Protein AF-A0A496RXN3-F1 (afdb_monomer_lite)

Sequence (930 aa):
MNYFLPPINAPPYLGSEIIEVSIEKLTHLFTHPLPSGFTSNLVLFVFFTFLSYICGLRQALLFPGGVASIYENKIRSGSNSFLRRDIFSMAGGVPFARVNNLDRKYFFTEDGGISLDTSTLKQIASFLREGRLSEGNIQPKWYEIATDKGNSRLGFILDVSDSDLEKYLFKIKPYLENKKAVIFVGMGGSINTVKIMRKFFQDEKIIFIDTPDKMMIKGLMEEWQDKGISLKEIEVVAISKSATTFETHTIVNILKEIYTQNNLSFTQNLIWLIDLPNKDKLEEKGYDLDKLTIFPIQIDKETDIGGRFTAPKTSLFILPLFILLGCDIEKTIEVLDYIKELENTKSFKNNINDYIDLVVSKDKINSCIYLILPEEFKSIYEEVTTWITQLYQESLGGKVGEFDPKILVFLESQINPALEEKLQKQGLAGLDFRFLKKEEEDLIKKFISLSLYLEYIVLGIAYKYSFLNKRPLNFVTQPNVDEYKRIMKEIKELKEPQQIDISSLTSFVGNNLGESQKFVEIVYYGTDEDIYNRLKSIEEINKRFVLVFRGPDWNHHSFQAAYKAKHTLFVLLLDKYADENIKLIAYATSKALSKKALYRIISNDGGKVSQVAPDVESVKEADDITKEVIRVWQKEGEKVYLWIELGIYFIQREGYKNLEGFVKKLEVGNNEVSLPKATRLNRRLAQAGITSERIEILNSLATRTLPKRLLSLKSASFQALINYLIRHEKFHLRGLNEIAIQRLDRIYSFKHPIEYFLFLISLRLFGVERKGEVLDYGEFDEEVLKEELSIRGHNLKSQRDGGVISKRDEIVEIDGLKMRINELERKINDSQKKIENLEEEIKKLEEVRKKKELEKEDLLNRWFVRRGDIENKLEDKREFDGGEKLGELDYLTHLKDLEIITERWRKSDGEIVIPPDLAPVISMLGEEIF

Radius of gyration: 40.6 Å; chains: 1; bounding box: 126×104×103 Å

pLDDT: mean 70.13, std 26.4, range [22.75, 98.31]

Secondary structure (DSSP, 8-state):
----PPPP--------------GGGSTTSS-SPPPS---SSSHHHHHSSSSSS--------------------------------------S---TTTHHHHHHHTT--TT------HHHHHHHHHHHHTT-S-TTSS-HHHHHHHEETTEE-BGGGSPPPHHHHHHHHHHHHHHHTT-SEEEEE--GGGTHHHHHHHHHHT-TTEEEE----HHHHHHHHHHHHHTT--GGGEEEEEE-TTS--HHHHHHHHHHHHHHHHTT--GGGGEEEEE-GGGTHHHHTTT--TTT-EEEESSTT----B-TT--TTTSHHHHHHHHHHTTT-HHHHHHHHHHHHHHHT-HHHHHHHHHHHHHHB-SS-B--EEEEEE-GGGGGGHHHHHHHHHIIIIIHHTTSSSS---EEEEEEGGG--HHHHHHHHHTTPEEEE-TTHHHH-S-HHHHHHHHHHHHHHHHHHHHHHHHHHHSS---SS--HHHHHHHHHHHH--S--PPPEEEHHHHHHHHHHH--TT--EEEEEEES--HHHHHHHHT--EETTEEEEEEEHHHHHHHTHHHHTT-SSEEEEEEEETT--HHHHHHHHHHHHHHGGGEEEEEEESSTT--PPPPPPHHHHHHHHHHHHHHHHHHHHHGGGGHHHHHHHHHHHHHH-GGGHHHHHHHHTT--S--------SSTTSTTS---SSHHHHHHHHHHT-PPPTT---HHHHHHHHHHHHHHHHHHHHTTT--HHHHHHHHHHHHHH-HHHHHHHHHHHHHTT-PPPP-----PPPPTTTTSSTTSSS--------------TTHHHHHHHHHHHHHHHHHHHHHHHHHHHHHHHHHHHHHHHHHHHHHHHHHHHHHHHHHHHHHHHHHHHHTTSS------SSHHHHHHHHHHHHHHHHHTS-SS-----GGGHHHHHHS-GGG-

Structure (mmCIF, N/CA/C/O backbone):
data_AF-A0A496RXN3-F1
#
_entry.id   AF-A0A496RXN3-F1
#
loop_
_atom_site.group_PDB
_atom_site.id
_atom_site.type_symbol
_atom_site.label_atom_id
_atom_site.label_alt_id
_atom_site.label_comp_id
_atom_site.label_asym_id
_atom_site.label_entity_id
_atom_site.label_seq_id
_atom_site.pdbx_PDB_ins_code
_atom_site.Cartn_x
_atom_site.Cartn_y
_atom_site.Cartn_z
_atom_site.occupancy
_atom_site.B_iso_or_equiv
_atom_site.auth_seq_id
_atom_site.auth_comp_id
_atom_site.auth_asym_id
_atom_site.auth_atom_id
_atom_site.pdbx_PDB_model_num
ATOM 1 N N . MET A 1 1 ? -43.272 -4.889 1.567 1.00 29.67 1 MET A N 1
ATOM 2 C CA . MET A 1 1 ? -43.801 -5.697 0.445 1.00 29.67 1 MET A CA 1
ATOM 3 C C . MET A 1 1 ? -42.795 -5.625 -0.691 1.00 29.67 1 MET A C 1
ATOM 5 O O . MET A 1 1 ? -42.333 -4.531 -0.974 1.00 29.67 1 MET A O 1
ATOM 9 N N . ASN A 1 2 ? -42.514 -6.785 -1.293 1.00 26.41 2 ASN A N 1
ATOM 10 C CA . ASN A 1 2 ? -41.587 -7.097 -2.394 1.00 26.41 2 ASN A CA 1
ATOM 11 C C . ASN A 1 2 ? -40.110 -7.319 -2.016 1.00 26.41 2 ASN A C 1
ATOM 13 O O . ASN A 1 2 ? -39.309 -6.400 -1.905 1.00 26.41 2 ASN A O 1
ATOM 17 N N . TYR A 1 3 ? -39.821 -8.612 -1.839 1.00 25.42 3 TYR A N 1
ATOM 18 C CA . TYR A 1 3 ? -38.525 -9.277 -1.733 1.00 25.42 3 TYR A CA 1
ATOM 19 C C . TYR A 1 3 ? -37.764 -9.251 -3.069 1.00 25.42 3 TYR A C 1
ATOM 21 O O . TYR A 1 3 ? -38.375 -9.470 -4.113 1.00 25.42 3 TYR A O 1
ATOM 29 N N . PHE A 1 4 ? -36.435 -9.128 -3.021 1.00 26.56 4 PHE A N 1
ATOM 30 C CA . PHE A 1 4 ? -35.539 -9.634 -4.064 1.00 26.56 4 PHE A CA 1
ATOM 31 C C . PHE A 1 4 ? -34.380 -10.393 -3.408 1.00 26.56 4 PHE A C 1
ATOM 33 O O . PHE A 1 4 ? -33.555 -9.817 -2.707 1.00 26.56 4 PHE A O 1
ATOM 40 N N . LEU A 1 5 ? -34.379 -11.710 -3.618 1.00 26.61 5 LEU A N 1
ATOM 41 C CA . LEU A 1 5 ? -33.256 -12.615 -3.374 1.00 26.61 5 LEU A CA 1
ATOM 42 C C . LEU A 1 5 ? -32.239 -12.490 -4.530 1.00 26.61 5 LEU A C 1
ATOM 44 O O . LEU A 1 5 ? -32.650 -12.192 -5.656 1.00 26.61 5 LEU A O 1
ATOM 48 N N . PRO A 1 6 ? -30.940 -12.746 -4.295 1.00 26.55 6 PRO A N 1
ATOM 49 C CA . PRO A 1 6 ? -29.930 -12.789 -5.351 1.00 26.55 6 PRO A CA 1
ATOM 50 C C . PRO A 1 6 ? -30.082 -14.059 -6.216 1.00 26.55 6 PRO A C 1
ATOM 52 O O . PRO A 1 6 ? -30.570 -15.082 -5.727 1.00 26.55 6 PRO A O 1
ATOM 55 N N . PRO A 1 7 ? -29.680 -14.036 -7.502 1.00 27.12 7 PRO A N 1
ATOM 56 C CA . PRO A 1 7 ? -29.854 -15.176 -8.392 1.00 27.12 7 PRO A CA 1
ATOM 57 C C . PRO A 1 7 ? -28.879 -16.312 -8.056 1.00 27.12 7 PRO A C 1
ATOM 59 O O . PRO A 1 7 ? -27.661 -16.162 -8.122 1.00 27.12 7 PRO A O 1
ATOM 62 N N . ILE A 1 8 ? -29.459 -17.472 -7.749 1.00 25.69 8 ILE A N 1
ATOM 63 C CA . ILE A 1 8 ? -28.811 -18.783 -7.712 1.00 25.69 8 ILE A CA 1
ATOM 64 C C . ILE A 1 8 ? -28.572 -19.223 -9.164 1.00 25.69 8 ILE A C 1
ATOM 66 O O . ILE A 1 8 ? -29.516 -19.340 -9.946 1.00 25.69 8 ILE A O 1
ATOM 70 N N . ASN A 1 9 ? -27.315 -19.471 -9.533 1.00 28.36 9 ASN A N 1
ATOM 71 C CA . ASN A 1 9 ? -26.963 -20.072 -10.819 1.00 28.36 9 ASN A CA 1
ATOM 72 C C . ASN A 1 9 ? -27.320 -21.567 -10.809 1.00 28.36 9 ASN A C 1
ATOM 74 O O . ASN A 1 9 ? -26.656 -22.357 -10.143 1.00 28.36 9 ASN A O 1
ATOM 78 N N . ALA A 1 10 ? -28.340 -21.956 -11.576 1.00 25.45 10 ALA A N 1
ATOM 79 C CA . ALA A 1 10 ? -28.575 -23.345 -11.971 1.00 25.45 10 ALA A CA 1
ATOM 80 C C . ALA A 1 10 ? -27.813 -23.668 -13.281 1.00 25.45 10 ALA A C 1
ATOM 82 O O . ALA A 1 10 ? -27.716 -22.798 -14.153 1.00 25.45 10 ALA A O 1
ATOM 83 N N . PRO A 1 11 ? -27.280 -24.894 -13.457 1.00 27.47 11 PRO A N 1
ATOM 84 C CA . PRO A 1 11 ? -26.504 -25.287 -14.633 1.00 27.47 11 PRO A CA 1
ATOM 85 C C . PRO A 1 11 ? -27.408 -25.815 -15.763 1.00 27.47 11 PRO A C 1
ATOM 87 O O . PRO A 1 11 ? -28.415 -26.464 -15.480 1.00 27.47 11 PRO A O 1
ATOM 90 N N . PRO A 1 12 ? -27.054 -25.643 -17.050 1.00 28.28 12 PRO A N 1
ATOM 91 C CA . PRO A 1 12 ? -27.713 -26.372 -18.125 1.00 28.28 12 PRO A CA 1
ATOM 92 C C . PRO A 1 12 ? -26.866 -27.572 -18.584 1.00 28.28 12 PRO A C 1
ATOM 94 O O . PRO A 1 12 ? -25.855 -27.403 -19.264 1.00 28.28 12 PRO A O 1
ATOM 97 N N . TYR A 1 13 ? -27.334 -28.788 -18.289 1.00 27.28 13 TYR A N 1
ATOM 98 C CA . TYR A 1 13 ? -27.067 -29.984 -19.099 1.00 27.28 13 TYR A CA 1
ATOM 99 C C . TYR A 1 13 ? -28.346 -30.368 -19.853 1.00 27.28 13 TYR A C 1
ATOM 101 O O . TYR A 1 13 ? -29.364 -30.622 -19.219 1.00 27.28 13 TYR A O 1
ATOM 109 N N . LEU A 1 14 ? -28.276 -30.417 -21.191 1.00 25.91 14 LEU A N 1
ATOM 110 C CA . LEU A 1 14 ? -28.781 -31.489 -22.074 1.00 25.91 14 LEU A CA 1
ATOM 111 C C . LEU A 1 14 ? -28.800 -31.024 -23.540 1.00 25.91 14 LEU A C 1
ATOM 113 O O . LEU A 1 14 ? -29.443 -30.034 -23.882 1.00 25.91 14 LEU A O 1
ATOM 117 N N . GLY A 1 15 ? -28.156 -31.811 -24.410 1.00 24.70 15 GLY A N 1
ATOM 118 C CA . GLY A 1 15 ? -28.546 -31.921 -25.818 1.00 24.70 15 GLY A CA 1
ATOM 119 C C . GLY A 1 15 ? -27.492 -31.570 -26.870 1.00 24.70 15 GLY A C 1
ATOM 120 O O . GLY A 1 15 ? -27.689 -30.627 -27.630 1.00 24.70 15 GLY A O 1
ATOM 121 N N . SER A 1 16 ? -26.439 -32.377 -27.012 1.00 25.98 16 SER A N 1
ATOM 122 C CA . SER A 1 16 ? -25.900 -32.660 -28.351 1.00 25.98 16 SER A CA 1
ATOM 123 C C . SER A 1 16 ? -25.179 -34.002 -28.371 1.00 25.98 16 SER A C 1
ATOM 125 O O . SER A 1 16 ? -24.234 -34.221 -27.618 1.00 25.98 16 SER A O 1
ATOM 127 N N . GLU A 1 17 ? -25.677 -34.878 -29.234 1.00 25.23 17 GLU A N 1
ATOM 128 C CA . GLU A 1 17 ? -25.200 -36.223 -29.519 1.00 25.23 17 GLU A CA 1
ATOM 129 C C . GLU A 1 17 ? -23.701 -36.260 -29.845 1.00 25.23 17 GLU A C 1
ATOM 131 O O . GLU A 1 17 ? -23.165 -35.425 -30.576 1.00 25.23 17 GLU A O 1
ATOM 136 N N . ILE A 1 18 ? -23.044 -37.285 -29.309 1.00 24.11 18 ILE A N 1
ATOM 137 C CA . ILE A 1 18 ? -21.709 -37.726 -29.694 1.00 24.11 18 ILE A CA 1
ATOM 138 C C . ILE A 1 18 ? -21.811 -38.288 -31.117 1.00 24.11 18 ILE A C 1
ATOM 140 O O . ILE A 1 18 ? -22.466 -39.304 -31.336 1.00 24.11 18 ILE A O 1
ATOM 144 N N . ILE A 1 19 ? -21.145 -37.655 -32.083 1.00 24.33 19 ILE A N 1
ATOM 145 C CA . ILE A 1 19 ? -20.759 -38.324 -33.330 1.00 24.33 19 ILE A CA 1
ATOM 146 C C . ILE A 1 19 ? -19.279 -38.675 -33.191 1.00 24.33 19 ILE A C 1
ATOM 148 O O . ILE A 1 19 ? -18.404 -37.840 -33.418 1.00 24.33 19 ILE A O 1
ATOM 152 N N . GLU A 1 20 ? -19.005 -39.922 -32.813 1.00 25.11 20 GLU A N 1
ATOM 153 C CA . GLU A 1 20 ? -17.716 -40.556 -33.073 1.00 25.11 20 GLU A CA 1
ATOM 154 C C . GLU A 1 20 ? -17.523 -40.647 -34.592 1.00 25.11 20 GLU A C 1
ATOM 156 O O . GLU A 1 20 ? -18.258 -41.346 -35.292 1.00 25.11 20 GLU A O 1
ATOM 161 N N . VAL A 1 21 ? -16.522 -39.946 -35.122 1.00 24.44 21 VAL A N 1
ATOM 162 C CA . VAL A 1 21 ? -15.989 -40.251 -36.452 1.00 24.44 21 VAL A CA 1
ATOM 163 C C . VAL A 1 21 ? -14.719 -41.061 -36.243 1.00 24.44 21 VAL A C 1
ATOM 165 O O . VAL A 1 21 ? -13.669 -40.519 -35.903 1.00 24.44 21 VAL A O 1
ATOM 168 N N . SER A 1 22 ? -14.830 -42.375 -36.431 1.00 26.75 22 SER A N 1
ATOM 169 C CA . SER A 1 22 ? -13.686 -43.276 -36.496 1.00 26.75 22 SER A CA 1
ATOM 170 C C . SER A 1 22 ? -12.785 -42.928 -37.687 1.00 26.75 22 SER A C 1
ATOM 172 O O . SER A 1 22 ? -13.239 -42.571 -38.778 1.00 26.75 22 SER A O 1
ATOM 174 N N . ILE A 1 23 ? -11.477 -43.091 -37.481 1.00 28.92 23 ILE A N 1
ATOM 175 C CA . ILE A 1 23 ? -10.388 -42.908 -38.461 1.00 28.92 23 ILE A CA 1
ATOM 176 C C . ILE A 1 23 ? -10.480 -43.890 -39.661 1.00 28.92 23 ILE A C 1
ATOM 178 O O . ILE A 1 23 ? -9.687 -43.826 -40.593 1.00 28.92 23 ILE A O 1
ATOM 182 N N . GLU A 1 24 ? -11.513 -44.732 -39.734 1.00 28.02 24 GLU A N 1
ATOM 183 C CA . GLU A 1 24 ? -11.738 -45.707 -40.812 1.00 28.02 24 GLU A CA 1
ATOM 184 C C . GLU A 1 24 ? -12.522 -45.183 -42.034 1.00 28.02 24 GLU A C 1
ATOM 186 O O . GLU A 1 24 ? -12.675 -45.909 -43.014 1.00 28.02 24 GLU A O 1
ATOM 191 N N . LYS A 1 25 ? -12.980 -43.920 -42.055 1.00 30.27 25 LYS A N 1
ATOM 192 C CA . LYS A 1 25 ? -13.694 -43.337 -43.221 1.00 30.27 25 LYS A CA 1
ATOM 193 C C . LYS A 1 25 ? -12.877 -42.383 -44.104 1.00 30.27 25 LYS A C 1
ATOM 195 O O . LYS A 1 25 ? -13.434 -41.786 -45.024 1.00 30.27 25 LYS A O 1
ATOM 200 N N . LEU A 1 26 ? -11.561 -42.281 -43.898 1.00 29.58 26 LEU A N 1
ATOM 201 C CA . LEU A 1 26 ? -10.646 -41.525 -44.777 1.00 29.58 26 LEU A CA 1
ATOM 202 C C . LEU A 1 26 ? -9.903 -42.394 -45.809 1.00 29.58 26 LEU A C 1
ATOM 204 O O . LEU A 1 26 ? -9.176 -41.868 -46.649 1.00 29.58 26 LEU A O 1
ATOM 208 N N . THR A 1 27 ? -10.134 -43.707 -45.821 1.00 30.22 27 THR A N 1
ATOM 209 C CA . THR A 1 27 ? -9.455 -44.663 -46.716 1.00 30.22 27 THR A CA 1
ATOM 210 C C . THR A 1 27 ? -10.193 -44.943 -48.030 1.00 30.22 27 THR A C 1
ATOM 212 O O . THR A 1 27 ? -9.698 -45.706 -48.854 1.00 30.22 27 THR A O 1
ATOM 215 N N . HIS A 1 28 ? -11.336 -44.296 -48.288 1.00 30.34 28 HIS A N 1
ATOM 216 C CA . HIS A 1 28 ? -12.120 -44.499 -49.519 1.00 30.34 28 HIS A CA 1
ATOM 217 C C . HIS A 1 28 ? -11.975 -43.396 -50.586 1.00 30.34 28 HIS A C 1
ATOM 219 O O . HIS A 1 28 ? -12.673 -43.426 -51.596 1.00 30.34 28 HIS A O 1
ATOM 225 N N . LEU A 1 29 ? -11.044 -42.450 -50.411 1.00 29.50 29 LEU A N 1
ATOM 226 C CA . LEU A 1 29 ? -10.766 -41.372 -51.378 1.00 29.50 29 LEU A CA 1
ATOM 227 C C . LEU A 1 29 ? -9.587 -41.652 -52.335 1.00 29.50 29 LEU A C 1
ATOM 229 O O . LEU A 1 29 ? -9.244 -40.787 -53.135 1.00 29.50 29 LEU A O 1
ATOM 233 N N . PHE A 1 30 ? -8.996 -42.854 -52.306 1.00 33.66 30 PHE A N 1
ATOM 234 C CA . PHE A 1 30 ? -7.836 -43.217 -53.142 1.00 33.66 30 PHE A CA 1
ATOM 235 C C . PHE A 1 30 ? -8.005 -44.514 -53.943 1.00 33.66 30 PHE A C 1
ATOM 237 O O . PHE A 1 30 ? -7.064 -45.285 -54.107 1.00 33.66 30 PHE A O 1
ATOM 244 N N . THR A 1 31 ? -9.191 -44.763 -54.490 1.00 34.78 31 THR A N 1
ATOM 245 C CA . THR A 1 31 ? -9.403 -45.890 -55.408 1.00 34.78 31 THR A CA 1
ATOM 246 C C . THR A 1 31 ? -10.263 -45.474 -56.597 1.00 34.78 31 THR A C 1
ATOM 248 O O . THR A 1 31 ? -11.435 -45.794 -56.635 1.00 34.78 31 THR A O 1
ATOM 251 N N . HIS A 1 32 ? -9.685 -44.726 -57.549 1.00 31.36 32 HIS A N 1
ATOM 252 C CA . HIS A 1 32 ? -9.951 -44.770 -59.004 1.00 31.36 32 HIS A CA 1
ATOM 253 C C . HIS A 1 32 ? -8.967 -43.826 -59.743 1.00 31.36 32 HIS A C 1
ATOM 255 O O . HIS A 1 32 ? -8.519 -42.839 -59.157 1.00 31.36 32 HIS A O 1
ATOM 261 N N . PRO A 1 33 ? -8.561 -44.133 -60.992 1.00 30.70 33 PRO A N 1
ATOM 262 C CA . PRO A 1 33 ? -7.422 -43.487 -61.645 1.00 30.70 33 PRO A CA 1
ATOM 263 C C . PRO A 1 33 ? -7.752 -42.065 -62.118 1.00 30.70 33 PRO A C 1
ATOM 265 O O . PRO A 1 33 ? -8.772 -41.832 -62.764 1.00 30.70 33 PRO A O 1
ATOM 268 N N . LEU A 1 34 ? -6.859 -41.115 -61.827 1.00 31.55 34 LEU A N 1
ATOM 269 C CA . LEU A 1 34 ? -6.908 -39.762 -62.385 1.00 31.55 34 LEU A CA 1
ATOM 270 C C . LEU A 1 34 ? -6.554 -39.785 -63.888 1.00 31.55 34 LEU A C 1
ATOM 272 O O . LEU A 1 34 ? -5.618 -40.492 -64.272 1.00 31.55 34 LEU A O 1
ATOM 276 N N . PRO A 1 35 ? -7.241 -39.001 -64.742 1.00 29.17 35 PRO A N 1
ATOM 277 C CA . PRO A 1 35 ? -6.867 -38.829 -66.143 1.00 29.17 35 PRO A CA 1
ATOM 278 C C . PRO A 1 35 ? -5.501 -38.146 -66.276 1.00 29.17 35 PRO A C 1
ATOM 280 O O . PRO A 1 35 ? -5.156 -37.243 -65.513 1.00 29.17 35 PRO A O 1
ATOM 283 N N . SER A 1 36 ? -4.738 -38.576 -67.278 1.00 35.97 36 SER A N 1
ATOM 284 C CA . SER A 1 36 ? -3.410 -38.082 -67.640 1.00 35.97 36 SER A CA 1
ATOM 285 C C . SER A 1 36 ? -3.374 -36.563 -67.840 1.00 35.97 36 SER A C 1
ATOM 287 O O . SER A 1 36 ? -3.992 -36.051 -68.773 1.00 35.97 36 SER A O 1
ATOM 289 N N . GLY A 1 37 ? -2.597 -35.865 -67.009 1.00 41.59 37 GLY A N 1
ATOM 290 C CA . GLY A 1 37 ? -2.251 -34.462 -67.243 1.00 41.59 37 GLY A CA 1
ATOM 291 C C . GLY A 1 37 ? -2.043 -33.624 -65.986 1.00 41.59 37 GLY A C 1
ATOM 292 O O . GLY A 1 37 ? -2.647 -32.569 -65.883 1.00 41.59 37 GLY A O 1
ATOM 293 N N . PHE A 1 38 ? -1.219 -34.068 -65.031 1.00 26.97 38 PHE A N 1
ATOM 294 C CA . PHE A 1 38 ? -0.663 -33.205 -63.976 1.00 26.97 38 PHE A CA 1
ATOM 295 C C . PHE A 1 38 ? 0.652 -33.816 -63.472 1.00 26.97 38 PHE A C 1
ATOM 297 O O . PHE A 1 38 ? 0.681 -34.624 -62.546 1.00 26.97 38 PHE A O 1
ATOM 304 N N . THR A 1 39 ? 1.759 -33.472 -64.124 1.00 37.66 39 THR A N 1
ATOM 305 C CA . THR A 1 39 ? 3.108 -33.804 -63.659 1.00 37.66 39 THR A CA 1
ATOM 306 C C . THR A 1 39 ? 3.626 -32.723 -62.712 1.00 37.66 39 THR A C 1
ATOM 308 O O . THR A 1 39 ? 3.628 -31.541 -63.040 1.00 37.66 39 THR A O 1
ATOM 311 N N . SER A 1 40 ? 4.070 -33.189 -61.538 1.00 39.44 40 SER A N 1
ATOM 312 C CA . SER A 1 40 ? 5.168 -32.663 -60.710 1.00 39.44 40 SER A CA 1
ATOM 313 C C . SER A 1 40 ? 5.164 -31.172 -60.350 1.00 39.44 40 SER A C 1
ATOM 315 O O . SER A 1 40 ? 5.755 -30.371 -61.061 1.00 39.44 40 SER A O 1
ATOM 317 N N . ASN A 1 41 ? 4.613 -30.835 -59.173 1.00 35.88 41 ASN A N 1
ATOM 318 C CA . ASN A 1 41 ? 5.169 -29.776 -58.302 1.00 35.88 41 ASN A CA 1
ATOM 319 C C . ASN A 1 41 ? 4.701 -29.815 -56.829 1.00 35.88 41 ASN A C 1
ATOM 321 O O . ASN A 1 41 ? 5.205 -29.056 -56.011 1.00 35.88 41 ASN A O 1
ATOM 325 N N . LEU A 1 42 ? 3.815 -30.740 -56.433 1.00 32.78 42 LEU A N 1
ATOM 326 C CA . LEU A 1 42 ? 3.380 -30.861 -55.030 1.00 32.78 42 LEU A CA 1
ATOM 327 C C . LEU A 1 42 ? 4.218 -31.850 -54.190 1.00 32.78 42 LEU A C 1
ATOM 329 O O . LEU A 1 42 ? 4.182 -31.804 -52.966 1.00 32.78 42 LEU A O 1
ATOM 333 N N . VAL A 1 43 ? 5.018 -32.713 -54.828 1.00 33.75 43 VAL A N 1
ATOM 334 C CA . VAL A 1 43 ? 5.867 -33.707 -54.134 1.00 33.75 43 VAL A CA 1
ATOM 335 C C . VAL A 1 43 ? 7.221 -33.115 -53.706 1.00 33.75 43 VAL A C 1
ATOM 337 O O . VAL A 1 43 ? 7.802 -33.568 -52.726 1.00 33.75 43 VAL A O 1
ATOM 340 N N . LEU A 1 44 ? 7.696 -32.045 -54.359 1.00 35.94 44 LEU A N 1
ATOM 341 C CA . LEU A 1 44 ? 8.968 -31.399 -53.999 1.00 35.94 44 LEU A CA 1
ATOM 342 C C . LEU A 1 44 ? 8.868 -30.472 -52.775 1.00 35.94 44 LEU A C 1
ATOM 344 O O . LEU A 1 44 ? 9.850 -30.302 -52.057 1.00 35.94 44 LEU A O 1
ATOM 348 N N . PHE A 1 45 ? 7.693 -29.900 -52.498 1.00 34.22 45 PHE A N 1
ATOM 349 C CA . PHE A 1 45 ? 7.521 -28.951 -51.390 1.00 34.22 45 PHE A CA 1
ATOM 350 C C . PHE A 1 45 ? 7.426 -29.646 -50.019 1.00 34.22 45 PHE A C 1
ATOM 352 O O . PHE A 1 45 ? 7.833 -29.086 -49.003 1.00 34.22 45 PHE A O 1
ATOM 359 N N . VAL A 1 46 ? 6.965 -30.903 -50.003 1.00 34.94 46 VAL A N 1
ATOM 360 C CA . VAL A 1 46 ? 6.876 -31.742 -48.794 1.00 34.94 46 VAL A CA 1
ATOM 361 C C . VAL A 1 46 ? 8.234 -32.366 -48.426 1.00 34.94 46 VAL A C 1
ATOM 363 O O . VAL A 1 46 ? 8.466 -32.685 -47.265 1.00 34.94 46 VAL A O 1
ATOM 366 N N . PHE A 1 47 ? 9.179 -32.467 -49.369 1.00 33.72 47 PHE A N 1
ATOM 367 C CA . PHE A 1 47 ? 10.496 -33.070 -49.118 1.00 33.72 47 PHE A CA 1
ATOM 368 C C . PHE A 1 47 ? 11.545 -32.111 -48.521 1.00 33.72 47 PHE A C 1
ATOM 370 O O . PHE A 1 47 ? 12.487 -32.579 -47.887 1.00 33.72 47 PHE A O 1
ATOM 377 N N . PHE A 1 48 ? 11.390 -30.787 -48.658 1.00 35.94 48 PHE A N 1
ATOM 378 C CA . PHE A 1 48 ? 12.400 -29.817 -48.192 1.00 35.94 48 PHE A CA 1
ATOM 379 C C . PHE A 1 48 ? 12.136 -29.184 -46.819 1.00 35.94 48 PHE A C 1
ATOM 381 O O . PHE A 1 48 ? 13.029 -28.551 -46.265 1.00 35.94 48 PHE A O 1
ATOM 388 N N . THR A 1 49 ? 10.957 -29.375 -46.226 1.00 36.69 49 THR A N 1
ATOM 389 C CA . THR A 1 49 ? 10.628 -28.817 -44.898 1.00 36.69 49 THR A CA 1
ATOM 390 C C . THR A 1 49 ? 10.741 -29.821 -43.749 1.00 36.69 49 THR A C 1
ATOM 392 O O . THR A 1 49 ? 10.631 -29.426 -42.594 1.00 36.69 49 THR A O 1
ATOM 395 N N . PHE A 1 50 ? 11.041 -31.095 -44.031 1.00 32.12 50 PHE A N 1
ATOM 396 C CA . PHE A 1 50 ? 11.122 -32.152 -43.012 1.00 32.12 50 PHE A CA 1
ATOM 397 C C . PHE A 1 50 ? 12.535 -32.706 -42.743 1.00 32.12 50 PHE A C 1
ATOM 399 O O . PHE A 1 50 ? 12.685 -33.633 -41.951 1.00 32.12 50 PHE A O 1
ATOM 406 N N . LEU A 1 51 ? 13.589 -32.124 -43.334 1.00 29.66 51 LEU A N 1
ATOM 407 C CA . LEU A 1 51 ? 14.970 -32.629 -43.226 1.00 29.66 51 LEU A CA 1
ATOM 408 C C . LEU A 1 51 ? 15.916 -31.773 -42.356 1.00 29.66 51 LEU A C 1
ATOM 410 O O . LEU A 1 51 ? 17.127 -31.784 -42.563 1.00 29.66 51 LEU A O 1
ATOM 414 N N . SER A 1 52 ? 15.395 -31.034 -41.372 1.00 30.69 52 SER A N 1
ATOM 415 C CA . SER A 1 52 ? 16.222 -30.254 -40.425 1.00 30.69 52 SER A CA 1
ATOM 416 C C . SER A 1 52 ? 16.022 -30.623 -38.952 1.00 30.69 52 SER A C 1
ATOM 418 O O . SER A 1 52 ? 16.396 -29.840 -38.085 1.00 30.69 52 SER A O 1
ATOM 420 N N . TYR A 1 53 ? 15.468 -31.804 -38.640 1.00 30.30 53 TYR A N 1
ATOM 421 C CA . TYR A 1 53 ? 15.239 -32.189 -37.237 1.00 30.30 53 TYR A CA 1
ATOM 422 C C . TYR A 1 53 ? 15.630 -33.616 -36.822 1.00 30.30 53 TYR A C 1
ATOM 424 O O . TYR A 1 53 ? 15.345 -34.014 -35.699 1.00 30.30 53 TYR A O 1
ATOM 432 N N . ILE A 1 54 ? 16.326 -34.401 -37.651 1.00 29.23 54 ILE A N 1
ATOM 433 C CA . ILE A 1 54 ? 16.836 -35.716 -37.222 1.00 29.23 54 ILE A CA 1
ATOM 434 C C . ILE A 1 54 ? 18.211 -35.964 -37.845 1.00 29.23 54 ILE A C 1
ATOM 436 O O . ILE A 1 54 ? 18.296 -36.145 -39.054 1.00 29.23 54 ILE A O 1
ATOM 440 N N . CYS A 1 55 ? 19.267 -35.948 -37.018 1.00 27.22 55 CYS A N 1
ATOM 441 C CA . CYS A 1 55 ? 20.385 -36.912 -37.011 1.00 27.22 55 CYS A CA 1
ATOM 442 C C . CYS A 1 55 ? 21.584 -36.375 -36.214 1.00 27.22 55 CYS A C 1
ATOM 444 O O . CYS A 1 55 ? 22.245 -35.424 -36.622 1.00 27.22 55 CYS A O 1
ATOM 446 N N . GLY A 1 56 ? 21.917 -37.048 -35.111 1.00 23.70 56 GLY A N 1
ATOM 447 C CA . GLY A 1 56 ? 23.125 -36.771 -34.339 1.00 23.70 56 GLY A CA 1
ATOM 448 C C . GLY A 1 56 ? 23.504 -37.904 -33.389 1.00 23.70 56 GLY A C 1
ATOM 449 O O . GLY A 1 56 ? 23.599 -37.672 -32.191 1.00 23.70 56 GLY A O 1
ATOM 450 N N . LEU A 1 57 ? 23.709 -39.132 -33.894 1.00 23.17 57 LEU A N 1
ATOM 451 C CA . LEU A 1 57 ? 24.388 -40.190 -33.127 1.00 23.17 57 LEU A CA 1
ATOM 452 C C . LEU A 1 57 ? 25.114 -41.229 -34.018 1.00 23.17 57 LEU A C 1
ATOM 454 O O . LEU A 1 57 ? 24.485 -42.043 -34.680 1.00 23.17 57 LEU A O 1
ATOM 458 N N . ARG A 1 58 ? 26.458 -41.154 -33.956 1.00 26.09 58 ARG A N 1
ATOM 459 C CA . ARG A 1 58 ? 27.549 -42.166 -34.065 1.00 26.09 58 ARG A CA 1
ATOM 460 C C . ARG A 1 58 ? 27.603 -43.242 -35.175 1.00 26.09 58 ARG A C 1
ATOM 462 O O . ARG A 1 58 ? 26.768 -44.131 -35.211 1.00 26.09 58 ARG A O 1
ATOM 469 N N . GLN A 1 59 ? 28.776 -43.321 -35.835 1.00 26.19 59 GLN A N 1
ATOM 470 C CA . GLN A 1 59 ? 29.828 -44.386 -35.759 1.00 26.19 59 GLN A CA 1
ATOM 471 C C . GLN A 1 59 ? 31.000 -44.005 -36.715 1.00 26.19 59 GLN A C 1
ATOM 473 O O . GLN A 1 59 ? 30.738 -43.544 -37.815 1.00 26.19 59 GLN A O 1
ATOM 478 N N . ALA A 1 60 ? 32.273 -43.885 -36.300 1.00 23.72 60 ALA A N 1
ATOM 479 C CA . ALA A 1 60 ? 33.307 -44.879 -35.933 1.00 23.72 60 ALA A CA 1
ATOM 480 C C . ALA A 1 60 ? 34.102 -45.484 -37.124 1.00 23.72 60 ALA A C 1
ATOM 482 O O . ALA A 1 60 ? 33.564 -46.321 -37.837 1.00 23.72 60 ALA A O 1
ATOM 483 N N . LEU A 1 61 ? 35.391 -45.096 -37.263 1.00 24.59 61 LEU A N 1
ATOM 484 C CA . LEU A 1 61 ? 36.618 -45.930 -37.419 1.00 24.59 61 LEU A CA 1
ATOM 485 C C . LEU A 1 61 ? 37.728 -45.239 -38.248 1.00 24.59 61 LEU A C 1
ATOM 487 O O . LEU A 1 61 ? 37.544 -45.007 -39.437 1.00 24.59 61 LEU A O 1
ATOM 491 N N . LEU A 1 62 ? 38.896 -44.982 -37.629 1.00 24.97 62 LEU A N 1
ATOM 492 C CA . LEU A 1 62 ? 40.233 -45.507 -38.005 1.00 24.97 62 LEU A CA 1
ATOM 493 C C . LEU A 1 62 ? 41.361 -44.885 -37.129 1.00 24.97 62 LEU A C 1
ATOM 495 O O . LEU A 1 62 ? 41.472 -43.672 -36.995 1.00 24.97 62 LEU A O 1
ATOM 499 N N . PHE A 1 63 ? 42.170 -45.765 -36.522 1.00 25.83 63 PHE A N 1
ATOM 500 C CA . PHE A 1 63 ? 43.443 -45.574 -35.773 1.00 25.83 63 PHE A CA 1
ATOM 501 C C . PHE A 1 63 ? 44.665 -45.519 -36.750 1.00 25.83 63 PHE A C 1
ATOM 503 O O . PHE A 1 63 ? 44.394 -45.676 -37.943 1.00 25.83 63 PHE A O 1
ATOM 510 N N . PRO A 1 64 ? 45.984 -45.442 -36.361 1.00 41.59 64 PRO A N 1
ATOM 511 C CA . PRO A 1 64 ? 46.641 -45.443 -35.023 1.00 41.59 64 PRO A CA 1
ATOM 512 C C . PRO A 1 64 ? 47.866 -44.492 -34.791 1.00 41.59 64 PRO A C 1
ATOM 514 O O . PRO A 1 64 ? 48.449 -43.947 -35.722 1.00 41.59 64 PRO A O 1
ATOM 517 N N . GLY A 1 65 ? 48.345 -44.458 -33.528 1.00 24.25 65 GLY A N 1
ATOM 518 C CA . GLY A 1 65 ? 49.752 -44.219 -33.106 1.00 24.25 65 GLY A CA 1
ATOM 519 C C . GLY A 1 65 ? 49.919 -43.052 -32.113 1.00 24.25 65 GLY A C 1
ATOM 520 O O . GLY A 1 65 ? 49.344 -42.002 -32.336 1.00 24.25 65 GLY A O 1
ATOM 521 N N . GLY A 1 66 ? 50.652 -43.082 -30.993 1.00 22.75 66 GLY A N 1
ATOM 522 C CA . GLY A 1 66 ? 51.552 -44.046 -30.355 1.00 22.75 66 GLY A CA 1
ATOM 523 C C . GLY A 1 66 ? 52.630 -43.292 -29.533 1.00 22.75 66 GLY A C 1
ATOM 524 O O . GLY A 1 66 ? 53.278 -42.412 -30.080 1.00 22.75 66 GLY A O 1
ATOM 525 N N . VAL A 1 67 ? 52.852 -43.711 -28.272 1.00 24.30 67 VAL A N 1
ATOM 526 C CA . VAL A 1 67 ? 54.105 -43.622 -27.458 1.00 24.30 67 VAL A CA 1
ATOM 527 C C . VAL A 1 67 ? 54.446 -42.359 -26.606 1.00 24.30 67 VAL A C 1
ATOM 529 O O . VAL A 1 67 ? 54.837 -41.319 -27.110 1.00 24.30 67 VAL A O 1
ATOM 532 N N . ALA A 1 68 ? 54.361 -42.570 -25.275 1.00 23.69 68 ALA A N 1
ATOM 533 C CA . ALA A 1 68 ? 55.279 -42.315 -24.128 1.00 23.69 68 ALA A CA 1
ATOM 534 C C . ALA A 1 68 ? 56.105 -41.013 -23.918 1.00 23.69 68 ALA A C 1
ATOM 536 O O . ALA A 1 68 ? 56.899 -40.639 -24.766 1.00 23.69 68 ALA A O 1
ATOM 537 N N . SER A 1 69 ? 56.075 -40.476 -22.675 1.00 25.12 69 SER A N 1
ATOM 538 C CA . SER A 1 69 ? 57.188 -40.471 -21.669 1.00 25.12 69 SER A CA 1
ATOM 539 C C . SER A 1 69 ? 56.888 -39.507 -20.492 1.00 25.12 69 SER A C 1
ATOM 541 O O . SER A 1 69 ? 56.689 -38.317 -20.707 1.00 25.12 69 SER A O 1
ATOM 543 N N . ILE A 1 70 ? 56.653 -39.988 -19.264 1.00 24.92 70 ILE A N 1
ATOM 544 C CA . ILE A 1 70 ? 57.525 -39.920 -18.060 1.00 24.92 70 ILE A CA 1
ATOM 545 C C . ILE A 1 70 ? 58.645 -38.855 -18.072 1.00 24.92 70 ILE A C 1
ATOM 547 O O . ILE A 1 70 ? 59.582 -38.984 -18.850 1.00 24.92 70 ILE A O 1
ATOM 551 N N . TYR A 1 71 ? 58.616 -37.923 -17.102 1.00 24.02 71 TYR A N 1
ATOM 552 C CA . TYR A 1 71 ? 59.778 -37.545 -16.271 1.00 24.02 71 TYR A CA 1
ATOM 553 C C . TYR A 1 71 ? 59.342 -36.870 -14.952 1.00 24.02 71 TYR A C 1
ATOM 555 O O . TYR A 1 71 ? 58.569 -35.914 -14.945 1.00 24.02 71 TYR A O 1
ATOM 563 N N . GLU A 1 72 ? 59.861 -37.387 -13.834 1.00 25.28 72 GLU A N 1
ATOM 564 C CA . GLU A 1 72 ? 59.907 -36.745 -12.515 1.00 25.28 72 GLU A CA 1
ATOM 565 C C . GLU A 1 72 ? 60.906 -35.573 -12.515 1.00 25.28 72 GLU A C 1
ATOM 567 O O . GLU A 1 72 ? 61.964 -35.679 -13.131 1.00 25.28 72 GLU A O 1
ATOM 572 N N . ASN A 1 73 ? 60.689 -34.538 -11.693 1.00 23.77 73 ASN A N 1
ATOM 573 C CA . ASN A 1 73 ? 61.722 -34.195 -10.709 1.00 23.77 73 ASN A CA 1
ATOM 574 C C . ASN A 1 73 ? 61.248 -33.312 -9.546 1.00 23.77 73 ASN A C 1
ATOM 576 O O . ASN A 1 73 ? 60.483 -32.362 -9.679 1.00 23.77 73 ASN A O 1
ATOM 580 N N . LYS A 1 74 ? 61.792 -33.700 -8.395 1.00 25.55 74 LYS A N 1
ATOM 581 C CA . LYS A 1 74 ? 61.764 -33.142 -7.040 1.00 25.55 74 LYS A CA 1
ATOM 582 C C . LYS A 1 74 ? 62.682 -31.911 -6.948 1.00 25.55 74 LYS A C 1
ATOM 584 O O . LYS A 1 74 ? 63.678 -31.868 -7.659 1.00 25.55 74 LYS A O 1
ATOM 589 N N . ILE A 1 75 ? 62.451 -31.037 -5.956 1.00 24.80 75 ILE A N 1
ATOM 590 C CA . ILE A 1 75 ? 63.397 -30.643 -4.874 1.00 24.80 75 ILE A CA 1
ATOM 591 C C . ILE A 1 75 ? 62.915 -29.358 -4.162 1.00 24.80 75 ILE A C 1
ATOM 593 O O . ILE A 1 75 ? 62.786 -28.316 -4.786 1.00 24.80 75 ILE A O 1
ATOM 597 N N . ARG A 1 76 ? 62.660 -29.529 -2.844 1.00 26.12 76 ARG A N 1
ATOM 598 C CA . ARG A 1 76 ? 63.072 -28.773 -1.621 1.00 26.12 76 ARG A CA 1
ATOM 599 C C . ARG A 1 76 ? 63.175 -27.236 -1.687 1.00 26.12 76 ARG A C 1
ATOM 601 O O . ARG A 1 76 ? 63.591 -26.686 -2.684 1.00 26.12 76 ARG A O 1
ATOM 608 N N . SER A 1 77 ? 62.919 -26.453 -0.638 1.00 26.02 77 SER A N 1
ATOM 609 C CA . SER A 1 77 ? 63.193 -26.546 0.818 1.00 26.02 77 SER A CA 1
ATOM 610 C C . SER A 1 77 ? 62.450 -25.367 1.480 1.00 26.02 77 SER A C 1
ATOM 612 O O . SER A 1 77 ? 62.339 -24.329 0.841 1.00 26.02 77 SER A O 1
ATOM 614 N N . GLY A 1 78 ? 61.873 -25.413 2.682 1.00 24.12 78 GLY A N 1
ATOM 615 C CA . GLY A 1 78 ? 62.468 -25.606 4.015 1.00 24.12 78 GLY A CA 1
ATOM 616 C C . GLY A 1 78 ? 61.719 -24.633 4.957 1.00 24.12 78 GLY A C 1
ATOM 617 O O . GLY A 1 78 ? 61.557 -23.472 4.610 1.00 24.12 78 GLY A O 1
ATOM 618 N N . SER A 1 79 ? 60.958 -25.114 5.942 1.00 25.11 79 SER A N 1
ATOM 619 C CA . SER A 1 79 ? 61.352 -25.372 7.341 1.00 25.11 79 SER A CA 1
ATOM 620 C C . SER A 1 79 ? 61.383 -24.126 8.243 1.00 25.11 79 SER A C 1
ATOM 622 O O . SER A 1 79 ? 62.311 -23.341 8.128 1.00 25.11 79 SER A O 1
ATOM 624 N N . ASN A 1 80 ? 60.436 -24.103 9.205 1.00 25.97 80 ASN A N 1
ATOM 625 C CA . ASN A 1 80 ? 60.574 -23.763 10.642 1.00 25.97 80 ASN A CA 1
ATOM 626 C C . ASN A 1 80 ? 61.078 -22.348 11.016 1.00 25.97 80 ASN A C 1
ATOM 628 O O . ASN A 1 80 ? 61.971 -21.808 10.394 1.00 25.97 80 ASN A O 1
ATOM 632 N N . SER A 1 81 ? 60.672 -21.653 12.079 1.00 26.39 81 SER A N 1
ATOM 633 C CA . SER A 1 81 ? 59.894 -21.891 13.306 1.00 26.39 81 SER A CA 1
ATOM 634 C C . SER A 1 81 ? 60.121 -20.634 14.172 1.00 26.39 81 SER A C 1
ATOM 636 O O . SER A 1 81 ? 61.232 -20.117 14.111 1.00 26.39 81 SER A O 1
ATOM 638 N N . PHE A 1 82 ? 59.167 -20.181 14.995 1.00 25.72 82 PHE A N 1
ATOM 639 C CA . PHE A 1 82 ? 59.318 -19.961 16.455 1.00 25.72 82 PHE A CA 1
ATOM 640 C C . PHE A 1 82 ? 58.267 -19.008 17.043 1.00 25.72 82 PHE A C 1
ATOM 642 O O . PHE A 1 82 ? 58.015 -17.916 16.543 1.00 25.72 82 PHE A O 1
ATOM 649 N N . LEU A 1 83 ? 57.723 -19.446 18.180 1.00 28.62 83 LEU A N 1
ATOM 650 C CA . LEU A 1 83 ? 56.961 -18.675 19.156 1.00 28.62 83 LEU A CA 1
ATOM 651 C C . LEU A 1 83 ? 57.783 -17.529 19.771 1.00 28.62 83 LEU A C 1
ATOM 653 O O . LEU A 1 83 ? 58.914 -17.753 20.197 1.00 28.62 83 LEU A O 1
ATOM 657 N N . ARG A 1 84 ? 57.121 -16.398 20.043 1.00 24.59 84 ARG A N 1
ATOM 658 C CA . ARG A 1 84 ? 57.249 -15.686 21.326 1.00 24.59 84 ARG A CA 1
ATOM 659 C C . ARG A 1 84 ? 55.925 -15.024 21.708 1.00 24.59 84 ARG A C 1
ATOM 661 O O . ARG A 1 84 ? 55.357 -14.253 20.943 1.00 24.59 84 ARG A O 1
ATOM 668 N N . ARG A 1 85 ? 55.452 -15.378 22.906 1.00 27.72 85 ARG A N 1
ATOM 669 C CA . ARG A 1 85 ? 54.516 -14.594 23.718 1.00 27.72 85 ARG A CA 1
ATOM 670 C C . ARG A 1 85 ? 55.201 -13.284 24.092 1.00 27.72 85 ARG A C 1
ATOM 672 O O . ARG A 1 85 ? 56.363 -13.345 24.468 1.00 27.72 85 ARG A O 1
ATOM 679 N N . ASP A 1 86 ? 54.449 -12.190 24.100 1.00 26.31 86 ASP A N 1
ATOM 680 C CA . ASP A 1 86 ? 54.547 -11.200 25.168 1.00 26.31 86 ASP A CA 1
ATOM 681 C C . ASP A 1 86 ? 53.184 -10.550 25.421 1.00 26.31 86 ASP A C 1
ATOM 683 O O . ASP A 1 86 ? 52.359 -10.352 24.529 1.00 26.31 86 ASP A O 1
ATOM 687 N N . ILE A 1 87 ? 52.963 -10.336 26.709 1.00 29.61 87 ILE A N 1
ATOM 688 C CA . ILE A 1 87 ? 51.791 -9.807 27.392 1.00 29.61 87 ILE A CA 1
ATOM 689 C C . ILE A 1 87 ? 51.860 -8.280 27.322 1.00 29.61 87 ILE A C 1
ATOM 691 O O . ILE A 1 87 ? 52.873 -7.729 27.732 1.00 29.61 87 ILE A O 1
ATOM 695 N N . PHE A 1 88 ? 50.789 -7.597 26.905 1.00 27.56 88 PHE A N 1
ATOM 696 C CA . PHE A 1 88 ? 50.514 -6.228 27.355 1.00 27.56 88 PHE A CA 1
ATOM 697 C C . PHE A 1 88 ? 49.010 -5.948 27.453 1.00 27.56 88 PHE A C 1
ATOM 699 O O . PHE A 1 88 ? 48.177 -6.540 26.770 1.00 27.56 88 PHE A O 1
ATOM 706 N N . SER A 1 89 ? 48.715 -5.090 28.417 1.00 26.44 89 SER A N 1
ATOM 707 C CA . SER A 1 89 ? 47.493 -4.898 29.182 1.00 26.44 89 SER A CA 1
ATOM 708 C C . SER A 1 89 ? 46.394 -4.068 28.517 1.00 26.44 89 SER A C 1
ATOM 710 O O . SER A 1 89 ? 46.636 -3.257 27.631 1.00 26.44 89 SER A O 1
ATOM 712 N N . MET A 1 90 ? 45.196 -4.236 29.082 1.00 33.41 90 MET A N 1
ATOM 713 C CA . MET A 1 90 ? 44.032 -3.346 29.067 1.00 33.41 90 MET A CA 1
ATOM 714 C C . MET A 1 90 ? 44.344 -1.850 28.877 1.00 33.41 90 MET A C 1
ATOM 716 O O . MET A 1 90 ? 44.966 -1.242 29.742 1.00 33.41 90 MET A O 1
ATOM 720 N N . ALA A 1 91 ? 43.813 -1.267 27.799 1.00 28.62 91 ALA A N 1
ATOM 721 C CA . ALA A 1 91 ? 43.146 0.040 27.741 1.00 28.62 91 ALA A CA 1
ATOM 722 C C . ALA A 1 91 ? 42.734 0.337 26.285 1.00 28.62 91 ALA A C 1
ATOM 724 O O . ALA A 1 91 ? 43.562 0.249 25.390 1.00 28.62 91 ALA A O 1
ATOM 725 N N . GLY A 1 92 ? 41.469 0.721 26.080 1.00 39.28 92 GLY A N 1
ATOM 726 C CA . GLY A 1 92 ? 41.027 1.619 25.004 1.00 39.28 92 GLY A CA 1
ATOM 727 C C . GLY A 1 92 ? 41.207 1.182 23.543 1.00 39.28 92 GLY A C 1
ATOM 728 O O . GLY A 1 92 ? 42.292 1.257 22.982 1.00 39.28 92 GLY A O 1
ATOM 729 N N . GLY A 1 93 ? 40.083 0.898 22.880 1.00 29.36 93 GLY A N 1
ATOM 730 C CA . GLY A 1 93 ? 39.981 0.912 21.419 1.00 29.36 93 GLY A CA 1
ATOM 731 C C . GLY A 1 93 ? 39.812 -0.471 20.805 1.00 29.36 93 GLY A C 1
ATOM 732 O O . GLY A 1 93 ? 40.761 -1.239 20.668 1.00 29.36 93 GLY A O 1
ATOM 733 N N . VAL A 1 94 ? 38.591 -0.776 20.362 1.00 32.25 94 VAL A N 1
ATOM 734 C CA . VAL A 1 94 ? 38.389 -1.833 19.367 1.00 32.25 94 VAL A CA 1
ATOM 735 C C . VAL A 1 94 ? 39.181 -1.421 18.118 1.00 32.25 94 VAL A C 1
ATOM 737 O O . VAL A 1 94 ? 39.014 -0.294 17.647 1.00 32.25 94 VAL A O 1
ATOM 740 N N . PRO A 1 95 ? 40.065 -2.273 17.573 1.00 32.62 95 PRO A N 1
ATOM 741 C CA . PRO A 1 95 ? 40.885 -1.885 16.439 1.00 32.62 95 PRO A CA 1
ATOM 742 C C . PRO A 1 95 ? 40.001 -1.711 15.197 1.00 32.62 95 PRO A C 1
ATOM 744 O O . PRO A 1 95 ? 39.509 -2.687 14.627 1.00 32.62 95 PRO A O 1
ATOM 747 N N . PHE A 1 96 ? 39.869 -0.459 14.746 1.00 38.59 96 PHE A N 1
ATOM 748 C CA . PHE A 1 96 ? 39.225 -0.028 13.491 1.00 38.59 96 PHE A CA 1
ATOM 749 C C . PHE A 1 96 ? 39.695 -0.835 12.259 1.00 38.59 96 PHE A C 1
ATOM 751 O O . PHE A 1 96 ? 38.984 -0.959 11.267 1.00 38.59 96 PHE A O 1
ATOM 758 N N . ALA A 1 97 ? 40.873 -1.462 12.335 1.00 34.53 97 ALA A N 1
ATOM 759 C CA . ALA A 1 97 ? 41.430 -2.302 11.279 1.00 34.53 97 ALA A CA 1
ATOM 760 C C . ALA A 1 97 ? 40.691 -3.642 11.059 1.00 34.53 97 ALA A C 1
ATOM 762 O O . ALA A 1 97 ? 40.803 -4.208 9.973 1.00 34.53 97 ALA A O 1
ATOM 763 N N . ARG A 1 98 ? 39.928 -4.165 12.039 1.00 34.50 98 ARG A N 1
ATOM 764 C CA . ARG A 1 98 ? 39.129 -5.395 11.836 1.00 34.50 98 ARG A CA 1
ATOM 765 C C . ARG A 1 98 ? 37.813 -5.147 11.100 1.00 34.50 98 ARG A C 1
ATOM 767 O O . ARG A 1 98 ? 37.363 -6.055 10.412 1.00 34.50 98 ARG A O 1
ATOM 774 N N . VAL A 1 99 ? 37.252 -3.940 11.178 1.00 41.53 99 VAL A N 1
ATOM 775 C CA . VAL A 1 99 ? 36.024 -3.565 10.452 1.00 41.53 99 VAL A CA 1
ATOM 776 C C . VAL A 1 99 ? 36.306 -3.504 8.943 1.00 41.53 99 VAL A C 1
ATOM 778 O O . VAL A 1 99 ? 35.640 -4.179 8.166 1.00 41.53 99 VAL A O 1
ATOM 781 N N . ASN A 1 100 ? 37.436 -2.905 8.549 1.00 40.09 100 ASN A N 1
ATOM 782 C CA . ASN A 1 100 ? 37.834 -2.758 7.141 1.00 40.09 100 ASN A CA 1
ATOM 783 C C . ASN A 1 100 ? 38.005 -4.077 6.350 1.00 40.09 100 ASN A C 1
ATOM 785 O O . ASN A 1 100 ? 37.918 -4.063 5.122 1.00 40.09 100 ASN A O 1
ATOM 789 N N . ASN A 1 101 ? 38.261 -5.216 7.012 1.00 39.88 101 ASN A N 1
ATOM 790 C CA . ASN A 1 101 ? 38.398 -6.525 6.347 1.00 39.88 101 ASN A CA 1
ATOM 791 C C . ASN A 1 101 ? 37.078 -7.313 6.256 1.00 39.88 101 ASN A C 1
ATOM 793 O O . ASN A 1 101 ? 36.964 -8.197 5.404 1.00 39.88 101 ASN A O 1
ATOM 797 N N . LEU A 1 102 ? 36.081 -6.988 7.085 1.00 44.94 102 LEU A N 1
ATOM 798 C CA . LEU A 1 102 ? 34.707 -7.474 6.919 1.00 44.94 102 LEU A CA 1
ATOM 799 C C . LEU A 1 102 ? 33.997 -6.739 5.759 1.00 44.94 102 LEU A C 1
ATOM 801 O O . LEU A 1 102 ? 33.143 -7.312 5.096 1.00 44.94 102 LEU A O 1
ATOM 805 N N . ASP A 1 103 ? 34.417 -5.523 5.412 1.00 49.06 103 ASP A N 1
ATOM 806 C CA . ASP A 1 103 ? 33.678 -4.662 4.475 1.00 49.06 103 ASP A CA 1
ATOM 807 C C . ASP A 1 103 ? 33.824 -4.986 2.974 1.00 49.06 103 ASP A C 1
ATOM 809 O O . ASP A 1 103 ? 32.944 -4.644 2.187 1.00 49.06 103 ASP A O 1
ATOM 813 N N . ARG A 1 104 ? 34.905 -5.648 2.532 1.00 44.34 104 ARG A N 1
ATOM 814 C CA . ARG A 1 104 ? 35.077 -6.012 1.102 1.00 44.34 104 ARG A CA 1
ATOM 815 C C . ARG A 1 104 ? 34.672 -7.440 0.763 1.00 44.34 104 ARG A C 1
ATOM 817 O O . ARG A 1 104 ? 34.320 -7.704 -0.380 1.00 44.34 104 ARG A O 1
ATOM 824 N N . LYS A 1 105 ? 34.744 -8.356 1.731 1.00 41.22 105 LYS A N 1
ATOM 825 C CA . LYS A 1 105 ? 34.621 -9.799 1.475 1.00 41.22 105 LYS A CA 1
ATOM 826 C C . LYS A 1 105 ? 33.180 -10.317 1.510 1.00 41.22 105 LYS A C 1
ATOM 828 O O . LYS A 1 105 ? 32.931 -11.389 0.979 1.00 41.22 105 LYS A O 1
ATOM 833 N N . TYR A 1 106 ? 32.254 -9.570 2.116 1.00 45.28 106 TYR A N 1
ATOM 834 C CA . TYR A 1 106 ? 30.874 -10.022 2.345 1.00 45.28 106 TYR A CA 1
ATOM 835 C C . TYR A 1 106 ? 29.860 -9.561 1.286 1.00 45.28 106 TYR A C 1
ATOM 837 O O . TYR A 1 106 ? 28.732 -10.035 1.297 1.00 45.28 106 TYR A O 1
ATOM 845 N N . PHE A 1 107 ? 30.242 -8.681 0.353 1.00 51.06 107 PHE A N 1
ATOM 846 C CA . PHE A 1 107 ? 29.285 -8.066 -0.585 1.00 51.06 107 PHE A CA 1
ATOM 847 C C . PHE A 1 107 ? 29.636 -8.208 -2.063 1.00 51.06 107 PHE A C 1
ATOM 849 O O . PHE A 1 107 ? 28.792 -7.959 -2.922 1.00 51.06 107 PHE A O 1
ATOM 856 N N . PHE A 1 108 ? 30.874 -8.590 -2.371 1.00 46.88 108 PHE A N 1
ATOM 857 C CA . PHE A 1 108 ? 31.358 -8.665 -3.740 1.00 46.88 108 PHE A CA 1
ATOM 858 C C . PHE A 1 108 ? 31.910 -10.057 -3.994 1.00 46.88 108 PHE A C 1
ATOM 860 O O . PHE A 1 108 ? 32.960 -10.425 -3.468 1.00 46.88 108 PHE A O 1
ATOM 867 N N . THR A 1 109 ? 31.208 -10.827 -4.821 1.00 48.50 109 THR A N 1
ATOM 868 C CA . THR A 1 109 ? 31.877 -11.900 -5.560 1.00 48.50 109 THR A CA 1
ATOM 869 C C . THR A 1 109 ? 32.859 -11.258 -6.546 1.00 48.50 109 THR A C 1
ATOM 871 O O . THR A 1 109 ? 32.631 -10.134 -7.010 1.00 48.50 109 THR A O 1
ATOM 874 N N . GLU A 1 110 ? 33.967 -11.937 -6.861 1.00 37.97 110 GLU A N 1
ATOM 875 C CA . GLU A 1 110 ? 34.974 -11.452 -7.827 1.00 37.97 110 GLU A CA 1
ATOM 876 C C . GLU A 1 110 ? 34.360 -11.152 -9.212 1.00 37.97 110 GLU A C 1
ATOM 878 O O . GLU A 1 110 ? 34.870 -10.324 -9.968 1.00 37.97 110 GLU A O 1
ATOM 883 N N . ASP A 1 111 ? 33.184 -11.720 -9.481 1.00 42.78 111 ASP A N 1
ATOM 884 C CA . ASP A 1 111 ? 32.401 -11.572 -10.707 1.00 42.78 111 ASP A CA 1
ATOM 885 C C . ASP A 1 111 ? 31.527 -10.303 -10.703 1.00 42.78 111 ASP A C 1
ATOM 887 O O . ASP A 1 111 ? 30.859 -9.986 -11.690 1.00 42.78 111 ASP A O 1
ATOM 891 N N . GLY A 1 112 ? 31.492 -9.552 -9.597 1.00 47.06 112 GLY A N 1
ATOM 892 C CA . GLY A 1 112 ? 30.589 -8.420 -9.378 1.00 47.06 112 GLY A CA 1
ATOM 893 C C . GLY A 1 112 ? 29.117 -8.818 -9.214 1.00 47.06 112 GLY A C 1
ATOM 894 O O . GLY A 1 112 ? 28.246 -7.964 -9.388 1.00 47.06 112 GLY A O 1
ATOM 895 N N . GLY A 1 113 ? 28.841 -10.092 -8.915 1.00 53.50 113 GLY A N 1
ATOM 896 C CA . GLY A 1 113 ? 27.535 -10.574 -8.479 1.00 53.50 113 GLY A CA 1
ATOM 897 C C . GLY A 1 113 ? 27.297 -10.157 -7.031 1.00 53.50 113 GLY A C 1
ATOM 898 O O . GLY A 1 113 ? 28.061 -10.521 -6.132 1.00 53.50 113 GLY A O 1
ATOM 899 N N . ILE A 1 114 ? 26.267 -9.348 -6.822 1.00 62.50 114 ILE A N 1
ATOM 900 C CA . ILE A 1 114 ? 25.815 -8.928 -5.500 1.00 62.50 114 ILE A CA 1
ATOM 901 C C . ILE A 1 114 ? 24.713 -9.901 -5.104 1.00 62.50 114 ILE A C 1
ATOM 903 O O . ILE A 1 114 ? 23.624 -9.832 -5.660 1.00 62.50 114 ILE A O 1
ATOM 907 N N . SER A 1 115 ? 25.004 -10.792 -4.158 1.00 73.56 115 SER A N 1
ATOM 908 C CA . SER A 1 115 ? 23.980 -11.606 -3.506 1.00 73.56 115 SER A CA 1
ATOM 909 C C . SER A 1 115 ? 23.563 -10.899 -2.224 1.00 73.56 115 SER A C 1
ATOM 911 O O . SER A 1 115 ? 24.396 -10.650 -1.352 1.00 73.56 115 SER A O 1
ATOM 913 N N . LEU A 1 116 ? 22.282 -10.579 -2.093 1.00 79.69 116 LEU A N 1
ATOM 914 C CA . LEU A 1 116 ? 21.705 -10.141 -0.833 1.00 79.69 116 LEU A CA 1
ATOM 915 C C . LEU A 1 116 ? 21.591 -11.330 0.109 1.00 79.69 116 LEU A C 1
ATOM 917 O O . LEU A 1 116 ? 20.960 -12.337 -0.211 1.00 79.69 116 LEU A O 1
ATOM 921 N N . ASP A 1 117 ? 22.193 -11.180 1.280 1.00 87.31 117 ASP A N 1
ATOM 922 C CA . ASP A 1 117 ? 22.012 -12.075 2.408 1.00 87.31 117 ASP A CA 1
ATOM 923 C C . ASP A 1 117 ? 21.221 -11.353 3.507 1.00 87.31 117 ASP A C 1
ATOM 925 O O . ASP A 1 117 ? 21.557 -10.235 3.906 1.00 87.31 117 ASP A O 1
ATOM 929 N N . THR A 1 118 ? 20.160 -11.997 3.999 1.00 87.75 118 THR A N 1
ATOM 930 C CA . THR A 1 118 ? 19.228 -11.412 4.976 1.00 87.75 118 THR A CA 1
ATOM 931 C C . THR A 1 118 ? 19.917 -11.052 6.291 1.00 87.75 118 THR A C 1
ATOM 933 O O . THR A 1 118 ? 19.656 -9.985 6.840 1.00 87.75 118 THR A O 1
ATOM 936 N N . SER A 1 119 ? 20.854 -11.878 6.773 1.00 89.56 119 SER A N 1
ATOM 937 C CA . SER A 1 119 ? 21.587 -11.604 8.019 1.00 89.56 119 SER A CA 1
ATOM 938 C C . SER A 1 119 ? 22.472 -10.364 7.894 1.00 89.56 119 SER A C 1
ATOM 940 O O . SER A 1 119 ? 22.511 -9.512 8.783 1.00 89.56 119 SER A O 1
ATOM 942 N N . THR A 1 120 ? 23.098 -10.215 6.731 1.00 88.44 120 THR A N 1
ATOM 943 C CA . THR A 1 120 ? 23.918 -9.058 6.395 1.00 88.44 120 THR A CA 1
ATOM 944 C C . THR A 1 120 ? 23.067 -7.789 6.279 1.00 88.44 120 THR A C 1
ATOM 946 O O . THR A 1 120 ? 23.440 -6.741 6.806 1.00 88.44 120 THR A O 1
ATOM 949 N N . LEU A 1 121 ? 21.887 -7.874 5.657 1.00 91.38 121 LEU A N 1
ATOM 950 C CA . LEU A 1 121 ? 20.937 -6.759 5.582 1.00 91.38 121 LEU A CA 1
ATOM 951 C C . LEU A 1 121 ? 20.424 -6.330 6.961 1.00 91.38 121 LEU A C 1
ATOM 953 O O . LEU A 1 121 ? 20.379 -5.130 7.236 1.00 91.38 121 LEU A O 1
ATOM 957 N N . LYS A 1 122 ? 20.100 -7.284 7.843 1.00 93.75 122 LYS A N 1
ATOM 958 C CA . LYS A 1 122 ? 19.724 -7.002 9.238 1.00 93.75 122 LYS A CA 1
ATOM 959 C C . LYS A 1 122 ? 20.841 -6.251 9.962 1.00 93.75 122 LYS A C 1
ATOM 961 O O . LYS A 1 122 ? 20.578 -5.233 10.592 1.00 93.75 122 LYS A O 1
ATOM 966 N N . GLN A 1 123 ? 22.096 -6.673 9.792 1.00 91.75 123 GLN A N 1
ATOM 967 C CA . GLN A 1 123 ? 23.242 -5.974 10.379 1.00 91.75 123 GLN A CA 1
ATOM 968 C C . GLN A 1 123 ? 23.377 -4.528 9.867 1.00 91.75 123 GLN A C 1
ATOM 970 O O . GLN A 1 123 ? 23.613 -3.615 10.659 1.00 91.75 123 GLN A O 1
ATOM 975 N N . ILE A 1 124 ? 23.194 -4.300 8.562 1.00 90.50 124 ILE A N 1
ATOM 976 C CA . ILE A 1 124 ? 23.219 -2.954 7.966 1.00 90.50 124 ILE A CA 1
ATOM 977 C C . ILE A 1 124 ? 22.081 -2.093 8.514 1.00 90.50 124 ILE A C 1
ATOM 979 O O . ILE A 1 124 ? 22.311 -0.939 8.879 1.00 90.50 124 ILE A O 1
ATOM 983 N N . ALA A 1 125 ? 20.872 -2.648 8.601 1.00 92.94 125 ALA A N 1
ATOM 984 C CA . ALA A 1 125 ? 19.715 -1.964 9.162 1.00 92.94 125 ALA A CA 1
ATOM 985 C C . ALA A 1 125 ? 19.964 -1.550 10.621 1.00 92.94 125 ALA A C 1
ATOM 987 O O . ALA A 1 125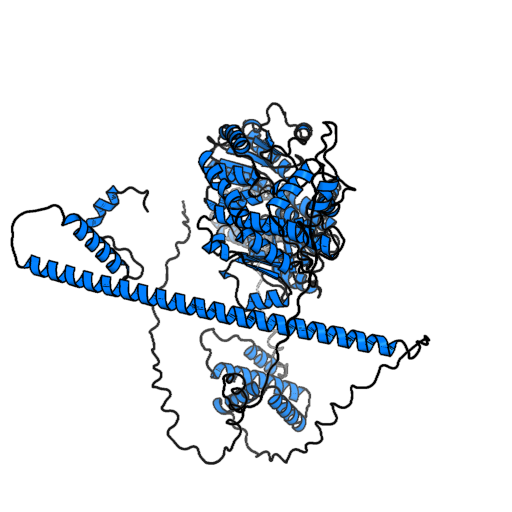 ? 19.743 -0.386 10.962 1.00 92.94 125 ALA A O 1
ATOM 988 N N . SER A 1 126 ? 20.518 -2.447 11.447 1.00 93.62 126 SER A N 1
ATOM 989 C CA . SER A 1 126 ? 20.922 -2.132 12.822 1.00 93.62 126 SER A CA 1
ATOM 990 C C . SER A 1 126 ? 21.981 -1.029 12.868 1.00 93.62 126 SER A C 1
ATOM 992 O O . SER A 1 126 ? 21.829 -0.069 13.616 1.00 93.62 126 SER A O 1
ATOM 994 N N . PHE A 1 127 ? 23.023 -1.096 12.034 1.00 91.88 127 PHE A N 1
ATOM 995 C CA . PHE A 1 127 ? 24.066 -0.066 12.018 1.00 91.88 127 PHE A CA 1
ATOM 996 C C . PHE A 1 127 ? 23.567 1.303 11.541 1.00 91.88 127 PHE A C 1
ATOM 998 O O . PHE A 1 127 ? 24.035 2.322 12.052 1.00 91.88 127 PHE A O 1
ATOM 1005 N N . LEU A 1 128 ? 22.631 1.353 10.587 1.00 91.06 128 LEU A N 1
ATOM 1006 C CA . LEU A 1 128 ? 21.974 2.600 10.180 1.00 91.06 128 LEU A CA 1
ATOM 1007 C C . LEU A 1 128 ? 21.094 3.155 11.304 1.00 91.06 128 LEU A C 1
ATOM 1009 O O . LEU A 1 128 ? 21.153 4.352 11.577 1.00 91.06 128 LEU A O 1
ATOM 1013 N N . ARG A 1 129 ? 20.315 2.297 11.978 1.00 91.94 129 ARG A N 1
ATOM 1014 C CA . ARG A 1 129 ? 19.477 2.679 13.128 1.00 91.94 129 ARG A CA 1
ATOM 1015 C C . ARG A 1 129 ? 20.321 3.253 14.272 1.00 91.94 129 ARG A C 1
ATOM 1017 O O . ARG A 1 129 ? 19.973 4.279 14.839 1.00 91.94 129 ARG A O 1
ATOM 1024 N N . GLU A 1 130 ? 21.466 2.640 14.558 1.00 90.88 130 GLU A N 1
ATOM 1025 C CA . GLU A 1 130 ? 22.409 3.073 15.599 1.00 90.88 130 GLU A CA 1
ATOM 1026 C C . GLU A 1 130 ? 23.288 4.273 15.186 1.00 90.88 130 GLU A C 1
ATOM 1028 O O . GLU A 1 130 ? 24.160 4.687 15.952 1.00 90.88 130 GLU A O 1
ATOM 1033 N N . GLY A 1 131 ? 23.129 4.807 13.968 1.00 87.50 131 GLY A N 1
ATOM 1034 C CA . GLY A 1 131 ? 23.939 5.917 13.451 1.00 87.50 131 GLY A CA 1
ATOM 1035 C C . GLY A 1 131 ? 25.411 5.568 13.188 1.00 87.50 131 GLY A C 1
ATOM 1036 O O . GLY A 1 131 ? 26.231 6.462 12.983 1.00 87.50 131 GLY A O 1
ATOM 1037 N N . ARG A 1 132 ? 25.772 4.278 13.177 1.00 85.38 132 ARG A N 1
ATOM 1038 C CA . ARG A 1 132 ? 27.141 3.800 12.898 1.00 85.38 132 ARG A CA 1
ATOM 1039 C C . ARG A 1 132 ? 27.506 3.915 11.417 1.00 85.38 132 ARG A C 1
ATOM 1041 O O . ARG A 1 132 ? 28.680 4.055 11.071 1.00 85.38 132 ARG A O 1
ATOM 1048 N N . LEU A 1 133 ? 26.507 3.878 10.540 1.00 80.69 133 LEU A N 1
ATOM 1049 C CA . LEU A 1 133 ? 26.639 4.198 9.121 1.00 80.69 133 LEU A CA 1
ATOM 1050 C C . LEU A 1 133 ? 26.102 5.616 8.899 1.00 80.69 133 LEU A C 1
ATOM 1052 O O . LEU A 1 133 ? 24.894 5.810 8.814 1.00 80.69 133 LEU A O 1
ATOM 1056 N N . SER A 1 134 ? 26.997 6.603 8.848 1.00 75.31 134 SER A N 1
ATOM 1057 C CA . SER A 1 134 ? 26.665 8.013 8.623 1.00 75.31 134 SER A CA 1
ATOM 1058 C C . SER A 1 134 ? 27.175 8.510 7.270 1.00 75.31 134 SER A C 1
ATOM 1060 O O . SER A 1 134 ? 28.025 7.879 6.631 1.00 75.31 134 SER A O 1
ATOM 1062 N N . GLU A 1 135 ? 26.696 9.686 6.868 1.00 66.38 135 GLU A N 1
ATOM 1063 C CA . GLU A 1 135 ? 27.256 10.456 5.759 1.00 66.38 135 GLU A CA 1
ATOM 1064 C C . GLU A 1 135 ? 28.778 10.627 5.973 1.00 66.38 135 GLU A C 1
ATOM 1066 O O . GLU A 1 135 ? 29.210 11.163 6.993 1.00 66.38 135 GLU A O 1
ATOM 1071 N N . GLY A 1 136 ? 29.601 10.079 5.068 1.00 57.88 136 GLY A N 1
ATOM 1072 C CA . GLY A 1 136 ? 31.073 10.124 5.143 1.00 57.88 136 GLY A CA 1
ATOM 1073 C C . GLY A 1 136 ? 31.795 8.840 5.593 1.00 57.88 136 GLY A C 1
ATOM 1074 O O . GLY A 1 136 ? 33.018 8.774 5.458 1.00 57.88 136 GLY A O 1
ATOM 1075 N N . ASN A 1 137 ? 31.086 7.803 6.061 1.00 62.31 137 ASN A N 1
ATOM 1076 C CA . ASN A 1 137 ? 31.686 6.493 6.376 1.00 62.31 137 ASN A CA 1
ATOM 1077 C C . ASN A 1 137 ? 31.848 5.601 5.125 1.00 62.31 137 ASN A C 1
ATOM 1079 O O . ASN A 1 137 ? 31.294 5.879 4.067 1.00 62.31 137 ASN A O 1
ATOM 1083 N N . ILE A 1 138 ? 32.605 4.499 5.251 1.00 48.78 138 ILE A N 1
ATOM 1084 C CA . ILE A 1 138 ? 33.094 3.616 4.162 1.00 48.78 138 ILE A CA 1
ATOM 1085 C C . ILE A 1 138 ? 31.978 2.969 3.299 1.00 48.78 138 ILE A C 1
ATOM 1087 O O . ILE A 1 138 ? 32.260 2.492 2.199 1.00 48.78 138 ILE A O 1
ATOM 1091 N N . GLN A 1 139 ? 30.704 3.018 3.712 1.00 65.44 139 GLN A N 1
ATOM 1092 C CA . GLN A 1 139 ? 29.560 2.521 2.927 1.00 65.44 139 GLN A CA 1
ATOM 1093 C C . GLN A 1 139 ? 28.508 3.614 2.612 1.00 65.44 139 GLN A C 1
ATOM 1095 O O . GLN A 1 139 ? 27.339 3.469 2.979 1.00 65.44 139 GLN A O 1
ATOM 1100 N N . PRO A 1 140 ? 28.872 4.694 1.890 1.00 70.44 140 PRO A N 1
ATOM 1101 C CA . PRO A 1 140 ? 27.979 5.836 1.661 1.00 70.44 140 PRO A CA 1
ATOM 1102 C C . PRO A 1 140 ? 26.715 5.455 0.874 1.00 70.44 140 PRO A C 1
ATOM 1104 O O . PRO A 1 140 ? 25.652 6.024 1.095 1.00 70.44 140 PRO A O 1
ATOM 1107 N N . LYS A 1 141 ? 26.782 4.419 0.024 1.00 84.06 141 LYS A N 1
ATOM 1108 C CA . LYS A 1 141 ? 25.640 3.990 -0.799 1.00 84.06 141 LYS A CA 1
ATOM 1109 C C . LYS A 1 141 ? 24.441 3.517 0.024 1.00 84.06 141 LYS A C 1
ATOM 1111 O O . LYS A 1 141 ? 23.322 3.853 -0.336 1.00 84.06 141 LYS A O 1
ATOM 1116 N N . TRP A 1 142 ? 24.645 2.753 1.102 1.00 88.75 142 TRP A N 1
ATOM 1117 C CA . TRP A 1 142 ? 23.528 2.286 1.938 1.00 88.75 142 TRP A CA 1
ATOM 1118 C C . TRP A 1 142 ? 22.834 3.450 2.635 1.00 88.75 142 TRP A C 1
ATOM 1120 O O . TRP A 1 142 ? 21.608 3.532 2.621 1.00 88.75 142 TRP A O 1
ATOM 1130 N N . TYR A 1 143 ? 23.622 4.387 3.162 1.00 89.50 143 TYR A N 1
ATOM 1131 C CA . TYR A 1 143 ? 23.101 5.615 3.747 1.00 89.50 143 TYR A CA 1
ATOM 1132 C C . TYR A 1 143 ? 22.277 6.414 2.724 1.00 89.50 143 TYR A C 1
ATOM 1134 O O . TYR A 1 143 ? 21.132 6.770 2.990 1.00 89.50 143 TYR A O 1
ATOM 1142 N N . GLU A 1 144 ? 22.806 6.618 1.516 1.00 91.06 144 GLU A N 1
ATOM 1143 C CA . GLU A 1 144 ? 22.134 7.381 0.458 1.00 91.06 144 GLU A CA 1
ATOM 1144 C C . GLU A 1 144 ? 20.832 6.740 -0.041 1.00 91.06 144 GLU A C 1
ATOM 1146 O O . GLU A 1 144 ? 19.914 7.469 -0.425 1.00 91.06 144 GLU A O 1
ATOM 1151 N N . ILE A 1 145 ? 20.730 5.404 -0.069 1.00 92.19 145 ILE A N 1
ATOM 1152 C CA . ILE A 1 145 ? 19.534 4.736 -0.607 1.00 92.19 145 ILE A CA 1
ATOM 1153 C C . ILE A 1 145 ? 18.450 4.467 0.438 1.00 92.19 145 ILE A C 1
ATOM 1155 O O . ILE A 1 145 ? 17.276 4.380 0.073 1.00 92.19 145 ILE A O 1
ATOM 1159 N N . ALA A 1 146 ? 18.843 4.307 1.703 1.00 93.56 146 ALA A N 1
ATOM 1160 C CA . ALA A 1 146 ? 17.993 3.771 2.761 1.00 93.56 146 ALA A CA 1
ATOM 1161 C C . ALA A 1 146 ? 17.716 4.758 3.901 1.00 93.56 146 ALA A C 1
ATOM 1163 O O . ALA A 1 146 ? 17.133 4.367 4.913 1.00 93.56 146 ALA A O 1
ATOM 1164 N N . THR A 1 147 ? 18.111 6.026 3.756 1.00 92.62 147 THR A N 1
ATOM 1165 C CA . THR A 1 147 ? 17.778 7.077 4.724 1.00 92.62 147 THR A CA 1
ATOM 1166 C C . THR A 1 147 ? 16.888 8.162 4.131 1.00 92.62 147 THR A C 1
ATOM 1168 O O . THR A 1 147 ? 16.897 8.432 2.930 1.00 92.62 147 THR A O 1
ATOM 1171 N N . ASP A 1 148 ? 16.095 8.794 4.988 1.00 90.88 148 ASP A N 1
ATOM 1172 C CA . ASP A 1 148 ? 15.277 9.960 4.664 1.00 90.88 148 ASP A CA 1
ATOM 1173 C C . ASP A 1 148 ? 15.509 11.029 5.735 1.00 90.88 148 ASP A C 1
ATOM 1175 O O . ASP A 1 148 ? 15.234 10.815 6.921 1.00 90.88 148 ASP A O 1
ATOM 1179 N N . LYS A 1 149 ? 16.077 12.167 5.315 1.00 87.56 149 LYS A N 1
ATOM 1180 C CA . LYS A 1 149 ? 16.547 13.244 6.208 1.00 87.56 149 LYS A CA 1
ATOM 1181 C C . LYS A 1 149 ? 17.472 12.714 7.314 1.00 87.56 149 LYS A C 1
ATOM 1183 O O . LYS A 1 149 ? 17.341 13.090 8.474 1.00 87.56 149 LYS A O 1
ATOM 1188 N N . GLY A 1 150 ? 18.359 11.791 6.943 1.00 86.00 150 GLY A N 1
ATOM 1189 C CA . GLY A 1 150 ? 19.340 11.163 7.828 1.00 86.00 150 GLY A CA 1
ATOM 1190 C C . GLY A 1 150 ? 18.807 10.053 8.737 1.00 86.00 150 GLY A C 1
ATOM 1191 O O . GLY A 1 150 ? 19.607 9.394 9.392 1.00 86.00 150 GLY A O 1
ATOM 1192 N N . ASN A 1 151 ? 17.496 9.792 8.750 1.00 88.31 151 ASN A N 1
ATOM 1193 C CA . ASN A 1 151 ? 16.917 8.698 9.530 1.00 88.31 151 ASN A CA 1
ATOM 1194 C C . ASN A 1 151 ? 16.904 7.407 8.714 1.00 88.31 151 ASN A C 1
ATOM 1196 O O . ASN A 1 151 ? 16.481 7.429 7.555 1.00 88.31 151 ASN A O 1
ATOM 1200 N N . SER A 1 152 ? 17.305 6.292 9.330 1.00 92.19 152 SER A N 1
ATOM 1201 C CA . SER A 1 152 ? 17.158 4.954 8.745 1.00 92.19 152 SER A CA 1
ATOM 1202 C C . SER A 1 152 ? 15.706 4.681 8.355 1.00 92.19 152 SER A C 1
ATOM 1204 O O . SER A 1 152 ? 14.768 5.167 8.992 1.00 92.19 152 SER A O 1
ATOM 1206 N N . ARG A 1 153 ? 15.520 3.907 7.287 1.00 94.31 153 ARG A N 1
ATOM 1207 C CA . ARG A 1 153 ? 14.216 3.447 6.803 1.00 94.31 153 ARG A CA 1
ATOM 1208 C C . ARG A 1 153 ? 14.191 1.932 6.534 1.00 94.31 153 ARG A C 1
ATOM 1210 O O . ARG A 1 153 ? 13.396 1.468 5.721 1.00 94.31 153 ARG A O 1
ATOM 1217 N N . LEU A 1 154 ? 15.085 1.180 7.186 1.00 94.44 154 LEU A N 1
ATOM 1218 C CA . LEU A 1 154 ? 15.223 -0.281 7.054 1.00 94.44 154 LEU A CA 1
ATOM 1219 C C . LEU A 1 154 ? 14.613 -1.077 8.217 1.00 94.44 154 LEU A C 1
ATOM 1221 O O . LEU A 1 154 ? 14.892 -2.269 8.342 1.00 94.44 154 LEU A O 1
ATOM 1225 N N . GLY A 1 155 ? 13.783 -0.460 9.060 1.00 94.38 155 GLY A N 1
ATOM 1226 C CA . GLY A 1 155 ? 13.202 -1.140 10.220 1.00 94.38 155 GLY A CA 1
ATOM 1227 C C . GLY A 1 155 ? 12.393 -2.390 9.865 1.00 94.38 155 GLY A C 1
ATOM 1228 O O . GLY A 1 155 ? 12.337 -3.317 10.659 1.00 94.38 155 GLY A O 1
ATOM 1229 N N . PHE A 1 156 ? 11.838 -2.465 8.649 1.00 94.19 156 PHE A N 1
ATOM 1230 C CA . PHE A 1 156 ? 11.020 -3.588 8.173 1.00 94.19 156 PHE A CA 1
ATOM 1231 C C . PHE A 1 156 ? 11.832 -4.877 7.961 1.00 94.19 156 PHE A C 1
ATOM 1233 O O . PHE A 1 156 ? 11.274 -5.967 7.906 1.00 94.19 156 PHE A O 1
ATOM 1240 N N . ILE A 1 157 ? 13.160 -4.763 7.872 1.00 93.62 157 ILE A N 1
ATOM 1241 C CA . ILE A 1 157 ? 14.076 -5.905 7.778 1.00 93.62 157 ILE A CA 1
ATOM 1242 C C . ILE A 1 157 ? 14.322 -6.501 9.169 1.00 93.62 157 ILE A C 1
ATOM 1244 O O . ILE A 1 157 ? 14.554 -7.702 9.304 1.00 93.62 157 ILE A O 1
ATOM 1248 N N . LEU A 1 158 ? 14.278 -5.665 10.208 1.00 94.12 158 LEU A N 1
ATOM 1249 C CA . LEU A 1 158 ? 14.579 -6.058 11.577 1.00 94.12 158 LEU A CA 1
ATOM 1250 C C . LEU A 1 158 ? 13.427 -6.862 12.177 1.00 94.12 158 LEU A C 1
ATOM 1252 O O . LEU A 1 158 ? 12.262 -6.683 11.827 1.00 94.12 158 LEU A O 1
ATOM 1256 N N . ASP A 1 159 ? 13.775 -7.788 13.063 1.00 92.00 159 ASP A N 1
ATOM 1257 C CA . ASP A 1 159 ? 12.792 -8.642 13.717 1.00 92.00 159 ASP A CA 1
ATOM 1258 C C . ASP A 1 159 ? 12.171 -7.918 14.908 1.00 92.00 159 ASP A C 1
ATOM 1260 O O . ASP A 1 159 ? 12.855 -7.224 15.663 1.00 92.00 159 ASP A O 1
ATOM 1264 N N . VAL A 1 160 ? 10.866 -8.110 15.083 1.00 90.88 160 VAL A N 1
ATOM 1265 C CA . VAL A 1 160 ? 10.159 -7.686 16.291 1.00 90.88 160 VAL A CA 1
ATOM 1266 C C . VAL A 1 160 ? 10.403 -8.743 17.361 1.00 90.88 160 VAL A C 1
ATOM 1268 O O . VAL A 1 160 ? 10.274 -9.936 17.088 1.00 90.88 160 VAL A O 1
ATOM 1271 N N . SER A 1 161 ? 10.778 -8.322 18.571 1.00 92.38 161 SER A N 1
ATOM 1272 C CA . SER A 1 161 ? 10.949 -9.266 19.674 1.00 92.38 161 SER A CA 1
ATOM 1273 C C . SER A 1 161 ? 9.589 -9.774 20.158 1.00 92.38 161 SER A C 1
ATOM 1275 O O . SER A 1 161 ? 8.643 -8.991 20.280 1.00 92.38 161 SER A O 1
ATOM 1277 N N . ASP A 1 162 ? 9.498 -11.063 20.488 1.00 93.06 162 ASP A N 1
ATOM 1278 C CA . ASP A 1 162 ? 8.242 -11.670 20.958 1.00 93.06 162 ASP A CA 1
ATOM 1279 C C . ASP A 1 162 ? 7.739 -10.967 22.227 1.00 93.06 162 ASP A C 1
ATOM 1281 O O . ASP A 1 162 ? 6.557 -10.670 22.357 1.00 93.06 162 ASP A O 1
ATOM 1285 N N . SER A 1 163 ? 8.657 -10.554 23.110 1.00 95.19 163 SER A N 1
ATOM 1286 C CA . SER A 1 163 ? 8.311 -9.796 24.317 1.00 95.19 163 SER A CA 1
ATOM 1287 C C . SER A 1 163 ? 7.704 -8.420 24.018 1.00 95.19 163 SER A C 1
ATOM 1289 O O . SER A 1 163 ? 6.819 -7.973 24.751 1.00 95.19 163 SER A O 1
ATOM 1291 N N . ASP A 1 164 ? 8.179 -7.712 22.991 1.00 95.88 164 ASP A N 1
ATOM 1292 C CA . ASP A 1 164 ? 7.604 -6.415 22.617 1.00 95.88 164 ASP A CA 1
ATOM 1293 C C . ASP A 1 164 ? 6.244 -6.591 21.937 1.00 95.88 164 ASP A C 1
ATOM 1295 O O . ASP A 1 164 ? 5.318 -5.826 22.221 1.00 95.88 164 ASP A O 1
ATOM 1299 N N . LEU A 1 165 ? 6.105 -7.628 21.105 1.00 96.50 165 LEU A N 1
ATOM 1300 C CA . LEU A 1 165 ? 4.846 -8.014 20.471 1.00 96.50 165 LEU A CA 1
ATOM 1301 C C . LEU A 1 165 ? 3.781 -8.385 21.512 1.00 96.50 165 LEU A C 1
ATOM 1303 O O . LEU A 1 165 ? 2.703 -7.791 21.506 1.00 96.50 165 LEU A O 1
ATOM 1307 N N . GLU A 1 166 ? 4.093 -9.273 22.457 1.00 97.44 166 GLU A N 1
ATOM 1308 C CA . GLU A 1 166 ? 3.200 -9.650 23.561 1.00 97.44 166 GLU A CA 1
ATOM 1309 C C . GLU A 1 166 ? 2.748 -8.429 24.365 1.00 97.44 166 GLU A C 1
ATOM 1311 O O . GLU A 1 166 ? 1.552 -8.230 24.584 1.00 97.44 166 GLU A O 1
ATOM 1316 N N . LYS A 1 167 ? 3.689 -7.564 24.771 1.00 97.88 167 LYS A N 1
ATOM 1317 C CA . LYS A 1 167 ? 3.369 -6.337 25.520 1.00 97.88 167 LYS A CA 1
ATOM 1318 C C . LYS A 1 167 ? 2.470 -5.402 24.719 1.00 97.88 167 LYS A C 1
ATOM 1320 O O . LYS A 1 167 ? 1.573 -4.782 25.296 1.00 97.88 167 LYS A O 1
ATOM 1325 N N . TYR A 1 168 ? 2.720 -5.264 23.418 1.00 98.06 168 TYR A N 1
ATOM 1326 C CA . TYR A 1 168 ? 1.907 -4.433 22.536 1.00 98.06 168 TYR A CA 1
ATOM 1327 C C . TYR A 1 168 ? 0.479 -4.977 22.435 1.00 98.06 168 TYR A C 1
ATOM 1329 O O . TYR A 1 168 ? -0.473 -4.235 22.697 1.00 98.06 168 TYR A O 1
ATOM 1337 N N . LEU A 1 169 ? 0.333 -6.270 22.127 1.00 98.12 169 LEU A N 1
ATOM 1338 C CA . LEU A 1 169 ? -0.963 -6.931 21.973 1.00 98.12 169 LEU A CA 1
ATOM 1339 C C . LEU A 1 169 ? -1.751 -6.942 23.287 1.00 98.12 169 LEU A C 1
ATOM 1341 O O . LEU A 1 169 ? -2.923 -6.570 23.302 1.00 98.12 169 LEU A O 1
ATOM 1345 N N . PHE A 1 170 ? -1.100 -7.252 24.410 1.00 98.19 170 PHE A N 1
ATOM 1346 C CA . PHE A 1 170 ? -1.722 -7.210 25.735 1.00 98.19 170 PHE A CA 1
ATOM 1347 C C . PHE A 1 170 ? -2.263 -5.817 26.072 1.00 98.19 170 PHE A C 1
ATOM 1349 O O . PHE A 1 170 ? -3.355 -5.683 26.623 1.00 98.19 170 PHE A O 1
ATOM 1356 N N . LYS A 1 171 ? -1.525 -4.761 25.712 1.00 98.06 171 LYS A N 1
ATOM 1357 C CA . LYS A 1 171 ? -1.937 -3.381 25.984 1.00 98.06 171 LYS A CA 1
ATOM 1358 C C . LYS A 1 171 ? -3.114 -2.936 25.108 1.00 98.06 171 LYS A C 1
ATOM 1360 O O . LYS A 1 171 ? -3.953 -2.182 25.594 1.00 98.06 171 LYS A O 1
ATOM 1365 N N . ILE A 1 172 ? -3.173 -3.347 23.839 1.00 97.69 172 ILE A N 1
ATOM 1366 C CA . ILE A 1 172 ? -4.239 -2.922 22.911 1.00 97.69 172 ILE A CA 1
ATOM 1367 C C . ILE A 1 172 ? -5.507 -3.779 23.013 1.00 97.69 172 ILE A C 1
ATOM 1369 O O . ILE A 1 172 ? -6.604 -3.283 22.756 1.00 97.69 172 ILE A O 1
ATOM 1373 N N . LYS A 1 173 ? -5.381 -5.037 23.452 1.00 97.75 173 LYS A N 1
ATOM 1374 C CA . LYS A 1 173 ? -6.479 -6.005 23.574 1.00 97.75 173 LYS A CA 1
ATOM 1375 C C . LYS A 1 173 ? -7.749 -5.462 24.261 1.00 97.75 173 LYS A C 1
ATOM 1377 O O . LYS A 1 173 ? -8.818 -5.620 23.666 1.00 97.75 173 LYS A O 1
ATOM 1382 N N . PRO A 1 174 ? -7.688 -4.758 25.414 1.00 96.75 174 PRO A N 1
ATOM 1383 C CA . PRO A 1 174 ? -8.888 -4.282 26.113 1.00 96.75 174 PRO A CA 1
ATOM 1384 C C . PRO A 1 174 ? -9.754 -3.311 25.301 1.00 96.75 174 PRO A C 1
ATOM 1386 O O . PRO A 1 174 ? -10.950 -3.189 25.561 1.00 96.75 174 PRO A O 1
ATOM 1389 N N . TYR A 1 175 ? -9.162 -2.622 24.322 1.00 95.94 175 TYR A N 1
ATOM 1390 C CA . TYR A 1 175 ? -9.877 -1.679 23.465 1.00 95.94 175 TYR A CA 1
ATOM 1391 C C . TYR A 1 175 ? -10.617 -2.369 22.311 1.00 95.94 175 TYR A C 1
ATOM 1393 O O . TYR A 1 175 ? -11.537 -1.781 21.752 1.00 95.94 175 TYR A O 1
ATOM 1401 N N . LEU A 1 176 ? -10.242 -3.606 21.965 1.00 96.06 176 LEU A N 1
ATOM 1402 C CA . LEU A 1 176 ? -10.713 -4.309 20.766 1.00 96.06 176 LEU A CA 1
ATOM 1403 C C . LEU A 1 176 ? -11.584 -5.534 21.065 1.00 96.06 176 LEU A C 1
ATOM 1405 O O . LEU A 1 176 ? -12.510 -5.820 20.312 1.00 96.06 176 LEU A O 1
ATOM 1409 N N . GLU A 1 177 ? -11.297 -6.267 22.143 1.00 92.81 177 GLU A N 1
ATOM 1410 C CA . GLU A 1 177 ? -11.901 -7.582 22.415 1.00 92.81 177 GLU A CA 1
ATOM 1411 C C . GLU A 1 177 ? -13.433 -7.532 22.530 1.00 92.81 177 GLU A C 1
ATOM 1413 O O . GLU A 1 177 ? -14.119 -8.394 21.992 1.00 92.81 177 GLU A O 1
ATOM 1418 N N . ASN A 1 178 ? -13.979 -6.473 23.135 1.00 92.00 178 ASN A N 1
ATOM 1419 C CA . ASN A 1 178 ? -15.423 -6.320 23.358 1.00 92.00 178 ASN A CA 1
ATOM 1420 C C . ASN A 1 178 ? -16.156 -5.565 22.234 1.00 92.00 178 ASN A C 1
ATOM 1422 O O . ASN A 1 178 ? -17.318 -5.188 22.395 1.00 92.00 178 ASN A O 1
ATOM 1426 N N . LYS A 1 179 ? -15.478 -5.270 21.123 1.00 94.81 179 LYS A N 1
ATOM 1427 C CA . LYS A 1 179 ? -16.035 -4.468 20.030 1.00 94.81 179 LYS A CA 1
ATOM 1428 C C . LYS A 1 179 ? -16.653 -5.382 18.985 1.00 94.81 179 LYS A C 1
ATOM 1430 O O . LYS A 1 179 ? -16.043 -6.373 18.581 1.00 94.81 179 LYS A O 1
ATOM 1435 N N . LYS A 1 180 ? -17.859 -5.030 18.535 1.00 94.94 180 LYS A N 1
ATOM 1436 C CA . LYS A 1 180 ? -18.565 -5.761 17.473 1.00 94.94 180 LYS A CA 1
ATOM 1437 C C . LYS A 1 180 ? -18.014 -5.429 16.093 1.00 94.94 180 LYS A C 1
ATOM 1439 O O . LYS A 1 180 ? -18.064 -6.276 15.213 1.00 94.94 180 LYS A O 1
ATOM 1444 N N . ALA A 1 181 ? -17.477 -4.223 15.925 1.00 95.44 181 ALA A N 1
ATOM 1445 C CA . ALA A 1 181 ? -16.809 -3.814 14.702 1.00 95.44 181 ALA A CA 1
ATOM 1446 C C . ALA A 1 181 ? -15.638 -2.870 14.995 1.00 95.44 181 ALA A C 1
ATOM 1448 O O . ALA A 1 181 ? -15.623 -2.147 15.996 1.00 95.44 181 ALA A O 1
ATOM 1449 N N . VAL A 1 182 ? -14.657 -2.877 14.100 1.00 97.06 182 VAL A N 1
ATOM 1450 C CA . VAL A 1 182 ? -13.470 -2.030 14.138 1.00 97.06 182 VAL A CA 1
ATOM 1451 C C . VAL A 1 182 ? -13.325 -1.353 12.778 1.00 97.06 182 VAL A C 1
ATOM 1453 O O . VAL A 1 182 ? -13.116 -2.013 11.761 1.00 97.06 182 VAL A O 1
ATOM 1456 N N . ILE A 1 183 ? -13.439 -0.027 12.760 1.00 97.12 183 ILE A N 1
ATOM 1457 C CA . ILE A 1 183 ? -13.267 0.809 11.574 1.00 97.12 183 ILE A CA 1
ATOM 1458 C C . ILE A 1 183 ? -11.830 1.310 11.532 1.00 97.12 183 ILE A C 1
ATOM 1460 O O . ILE A 1 183 ? -11.422 2.138 12.343 1.00 97.12 183 ILE A O 1
ATOM 1464 N N . PHE A 1 184 ? -11.073 0.869 10.541 1.00 97.62 184 PHE A N 1
ATOM 1465 C CA . PHE A 1 184 ? -9.763 1.421 10.240 1.00 97.62 184 PHE A CA 1
ATOM 1466 C C . PHE A 1 184 ? -9.890 2.633 9.319 1.00 97.62 184 PHE A C 1
ATOM 1468 O O . PHE A 1 184 ? -10.551 2.579 8.285 1.00 97.62 184 PHE A O 1
ATOM 1475 N N . VAL A 1 185 ? -9.223 3.726 9.673 1.00 97.25 185 VAL A N 1
ATOM 1476 C CA . VAL A 1 185 ? -9.236 4.971 8.903 1.00 97.25 185 VAL A CA 1
ATOM 1477 C C . VAL A 1 185 ? -7.816 5.314 8.486 1.00 97.25 185 VAL A C 1
ATOM 1479 O O . VAL A 1 185 ? -6.948 5.518 9.332 1.00 97.25 185 VAL A O 1
ATOM 1482 N N . GLY A 1 186 ? -7.559 5.417 7.188 1.00 93.94 186 GLY A N 1
ATOM 1483 C CA . GLY A 1 186 ? -6.225 5.729 6.682 1.00 93.94 186 GLY A CA 1
ATOM 1484 C C . GLY A 1 186 ? -6.163 5.727 5.162 1.00 93.94 186 GLY A C 1
ATOM 1485 O O . GLY A 1 186 ? -7.125 5.366 4.500 1.00 93.94 186 GLY A O 1
ATOM 1486 N N . MET A 1 187 ? -5.008 6.112 4.617 1.00 89.44 187 MET A N 1
ATOM 1487 C CA . MET A 1 187 ? -4.782 6.177 3.169 1.00 89.44 187 MET A CA 1
ATOM 1488 C C . MET A 1 187 ? -3.528 5.403 2.760 1.00 89.44 187 MET A C 1
ATOM 1490 O O . MET A 1 187 ? -2.552 5.339 3.515 1.00 89.44 187 MET A O 1
ATOM 1494 N N . GLY A 1 188 ? -3.520 4.862 1.540 1.00 87.50 188 GLY A N 1
ATOM 1495 C CA . GLY A 1 188 ? -2.354 4.188 0.965 1.00 87.50 188 GLY A CA 1
ATOM 1496 C C . GLY A 1 188 ? -1.855 3.020 1.818 1.00 87.50 188 GLY A C 1
ATOM 1497 O O . GLY A 1 188 ? -2.640 2.206 2.303 1.00 87.50 188 GLY A O 1
ATOM 1498 N N . GLY A 1 189 ? -0.543 2.951 2.060 1.00 85.94 189 GLY A N 1
ATOM 1499 C CA . GLY A 1 189 ? 0.072 1.839 2.788 1.00 85.94 189 GLY A CA 1
ATOM 1500 C C . GLY A 1 189 ? -0.348 1.737 4.259 1.00 85.94 189 GLY A C 1
ATOM 1501 O O . GLY A 1 189 ? -0.106 0.716 4.897 1.00 85.94 189 GLY A O 1
ATOM 1502 N N . SER A 1 190 ? -1.036 2.756 4.789 1.00 85.56 190 SER A N 1
ATOM 1503 C CA . SER A 1 190 ? -1.672 2.687 6.103 1.00 85.56 190 SER A CA 1
ATOM 1504 C C . SER A 1 190 ? -2.933 1.827 6.139 1.00 85.56 190 SER A C 1
ATOM 1506 O O . SER A 1 190 ? -3.278 1.344 7.209 1.00 85.56 190 SER A O 1
ATOM 1508 N N . ILE A 1 191 ? -3.618 1.639 5.009 1.00 91.94 191 ILE A N 1
ATOM 1509 C CA . ILE A 1 191 ? -4.902 0.925 4.955 1.00 91.94 191 ILE A CA 1
ATOM 1510 C C . ILE A 1 191 ? -4.874 -0.292 4.026 1.00 91.94 191 ILE A C 1
ATOM 1512 O O . ILE A 1 191 ? -5.646 -1.225 4.218 1.00 91.94 191 ILE A O 1
ATOM 1516 N N . ASN A 1 192 ? -3.966 -0.330 3.047 1.00 91.69 192 ASN A N 1
ATOM 1517 C CA . ASN A 1 192 ? -3.936 -1.387 2.033 1.00 91.69 192 ASN A CA 1
ATOM 1518 C C . ASN A 1 192 ? -3.780 -2.795 2.628 1.00 91.69 192 ASN A C 1
ATOM 1520 O O . ASN A 1 192 ? -4.427 -3.729 2.165 1.00 91.69 192 ASN A O 1
ATOM 1524 N N . THR A 1 193 ? -2.999 -2.952 3.696 1.00 90.81 193 THR A N 1
ATOM 1525 C CA . THR A 1 193 ? -2.856 -4.235 4.404 1.00 90.81 193 THR A CA 1
ATOM 1526 C C . THR A 1 193 ? -4.143 -4.638 5.122 1.00 90.81 193 THR A C 1
ATOM 1528 O O . THR A 1 193 ? -4.516 -5.807 5.099 1.00 90.81 193 THR A O 1
ATOM 1531 N N . VAL A 1 194 ? -4.869 -3.673 5.693 1.00 93.19 194 VAL A N 1
ATOM 1532 C CA . VAL A 1 194 ? -6.176 -3.896 6.328 1.00 93.19 194 VAL A CA 1
ATOM 1533 C C . VAL A 1 194 ? -7.210 -4.351 5.295 1.00 93.19 194 VAL A C 1
ATOM 1535 O O . VAL A 1 194 ? -7.960 -5.288 5.563 1.00 93.19 194 VAL A O 1
ATOM 1538 N N . LYS A 1 195 ? -7.225 -3.736 4.101 1.00 92.69 195 LYS A N 1
ATOM 1539 C CA . LYS A 1 195 ? -8.114 -4.132 2.993 1.00 92.69 195 LYS A CA 1
ATOM 1540 C C . LYS A 1 195 ? -7.915 -5.605 2.620 1.00 92.69 195 LYS A C 1
ATOM 1542 O O . LYS A 1 195 ? -8.894 -6.335 2.493 1.00 92.69 195 LYS A O 1
ATOM 1547 N N . ILE A 1 196 ? -6.657 -6.041 2.508 1.00 92.94 196 ILE A N 1
ATOM 1548 C CA . ILE A 1 196 ? -6.298 -7.437 2.213 1.00 92.94 196 ILE A CA 1
ATOM 1549 C C . ILE A 1 196 ? -6.761 -8.359 3.349 1.00 92.94 196 ILE A C 1
ATOM 1551 O O . ILE A 1 196 ? -7.447 -9.346 3.098 1.00 92.94 196 ILE A O 1
ATOM 1555 N N . MET A 1 197 ? -6.460 -8.001 4.602 1.00 91.75 197 MET A N 1
ATOM 1556 C CA . MET A 1 197 ? -6.817 -8.805 5.777 1.00 91.75 197 MET A CA 1
ATOM 1557 C C . MET A 1 197 ? -8.318 -9.032 5.918 1.00 91.75 197 MET A C 1
ATOM 1559 O O . MET A 1 197 ? -8.755 -10.160 6.138 1.00 91.75 197 MET A O 1
ATOM 1563 N N . ARG A 1 198 ? -9.120 -7.981 5.716 1.00 91.06 198 ARG A N 1
ATOM 1564 C CA . ARG A 1 198 ? -10.585 -8.072 5.729 1.00 91.06 198 ARG A CA 1
ATOM 1565 C C . ARG A 1 198 ? -11.103 -9.149 4.768 1.00 91.06 198 ARG A C 1
ATOM 1567 O O . ARG A 1 198 ? -12.072 -9.838 5.074 1.00 91.06 198 ARG A O 1
ATOM 1574 N N . LYS A 1 199 ? -10.468 -9.307 3.603 1.00 90.88 199 LYS A N 1
ATOM 1575 C CA . LYS A 1 199 ? -10.896 -10.275 2.589 1.00 90.88 199 LYS A CA 1
ATOM 1576 C C . LYS A 1 199 ? -10.532 -11.723 2.924 1.00 90.88 199 LYS A C 1
ATOM 1578 O O . LYS A 1 199 ? -11.210 -12.611 2.417 1.00 90.88 199 LYS A O 1
ATOM 1583 N N . PHE A 1 200 ? -9.528 -11.976 3.770 1.00 86.88 200 PHE A N 1
ATOM 1584 C CA . PHE A 1 200 ? -9.144 -13.348 4.131 1.00 86.88 200 PHE A CA 1
ATOM 1585 C C . PHE A 1 200 ? -10.234 -14.102 4.881 1.00 86.88 200 PHE A C 1
ATOM 1587 O O . PHE A 1 200 ? -10.471 -15.268 4.591 1.00 86.88 200 PHE A O 1
ATOM 1594 N N . PHE A 1 201 ? -10.915 -13.433 5.805 1.00 79.06 201 PHE A N 1
ATOM 1595 C CA . PHE A 1 201 ? -11.894 -14.077 6.680 1.00 79.06 201 PHE A CA 1
ATOM 1596 C C . PHE A 1 201 ? -13.340 -13.778 6.288 1.00 79.06 201 PHE A C 1
ATOM 1598 O O . PHE A 1 201 ? -14.253 -14.285 6.927 1.00 79.06 201 PHE A O 1
ATOM 1605 N N . GLN A 1 202 ? -13.554 -12.929 5.270 1.00 75.75 202 GLN A N 1
ATOM 1606 C CA . GLN A 1 202 ? -14.868 -12.351 4.949 1.00 75.75 202 GLN A CA 1
ATOM 1607 C C . GLN A 1 202 ? -15.562 -11.757 6.189 1.00 75.75 202 GLN A C 1
ATOM 1609 O O . GLN A 1 202 ? -16.786 -11.692 6.260 1.00 75.75 202 GLN A O 1
ATOM 1614 N N . ASP A 1 203 ? -14.763 -11.329 7.169 1.00 72.75 203 ASP A N 1
ATOM 1615 C CA . ASP A 1 203 ? -15.250 -10.925 8.476 1.00 72.75 203 ASP A CA 1
ATOM 1616 C C . ASP A 1 203 ? -15.790 -9.499 8.389 1.00 72.75 203 ASP A C 1
ATOM 1618 O O . ASP A 1 203 ? -15.074 -8.548 8.051 1.00 72.75 203 ASP A O 1
ATOM 1622 N N . GLU A 1 204 ? -17.074 -9.353 8.698 1.00 80.50 204 GLU A N 1
ATOM 1623 C CA . GLU A 1 204 ? -17.721 -8.053 8.765 1.00 80.50 204 GLU A CA 1
ATOM 1624 C C . GLU A 1 204 ? -17.146 -7.198 9.916 1.00 80.50 204 GLU A C 1
ATOM 1626 O O . GLU A 1 204 ? -17.188 -5.971 9.839 1.00 80.50 204 GLU A O 1
ATOM 1631 N N . LYS A 1 205 ? -16.509 -7.800 10.933 1.00 89.81 205 LYS A N 1
ATOM 1632 C CA . LYS A 1 205 ? -15.920 -7.086 12.077 1.00 89.81 205 LYS A CA 1
ATOM 1633 C C . LYS A 1 205 ? -14.897 -6.029 11.664 1.00 89.81 205 LYS A C 1
ATOM 1635 O O . LYS A 1 205 ? -14.790 -5.013 12.349 1.00 89.81 205 LYS A O 1
ATOM 1640 N N . ILE A 1 206 ? -14.141 -6.235 10.582 1.00 94.00 206 ILE A N 1
ATOM 1641 C CA . ILE A 1 206 ? -13.173 -5.246 10.090 1.00 94.00 206 ILE A CA 1
ATOM 1642 C C . ILE A 1 206 ? -13.785 -4.419 8.963 1.00 94.00 206 ILE A C 1
ATOM 1644 O O . ILE A 1 206 ? -14.129 -4.915 7.890 1.00 94.00 206 ILE A O 1
ATOM 1648 N N . ILE A 1 207 ? -13.812 -3.109 9.178 1.00 93.56 207 ILE A N 1
ATOM 1649 C CA . ILE A 1 207 ? -14.255 -2.105 8.216 1.00 93.56 207 ILE A CA 1
ATOM 1650 C C . ILE A 1 207 ? -13.066 -1.196 7.911 1.00 93.56 207 ILE A C 1
ATOM 1652 O O . ILE A 1 207 ? -12.199 -0.984 8.759 1.00 93.56 207 ILE A O 1
ATOM 1656 N N . PHE A 1 208 ? -13.016 -0.629 6.710 1.00 93.69 208 PHE A N 1
ATOM 1657 C CA . PHE A 1 208 ? -12.052 0.413 6.383 1.00 93.69 208 PHE A CA 1
ATOM 1658 C C . PHE A 1 208 ? -12.745 1.615 5.750 1.00 93.69 208 PHE A C 1
ATOM 1660 O O . PHE A 1 208 ? -13.747 1.462 5.052 1.00 93.69 208 PHE A O 1
ATOM 1667 N N . ILE A 1 209 ? -12.193 2.801 5.991 1.00 94.06 209 ILE A N 1
ATOM 1668 C CA . ILE A 1 209 ? -12.588 4.050 5.347 1.00 94.06 209 ILE A CA 1
ATOM 1669 C C . ILE A 1 209 ? -11.320 4.769 4.888 1.00 94.06 209 ILE A C 1
ATOM 1671 O O . ILE A 1 209 ? -10.460 5.147 5.688 1.00 94.06 209 ILE A O 1
ATOM 1675 N N . ASP A 1 210 ? -11.235 4.967 3.584 1.00 91.19 210 ASP A N 1
ATOM 1676 C CA . ASP A 1 210 ? -10.118 5.552 2.841 1.00 91.19 210 ASP A CA 1
ATOM 1677 C C . ASP A 1 210 ? -10.600 6.617 1.839 1.00 91.19 210 ASP A C 1
ATOM 1679 O O . ASP A 1 210 ? -9.893 7.012 0.914 1.00 91.19 210 ASP A O 1
ATOM 1683 N N . THR A 1 211 ? -11.829 7.097 2.020 1.00 89.12 211 THR A N 1
ATOM 1684 C CA . THR A 1 211 ? -12.412 8.181 1.237 1.00 89.12 211 THR A CA 1
ATOM 1685 C C . THR A 1 211 ? -12.891 9.286 2.173 1.00 89.12 211 THR A C 1
ATOM 1687 O O . THR A 1 211 ? -13.612 8.997 3.126 1.00 89.12 211 THR A O 1
ATOM 1690 N N . PRO A 1 212 ? -12.526 10.561 1.933 1.00 89.94 212 PRO A N 1
ATOM 1691 C CA . PRO A 1 212 ? -13.065 11.693 2.683 1.00 89.94 212 PRO A CA 1
ATOM 1692 C C . PRO A 1 212 ? -14.495 12.081 2.249 1.00 89.94 212 PRO A C 1
ATOM 1694 O O . PRO A 1 212 ? -14.959 13.162 2.607 1.00 89.94 212 PRO A O 1
ATOM 1697 N N . ASP A 1 213 ? -15.193 11.241 1.475 1.00 87.94 213 ASP A N 1
ATOM 1698 C CA . ASP A 1 213 ? -16.573 11.487 1.052 1.00 87.94 213 ASP A CA 1
ATOM 1699 C C . ASP A 1 213 ? -17.549 11.364 2.234 1.00 87.94 213 ASP A C 1
ATOM 1701 O O . ASP A 1 213 ? -17.811 10.282 2.770 1.00 87.94 213 ASP A O 1
ATOM 1705 N N . LYS A 1 214 ? -18.125 12.502 2.627 1.00 90.44 214 LYS A N 1
ATOM 1706 C CA . LYS A 1 214 ? -19.037 12.597 3.768 1.00 90.44 214 LYS A CA 1
ATOM 1707 C C . LYS A 1 214 ? -20.318 11.784 3.595 1.00 90.44 214 LYS A C 1
ATOM 1709 O O . LYS A 1 214 ? -20.835 11.282 4.593 1.00 90.44 214 LYS A O 1
ATOM 1714 N N . MET A 1 215 ? -20.858 11.687 2.382 1.00 88.25 215 MET A N 1
ATOM 1715 C CA . MET A 1 215 ? -22.105 10.958 2.137 1.00 88.25 215 MET A CA 1
ATOM 1716 C C . MET A 1 215 ? -21.870 9.453 2.222 1.00 88.25 215 MET A C 1
ATOM 1718 O O . MET A 1 215 ? -22.648 8.764 2.878 1.00 88.25 215 MET A O 1
ATOM 1722 N N . MET A 1 216 ? -20.762 8.961 1.660 1.00 88.06 216 MET A N 1
ATOM 1723 C CA . MET A 1 216 ? -20.398 7.546 1.785 1.00 88.06 216 MET A CA 1
ATOM 1724 C C . MET A 1 216 ? -20.158 7.141 3.239 1.00 88.06 216 MET A C 1
ATOM 1726 O O . MET A 1 216 ? -20.656 6.106 3.672 1.00 88.06 216 MET A O 1
ATOM 1730 N N . ILE A 1 217 ? -19.438 7.966 4.010 1.00 94.00 217 ILE A N 1
ATOM 1731 C CA . ILE A 1 217 ? -19.187 7.676 5.429 1.00 94.00 217 ILE A CA 1
ATOM 1732 C C . ILE A 1 217 ? -20.505 7.617 6.203 1.00 94.00 217 ILE A C 1
ATOM 1734 O O . ILE A 1 217 ? -20.700 6.703 6.995 1.00 94.00 217 ILE A O 1
ATOM 1738 N N . LYS A 1 218 ? -21.425 8.561 5.970 1.00 93.25 218 LYS A N 1
ATOM 1739 C CA . LYS A 1 218 ? -22.739 8.545 6.624 1.00 93.25 218 LYS A CA 1
ATOM 1740 C C . LYS A 1 218 ? -23.554 7.308 6.262 1.00 93.25 218 LYS A C 1
ATOM 1742 O O . LYS A 1 218 ? -24.011 6.634 7.175 1.00 93.25 218 LYS A O 1
ATOM 1747 N N . GLY A 1 219 ? -23.667 6.990 4.971 1.00 92.44 219 GLY A N 1
ATOM 1748 C CA . GLY A 1 219 ? -24.402 5.810 4.512 1.00 92.44 219 GLY A CA 1
ATOM 1749 C C . GLY A 1 219 ? -23.833 4.511 5.085 1.00 92.44 219 GLY A C 1
ATOM 1750 O O . GLY A 1 219 ? -24.591 3.657 5.528 1.00 92.44 219 GLY A O 1
ATOM 1751 N N . LEU A 1 220 ? -22.501 4.401 5.176 1.00 92.94 220 LEU A N 1
ATOM 1752 C CA . LEU A 1 220 ? -21.847 3.283 5.856 1.00 92.94 220 LEU A CA 1
ATOM 1753 C C . LEU A 1 220 ? -22.255 3.228 7.335 1.00 92.94 220 LEU A C 1
ATOM 1755 O O . LEU A 1 220 ? -22.680 2.186 7.813 1.00 92.94 220 LEU A O 1
ATOM 1759 N N . MET A 1 221 ? -22.155 4.337 8.071 1.00 94.62 221 MET A N 1
ATOM 1760 C CA . MET A 1 221 ? -22.524 4.348 9.492 1.00 94.62 221 MET A CA 1
ATOM 1761 C C . MET A 1 221 ? -24.004 4.001 9.723 1.00 94.62 221 MET A C 1
ATOM 1763 O O . MET A 1 221 ? -24.305 3.304 10.690 1.00 94.62 221 MET A O 1
ATOM 1767 N N . GLU A 1 222 ? -24.902 4.448 8.844 1.00 92.88 222 GLU A N 1
ATOM 1768 C CA . GLU A 1 222 ? -26.334 4.118 8.871 1.00 92.88 222 GLU A CA 1
ATOM 1769 C C . GLU A 1 222 ? -26.570 2.619 8.619 1.00 92.88 222 GLU A C 1
ATOM 1771 O O . GLU A 1 222 ? -27.248 1.976 9.417 1.00 92.88 222 GLU A O 1
ATOM 1776 N N . GLU A 1 223 ? -25.921 2.025 7.608 1.00 92.31 223 GLU A N 1
ATOM 1777 C CA . GLU A 1 223 ? -26.006 0.581 7.323 1.00 92.31 223 GLU A CA 1
ATOM 1778 C C . GLU A 1 223 ? -25.643 -0.267 8.555 1.00 92.31 223 GLU A C 1
ATOM 1780 O O . GLU A 1 223 ? -26.301 -1.257 8.876 1.00 92.31 223 GLU A O 1
ATOM 1785 N N . TRP A 1 224 ? -24.599 0.127 9.283 1.00 90.69 224 TRP A N 1
ATOM 1786 C CA . TRP A 1 224 ? -24.150 -0.594 10.475 1.00 90.69 224 TRP A CA 1
ATOM 1787 C C . TRP A 1 224 ? -25.103 -0.452 11.661 1.00 90.69 224 TRP A C 1
ATOM 1789 O O . TRP A 1 224 ? -25.307 -1.410 12.415 1.00 90.69 224 TRP A O 1
ATOM 1799 N N . GLN A 1 225 ? -25.716 0.718 11.812 1.00 90.44 225 GLN A N 1
ATOM 1800 C CA . GLN A 1 225 ? -26.770 0.917 12.801 1.00 90.44 225 GLN A CA 1
ATOM 1801 C C . GLN A 1 225 ? -28.006 0.071 12.467 1.00 90.44 225 GLN A C 1
ATOM 1803 O O . GLN A 1 225 ? -28.570 -0.545 13.374 1.00 90.44 225 GLN A O 1
ATOM 1808 N N . ASP A 1 226 ? -28.362 -0.043 11.186 1.00 92.38 226 ASP A N 1
ATOM 1809 C CA . ASP A 1 226 ? -29.458 -0.892 10.706 1.00 92.38 226 ASP A CA 1
ATOM 1810 C C . ASP A 1 226 ? -29.181 -2.388 10.936 1.00 92.38 226 ASP A C 1
ATOM 1812 O O . ASP A 1 226 ? -30.095 -3.148 11.263 1.00 92.38 226 ASP A O 1
ATOM 1816 N N . LYS A 1 227 ? -27.909 -2.811 10.879 1.00 91.94 227 LYS A N 1
ATOM 1817 C CA . LYS A 1 227 ? -27.457 -4.152 11.307 1.00 91.94 227 LYS A CA 1
ATOM 1818 C C . LYS A 1 227 ? -27.491 -4.359 12.832 1.00 91.94 227 LYS A C 1
ATOM 1820 O O . LYS A 1 227 ? -27.105 -5.420 13.322 1.00 91.94 227 LYS A O 1
ATOM 1825 N N . GLY A 1 228 ? -27.954 -3.376 13.606 1.00 93.62 228 GLY A N 1
ATOM 1826 C CA . GLY A 1 228 ? -28.100 -3.467 15.059 1.00 93.62 228 GLY A CA 1
ATOM 1827 C C . GLY A 1 228 ? -26.797 -3.269 15.837 1.00 93.62 228 GLY A C 1
ATOM 1828 O O . GLY A 1 228 ? -26.715 -3.666 17.003 1.00 93.62 228 GLY A O 1
ATOM 1829 N N . ILE A 1 229 ? -25.774 -2.673 15.217 1.00 94.56 229 ILE A N 1
ATOM 1830 C CA . ILE A 1 229 ? -24.493 -2.377 15.865 1.00 94.56 229 ILE A CA 1
ATOM 1831 C C . ILE A 1 229 ? -24.473 -0.907 16.268 1.00 94.56 229 ILE A C 1
ATOM 1833 O O . ILE A 1 229 ? -24.505 0.005 15.442 1.00 94.56 229 ILE A O 1
ATOM 1837 N N . SER A 1 230 ? -24.424 -0.661 17.575 1.00 94.75 230 SER A N 1
ATOM 1838 C CA . SER A 1 230 ? -24.406 0.702 18.095 1.00 94.75 230 SER A CA 1
ATOM 1839 C C . SER A 1 230 ? -23.023 1.340 17.944 1.00 94.75 230 SER A C 1
ATOM 1841 O O . SER A 1 230 ? -21.994 0.676 18.041 1.00 94.75 230 SER A O 1
ATOM 1843 N N . LEU A 1 231 ? -22.975 2.669 17.825 1.00 95.00 231 LEU A N 1
ATOM 1844 C CA . LEU A 1 231 ? -21.717 3.429 17.737 1.00 95.00 231 LEU A CA 1
ATOM 1845 C C . LEU A 1 231 ? -20.755 3.176 18.918 1.00 95.00 231 LEU A C 1
ATOM 1847 O O . LEU A 1 231 ? -19.543 3.307 18.772 1.00 95.00 231 LEU A O 1
ATOM 1851 N N . LYS A 1 232 ? -21.269 2.798 20.098 1.00 94.62 232 LYS A N 1
ATOM 1852 C CA . LYS A 1 232 ? -20.440 2.459 21.272 1.00 94.62 232 LYS A CA 1
ATOM 1853 C C . LYS A 1 232 ? -19.692 1.134 21.103 1.00 94.62 232 LYS A C 1
ATOM 1855 O O . LYS A 1 232 ? -18.623 0.958 21.690 1.00 94.62 232 LYS A O 1
ATOM 1860 N N . GLU A 1 233 ? -20.258 0.222 20.320 1.00 95.50 233 GLU A N 1
ATOM 1861 C CA . GLU A 1 233 ? -19.711 -1.106 20.027 1.00 95.50 233 GLU A CA 1
ATOM 1862 C C . GLU A 1 233 ? -18.737 -1.087 18.841 1.00 95.50 233 GLU A C 1
ATOM 1864 O O . GLU A 1 233 ? -18.122 -2.113 18.547 1.00 95.50 233 GLU A O 1
ATOM 1869 N N . ILE A 1 234 ? -18.578 0.074 18.197 1.00 96.19 234 ILE A N 1
ATOM 1870 C CA . ILE A 1 234 ? -17.634 0.324 17.110 1.00 96.19 234 ILE A CA 1
ATOM 1871 C C . ILE A 1 234 ? -16.380 0.992 17.677 1.00 96.19 234 ILE A C 1
ATOM 1873 O O . ILE A 1 234 ? -16.476 1.998 18.382 1.00 96.19 234 ILE A O 1
ATOM 1877 N N . GLU A 1 235 ? -15.206 0.453 17.367 1.00 97.56 235 GLU A N 1
ATOM 1878 C CA . GLU A 1 235 ? -13.921 1.113 17.627 1.00 97.56 235 GLU A CA 1
ATOM 1879 C C . GLU A 1 235 ? -13.363 1.716 16.343 1.00 97.56 235 GLU A C 1
ATOM 1881 O O . GLU A 1 235 ? -13.378 1.069 15.301 1.00 97.56 235 GLU A O 1
ATOM 1886 N N . VAL A 1 236 ? -12.845 2.939 16.407 1.00 97.94 236 VAL A N 1
ATOM 1887 C CA . VAL A 1 236 ? -12.209 3.612 15.273 1.00 97.94 236 VAL A CA 1
ATOM 1888 C C . VAL A 1 236 ? -10.698 3.613 15.471 1.00 97.94 236 VAL A C 1
ATOM 1890 O O . VAL A 1 236 ? -10.185 4.189 16.425 1.00 97.94 236 VAL A O 1
ATOM 1893 N N . VAL A 1 237 ? -9.967 3.007 14.540 1.00 98.31 237 VAL A N 1
ATOM 1894 C CA . VAL A 1 237 ? -8.502 2.982 14.505 1.00 98.31 237 VAL A CA 1
ATOM 1895 C C . VAL A 1 237 ? -8.022 3.917 13.397 1.00 98.31 237 VAL A C 1
ATOM 1897 O O . VAL A 1 237 ? -7.987 3.555 12.221 1.00 98.31 237 VAL A O 1
ATOM 1900 N N . ALA A 1 238 ? -7.651 5.141 13.763 1.00 97.94 238 ALA A N 1
ATOM 1901 C CA . ALA A 1 238 ? -7.132 6.143 12.841 1.00 97.94 238 ALA A CA 1
ATOM 1902 C C . ALA A 1 238 ? -5.613 6.009 12.667 1.00 97.94 238 ALA A C 1
ATOM 1904 O O . ALA A 1 238 ? -4.851 6.061 13.631 1.00 97.94 238 ALA A O 1
ATOM 1905 N N . ILE A 1 239 ? -5.157 5.874 11.424 1.00 97.00 239 ILE A N 1
ATOM 1906 C CA . ILE A 1 239 ? -3.763 5.593 11.082 1.00 97.00 239 ILE A CA 1
ATOM 1907 C C . ILE A 1 239 ? -3.162 6.791 10.349 1.00 97.00 239 ILE A C 1
ATOM 1909 O O . ILE A 1 239 ? -3.603 7.182 9.264 1.00 97.00 239 ILE A O 1
ATOM 1913 N N . SER A 1 240 ? -2.127 7.388 10.941 1.00 94.56 240 SER A N 1
ATOM 1914 C CA . SER A 1 240 ? -1.422 8.530 10.359 1.00 94.56 240 SER A CA 1
ATOM 1915 C C . SER A 1 240 ? -0.005 8.634 10.906 1.00 94.56 240 SER A C 1
ATOM 1917 O O . SER A 1 240 ? 0.224 9.231 11.955 1.00 94.56 240 SER A O 1
ATOM 1919 N N . LYS A 1 241 ? 0.982 8.117 10.163 1.00 91.88 241 LYS A N 1
ATOM 1920 C CA . LYS A 1 241 ? 2.398 8.153 10.574 1.00 91.88 241 LYS A CA 1
ATOM 1921 C C . LYS A 1 241 ? 2.840 9.543 11.051 1.00 91.88 241 LYS A C 1
ATOM 1923 O O . LYS A 1 241 ? 3.437 9.685 12.115 1.00 91.88 241 LYS A O 1
ATOM 1928 N N . SER A 1 242 ? 2.501 10.581 10.283 1.00 90.50 242 SER A N 1
ATOM 1929 C CA . SER A 1 242 ? 2.871 11.970 10.574 1.00 90.50 242 SER A CA 1
ATOM 1930 C C . SER A 1 242 ? 1.904 12.709 11.501 1.00 90.50 242 SER A C 1
ATOM 1932 O O . SER A 1 242 ? 2.138 13.892 11.755 1.00 90.50 242 SER A O 1
ATOM 1934 N N . ALA A 1 243 ? 0.807 12.065 11.918 1.00 93.75 243 ALA A N 1
ATOM 1935 C CA . ALA A 1 243 ? -0.338 12.665 12.604 1.00 93.75 243 ALA A CA 1
ATOM 1936 C C . ALA A 1 243 ? -0.953 13.878 11.871 1.00 93.75 243 ALA A C 1
ATOM 1938 O O . ALA A 1 243 ? -1.649 14.692 12.472 1.00 93.75 243 ALA A O 1
ATOM 1939 N N . THR A 1 244 ? -0.702 14.034 10.564 1.00 90.94 244 THR A N 1
ATOM 1940 C CA . THR A 1 244 ? -1.082 15.238 9.791 1.00 90.94 244 THR A CA 1
ATOM 1941 C C . THR A 1 244 ? -1.690 14.956 8.421 1.00 90.94 244 THR A C 1
ATOM 1943 O O . THR A 1 244 ? -1.999 15.908 7.706 1.00 90.94 244 THR A O 1
ATOM 1946 N N . THR A 1 245 ? -1.874 13.686 8.044 1.00 89.50 245 THR A N 1
ATOM 1947 C CA . THR A 1 245 ? -2.568 13.304 6.802 1.00 89.50 245 THR A CA 1
ATOM 1948 C C . THR A 1 245 ? -3.953 13.942 6.751 1.00 89.50 245 THR A C 1
ATOM 1950 O O . THR A 1 245 ? -4.769 13.714 7.645 1.00 89.50 245 THR A O 1
ATOM 1953 N N . PHE A 1 246 ? -4.190 14.769 5.731 1.00 88.44 246 PHE A N 1
ATOM 1954 C CA . PHE A 1 246 ? -5.404 15.572 5.602 1.00 88.44 246 PHE A CA 1
ATOM 1955 C C . PHE A 1 246 ? -6.639 14.677 5.511 1.00 88.44 246 PHE A C 1
ATOM 1957 O O . PHE A 1 246 ? -7.565 14.835 6.296 1.00 88.44 246 PHE A O 1
ATOM 1964 N N . GLU A 1 247 ? -6.595 13.692 4.622 1.00 90.00 247 GLU A N 1
ATOM 1965 C CA . GLU A 1 247 ? -7.683 12.767 4.331 1.00 90.00 247 GLU A CA 1
ATOM 1966 C C . GLU A 1 247 ? -8.098 11.984 5.585 1.00 90.00 247 GLU A C 1
ATOM 1968 O O . GLU A 1 247 ? -9.273 11.995 5.946 1.00 90.00 247 GLU A O 1
ATOM 1973 N N . THR A 1 248 ? -7.134 11.409 6.322 1.00 93.88 248 THR A N 1
ATOM 1974 C CA . THR A 1 248 ? -7.392 10.720 7.600 1.00 93.88 248 THR A CA 1
ATOM 1975 C C . THR A 1 248 ? -8.094 11.643 8.598 1.00 93.88 248 THR A C 1
ATOM 1977 O O . THR A 1 248 ? -9.093 11.254 9.194 1.00 93.88 248 THR A O 1
ATOM 1980 N N . HIS A 1 249 ? -7.605 12.875 8.784 1.00 94.38 249 HIS A N 1
ATOM 1981 C CA . HIS A 1 249 ? -8.228 13.827 9.714 1.00 94.38 249 HIS A CA 1
ATOM 1982 C C . HIS A 1 249 ? -9.632 14.241 9.273 1.00 94.38 249 HIS A C 1
ATOM 1984 O O . HIS A 1 249 ? -10.514 14.362 10.118 1.00 94.38 249 HIS A O 1
ATOM 1990 N N . THR A 1 250 ? -9.860 14.424 7.973 1.00 93.38 250 THR A N 1
ATOM 1991 C CA . THR A 1 250 ? -11.187 14.728 7.426 1.00 93.38 250 THR A CA 1
ATOM 1992 C C . THR A 1 250 ? -12.175 13.606 7.738 1.00 93.38 250 THR A C 1
ATOM 1994 O O . THR A 1 250 ? -13.247 13.883 8.272 1.00 93.38 250 THR A O 1
ATOM 1997 N N . ILE A 1 251 ? -11.792 12.344 7.516 1.00 95.44 251 ILE A N 1
ATOM 1998 C CA . ILE A 1 251 ? -12.631 11.182 7.848 1.00 95.44 251 ILE A CA 1
ATOM 1999 C C . ILE A 1 251 ? -12.920 11.130 9.355 1.00 95.44 251 ILE A C 1
ATOM 2001 O O . ILE A 1 251 ? -14.074 11.007 9.765 1.00 95.44 251 ILE A O 1
ATOM 2005 N N . VAL A 1 252 ? -11.888 11.278 10.192 1.00 96.94 252 VAL A N 1
ATOM 2006 C CA . VAL A 1 252 ? -12.031 11.253 11.657 1.00 96.94 252 VAL A CA 1
ATOM 2007 C C . VAL A 1 252 ? -12.945 12.381 12.150 1.00 96.94 252 VAL A C 1
ATOM 2009 O O . VAL A 1 252 ? -13.759 12.160 13.044 1.00 96.94 252 VAL A O 1
ATOM 2012 N N . ASN A 1 253 ? -12.878 13.571 11.550 1.00 95.81 253 ASN A N 1
ATOM 2013 C CA . ASN A 1 253 ? -13.771 14.682 11.883 1.00 95.81 253 ASN A CA 1
ATOM 2014 C C . ASN A 1 253 ? -15.224 14.396 11.484 1.00 95.81 253 ASN A C 1
ATOM 2016 O O . ASN A 1 253 ? -16.128 14.681 12.267 1.00 95.81 253 ASN A O 1
ATOM 2020 N N . ILE A 1 254 ? -15.456 13.786 10.319 1.00 95.75 254 ILE A N 1
ATOM 2021 C CA . ILE A 1 254 ? -16.800 13.369 9.894 1.00 95.75 254 ILE A CA 1
ATOM 2022 C C . ILE A 1 254 ? -17.370 12.331 10.872 1.00 95.75 254 ILE A C 1
ATOM 2024 O O . ILE A 1 254 ? -18.510 12.464 11.314 1.00 95.75 254 ILE A O 1
ATOM 2028 N N . LEU A 1 255 ? -16.573 11.340 11.284 1.00 97.06 255 LEU A N 1
ATOM 2029 C CA . LEU A 1 255 ? -16.985 10.362 12.297 1.00 97.06 255 LEU A CA 1
ATOM 2030 C C . LEU A 1 255 ? -17.268 11.035 13.649 1.00 97.06 255 LEU A C 1
ATOM 2032 O O . LEU A 1 255 ? -18.298 10.769 14.268 1.00 97.06 255 LEU A O 1
ATOM 2036 N N . LYS A 1 256 ? -16.420 11.974 14.080 1.00 96.00 256 LYS A N 1
ATOM 2037 C CA . LYS A 1 256 ? -16.642 12.763 15.299 1.00 96.00 256 LYS A CA 1
ATOM 2038 C C . LYS A 1 256 ? -17.967 13.529 15.255 1.00 96.00 256 LYS A C 1
ATOM 2040 O O . LYS A 1 256 ? -18.674 13.561 16.265 1.00 96.00 256 LYS A O 1
ATOM 2045 N N . GLU A 1 257 ? -18.322 14.123 14.114 1.00 95.81 257 GLU A N 1
ATOM 2046 C CA . GLU A 1 257 ? -19.622 14.778 13.917 1.00 95.81 257 GLU A CA 1
ATOM 2047 C C . GLU A 1 257 ? -20.780 13.789 14.106 1.00 95.81 257 GLU A C 1
ATOM 2049 O O . GLU A 1 257 ? -21.712 14.090 14.852 1.00 95.81 257 GLU A O 1
ATOM 2054 N N . ILE A 1 258 ? -20.697 12.598 13.502 1.00 95.81 258 ILE A N 1
ATOM 2055 C CA . ILE A 1 258 ? -21.725 11.546 13.613 1.00 95.81 258 ILE A CA 1
ATOM 2056 C C . ILE A 1 258 ? -21.903 11.100 15.073 1.00 95.81 258 ILE A C 1
ATOM 2058 O O . ILE A 1 258 ? -23.030 11.032 15.568 1.00 95.81 258 ILE A O 1
ATOM 2062 N N . TYR A 1 259 ? -20.812 10.860 15.807 1.00 95.94 259 TYR A N 1
ATOM 2063 C CA . TYR A 1 259 ? -20.878 10.509 17.233 1.00 95.94 259 TYR A CA 1
ATOM 2064 C C . TYR A 1 259 ? -21.485 11.639 18.073 1.00 95.94 259 TYR A C 1
ATOM 2066 O O . TYR A 1 259 ? -22.328 11.387 18.936 1.00 95.94 259 TYR A O 1
ATOM 2074 N N . THR A 1 260 ? -21.107 12.889 17.790 1.00 94.62 260 THR A N 1
ATOM 2075 C CA . THR A 1 260 ? -21.614 14.066 18.512 1.00 94.62 260 THR A CA 1
ATOM 2076 C C . THR A 1 260 ? -23.115 14.253 18.291 1.00 94.62 260 THR A C 1
ATOM 2078 O O . THR A 1 260 ? -23.843 14.503 19.248 1.00 94.62 260 THR A O 1
ATOM 2081 N N . GLN A 1 261 ? -23.602 14.064 17.060 1.00 94.81 261 GLN A N 1
ATOM 2082 C CA . GLN A 1 261 ? -25.035 14.110 16.726 1.00 94.81 261 GLN A CA 1
ATOM 2083 C C . GLN A 1 261 ? -25.855 13.057 17.487 1.00 94.81 261 GLN A C 1
ATOM 2085 O O . GLN A 1 261 ? -27.031 13.274 17.763 1.00 94.81 261 GLN A O 1
ATOM 2090 N N . ASN A 1 262 ? -25.219 11.953 17.883 1.00 92.75 262 ASN A N 1
ATOM 2091 C CA . ASN A 1 262 ? -25.816 10.885 18.683 1.00 92.75 262 ASN A CA 1
ATOM 2092 C C . ASN A 1 262 ? -25.573 11.044 20.200 1.00 92.75 262 ASN A C 1
ATOM 2094 O O . ASN A 1 262 ? -25.858 10.124 20.965 1.00 92.75 262 ASN A O 1
ATOM 2098 N N . ASN A 1 263 ? -25.066 12.197 20.659 1.00 94.31 263 ASN A N 1
ATOM 2099 C CA . ASN A 1 263 ? -24.713 12.473 22.059 1.00 94.31 263 ASN A CA 1
ATOM 2100 C C . ASN A 1 263 ? -23.697 11.476 22.656 1.00 94.31 263 ASN A C 1
ATOM 2102 O O . ASN A 1 263 ? -23.779 11.114 23.833 1.00 94.31 263 ASN A O 1
ATOM 2106 N N . LEU A 1 264 ? -22.733 11.017 21.850 1.00 93.56 264 LEU A N 1
ATOM 2107 C CA . LEU A 1 264 ? -21.683 10.087 22.267 1.00 93.56 264 LEU A CA 1
ATOM 2108 C C . LEU A 1 264 ? -20.303 10.744 22.276 1.00 93.56 264 LEU A C 1
ATOM 2110 O O . LEU A 1 264 ? -19.989 11.606 21.456 1.00 93.56 264 LEU A O 1
ATOM 2114 N N . SER A 1 265 ? -19.448 10.288 23.194 1.00 90.69 265 SER A N 1
ATOM 2115 C CA . SER A 1 265 ? -18.043 10.689 23.232 1.00 90.69 265 SER A CA 1
ATOM 2116 C C . SER A 1 265 ? -17.248 9.900 22.198 1.00 90.69 265 SER A C 1
ATOM 2118 O O . SER A 1 265 ? -17.016 8.708 22.368 1.00 90.69 265 SER A O 1
ATOM 2120 N N . PHE A 1 266 ? -16.801 10.570 21.137 1.00 93.19 266 PHE A N 1
ATOM 2121 C CA . PHE A 1 266 ? -15.987 9.941 20.096 1.00 93.19 266 PHE A CA 1
ATOM 2122 C C . PHE A 1 266 ? -14.605 9.497 20.604 1.00 93.19 266 PHE A C 1
ATOM 2124 O O . PHE A 1 266 ? -14.113 8.439 20.236 1.00 93.19 266 PHE A O 1
ATOM 2131 N N . THR A 1 267 ? -13.994 10.275 21.502 1.00 91.19 267 THR A N 1
ATOM 2132 C CA . THR A 1 267 ? -12.633 10.035 22.013 1.00 91.19 267 THR A CA 1
ATOM 2133 C C . THR A 1 267 ? -12.485 8.689 22.734 1.00 91.19 267 THR A C 1
ATOM 2135 O O . THR A 1 267 ? -11.396 8.129 22.756 1.00 91.19 267 THR A O 1
ATOM 2138 N N . GLN A 1 268 ? -13.568 8.153 23.309 1.00 90.00 268 GLN A N 1
ATOM 2139 C CA . GLN A 1 268 ? -13.566 6.854 24.000 1.00 90.00 268 GLN A CA 1
ATOM 2140 C C . GLN A 1 268 ? -13.563 5.649 23.047 1.00 90.00 268 GLN A C 1
ATOM 2142 O O . GLN A 1 268 ? -13.300 4.534 23.489 1.00 90.00 268 GLN A O 1
ATOM 2147 N N . ASN A 1 269 ? -13.863 5.880 21.770 1.00 95.12 269 ASN A N 1
ATOM 2148 C CA . ASN A 1 269 ? -13.942 4.881 20.709 1.00 95.12 269 ASN A CA 1
ATOM 2149 C C . ASN A 1 269 ? -12.908 5.169 19.608 1.00 95.12 269 ASN A C 1
ATOM 2151 O O . ASN A 1 269 ? -13.133 4.825 18.449 1.00 95.12 269 ASN A O 1
ATOM 2155 N N . LEU A 1 270 ? -11.826 5.879 19.946 1.00 97.31 270 LEU A N 1
ATOM 2156 C CA . LEU A 1 270 ? -10.793 6.296 19.008 1.00 97.31 270 LEU A CA 1
ATOM 2157 C C . LEU A 1 270 ? -9.405 5.875 19.496 1.00 97.31 270 LEU A C 1
ATOM 2159 O O . LEU A 1 270 ? -8.918 6.339 20.532 1.00 97.31 270 LEU A O 1
ATOM 2163 N N . ILE A 1 271 ? -8.728 5.095 18.661 1.00 98.12 271 ILE A N 1
ATOM 2164 C CA . ILE A 1 271 ? -7.307 4.779 18.756 1.00 98.12 271 ILE A CA 1
ATOM 2165 C C . ILE A 1 271 ? -6.575 5.490 17.621 1.00 98.12 271 ILE A C 1
ATOM 2167 O O . ILE A 1 271 ? -6.946 5.366 16.456 1.00 98.12 271 ILE A O 1
ATOM 2171 N N . TRP A 1 272 ? -5.484 6.180 17.944 1.00 98.06 272 TRP A N 1
ATOM 2172 C CA . TRP A 1 272 ? -4.537 6.677 16.948 1.00 98.06 272 TRP A CA 1
ATOM 2173 C C . TRP A 1 272 ? -3.315 5.763 16.836 1.00 98.06 272 TRP A C 1
ATOM 2175 O O . TRP A 1 272 ? -2.624 5.531 17.830 1.00 98.06 272 TRP A O 1
ATOM 2185 N N . LEU A 1 273 ? -3.011 5.309 15.617 1.00 97.69 273 LEU A N 1
ATOM 2186 C CA . LEU A 1 273 ? -1.739 4.684 15.247 1.00 97.69 273 LEU A CA 1
ATOM 2187 C C . LEU A 1 273 ? -0.845 5.715 14.548 1.00 97.69 273 LEU A C 1
ATOM 2189 O O . LEU A 1 273 ? -1.115 6.125 13.413 1.00 97.69 273 LEU A O 1
ATOM 2193 N N . ILE A 1 274 ? 0.220 6.145 15.228 1.00 96.31 274 ILE A N 1
ATOM 2194 C CA . ILE A 1 274 ? 1.145 7.188 14.748 1.00 96.31 274 ILE A CA 1
ATOM 2195 C C . ILE A 1 274 ? 2.607 6.825 15.042 1.00 96.31 274 ILE A C 1
ATOM 2197 O O . ILE A 1 274 ? 2.890 5.923 15.831 1.00 96.31 274 ILE A O 1
ATOM 2201 N N . ASP A 1 275 ? 3.551 7.579 14.480 1.00 94.81 275 ASP A N 1
ATOM 2202 C CA . ASP A 1 275 ? 4.894 7.652 15.063 1.00 94.81 275 ASP A CA 1
ATOM 2203 C C . ASP A 1 275 ? 4.834 8.508 16.334 1.00 94.81 275 ASP A C 1
ATOM 2205 O O . ASP A 1 275 ? 4.411 9.665 16.281 1.00 94.81 275 ASP A O 1
ATOM 2209 N N . LEU A 1 276 ? 5.285 7.974 17.472 1.00 94.81 276 LEU A N 1
ATOM 2210 C CA . LEU A 1 276 ? 5.160 8.648 18.773 1.00 94.81 276 LEU A CA 1
ATOM 2211 C C . LEU A 1 276 ? 5.774 10.061 18.837 1.00 94.81 276 LEU A C 1
ATOM 2213 O O . LEU A 1 276 ? 5.154 10.917 19.469 1.00 94.81 276 LEU A O 1
ATOM 2217 N N . PRO A 1 277 ? 6.900 10.373 18.159 1.00 94.50 277 PRO A N 1
ATOM 2218 C CA . PRO A 1 277 ? 7.415 11.744 18.090 1.00 94.50 277 PRO A CA 1
ATOM 2219 C C . PRO A 1 277 ? 6.456 12.768 17.459 1.00 94.50 277 PRO A C 1
ATOM 2221 O O . PRO A 1 277 ? 6.703 13.966 17.541 1.00 94.50 277 PRO A O 1
ATOM 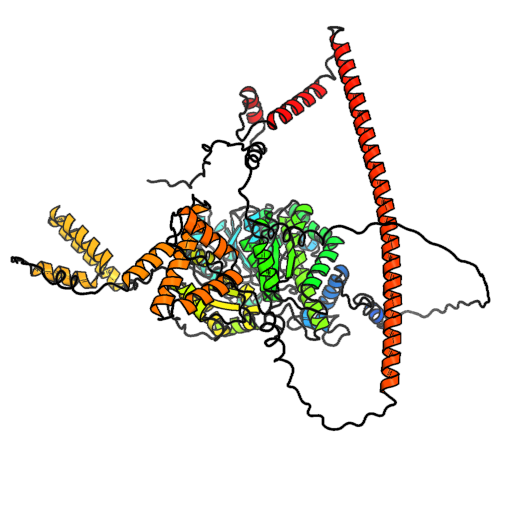2224 N N . ASN A 1 278 ? 5.375 12.328 16.806 1.00 94.69 278 ASN A N 1
ATOM 2225 C CA . ASN A 1 278 ? 4.357 13.199 16.220 1.00 94.69 278 ASN A CA 1
ATOM 2226 C C . ASN A 1 278 ? 3.125 13.397 17.125 1.00 94.69 278 ASN A C 1
ATOM 2228 O O . ASN A 1 278 ? 2.154 13.994 16.661 1.00 94.69 278 ASN A O 1
ATOM 2232 N N . LYS A 1 279 ? 3.136 12.919 18.381 1.00 95.31 279 LYS A N 1
ATOM 2233 C CA . LYS A 1 279 ? 1.991 13.011 19.307 1.00 95.31 279 LYS A CA 1
ATOM 2234 C C . LYS A 1 279 ? 1.474 14.444 19.474 1.00 95.31 279 LYS A C 1
ATOM 2236 O O . LYS A 1 279 ? 0.272 14.659 19.350 1.00 95.31 279 LYS A O 1
ATOM 2241 N N . ASP A 1 280 ? 2.365 15.413 19.658 1.00 95.06 280 ASP A N 1
ATOM 2242 C CA . ASP A 1 280 ? 2.004 16.818 19.914 1.00 95.06 280 ASP A CA 1
ATOM 2243 C C . ASP A 1 280 ? 1.235 17.454 18.741 1.00 95.06 280 ASP A C 1
ATOM 2245 O O . ASP A 1 280 ? 0.404 18.339 18.920 1.00 95.06 280 ASP A O 1
ATOM 2249 N N . LYS A 1 281 ? 1.403 16.927 17.521 1.00 95.38 281 LYS A N 1
ATOM 2250 C CA . LYS A 1 281 ? 0.641 17.384 16.349 1.00 95.38 281 LYS A CA 1
ATOM 2251 C C . LYS A 1 281 ? -0.844 17.039 16.436 1.00 95.38 281 LYS A C 1
ATOM 2253 O O . LYS A 1 281 ? -1.640 17.665 15.744 1.00 95.38 281 LYS A O 1
ATOM 2258 N N . LEU A 1 282 ? -1.239 16.051 17.244 1.00 94.50 282 LEU A N 1
ATOM 2259 C CA . LEU A 1 282 ? -2.654 15.803 17.533 1.00 94.50 282 LEU A CA 1
ATOM 2260 C C . LEU A 1 282 ? -3.215 16.887 18.463 1.00 94.50 282 LEU A C 1
ATOM 2262 O O . LEU A 1 282 ? -4.347 17.325 18.272 1.00 94.50 282 LEU A O 1
ATOM 2266 N N . GLU A 1 283 ? -2.425 17.392 19.408 1.00 92.75 283 GLU A N 1
ATOM 2267 C CA . GLU A 1 283 ? -2.841 18.508 20.265 1.00 92.75 283 GLU A CA 1
ATOM 2268 C C . GLU A 1 283 ? -3.065 19.786 19.448 1.00 92.75 283 GLU A C 1
ATOM 2270 O O . GLU A 1 283 ? -4.111 20.423 19.565 1.00 92.75 283 GLU A O 1
ATOM 2275 N N . GLU A 1 284 ? -2.165 20.086 18.503 1.00 92.69 284 GLU A N 1
ATOM 2276 C CA . GLU A 1 284 ? -2.329 21.183 17.531 1.00 92.69 284 GLU A CA 1
ATOM 2277 C C . GLU A 1 284 ? -3.611 21.057 16.683 1.00 92.69 284 GLU A C 1
ATOM 2279 O O . GLU A 1 284 ? -4.106 22.041 16.127 1.00 92.69 284 GLU A O 1
ATOM 2284 N N . LYS A 1 285 ? -4.160 19.841 16.564 1.00 90.62 285 LYS A N 1
ATOM 2285 C CA . LYS A 1 285 ? -5.423 19.543 15.870 1.00 90.62 285 LYS A CA 1
ATOM 2286 C C . LYS A 1 285 ? -6.641 19.561 16.797 1.00 90.62 285 LYS A C 1
ATOM 2288 O O . LYS A 1 285 ? -7.743 19.250 16.350 1.00 90.62 285 LYS A O 1
ATOM 2293 N N . GLY A 1 286 ? -6.463 19.968 18.052 1.00 90.38 286 GLY A N 1
ATOM 2294 C CA . GLY A 1 286 ? -7.531 20.145 19.032 1.00 90.38 286 GLY A CA 1
ATOM 2295 C C . GLY A 1 286 ? -7.925 18.864 19.765 1.00 90.38 286 GLY A C 1
ATOM 2296 O O . GLY A 1 286 ? -9.039 18.791 20.290 1.00 90.38 286 GLY A O 1
ATOM 2297 N N . TYR A 1 287 ? -7.059 17.847 19.783 1.00 92.06 287 TYR A N 1
ATOM 2298 C CA . TYR A 1 287 ? -7.282 16.661 20.602 1.00 92.06 287 TYR A CA 1
ATOM 2299 C C . TYR A 1 287 ? -6.669 16.812 21.998 1.00 92.06 287 TYR A C 1
ATOM 2301 O O . TYR A 1 287 ? -5.544 17.271 22.151 1.00 92.06 287 TYR A O 1
ATOM 2309 N N . ASP A 1 288 ? -7.401 16.356 23.012 1.00 91.69 288 ASP A N 1
ATOM 2310 C CA . ASP A 1 288 ? -6.919 16.253 24.390 1.00 91.69 288 ASP A CA 1
ATOM 2311 C C . ASP A 1 288 ? -6.073 14.977 24.542 1.00 91.69 288 ASP A C 1
ATOM 2313 O O . ASP A 1 288 ? -6.604 13.860 24.529 1.00 91.69 288 ASP A O 1
ATOM 2317 N N . LEU A 1 289 ? -4.751 15.147 24.644 1.00 92.25 289 LEU A N 1
ATOM 2318 C CA . LEU A 1 289 ? -3.785 14.047 24.681 1.00 92.25 289 LEU A CA 1
ATOM 2319 C C . LEU A 1 289 ? -3.940 13.128 25.901 1.00 92.25 289 LEU A C 1
ATOM 2321 O O . LEU A 1 289 ? -3.516 11.973 25.817 1.00 92.25 289 LEU A O 1
ATOM 2325 N N . ASP A 1 290 ? -4.536 13.609 26.996 1.00 90.88 290 ASP A N 1
ATOM 2326 C CA . ASP A 1 290 ? -4.739 12.824 28.220 1.00 90.88 290 ASP A CA 1
ATOM 2327 C C . ASP A 1 290 ? -5.940 11.880 28.105 1.00 90.88 290 ASP A C 1
ATOM 2329 O O . ASP A 1 290 ? -6.035 10.882 28.821 1.00 90.88 290 ASP A O 1
ATOM 2333 N N . LYS A 1 291 ? -6.858 12.176 27.180 1.00 91.12 291 LYS A N 1
ATOM 2334 C CA . LYS A 1 291 ? -8.044 11.354 26.903 1.00 91.12 291 LYS A CA 1
ATOM 2335 C C . LYS A 1 291 ? -7.877 10.450 25.688 1.00 91.12 291 LYS A C 1
ATOM 2337 O O . LYS A 1 291 ? -8.697 9.558 25.492 1.00 91.12 291 LYS A O 1
ATOM 2342 N N . LEU A 1 292 ? -6.867 10.698 24.857 1.00 93.56 292 LEU A N 1
ATOM 2343 C CA . LEU A 1 292 ? -6.627 9.936 23.640 1.00 93.56 292 LEU A CA 1
ATOM 2344 C C . LEU A 1 292 ? -5.895 8.622 23.902 1.00 93.56 292 LEU A C 1
ATOM 2346 O O . LEU A 1 292 ? -4.847 8.579 24.548 1.00 93.56 292 LEU A O 1
ATOM 2350 N N . THR A 1 293 ? -6.376 7.567 23.253 1.00 96.88 293 THR A N 1
ATOM 2351 C CA . THR A 1 293 ? -5.646 6.307 23.150 1.00 96.88 293 THR A CA 1
ATOM 2352 C C . THR A 1 293 ? -4.701 6.368 21.952 1.00 96.88 293 THR A C 1
ATOM 2354 O O . THR A 1 293 ? -5.132 6.531 20.812 1.00 96.88 293 THR A O 1
ATOM 2357 N N . ILE A 1 294 ? -3.394 6.247 22.201 1.00 97.44 294 ILE A N 1
ATOM 2358 C CA . ILE A 1 294 ? -2.358 6.323 21.163 1.00 97.44 294 ILE A CA 1
ATOM 2359 C C . ILE A 1 294 ? -1.450 5.100 21.254 1.00 97.44 294 ILE A C 1
ATOM 2361 O O . ILE A 1 294 ? -0.887 4.805 22.315 1.00 97.44 294 ILE A O 1
ATOM 2365 N N . PHE A 1 295 ? -1.268 4.428 20.122 1.00 97.94 295 PHE A N 1
ATOM 2366 C CA . PHE A 1 295 ? -0.337 3.321 19.954 1.00 97.94 295 PHE A CA 1
ATOM 2367 C C . PHE A 1 295 ? 0.669 3.627 18.837 1.00 97.94 295 PHE A C 1
ATOM 2369 O O . PHE A 1 295 ? 0.352 4.347 17.886 1.00 97.94 295 PHE A O 1
ATOM 2376 N N . PRO A 1 296 ? 1.908 3.118 18.946 1.00 97.00 296 PRO A N 1
ATOM 2377 C CA . PRO A 1 296 ? 2.892 3.280 17.891 1.00 97.00 296 PRO A CA 1
ATOM 2378 C C . PRO A 1 296 ? 2.542 2.397 16.684 1.00 97.00 296 PRO A C 1
ATOM 2380 O O . PRO A 1 296 ? 1.979 1.309 16.841 1.00 97.00 296 PRO A O 1
ATOM 2383 N N . ILE A 1 297 ? 2.920 2.846 15.484 1.00 95.50 297 ILE A N 1
ATOM 2384 C CA . ILE A 1 297 ? 2.839 2.023 14.266 1.00 95.50 297 ILE A CA 1
ATOM 2385 C C . ILE A 1 297 ? 3.829 0.852 14.338 1.00 95.50 297 ILE A C 1
ATOM 2387 O O . ILE A 1 297 ? 3.476 -0.287 14.020 1.00 95.50 297 ILE A O 1
ATOM 2391 N N . GLN A 1 298 ? 5.062 1.119 14.766 1.00 95.19 298 GLN A N 1
ATOM 2392 C CA . GLN A 1 298 ? 6.064 0.083 14.995 1.00 95.19 298 GLN A CA 1
ATOM 2393 C C . GLN A 1 298 ? 5.963 -0.446 16.422 1.00 95.19 298 GLN A C 1
ATOM 2395 O O . GLN A 1 298 ? 5.856 0.324 17.376 1.00 95.19 298 GLN A O 1
ATOM 2400 N N . ILE A 1 299 ? 6.008 -1.766 16.574 1.00 95.19 299 ILE A N 1
ATOM 2401 C CA . ILE A 1 299 ? 5.850 -2.431 17.874 1.00 95.19 299 ILE A CA 1
ATOM 2402 C C . ILE A 1 299 ? 7.004 -2.075 18.821 1.00 95.19 299 ILE A C 1
ATOM 2404 O O . ILE A 1 299 ? 6.775 -1.818 20.003 1.00 95.19 299 ILE A O 1
ATOM 2408 N N . ASP A 1 300 ? 8.217 -1.948 18.277 1.00 94.00 300 ASP A N 1
ATOM 2409 C CA . ASP A 1 300 ? 9.425 -1.507 18.985 1.00 94.00 300 ASP A CA 1
ATOM 2410 C C . ASP A 1 300 ? 9.467 0.012 19.252 1.00 94.00 300 ASP A C 1
ATOM 2412 O O . ASP A 1 300 ? 10.414 0.500 19.862 1.00 94.00 300 ASP A O 1
ATOM 2416 N N . LYS A 1 301 ? 8.419 0.760 18.863 1.00 95.06 301 LYS A N 1
ATOM 2417 C CA . LYS A 1 301 ? 8.274 2.227 18.997 1.00 95.06 301 LYS A CA 1
ATOM 2418 C C . LYS A 1 301 ? 9.258 3.055 18.170 1.00 95.06 301 LYS A C 1
ATOM 2420 O O . LYS A 1 301 ? 9.257 4.282 18.305 1.00 95.06 301 LYS A O 1
ATOM 2425 N N . GLU A 1 302 ? 10.047 2.421 17.310 1.00 94.12 302 GLU A N 1
ATOM 2426 C CA . GLU A 1 302 ? 10.909 3.126 16.369 1.00 94.12 302 GLU A CA 1
ATOM 2427 C C . GLU A 1 302 ? 10.083 3.825 15.275 1.00 94.12 302 GLU A C 1
ATOM 2429 O O . GLU A 1 302 ? 8.856 3.711 15.206 1.00 94.12 302 GLU A O 1
ATOM 2434 N N . THR A 1 303 ? 10.757 4.610 14.431 1.00 92.81 303 THR A N 1
ATOM 2435 C CA . THR A 1 303 ? 10.116 5.375 13.337 1.00 92.81 303 THR A CA 1
ATOM 2436 C C . THR A 1 303 ? 10.768 5.130 11.972 1.00 92.81 303 THR A C 1
ATOM 2438 O O . THR A 1 303 ? 10.526 5.850 10.993 1.00 92.81 303 THR A O 1
ATOM 2441 N N . ASP A 1 304 ? 11.602 4.099 11.881 1.00 92.56 304 ASP A N 1
ATOM 2442 C CA . ASP A 1 304 ? 12.443 3.734 10.746 1.00 92.56 304 ASP A CA 1
ATOM 2443 C C . ASP A 1 304 ? 11.764 2.816 9.708 1.00 92.56 304 ASP A C 1
ATOM 2445 O O . ASP A 1 304 ? 12.449 2.147 8.937 1.00 92.56 304 ASP A O 1
ATOM 2449 N N . ILE A 1 305 ? 10.429 2.811 9.616 1.00 91.75 305 ILE A N 1
ATOM 2450 C CA . ILE A 1 305 ? 9.682 2.090 8.565 1.00 91.75 305 ILE A CA 1
ATOM 2451 C C . ILE A 1 305 ? 8.872 3.047 7.688 1.00 91.75 305 ILE A C 1
ATOM 2453 O O . ILE A 1 305 ? 8.090 3.864 8.172 1.00 91.75 305 ILE A O 1
ATOM 2457 N N . GLY A 1 306 ? 9.053 2.980 6.366 1.00 87.50 306 GLY A N 1
ATOM 2458 C CA . GLY A 1 306 ? 8.241 3.741 5.408 1.00 87.50 306 GLY A CA 1
ATOM 2459 C C . GLY A 1 306 ? 6.803 3.216 5.320 1.00 87.50 306 GLY A C 1
ATOM 2460 O O . GLY A 1 306 ? 6.577 2.023 5.455 1.00 87.50 306 GLY A O 1
ATOM 2461 N N . GLY A 1 307 ? 5.825 4.084 5.033 1.00 85.50 307 GLY A N 1
ATOM 2462 C CA . GLY A 1 307 ? 4.397 3.716 5.061 1.00 85.50 307 GLY A CA 1
ATOM 2463 C C . GLY A 1 307 ? 3.960 2.619 4.079 1.00 85.50 307 GLY A C 1
ATOM 2464 O O . GLY A 1 307 ? 2.909 2.036 4.283 1.00 85.50 307 GLY A O 1
ATOM 2465 N N . ARG A 1 308 ? 4.757 2.329 3.043 1.00 89.94 308 ARG A N 1
ATOM 2466 C CA . ARG A 1 308 ? 4.532 1.241 2.070 1.00 89.94 308 ARG A CA 1
ATOM 2467 C C . ARG A 1 308 ? 5.274 -0.063 2.392 1.00 89.94 308 ARG A C 1
ATOM 2469 O O . ARG A 1 308 ? 5.067 -1.039 1.690 1.00 89.94 308 ARG A O 1
ATOM 2476 N N . PHE A 1 309 ? 6.119 -0.055 3.426 1.00 92.25 309 PHE A N 1
ATOM 2477 C CA . PHE A 1 309 ? 6.890 -1.205 3.922 1.00 92.25 309 PHE A CA 1
ATOM 2478 C C . PHE A 1 309 ? 6.301 -1.730 5.242 1.00 92.25 309 PHE A C 1
ATOM 2480 O O . PHE A 1 309 ? 7.003 -1.965 6.223 1.00 92.25 309 PHE A O 1
ATOM 2487 N N . THR A 1 310 ? 4.972 -1.724 5.340 1.00 82.50 310 THR A N 1
ATOM 2488 C CA . THR A 1 310 ? 4.238 -1.903 6.600 1.00 82.50 310 THR A CA 1
ATOM 2489 C C . THR A 1 310 ? 3.772 -3.339 6.833 1.00 82.50 310 THR A C 1
ATOM 2491 O O . THR A 1 310 ? 3.236 -3.624 7.906 1.00 82.50 310 THR A O 1
ATOM 2494 N N . ALA A 1 311 ? 4.002 -4.263 5.897 1.00 85.12 311 ALA A N 1
ATOM 2495 C CA . ALA A 1 311 ? 3.626 -5.668 6.038 1.00 85.12 311 ALA A CA 1
ATOM 2496 C C . ALA A 1 311 ? 4.826 -6.593 5.806 1.00 85.12 311 ALA A C 1
ATOM 2498 O O . ALA A 1 311 ? 5.491 -6.442 4.794 1.00 85.12 311 ALA A O 1
ATOM 2499 N N . PRO A 1 312 ? 5.060 -7.604 6.660 1.00 91.88 312 PRO A N 1
ATOM 2500 C CA . PRO A 1 312 ? 4.163 -8.088 7.718 1.00 91.88 312 PRO A CA 1
ATOM 2501 C C . PRO A 1 312 ? 4.520 -7.604 9.138 1.00 91.88 312 PRO A C 1
ATOM 2503 O O . PRO A 1 312 ? 3.763 -7.841 10.073 1.00 91.88 312 PRO A O 1
ATOM 2506 N N . LYS A 1 313 ? 5.663 -6.930 9.337 1.00 93.38 313 LYS A N 1
ATOM 2507 C CA . LYS A 1 313 ? 6.267 -6.732 10.674 1.00 93.38 313 LYS A CA 1
ATOM 2508 C C . LYS A 1 313 ? 5.768 -5.507 11.468 1.00 93.38 313 LYS A C 1
ATOM 2510 O O . LYS A 1 313 ? 6.359 -5.162 12.488 1.00 93.38 313 LYS A O 1
ATOM 2515 N N . THR A 1 314 ? 4.710 -4.813 11.036 1.00 94.81 314 THR A N 1
ATOM 2516 C CA . THR A 1 314 ? 4.179 -3.632 11.758 1.00 94.81 314 THR A CA 1
ATOM 2517 C C . THR A 1 314 ? 2.768 -3.853 12.285 1.00 94.81 314 THR A C 1
ATOM 2519 O O . THR A 1 314 ? 2.052 -4.747 11.832 1.00 94.81 314 THR A O 1
ATOM 2522 N N . SER A 1 315 ? 2.319 -2.984 13.198 1.00 95.19 315 SER A N 1
ATOM 2523 C CA . SER A 1 315 ? 0.941 -3.029 13.707 1.00 95.19 315 SER A CA 1
ATOM 2524 C C . SER A 1 315 ? -0.123 -2.905 12.611 1.00 95.19 315 SER A C 1
ATOM 2526 O O . SER A 1 315 ? -1.234 -3.382 12.803 1.00 95.19 315 SER A O 1
ATOM 2528 N N . LEU A 1 316 ? 0.198 -2.340 11.440 1.00 94.38 316 LEU A N 1
ATOM 2529 C CA . LEU A 1 316 ? -0.769 -2.181 10.344 1.00 94.38 316 LEU A CA 1
ATOM 2530 C C . LEU A 1 316 ? -1.145 -3.514 9.683 1.00 94.38 316 LEU A C 1
ATOM 2532 O O . LEU A 1 316 ? -2.184 -3.615 9.032 1.00 94.38 316 LEU A O 1
ATOM 2536 N N . PHE A 1 317 ? -0.298 -4.530 9.837 1.00 95.12 317 PHE A N 1
ATOM 2537 C CA . PHE A 1 317 ? -0.580 -5.910 9.453 1.00 95.12 317 PHE A CA 1
ATOM 2538 C C . PHE A 1 317 ? -1.008 -6.735 10.672 1.00 95.12 317 PHE A C 1
ATOM 2540 O O . PHE A 1 317 ? -1.985 -7.476 10.621 1.00 95.12 317 PHE A O 1
ATOM 2547 N N . ILE A 1 318 ? -0.296 -6.572 11.788 1.00 96.44 318 ILE A N 1
ATOM 2548 C CA . ILE A 1 318 ? -0.454 -7.415 12.977 1.00 96.44 318 ILE A CA 1
ATOM 2549 C C . ILE A 1 318 ? -1.779 -7.149 13.693 1.00 96.44 318 ILE A C 1
ATOM 2551 O O . ILE A 1 318 ? -2.402 -8.084 14.176 1.00 96.44 318 ILE A O 1
ATOM 2555 N N . LEU A 1 319 ? -2.245 -5.899 13.749 1.00 96.69 319 LEU A N 1
ATOM 2556 C CA . LEU A 1 319 ? -3.488 -5.561 14.437 1.00 96.69 319 LEU A CA 1
ATOM 2557 C C . LEU A 1 319 ? -4.743 -6.129 13.758 1.00 96.69 319 LEU A C 1
ATOM 2559 O O . LEU A 1 319 ? -5.546 -6.738 14.465 1.00 96.69 319 LEU A O 1
ATOM 2563 N N . PRO A 1 320 ? -4.953 -5.979 12.431 1.00 95.81 320 PRO A N 1
ATOM 2564 C CA . PRO A 1 320 ? -6.077 -6.643 11.782 1.00 95.81 320 PRO A CA 1
ATOM 2565 C C . PRO A 1 320 ? -5.970 -8.170 11.887 1.00 95.81 320 PRO A C 1
ATOM 2567 O O . PRO A 1 320 ? -6.975 -8.799 12.192 1.00 95.81 320 PRO A O 1
ATOM 2570 N N . LEU A 1 321 ? -4.775 -8.764 11.750 1.00 95.81 321 LEU A N 1
ATOM 2571 C CA . LEU A 1 321 ? -4.582 -10.204 11.980 1.00 95.81 321 LEU A CA 1
ATOM 2572 C C . LEU A 1 321 ? -5.000 -10.617 13.403 1.00 95.81 321 LEU A C 1
ATOM 2574 O O . LEU A 1 321 ? -5.769 -11.556 13.570 1.00 95.81 321 LEU A O 1
ATOM 2578 N N . PHE A 1 322 ? -4.558 -9.880 14.422 1.00 96.88 322 PHE A N 1
ATOM 2579 C CA . PHE A 1 322 ? -4.909 -10.125 15.821 1.00 96.88 322 PHE A CA 1
ATOM 2580 C C . PHE A 1 322 ? -6.423 -10.073 16.057 1.00 96.88 322 PHE A C 1
ATOM 2582 O O . PHE A 1 322 ? -6.965 -10.925 16.756 1.00 96.88 322 PHE A O 1
ATOM 2589 N N . ILE A 1 323 ? -7.124 -9.108 15.451 1.00 96.19 323 ILE A N 1
ATOM 2590 C CA . ILE A 1 323 ? -8.590 -8.998 15.538 1.00 96.19 323 ILE A CA 1
ATOM 2591 C C . ILE A 1 323 ? -9.271 -10.218 14.905 1.00 96.19 323 ILE A C 1
ATOM 2593 O O . ILE A 1 323 ? -10.203 -10.759 15.502 1.00 96.19 323 ILE A O 1
ATOM 2597 N N . LEU A 1 324 ? -8.794 -10.646 13.733 1.00 93.62 324 LEU A N 1
ATOM 2598 C CA . LEU A 1 324 ? -9.326 -11.787 12.978 1.00 93.62 324 LEU A CA 1
ATOM 2599 C C . LEU A 1 324 ? -9.083 -13.124 13.684 1.00 93.62 324 LEU A C 1
ATOM 2601 O O . LEU A 1 324 ? -9.903 -14.031 13.605 1.00 93.62 324 LEU A O 1
ATOM 2605 N N . LEU A 1 325 ? -7.996 -13.221 14.448 1.00 94.19 325 LEU A N 1
ATOM 2606 C CA . LEU A 1 325 ? -7.701 -14.361 15.316 1.00 94.19 325 LEU A CA 1
ATOM 2607 C C . LEU A 1 325 ? -8.405 -14.269 16.682 1.00 94.19 325 LEU A C 1
ATOM 2609 O O . LEU A 1 325 ? -8.029 -14.966 17.621 1.00 94.19 325 LEU A O 1
ATOM 2613 N N . GLY A 1 326 ? -9.423 -13.412 16.821 1.00 94.12 326 GLY A N 1
ATOM 2614 C CA . GLY A 1 326 ? -10.224 -13.304 18.042 1.00 94.12 326 GLY A CA 1
ATOM 2615 C C . GLY A 1 326 ? -9.502 -12.623 19.206 1.00 94.12 326 GLY A C 1
ATOM 2616 O O . GLY A 1 326 ? -9.800 -12.909 20.363 1.00 94.12 326 GLY A O 1
ATOM 2617 N N . CYS A 1 327 ? -8.552 -11.729 18.922 1.00 96.50 327 CYS A N 1
ATOM 2618 C CA . CYS A 1 327 ? -7.681 -11.101 19.919 1.00 96.50 327 CYS A CA 1
ATOM 2619 C C . CYS A 1 327 ? -6.884 -12.131 20.754 1.00 96.50 327 CYS A C 1
ATOM 2621 O O . CYS A 1 327 ? -6.645 -11.935 21.958 1.00 96.50 327 CYS A O 1
ATOM 2623 N N . ASP A 1 328 ? -6.475 -13.228 20.110 1.00 97.12 328 ASP A N 1
ATOM 2624 C CA . ASP A 1 328 ? -5.629 -14.282 20.669 1.00 97.12 328 ASP A CA 1
ATOM 2625 C C . ASP A 1 328 ? -4.144 -13.967 20.424 1.00 97.12 328 ASP A C 1
ATOM 2627 O O . ASP A 1 328 ? -3.677 -13.877 19.284 1.00 97.12 328 ASP A O 1
ATOM 2631 N N . ILE A 1 329 ? -3.410 -13.740 21.517 1.00 97.50 329 ILE A N 1
ATOM 2632 C CA . ILE A 1 329 ? -1.999 -13.336 21.472 1.00 97.50 329 ILE A CA 1
ATOM 2633 C C . ILE A 1 329 ? -1.129 -14.502 20.996 1.00 97.50 329 ILE A C 1
ATOM 2635 O O . ILE A 1 329 ? -0.268 -14.294 20.145 1.00 97.50 329 ILE A O 1
ATOM 2639 N N . GLU A 1 330 ? -1.376 -15.713 21.500 1.00 96.69 330 GLU A N 1
ATOM 2640 C CA . GLU A 1 330 ? -0.558 -16.895 21.212 1.00 96.69 330 GLU A CA 1
ATOM 2641 C C . GLU A 1 330 ? -0.687 -17.284 19.739 1.00 96.69 330 GLU A C 1
ATOM 2643 O O . GLU A 1 330 ? 0.324 -17.393 19.045 1.00 96.69 330 GLU A O 1
ATOM 2648 N N . LYS A 1 331 ? -1.921 -17.350 19.218 1.00 96.12 331 LYS A N 1
ATOM 2649 C CA . LYS A 1 331 ? -2.161 -17.628 17.789 1.00 96.12 331 LYS A CA 1
ATOM 2650 C C . LYS A 1 331 ? -1.548 -16.572 16.876 1.00 96.12 331 LYS A C 1
ATOM 2652 O O . LYS A 1 331 ? -1.064 -16.883 15.792 1.00 96.12 331 LYS A O 1
ATOM 2657 N N . THR A 1 332 ? -1.574 -15.308 17.295 1.00 96.50 332 THR A N 1
ATOM 2658 C CA . THR A 1 332 ? -0.984 -14.226 16.496 1.00 96.50 332 THR A CA 1
ATOM 2659 C C . THR A 1 332 ? 0.532 -14.361 16.423 1.00 96.50 332 THR A C 1
ATOM 2661 O O . THR A 1 332 ? 1.100 -14.176 15.349 1.00 96.50 332 THR A O 1
ATOM 2664 N N . ILE A 1 333 ? 1.189 -14.707 17.533 1.00 95.88 333 ILE A N 1
ATOM 2665 C CA . ILE A 1 333 ? 2.635 -14.961 17.561 1.00 95.88 333 ILE A CA 1
ATOM 2666 C C . ILE A 1 333 ? 2.979 -16.177 16.698 1.00 95.88 333 ILE A C 1
ATOM 2668 O O . ILE A 1 333 ? 3.871 -16.073 15.861 1.00 95.88 333 ILE A O 1
ATOM 2672 N N . GLU A 1 334 ? 2.219 -17.269 16.812 1.00 94.62 334 GLU A N 1
ATOM 2673 C CA . GLU A 1 334 ? 2.413 -18.488 16.015 1.00 94.62 334 GLU A CA 1
ATOM 2674 C C . GLU A 1 334 ? 2.390 -18.203 14.503 1.00 94.62 334 GLU A C 1
ATOM 2676 O O . GLU A 1 334 ? 3.265 -18.652 13.760 1.00 94.62 334 GLU A O 1
ATOM 2681 N N . VAL A 1 335 ? 1.428 -17.402 14.029 1.00 94.44 335 VAL A N 1
ATOM 2682 C CA . VAL A 1 335 ? 1.365 -17.009 12.611 1.00 94.44 335 VAL A CA 1
ATOM 2683 C C . VAL A 1 335 ? 2.571 -16.152 12.210 1.00 94.44 335 VAL A C 1
ATOM 2685 O O . VAL A 1 335 ? 3.071 -16.280 11.091 1.00 94.44 335 VAL A O 1
ATOM 2688 N N . LEU A 1 336 ? 3.054 -15.276 13.094 1.00 95.06 336 LEU A N 1
ATOM 2689 C CA . LEU A 1 336 ? 4.172 -14.372 12.807 1.00 95.06 336 LEU A CA 1
ATOM 2690 C C . LEU A 1 336 ? 5.544 -15.052 12.902 1.00 95.06 336 LEU A C 1
ATOM 2692 O O . LEU A 1 336 ? 6.475 -14.607 12.226 1.00 95.06 336 LEU A O 1
ATOM 2696 N N . ASP A 1 337 ? 5.680 -16.143 13.656 1.00 94.44 337 ASP A N 1
ATOM 2697 C CA . ASP A 1 337 ? 6.919 -16.928 13.716 1.00 94.44 337 ASP A CA 1
ATOM 2698 C C . ASP A 1 337 ? 7.313 -17.500 12.346 1.00 94.44 337 ASP A C 1
ATOM 2700 O O . ASP A 1 337 ? 8.505 -17.581 12.030 1.00 94.44 337 ASP A O 1
ATOM 2704 N N . TYR A 1 338 ? 6.330 -17.732 11.468 1.00 94.94 338 TYR A N 1
ATOM 2705 C CA . TYR A 1 338 ? 6.552 -18.094 10.065 1.00 94.94 338 TYR A CA 1
ATOM 2706 C C . TYR A 1 338 ? 7.484 -17.118 9.321 1.00 94.94 338 TYR A C 1
ATOM 2708 O O . TYR A 1 338 ? 8.249 -17.523 8.444 1.00 94.94 338 TYR A O 1
ATOM 2716 N N . ILE A 1 339 ? 7.492 -15.830 9.689 1.00 94.56 339 ILE A N 1
ATOM 2717 C CA . ILE A 1 339 ? 8.390 -14.833 9.087 1.00 94.56 339 ILE A CA 1
ATOM 2718 C C . ILE A 1 339 ? 9.860 -15.208 9.327 1.00 94.56 339 ILE A C 1
ATOM 2720 O O . ILE A 1 339 ? 10.676 -15.165 8.400 1.00 94.56 339 ILE A O 1
ATOM 2724 N N . LYS A 1 340 ? 10.201 -15.595 10.565 1.00 91.12 340 LYS A N 1
ATOM 2725 C CA . LYS A 1 340 ? 11.566 -15.992 10.943 1.00 91.12 340 LYS A CA 1
ATOM 2726 C C . LYS A 1 340 ? 11.957 -17.288 10.234 1.00 91.12 340 LYS A C 1
ATOM 2728 O O . LYS A 1 340 ? 13.103 -17.428 9.804 1.00 91.12 340 LYS A O 1
ATOM 2733 N N . GLU A 1 341 ? 11.026 -18.230 10.108 1.00 93.06 341 GLU A N 1
ATOM 2734 C CA . GLU A 1 341 ? 11.249 -19.492 9.398 1.00 93.06 341 GLU A CA 1
ATOM 2735 C C . GLU A 1 341 ? 11.578 -19.242 7.924 1.00 93.06 341 GLU A C 1
ATOM 2737 O O . GLU A 1 341 ? 12.621 -19.696 7.440 1.00 93.06 341 GLU A O 1
ATOM 2742 N N . LEU A 1 342 ? 10.753 -18.444 7.238 1.00 93.19 342 LEU A N 1
ATOM 2743 C CA . LEU A 1 342 ? 10.903 -18.140 5.818 1.00 93.19 342 LEU A CA 1
ATOM 2744 C C . LEU A 1 342 ? 12.237 -17.446 5.503 1.00 93.19 342 LEU A C 1
ATOM 2746 O O . LEU A 1 342 ? 12.966 -17.895 4.612 1.00 93.19 342 LEU A O 1
ATOM 2750 N N . GLU A 1 343 ? 12.588 -16.383 6.238 1.00 92.88 343 GLU A N 1
ATOM 2751 C CA . GLU A 1 343 ? 13.803 -15.583 5.993 1.00 92.88 343 GLU A CA 1
ATOM 2752 C C . GLU A 1 343 ? 15.111 -16.382 6.168 1.00 92.88 343 GLU A C 1
ATOM 2754 O O . GLU A 1 343 ? 16.166 -15.990 5.644 1.00 92.88 343 GLU A O 1
ATOM 2759 N N . ASN A 1 344 ? 15.053 -17.499 6.899 1.00 91.50 344 ASN A N 1
ATOM 2760 C CA . ASN A 1 344 ? 16.179 -18.403 7.124 1.00 91.50 344 ASN A CA 1
ATOM 2761 C C . ASN A 1 344 ? 16.325 -19.475 6.032 1.00 91.50 344 ASN A C 1
ATOM 2763 O O . ASN A 1 344 ? 17.368 -20.134 5.958 1.00 91.50 344 ASN A O 1
ATOM 2767 N N . THR A 1 345 ? 15.333 -19.640 5.152 1.00 92.50 345 THR A N 1
ATOM 2768 C CA . THR A 1 345 ? 15.407 -20.620 4.065 1.00 92.50 345 THR A CA 1
ATOM 2769 C C . THR A 1 345 ? 16.364 -20.178 2.954 1.00 92.50 345 THR A C 1
ATOM 2771 O O . THR A 1 345 ? 16.514 -18.998 2.624 1.00 92.50 345 THR A O 1
ATOM 2774 N N . LYS A 1 346 ? 17.038 -21.152 2.330 1.00 90.75 346 LYS A N 1
ATOM 2775 C CA . LYS A 1 346 ? 17.920 -20.891 1.18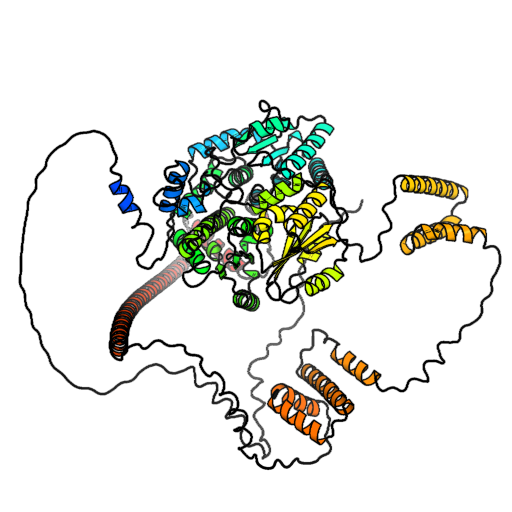3 1.00 90.75 346 LYS A CA 1
ATOM 2776 C C . LYS A 1 346 ? 17.129 -20.516 -0.076 1.00 90.75 346 LYS A C 1
ATOM 2778 O O . LYS A 1 346 ? 17.603 -19.689 -0.852 1.00 90.75 346 LYS A O 1
ATOM 2783 N N . SER A 1 347 ? 15.949 -21.110 -0.275 1.00 91.69 347 SER A N 1
ATOM 2784 C CA . SER A 1 347 ? 15.059 -20.807 -1.405 1.00 91.69 347 SER A CA 1
ATOM 2785 C C . SER A 1 347 ? 14.641 -19.341 -1.400 1.00 91.69 347 SER A C 1
ATOM 2787 O O . SER A 1 347 ? 14.785 -18.684 -2.426 1.00 91.69 347 SER A O 1
ATOM 2789 N N . PHE A 1 348 ? 14.257 -18.804 -0.237 1.00 93.19 348 PHE A N 1
ATOM 2790 C CA . PHE A 1 348 ? 13.904 -17.393 -0.088 1.00 93.19 348 PHE A CA 1
ATOM 2791 C C . PHE A 1 348 ? 15.017 -16.465 -0.587 1.00 93.19 348 PHE A C 1
ATOM 2793 O O . PHE A 1 348 ? 14.797 -15.620 -1.456 1.00 93.19 348 PHE A O 1
ATOM 2800 N N . LYS A 1 349 ? 16.250 -16.681 -0.114 1.00 92.12 349 LYS A N 1
ATOM 2801 C CA . LYS A 1 349 ? 17.418 -15.886 -0.526 1.00 92.12 349 LYS A CA 1
ATOM 2802 C C . LYS A 1 349 ? 17.707 -16.004 -2.023 1.00 92.12 349 LYS A C 1
ATOM 2804 O O . LYS A 1 349 ? 17.978 -14.994 -2.668 1.00 92.12 349 LYS A O 1
ATOM 2809 N N . ASN A 1 350 ? 17.668 -17.216 -2.572 1.00 92.75 350 ASN A N 1
ATOM 2810 C CA . ASN A 1 350 ? 17.956 -17.445 -3.987 1.00 92.75 350 ASN A CA 1
ATOM 2811 C C . ASN A 1 350 ? 16.922 -16.751 -4.885 1.00 92.75 350 ASN A C 1
ATOM 2813 O O . ASN A 1 350 ? 17.303 -15.952 -5.734 1.00 92.75 350 ASN A O 1
ATOM 2817 N N . ASN A 1 351 ? 15.629 -16.964 -4.622 1.00 94.19 351 ASN A N 1
ATOM 2818 C CA . ASN A 1 351 ? 14.537 -16.402 -5.418 1.00 94.19 351 ASN A CA 1
ATOM 2819 C C . ASN A 1 351 ? 14.566 -14.861 -5.435 1.00 94.19 351 ASN A C 1
ATOM 2821 O O . ASN A 1 351 ? 14.358 -14.250 -6.482 1.00 94.19 351 ASN A O 1
ATOM 2825 N N . ILE A 1 352 ? 14.867 -14.217 -4.296 1.00 95.12 352 ILE A N 1
ATOM 2826 C CA . ILE A 1 352 ? 15.024 -12.752 -4.227 1.00 95.12 352 ILE A CA 1
ATOM 2827 C C . ILE A 1 352 ? 16.129 -12.281 -5.172 1.00 95.12 352 ILE A C 1
ATOM 2829 O O . ILE A 1 352 ? 15.919 -11.350 -5.949 1.00 95.12 352 ILE A O 1
ATOM 2833 N N . ASN A 1 353 ? 17.303 -12.911 -5.101 1.00 94.12 353 ASN A N 1
ATOM 2834 C CA . ASN A 1 353 ? 18.450 -12.523 -5.917 1.00 94.12 353 ASN A CA 1
ATOM 2835 C C . ASN A 1 353 ? 18.192 -12.767 -7.407 1.00 94.12 353 ASN A C 1
ATOM 2837 O O . ASN A 1 353 ? 18.454 -11.876 -8.213 1.00 94.12 353 ASN A O 1
ATOM 2841 N N . ASP A 1 354 ? 17.582 -13.898 -7.764 1.00 94.50 354 ASP A N 1
ATOM 2842 C CA . ASP A 1 354 ? 17.205 -14.201 -9.146 1.00 94.50 354 ASP A CA 1
ATOM 2843 C C . ASP A 1 354 ? 16.258 -13.126 -9.710 1.00 94.50 354 ASP A C 1
ATOM 2845 O O . ASP A 1 354 ? 16.467 -12.611 -10.810 1.00 94.50 354 ASP A O 1
ATOM 2849 N N . TYR A 1 355 ? 15.258 -12.696 -8.934 1.00 96.25 355 TYR A N 1
ATOM 2850 C CA . TYR A 1 355 ? 14.322 -11.644 -9.346 1.00 96.25 355 TYR A CA 1
ATOM 2851 C C . TYR A 1 355 ? 14.948 -10.258 -9.429 1.00 96.25 355 TYR A C 1
ATOM 2853 O O . TYR A 1 355 ? 14.645 -9.508 -10.360 1.00 96.25 355 TYR A O 1
ATOM 2861 N N . ILE A 1 356 ? 15.864 -9.914 -8.527 1.00 95.62 356 ILE A N 1
ATOM 2862 C CA . ILE A 1 356 ? 16.635 -8.672 -8.646 1.00 95.62 356 ILE A CA 1
ATOM 2863 C C . ILE A 1 356 ? 17.457 -8.683 -9.939 1.00 95.62 356 ILE A C 1
ATOM 2865 O O . ILE A 1 356 ? 17.498 -7.672 -10.643 1.00 95.62 356 ILE A O 1
ATOM 2869 N N . ASP A 1 357 ? 18.069 -9.816 -10.279 1.00 93.75 357 ASP A N 1
ATOM 2870 C CA . ASP A 1 357 ? 18.920 -9.982 -11.456 1.00 93.75 357 ASP A CA 1
ATOM 2871 C C . ASP A 1 357 ? 18.145 -9.894 -12.778 1.00 93.75 357 ASP A C 1
ATOM 2873 O O . ASP A 1 357 ? 18.666 -9.342 -13.753 1.00 93.75 357 ASP A O 1
ATOM 2877 N N . LEU A 1 358 ? 16.883 -10.336 -12.798 1.00 94.31 358 LEU A N 1
ATOM 2878 C CA . LEU A 1 358 ? 15.977 -10.152 -13.939 1.00 94.31 358 LEU A CA 1
ATOM 2879 C C . LEU A 1 358 ? 15.636 -8.676 -14.200 1.00 94.31 358 LEU A C 1
ATOM 2881 O O . LEU A 1 358 ? 15.463 -8.261 -15.355 1.00 94.31 358 LEU A O 1
ATOM 2885 N N . VAL A 1 359 ? 15.520 -7.875 -13.139 1.00 94.69 359 VAL A N 1
ATOM 2886 C CA . VAL A 1 359 ? 15.144 -6.456 -13.230 1.00 94.69 359 VAL A CA 1
ATOM 2887 C C . VAL A 1 359 ? 16.368 -5.581 -13.481 1.00 94.69 359 VAL A C 1
ATOM 2889 O O . VAL A 1 359 ? 16.325 -4.675 -14.315 1.00 94.69 359 VAL A O 1
ATOM 2892 N N . VAL A 1 360 ? 17.466 -5.835 -12.775 1.00 93.44 360 VAL A N 1
ATOM 2893 C CA . VAL A 1 360 ? 18.693 -5.045 -12.848 1.00 93.44 360 VAL A CA 1
ATOM 2894 C C . VAL A 1 360 ? 19.889 -5.980 -12.979 1.00 93.44 360 VAL A C 1
ATOM 2896 O O . VAL A 1 360 ? 20.278 -6.670 -12.039 1.00 93.44 360 VAL A O 1
ATOM 2899 N N . SER A 1 361 ? 20.548 -5.937 -14.130 1.00 90.81 361 SER A N 1
ATOM 2900 C CA . SER A 1 361 ? 21.818 -6.613 -14.385 1.00 90.81 361 SER A CA 1
ATOM 2901 C C . SER A 1 361 ? 22.851 -5.624 -14.928 1.00 90.81 361 SER A C 1
ATOM 2903 O O . SER A 1 361 ? 22.551 -4.453 -15.165 1.00 90.81 361 SER A O 1
ATOM 2905 N N . LYS A 1 362 ? 24.096 -6.080 -15.106 1.00 87.38 362 LYS A N 1
ATOM 2906 C CA . LYS A 1 362 ? 25.165 -5.253 -15.692 1.00 87.38 362 LYS A CA 1
ATOM 2907 C C . LYS A 1 362 ? 24.823 -4.776 -17.105 1.00 87.38 362 LYS A C 1
ATOM 2909 O O . LYS A 1 362 ? 25.179 -3.659 -17.462 1.00 87.38 362 LYS A O 1
ATOM 2914 N N . ASP A 1 363 ? 24.116 -5.608 -17.865 1.00 87.88 363 ASP A N 1
ATOM 2915 C CA . ASP A 1 363 ? 23.854 -5.380 -19.287 1.00 87.88 363 ASP A CA 1
ATOM 2916 C C . ASP A 1 363 ? 22.457 -4.801 -19.552 1.00 87.88 363 ASP A C 1
ATOM 2918 O O . ASP A 1 363 ? 22.192 -4.295 -20.643 1.00 87.88 363 ASP A O 1
ATOM 2922 N N . LYS A 1 364 ? 21.536 -4.886 -18.579 1.00 89.19 364 LYS A N 1
ATOM 2923 C CA . LYS A 1 364 ? 20.123 -4.556 -18.791 1.00 89.19 364 LYS A CA 1
ATOM 2924 C C . LYS A 1 364 ? 19.447 -4.002 -17.537 1.00 89.19 364 LYS A C 1
ATOM 2926 O O . LYS A 1 364 ? 19.601 -4.534 -16.442 1.00 89.19 364 LYS A O 1
ATOM 2931 N N . ILE A 1 365 ? 18.618 -2.975 -17.726 1.00 92.44 365 ILE A N 1
ATOM 2932 C CA . ILE A 1 365 ? 17.701 -2.445 -16.709 1.00 92.44 365 ILE A CA 1
ATOM 2933 C C . ILE A 1 365 ? 16.272 -2.555 -17.254 1.00 92.44 365 ILE A C 1
ATOM 2935 O O . ILE A 1 365 ? 15.917 -1.876 -18.217 1.00 92.44 365 ILE A O 1
ATOM 2939 N N . ASN A 1 366 ? 15.456 -3.402 -16.630 1.00 92.81 366 ASN A N 1
ATOM 2940 C CA . ASN A 1 366 ? 14.038 -3.590 -16.930 1.00 92.81 366 ASN A CA 1
ATOM 2941 C C . ASN A 1 366 ? 13.197 -2.962 -15.818 1.00 92.81 366 ASN A C 1
ATOM 2943 O O . ASN A 1 366 ? 12.749 -3.650 -14.911 1.00 92.81 366 ASN A O 1
ATOM 2947 N N . SER A 1 367 ? 12.962 -1.652 -15.868 1.00 92.44 367 SER A N 1
ATOM 2948 C CA . SER A 1 367 ? 12.145 -0.987 -14.842 1.00 92.44 367 SER A CA 1
ATOM 2949 C C . SER A 1 367 ? 10.656 -1.359 -14.918 1.00 92.44 367 SER A C 1
ATOM 2951 O O . SER A 1 367 ? 9.920 -1.177 -13.956 1.00 92.44 367 SER A O 1
ATOM 2953 N N . CYS A 1 368 ? 10.185 -1.878 -16.053 1.00 96.25 368 CYS A N 1
ATOM 2954 C CA . CYS A 1 368 ? 8.819 -2.375 -16.196 1.00 96.25 368 CYS A CA 1
ATOM 2955 C C . CYS A 1 368 ? 8.786 -3.890 -15.965 1.00 96.25 368 CYS A C 1
ATOM 2957 O O . CYS A 1 368 ? 9.502 -4.631 -16.643 1.00 96.25 368 CYS A O 1
ATOM 2959 N N . ILE A 1 369 ? 7.930 -4.344 -15.058 1.00 97.12 369 ILE A N 1
ATOM 2960 C CA . ILE A 1 369 ? 7.783 -5.753 -14.696 1.00 97.12 369 ILE A CA 1
ATOM 2961 C C . ILE A 1 369 ? 6.328 -6.208 -14.795 1.00 97.12 369 ILE A C 1
ATOM 2963 O O . ILE A 1 369 ? 5.401 -5.395 -14.769 1.00 97.12 369 ILE A O 1
ATOM 2967 N N . TYR A 1 370 ? 6.129 -7.515 -14.903 1.00 97.81 370 TYR A N 1
ATOM 2968 C CA . TYR A 1 370 ? 4.850 -8.148 -14.625 1.00 97.81 370 TYR A CA 1
ATOM 2969 C C . TYR A 1 370 ? 5.021 -9.234 -13.568 1.00 97.81 370 TYR A C 1
ATOM 2971 O O . TYR A 1 370 ? 6.073 -9.863 -13.485 1.00 97.81 370 TYR A O 1
ATOM 2979 N N . LEU A 1 371 ? 3.990 -9.440 -12.760 1.00 98.12 371 LEU A N 1
ATOM 2980 C CA . LEU A 1 371 ? 3.975 -10.399 -11.669 1.00 98.12 371 LEU A CA 1
ATOM 2981 C C . LEU A 1 371 ? 2.835 -11.393 -11.882 1.00 98.12 371 LEU A C 1
ATOM 2983 O O . LEU A 1 371 ? 1.716 -10.977 -12.176 1.00 98.12 371 LEU A O 1
ATOM 2987 N N . ILE A 1 372 ? 3.120 -12.686 -11.729 1.00 98.12 372 ILE A N 1
ATOM 2988 C CA . ILE A 1 372 ? 2.119 -13.757 -11.807 1.00 98.12 372 ILE A CA 1
ATOM 2989 C C . ILE A 1 372 ? 1.861 -14.298 -10.402 1.00 98.12 372 ILE A C 1
ATOM 2991 O O . ILE A 1 372 ? 2.772 -14.835 -9.774 1.00 98.12 372 ILE A O 1
ATOM 2995 N N . LEU A 1 373 ? 0.633 -14.154 -9.914 1.00 98.19 373 LEU A N 1
ATOM 2996 C CA . LEU A 1 373 ? 0.177 -14.679 -8.630 1.00 98.19 373 LEU A CA 1
ATOM 2997 C C . LEU A 1 373 ? -0.521 -16.039 -8.803 1.00 98.19 373 LEU A C 1
ATOM 2999 O O . LEU A 1 373 ? -1.180 -16.258 -9.823 1.00 98.19 373 LEU A O 1
ATOM 3003 N N . PRO A 1 374 ? -0.438 -16.936 -7.803 1.00 97.19 374 PRO A N 1
ATOM 3004 C CA . PRO A 1 374 ? -1.302 -18.113 -7.725 1.00 97.19 374 PRO A CA 1
ATOM 3005 C C . PRO A 1 374 ? -2.794 -17.745 -7.771 1.00 97.19 374 PRO A C 1
ATOM 3007 O O . PRO A 1 374 ? -3.190 -16.689 -7.272 1.00 97.19 374 PRO A O 1
ATOM 3010 N N . GLU A 1 375 ? -3.636 -18.632 -8.309 1.00 96.12 375 GLU A N 1
ATOM 3011 C CA . GLU A 1 375 ? -5.094 -18.416 -8.383 1.00 96.12 375 GLU A CA 1
ATOM 3012 C C . GLU A 1 375 ? -5.740 -18.292 -6.990 1.00 96.12 375 GLU A C 1
ATOM 3014 O O . GLU A 1 375 ? -6.782 -17.659 -6.845 1.00 96.12 375 GLU A O 1
ATOM 3019 N N . GLU A 1 376 ? -5.109 -18.816 -5.938 1.00 95.31 376 GLU A N 1
ATOM 3020 C CA . GLU A 1 376 ? -5.576 -18.665 -4.553 1.00 95.31 376 GLU A CA 1
ATOM 3021 C C . GLU A 1 376 ? -5.650 -17.200 -4.089 1.00 95.31 376 GLU A C 1
ATOM 3023 O O . GLU A 1 376 ? -6.420 -16.884 -3.186 1.00 95.31 376 GLU A O 1
ATOM 3028 N N . PHE A 1 377 ? -4.921 -16.284 -4.738 1.00 96.50 377 PHE A N 1
ATOM 3029 C CA . PHE A 1 377 ? -5.024 -14.845 -4.474 1.00 96.50 377 PHE A CA 1
ATOM 3030 C C . PHE A 1 377 ? -6.262 -14.190 -5.102 1.00 96.50 377 PHE A C 1
ATOM 3032 O O . PHE A 1 377 ? -6.486 -13.001 -4.884 1.00 96.50 377 PHE A O 1
ATOM 3039 N N . LYS A 1 378 ? -7.082 -14.919 -5.870 1.00 95.94 378 LYS A N 1
ATOM 3040 C CA . LYS A 1 378 ? -8.234 -14.365 -6.599 1.00 95.94 378 LYS A CA 1
ATOM 3041 C C . LYS A 1 378 ? -9.191 -13.565 -5.716 1.00 95.94 378 LYS A C 1
ATOM 3043 O O . LYS A 1 378 ? -9.666 -12.518 -6.145 1.00 95.94 378 LYS A O 1
ATOM 3048 N N . SER A 1 379 ? -9.465 -14.036 -4.500 1.00 93.31 379 SER A N 1
ATOM 3049 C CA . SER A 1 379 ? -10.389 -13.382 -3.561 1.00 93.31 379 SER A CA 1
ATOM 3050 C C . SER A 1 379 ? -9.885 -12.034 -3.033 1.00 93.31 379 SER A C 1
ATOM 3052 O O . SER A 1 379 ? -10.693 -11.221 -2.589 1.00 93.31 379 SER A O 1
ATOM 3054 N N . ILE A 1 380 ? -8.571 -11.797 -3.099 1.00 94.44 380 ILE A N 1
ATOM 3055 C CA . ILE A 1 380 ? -7.882 -10.601 -2.585 1.00 94.44 380 ILE A CA 1
ATOM 3056 C C . ILE A 1 380 ? -7.099 -9.862 -3.678 1.00 94.44 380 ILE A C 1
ATOM 3058 O O . ILE A 1 380 ? -6.221 -9.043 -3.399 1.00 94.44 380 ILE A O 1
ATOM 3062 N N . TYR A 1 381 ? -7.351 -10.213 -4.939 1.00 95.38 381 TYR A N 1
ATOM 3063 C CA . TYR A 1 381 ? -6.488 -9.860 -6.058 1.00 95.38 381 TYR A CA 1
ATOM 3064 C C . TYR A 1 381 ? -6.403 -8.348 -6.279 1.00 95.38 381 TYR A C 1
ATOM 3066 O O . TYR A 1 381 ? -5.318 -7.828 -6.544 1.00 95.38 381 TYR A O 1
ATOM 3074 N N . GLU A 1 382 ? -7.521 -7.629 -6.148 1.00 92.75 382 GLU A N 1
ATOM 3075 C CA . GLU A 1 382 ? -7.555 -6.178 -6.356 1.00 92.75 382 GLU A CA 1
ATOM 3076 C C . GLU A 1 382 ? -6.769 -5.433 -5.266 1.00 92.75 382 GLU A C 1
ATOM 3078 O O . GLU A 1 382 ? -5.957 -4.546 -5.561 1.00 92.75 382 GLU A O 1
ATOM 3083 N N . GLU A 1 383 ? -6.958 -5.828 -4.007 1.00 93.25 383 GLU A N 1
ATOM 3084 C CA . GLU A 1 383 ? -6.298 -5.231 -2.851 1.00 93.25 383 GLU A CA 1
ATOM 3085 C C . GLU A 1 383 ? -4.790 -5.517 -2.863 1.00 93.25 383 GLU A C 1
ATOM 3087 O O . GLU A 1 383 ? -3.979 -4.598 -2.696 1.00 93.25 383 GLU A O 1
ATOM 3092 N N . VAL A 1 384 ? -4.397 -6.764 -3.149 1.00 95.38 384 VAL A N 1
ATOM 3093 C CA . VAL A 1 384 ? -2.986 -7.143 -3.305 1.00 95.38 384 VAL A CA 1
ATOM 3094 C C . VAL A 1 384 ? -2.349 -6.407 -4.475 1.00 95.38 384 VAL A C 1
ATOM 3096 O O . VAL A 1 384 ? -1.257 -5.866 -4.324 1.00 95.38 384 VAL A O 1
ATOM 3099 N N . THR A 1 385 ? -3.022 -6.321 -5.624 1.00 95.50 385 THR A N 1
ATOM 3100 C CA . THR A 1 385 ? -2.501 -5.593 -6.792 1.00 95.50 385 THR A CA 1
ATOM 3101 C C . THR A 1 385 ? -2.229 -4.129 -6.458 1.00 95.50 385 THR A C 1
ATOM 3103 O O . THR A 1 385 ? -1.184 -3.592 -6.839 1.00 95.50 385 THR A O 1
ATOM 3106 N N . THR A 1 386 ? -3.125 -3.490 -5.705 1.00 93.62 386 THR A N 1
ATOM 3107 C CA . THR A 1 386 ? -2.961 -2.101 -5.253 1.00 93.62 386 THR A CA 1
ATOM 3108 C C . THR A 1 386 ? -1.759 -1.958 -4.315 1.00 93.62 386 THR A C 1
ATOM 3110 O O . THR A 1 386 ? -0.923 -1.071 -4.514 1.00 93.62 386 THR A O 1
ATOM 3113 N N . TRP A 1 387 ? -1.611 -2.865 -3.344 1.00 95.56 387 TRP A N 1
ATOM 3114 C CA . TRP A 1 387 ? -0.473 -2.879 -2.419 1.00 95.56 387 TRP A CA 1
ATOM 3115 C C . TRP A 1 387 ? 0.868 -3.112 -3.136 1.00 95.56 387 TRP A C 1
ATOM 3117 O O . TRP A 1 387 ? 1.811 -2.345 -2.940 1.00 95.56 387 TRP A O 1
ATOM 3127 N N . ILE A 1 388 ? 0.943 -4.100 -4.034 1.00 96.81 388 ILE A N 1
ATOM 3128 C CA . ILE A 1 388 ? 2.135 -4.390 -4.850 1.00 96.81 388 ILE A CA 1
ATOM 3129 C C . ILE A 1 388 ? 2.499 -3.179 -5.718 1.00 96.81 388 ILE A C 1
ATOM 3131 O O . ILE A 1 388 ? 3.669 -2.795 -5.816 1.00 96.81 388 ILE A O 1
ATOM 3135 N N . THR A 1 389 ? 1.492 -2.559 -6.339 1.00 95.94 389 THR A N 1
ATOM 3136 C CA . THR A 1 389 ? 1.667 -1.364 -7.170 1.00 95.94 389 THR A CA 1
ATOM 3137 C C . THR A 1 389 ? 2.276 -0.226 -6.364 1.00 95.94 389 THR A C 1
ATOM 3139 O O . THR A 1 389 ? 3.247 0.383 -6.820 1.00 95.94 389 THR A O 1
ATOM 3142 N N . GLN A 1 390 ? 1.764 0.012 -5.155 1.00 95.31 390 GLN A N 1
ATOM 3143 C CA . GLN A 1 390 ? 2.315 0.999 -4.235 1.00 95.31 390 GLN A CA 1
ATOM 3144 C C . GLN A 1 390 ? 3.764 0.693 -3.873 1.00 95.31 390 GLN A C 1
ATOM 3146 O O . GLN A 1 390 ? 4.641 1.544 -4.046 1.00 95.31 390 GLN A O 1
ATOM 3151 N N . LEU A 1 391 ? 4.024 -0.524 -3.397 1.00 96.38 391 LEU A N 1
ATOM 3152 C CA . LEU A 1 391 ? 5.349 -0.936 -2.961 1.00 96.38 391 LEU A CA 1
ATOM 3153 C C . LEU A 1 391 ? 6.379 -0.746 -4.080 1.00 96.38 391 LEU A C 1
ATOM 3155 O O . LEU A 1 391 ? 7.455 -0.211 -3.827 1.00 96.38 391 LEU A O 1
ATOM 3159 N N . TYR A 1 392 ? 6.050 -1.112 -5.320 1.00 96.88 392 TYR A N 1
ATOM 3160 C CA . TYR A 1 392 ? 6.984 -1.015 -6.439 1.00 96.88 392 TYR A CA 1
ATOM 3161 C C . TYR A 1 392 ? 7.122 0.414 -6.990 1.00 96.88 392 TYR A C 1
ATOM 3163 O O . TYR A 1 392 ? 8.229 0.960 -7.062 1.00 96.88 392 TYR A O 1
ATOM 3171 N N . GLN A 1 393 ? 6.009 1.043 -7.382 1.00 95.88 393 GLN A N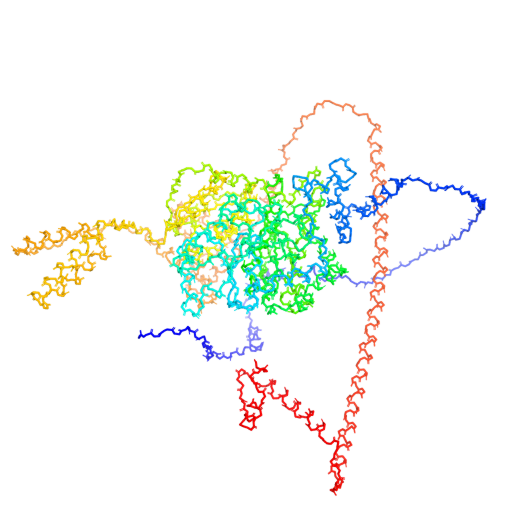 1
ATOM 3172 C CA . GLN A 1 393 ? 6.037 2.324 -8.094 1.00 95.88 393 GLN A CA 1
ATOM 3173 C C . GLN A 1 393 ? 6.400 3.489 -7.171 1.00 95.88 393 GLN A C 1
ATOM 3175 O O . GLN A 1 393 ? 7.211 4.338 -7.549 1.00 95.88 393 GLN A O 1
ATOM 3180 N N . GLU A 1 394 ? 5.875 3.527 -5.946 1.00 94.50 394 GLU A N 1
ATOM 3181 C CA . GLU A 1 394 ? 6.192 4.596 -4.999 1.00 94.50 394 GLU A CA 1
ATOM 3182 C C . GLU A 1 394 ? 7.639 4.485 -4.489 1.00 94.50 394 GLU A C 1
ATOM 3184 O O . GLU A 1 394 ? 8.336 5.493 -4.321 1.00 94.50 394 GLU A O 1
ATOM 3189 N N . SER A 1 395 ? 8.144 3.259 -4.307 1.00 95.81 395 SER A N 1
ATOM 3190 C CA . SER A 1 395 ? 9.521 3.049 -3.851 1.00 95.81 395 SER A CA 1
ATOM 3191 C C . SER A 1 395 ? 10.558 3.339 -4.919 1.00 95.81 395 SER A C 1
ATOM 3193 O O . SER A 1 395 ? 11.605 3.883 -4.590 1.00 95.81 395 SER A O 1
ATOM 3195 N N . LEU A 1 396 ? 10.319 3.010 -6.184 1.00 95.94 396 LEU A N 1
ATOM 3196 C CA . LEU A 1 396 ? 11.367 3.108 -7.206 1.00 95.94 396 LEU A CA 1
ATOM 3197 C C . LEU A 1 396 ? 11.158 4.288 -8.170 1.00 95.94 396 LEU A C 1
ATOM 3199 O O . LEU A 1 396 ? 12.089 4.703 -8.861 1.00 95.94 396 LEU A O 1
ATOM 3203 N N . GLY A 1 397 ? 9.950 4.852 -8.229 1.00 94.81 397 GLY A N 1
ATOM 3204 C CA . GLY A 1 397 ? 9.548 5.786 -9.275 1.00 94.81 397 GLY A CA 1
ATOM 3205 C C . GLY A 1 397 ? 9.884 7.248 -9.011 1.00 94.81 397 GLY A C 1
ATOM 3206 O O . GLY A 1 397 ? 9.898 7.730 -7.881 1.00 94.81 397 GLY A O 1
ATOM 3207 N N . GLY A 1 398 ? 10.158 7.995 -10.083 1.00 89.81 398 GLY A N 1
ATOM 3208 C CA . GLY A 1 398 ? 10.278 9.456 -10.028 1.00 89.81 398 GLY A CA 1
ATOM 3209 C C . GLY A 1 398 ? 11.538 10.000 -9.348 1.00 89.81 398 GLY A C 1
ATOM 3210 O O . GLY A 1 398 ? 11.686 11.220 -9.228 1.00 89.81 398 GLY A O 1
ATOM 3211 N N . LYS A 1 399 ? 12.472 9.138 -8.938 1.00 90.62 399 LYS A N 1
ATOM 3212 C CA . LYS A 1 399 ? 13.648 9.518 -8.133 1.00 90.62 399 LYS A CA 1
ATOM 3213 C C . LYS A 1 399 ? 14.852 9.818 -9.011 1.00 90.62 399 LYS A C 1
ATOM 3215 O O . LYS A 1 399 ? 15.390 10.922 -8.976 1.00 90.62 399 LYS A O 1
ATOM 3220 N N . VAL A 1 400 ? 15.155 8.909 -9.930 1.00 90.25 400 VAL A N 1
ATOM 3221 C CA . VAL A 1 400 ? 16.190 9.061 -10.963 1.00 90.25 400 VAL A CA 1
ATOM 3222 C C . VAL A 1 400 ? 15.541 9.137 -12.350 1.00 90.25 400 VAL A C 1
ATOM 3224 O O . VAL A 1 400 ? 14.419 8.683 -12.537 1.00 90.25 400 VAL A O 1
ATOM 3227 N N . GLY A 1 401 ? 16.193 9.788 -13.319 1.00 82.69 401 GLY A N 1
ATOM 3228 C CA . GLY A 1 401 ? 15.588 10.058 -14.637 1.00 82.69 401 GLY A CA 1
ATOM 3229 C C . GLY A 1 401 ? 15.571 8.874 -15.614 1.00 82.69 401 GLY A C 1
ATOM 3230 O O . GLY A 1 401 ? 14.858 8.929 -16.616 1.00 82.69 401 GLY A O 1
ATOM 3231 N N . GLU A 1 402 ? 16.367 7.842 -15.336 1.00 83.75 402 GLU A N 1
ATOM 3232 C CA . GLU A 1 402 ? 16.588 6.676 -16.206 1.00 83.75 402 GLU A CA 1
ATOM 3233 C C . GLU A 1 402 ? 15.830 5.424 -15.730 1.00 83.75 402 GLU A C 1
ATOM 3235 O O . GLU A 1 402 ? 15.716 4.465 -16.484 1.00 83.75 402 GLU A O 1
ATOM 3240 N N . PHE A 1 403 ? 15.270 5.440 -14.514 1.00 90.75 403 PHE A N 1
ATOM 3241 C CA . PHE A 1 403 ? 14.485 4.335 -13.963 1.00 90.75 403 PHE A CA 1
ATOM 3242 C C . PHE A 1 403 ? 13.013 4.741 -13.890 1.00 90.75 403 PHE A C 1
ATOM 3244 O O . PHE A 1 403 ? 12.620 5.557 -13.054 1.00 90.75 403 PHE A O 1
ATOM 3251 N N . ASP A 1 404 ? 12.213 4.195 -14.800 1.00 92.62 404 ASP A N 1
ATOM 3252 C CA . ASP A 1 404 ? 10.795 4.515 -14.958 1.00 92.62 404 ASP A CA 1
ATOM 3253 C C . ASP A 1 404 ? 9.966 3.257 -14.656 1.00 92.62 404 ASP A C 1
ATOM 3255 O O . ASP A 1 404 ? 9.748 2.444 -15.564 1.00 92.62 404 ASP A O 1
ATOM 3259 N N . PRO A 1 405 ? 9.638 2.995 -13.376 1.00 95.38 405 PRO A N 1
ATOM 3260 C CA . PRO A 1 405 ? 9.077 1.723 -12.975 1.00 95.38 405 PRO A CA 1
ATOM 3261 C C . PRO A 1 405 ? 7.603 1.590 -13.305 1.00 95.38 405 PRO A C 1
ATOM 3263 O O . PRO A 1 405 ? 6.813 2.510 -13.096 1.00 95.38 405 PRO A O 1
ATOM 3266 N N . LYS A 1 406 ? 7.231 0.386 -13.728 1.00 96.38 406 LYS A N 1
ATOM 3267 C CA . LYS A 1 406 ? 5.841 -0.019 -13.916 1.00 96.38 406 LYS A CA 1
ATOM 3268 C C . LYS A 1 406 ? 5.678 -1.462 -13.492 1.00 96.38 406 LYS A C 1
ATOM 3270 O O . LYS A 1 406 ? 6.559 -2.269 -13.762 1.00 96.38 406 LYS A O 1
ATOM 3275 N N . ILE A 1 407 ? 4.550 -1.785 -12.882 1.00 96.75 407 ILE A N 1
ATOM 3276 C CA . ILE A 1 407 ? 4.194 -3.166 -12.578 1.00 96.75 407 ILE A CA 1
ATOM 3277 C C . ILE A 1 407 ? 2.800 -3.463 -13.115 1.00 96.75 407 ILE A C 1
ATOM 3279 O O . ILE A 1 407 ? 1.895 -2.638 -12.988 1.00 96.75 407 ILE A O 1
ATOM 3283 N N . LEU A 1 408 ? 2.665 -4.627 -13.742 1.00 97.19 408 LEU A N 1
ATOM 3284 C CA . LEU A 1 408 ? 1.394 -5.277 -14.032 1.00 97.19 408 LEU A CA 1
ATOM 3285 C C . LEU A 1 408 ? 1.297 -6.519 -13.149 1.00 97.19 408 LEU A C 1
ATOM 3287 O O . LEU A 1 408 ? 2.269 -7.257 -13.030 1.00 97.19 408 LEU A O 1
ATOM 3291 N N . VAL A 1 409 ? 0.151 -6.758 -12.533 1.00 97.69 409 VAL A N 1
ATOM 3292 C CA . VAL A 1 409 ? -0.091 -7.971 -11.747 1.00 97.69 409 VAL A CA 1
ATOM 3293 C C . VAL A 1 409 ? -1.127 -8.791 -12.502 1.00 97.69 409 VAL A C 1
ATOM 3295 O O . VAL A 1 409 ? -1.993 -8.211 -13.154 1.00 97.69 409 VAL A O 1
ATOM 3298 N N . PHE A 1 410 ? -0.985 -10.112 -12.473 1.00 97.75 410 PHE A N 1
ATOM 3299 C CA . PHE A 1 410 ? -1.884 -11.067 -13.108 1.00 97.75 410 PHE A CA 1
ATOM 3300 C C . PHE A 1 410 ? -2.072 -12.277 -12.196 1.00 97.75 410 PHE A C 1
ATOM 3302 O O . PHE A 1 410 ? -1.128 -12.705 -11.532 1.00 97.75 410 PHE A O 1
ATOM 3309 N N . LEU A 1 411 ? -3.263 -12.864 -12.199 1.00 97.88 411 LEU A N 1
ATOM 3310 C CA . LEU A 1 411 ? -3.483 -14.228 -11.724 1.00 97.88 411 LEU A CA 1
ATOM 3311 C C . LEU A 1 411 ? -2.967 -15.232 -12.759 1.00 97.88 411 LEU A C 1
ATOM 3313 O O . LEU A 1 411 ? -2.953 -14.955 -13.961 1.00 97.88 411 LEU A O 1
ATOM 3317 N N . GLU A 1 412 ? -2.603 -16.427 -12.301 1.00 96.56 412 GLU A N 1
ATOM 3318 C CA . GLU A 1 412 ? -2.188 -17.540 -13.159 1.00 96.56 412 GLU A CA 1
ATOM 3319 C C . GLU A 1 412 ? -3.185 -17.796 -14.302 1.00 96.56 412 GLU A C 1
ATOM 3321 O O . GLU A 1 412 ? -2.766 -17.943 -15.450 1.00 96.56 412 GLU A O 1
ATOM 3326 N N . SER A 1 413 ? -4.494 -17.765 -14.025 1.00 96.50 413 SER A N 1
ATOM 3327 C CA . SER A 1 413 ? -5.544 -17.980 -15.034 1.00 96.50 413 SER A CA 1
ATOM 3328 C C . SER A 1 413 ? -5.619 -16.903 -16.124 1.00 96.50 413 SER A C 1
ATOM 3330 O O . SER A 1 413 ? -6.184 -17.147 -17.192 1.00 96.50 413 SER A O 1
ATOM 3332 N N . GLN A 1 414 ? -5.058 -15.716 -15.881 1.00 95.88 414 GLN A N 1
ATOM 3333 C CA . GLN A 1 414 ? -5.065 -14.601 -16.832 1.00 95.88 414 GLN A CA 1
ATOM 3334 C C . GLN A 1 414 ? -3.887 -14.666 -17.810 1.00 95.88 414 GLN A C 1
ATOM 3336 O O . GLN A 1 414 ? -3.922 -14.030 -18.867 1.00 95.88 414 GLN A O 1
ATOM 3341 N N . ILE A 1 415 ? -2.848 -15.438 -17.485 1.00 96.19 415 ILE A N 1
ATOM 3342 C CA . ILE A 1 415 ? -1.668 -15.591 -18.330 1.00 96.19 415 ILE A CA 1
ATOM 3343 C C . ILE A 1 415 ? -1.939 -16.636 -19.413 1.00 96.19 415 ILE A C 1
ATOM 3345 O O . ILE A 1 415 ? -2.194 -17.806 -19.144 1.00 96.19 415 ILE A O 1
ATOM 3349 N N . ASN A 1 416 ? -1.836 -16.209 -20.670 1.00 95.25 416 ASN A N 1
ATOM 3350 C CA . ASN A 1 416 ? -1.863 -17.082 -21.839 1.00 95.25 416 ASN A CA 1
ATOM 3351 C C . ASN A 1 416 ? -0.674 -16.758 -22.766 1.00 95.25 416 ASN A C 1
ATOM 3353 O O . ASN A 1 416 ? -0.104 -15.667 -22.653 1.00 95.25 416 ASN A O 1
ATOM 3357 N N . PRO A 1 417 ? -0.313 -17.651 -23.711 1.00 94.88 417 PRO A N 1
ATOM 3358 C CA . PRO A 1 417 ? 0.864 -17.455 -24.562 1.00 94.88 417 PRO A CA 1
ATOM 3359 C C . PRO A 1 417 ? 0.860 -16.138 -25.349 1.00 94.88 417 PRO A C 1
ATOM 3361 O O . PRO A 1 417 ? 1.907 -15.523 -25.525 1.00 94.88 417 PRO A O 1
ATOM 3364 N N . ALA A 1 418 ? -0.312 -15.664 -25.788 1.00 94.56 418 ALA A N 1
ATOM 3365 C CA . ALA A 1 418 ? -0.423 -14.412 -26.535 1.00 94.56 418 ALA A CA 1
ATOM 3366 C C . ALA A 1 418 ? -0.170 -13.180 -25.647 1.00 94.56 418 ALA A C 1
ATOM 3368 O O . ALA A 1 418 ? 0.477 -12.222 -26.079 1.00 94.56 418 ALA A O 1
ATOM 3369 N N . LEU A 1 419 ? -0.660 -13.197 -24.403 1.00 94.12 419 LEU A N 1
ATOM 3370 C CA . LEU A 1 419 ? -0.384 -12.145 -23.427 1.00 94.12 419 LEU A CA 1
ATOM 3371 C C . LEU A 1 419 ? 1.092 -12.153 -23.015 1.00 94.12 419 LEU A C 1
ATOM 3373 O O . LEU A 1 419 ? 1.712 -11.094 -22.986 1.00 94.12 419 LEU A O 1
ATOM 3377 N N . GLU A 1 420 ? 1.670 -13.323 -22.756 1.00 93.25 420 GLU A N 1
ATOM 3378 C CA . GLU A 1 420 ? 3.086 -13.449 -22.403 1.00 93.25 420 GLU A CA 1
ATOM 3379 C C . GLU A 1 420 ? 3.994 -12.941 -23.533 1.00 93.25 420 GLU A C 1
ATOM 3381 O O . GLU A 1 420 ? 4.878 -12.114 -23.299 1.00 93.25 420 GLU A O 1
ATOM 3386 N N . GLU A 1 421 ? 3.699 -13.314 -24.781 1.00 93.56 421 GLU A N 1
ATOM 3387 C CA . GLU A 1 421 ? 4.390 -12.784 -25.957 1.00 93.56 421 GLU A CA 1
ATOM 3388 C C . GLU A 1 421 ? 4.250 -11.251 -26.052 1.00 93.56 421 GLU A C 1
ATOM 3390 O O . GLU A 1 421 ? 5.219 -10.551 -26.359 1.00 93.56 421 GLU A O 1
ATOM 3395 N N . LYS A 1 422 ? 3.067 -10.691 -25.751 1.00 93.56 422 LYS A N 1
ATOM 3396 C CA . LYS A 1 422 ? 2.842 -9.233 -25.713 1.00 93.56 422 LYS A CA 1
ATOM 3397 C C . LYS A 1 422 ? 3.683 -8.559 -24.623 1.00 93.56 422 LYS A C 1
ATOM 3399 O O . LYS A 1 422 ? 4.298 -7.527 -24.901 1.00 93.56 422 LYS A O 1
ATOM 3404 N N . LEU A 1 423 ? 3.734 -9.122 -23.415 1.00 94.88 423 LEU A N 1
ATOM 3405 C CA . LEU A 1 423 ? 4.523 -8.607 -22.289 1.00 94.88 423 LEU A CA 1
ATOM 3406 C C . LEU A 1 423 ? 6.024 -8.606 -22.623 1.00 94.88 423 LEU A C 1
ATOM 3408 O O . LEU A 1 423 ? 6.695 -7.580 -22.468 1.00 94.88 423 LEU A O 1
ATOM 3412 N N . GLN A 1 424 ? 6.527 -9.709 -23.183 1.00 91.19 424 GLN A N 1
ATOM 3413 C CA . GLN A 1 424 ? 7.920 -9.846 -23.615 1.00 91.19 424 GLN A CA 1
ATOM 3414 C C . GLN A 1 424 ? 8.268 -8.886 -24.762 1.00 91.19 424 GLN A C 1
ATOM 3416 O O . GLN A 1 424 ? 9.288 -8.196 -24.694 1.00 91.19 424 GLN A O 1
ATOM 3421 N N . LYS A 1 425 ? 7.401 -8.752 -25.779 1.00 91.06 425 LYS A N 1
ATOM 3422 C CA . LYS A 1 425 ? 7.574 -7.779 -26.879 1.00 91.06 425 LYS A CA 1
ATOM 3423 C C . LYS A 1 425 ? 7.622 -6.335 -26.387 1.00 91.06 425 LYS A C 1
ATOM 3425 O O . LYS A 1 425 ? 8.305 -5.507 -26.986 1.00 91.06 425 LYS A O 1
ATOM 3430 N N . GLN A 1 426 ? 6.913 -6.018 -25.304 1.00 90.12 426 GLN A N 1
ATOM 3431 C CA . GLN A 1 426 ? 6.978 -4.699 -24.672 1.00 90.12 426 GLN A CA 1
ATOM 3432 C C . GLN A 1 426 ? 8.184 -4.525 -23.733 1.00 90.12 426 GLN A C 1
ATOM 3434 O O . GLN A 1 426 ? 8.416 -3.413 -23.240 1.00 90.12 426 GLN A O 1
ATOM 3439 N N . GLY A 1 427 ? 8.988 -5.575 -23.547 1.00 91.06 427 GLY A N 1
ATOM 3440 C CA . GLY A 1 427 ? 10.223 -5.563 -22.772 1.00 91.06 427 GLY A CA 1
ATOM 3441 C C . GLY A 1 427 ? 10.002 -5.581 -21.263 1.00 91.06 427 GLY A C 1
ATOM 3442 O O . GLY A 1 427 ? 10.829 -5.023 -20.545 1.00 91.06 427 GLY A O 1
ATOM 3443 N N . LEU A 1 428 ? 8.893 -6.156 -20.785 1.00 95.38 428 LEU A N 1
ATOM 3444 C CA . LEU A 1 428 ? 8.649 -6.314 -19.351 1.00 95.38 428 LEU A CA 1
ATOM 3445 C C . LEU A 1 428 ? 9.350 -7.579 -18.835 1.00 95.38 428 LEU A C 1
ATOM 3447 O O . LEU A 1 428 ? 9.332 -8.610 -19.508 1.00 95.38 428 LEU A O 1
ATOM 3451 N N . ALA A 1 429 ? 9.950 -7.506 -17.646 1.00 95.38 429 ALA A N 1
ATOM 3452 C CA . ALA A 1 429 ? 10.500 -8.682 -16.966 1.00 95.38 429 ALA A CA 1
ATOM 3453 C C . ALA A 1 429 ? 9.420 -9.375 -16.119 1.00 95.38 429 ALA A C 1
ATOM 3455 O O . ALA A 1 429 ? 8.659 -8.702 -15.426 1.00 95.38 429 ALA A O 1
ATOM 3456 N N . GLY A 1 430 ? 9.345 -10.704 -16.186 1.00 95.94 430 GLY A N 1
ATOM 3457 C CA . GLY A 1 430 ? 8.359 -11.497 -15.450 1.00 95.94 430 GLY A CA 1
ATOM 3458 C C . GLY A 1 430 ? 8.881 -11.977 -14.102 1.00 95.94 430 GLY A C 1
ATOM 3459 O O . GLY A 1 430 ? 9.972 -12.540 -14.046 1.00 95.94 430 GLY A O 1
ATOM 3460 N N . LEU A 1 431 ? 8.094 -11.785 -13.043 1.00 97.25 431 LEU A N 1
ATOM 3461 C CA . LEU A 1 431 ? 8.306 -12.371 -11.719 1.00 97.25 431 LEU A CA 1
ATOM 3462 C C . LEU A 1 431 ? 7.192 -13.390 -11.442 1.00 97.25 431 LEU A C 1
ATOM 3464 O O . LEU A 1 431 ? 6.012 -13.035 -11.435 1.00 97.25 431 LEU A O 1
ATOM 3468 N N . ASP A 1 432 ? 7.548 -14.654 -11.229 1.00 96.81 432 ASP A N 1
ATOM 3469 C CA . ASP A 1 432 ? 6.583 -15.755 -11.147 1.00 96.81 432 ASP A CA 1
ATOM 3470 C C . ASP A 1 432 ? 6.404 -16.259 -9.708 1.00 96.81 432 ASP A C 1
ATOM 3472 O O . ASP A 1 432 ? 7.233 -16.987 -9.174 1.00 96.81 432 ASP A O 1
ATOM 3476 N N . PHE A 1 433 ? 5.301 -15.906 -9.058 1.00 97.50 433 PHE A N 1
ATOM 3477 C CA . PHE A 1 433 ? 5.021 -16.321 -7.682 1.00 97.50 433 PHE A CA 1
ATOM 3478 C C . PHE A 1 433 ? 4.156 -17.582 -7.586 1.00 97.50 433 PHE A C 1
ATOM 3480 O O . PHE A 1 433 ? 3.721 -17.941 -6.491 1.00 97.50 433 PHE A O 1
ATOM 3487 N N . ARG A 1 434 ? 3.941 -18.319 -8.687 1.00 96.19 434 ARG A N 1
ATOM 3488 C CA . ARG A 1 434 ? 3.169 -19.578 -8.665 1.00 96.19 434 ARG A CA 1
ATOM 3489 C C . ARG A 1 434 ? 3.784 -20.650 -7.767 1.00 96.19 434 ARG A C 1
ATOM 3491 O O . ARG A 1 434 ? 3.071 -21.543 -7.318 1.00 96.19 434 ARG A O 1
ATOM 3498 N N . PHE A 1 435 ? 5.081 -20.569 -7.465 1.00 94.06 435 PHE A N 1
ATOM 3499 C CA . PHE A 1 435 ? 5.734 -21.496 -6.535 1.00 94.06 435 PHE A CA 1
ATOM 3500 C C . PHE A 1 435 ? 5.125 -21.451 -5.122 1.00 94.06 435 PHE A C 1
ATOM 3502 O O . PHE A 1 435 ? 5.093 -22.488 -4.461 1.00 94.06 435 PHE A O 1
ATOM 3509 N N . LEU A 1 436 ? 4.547 -20.313 -4.703 1.00 94.25 436 LEU A N 1
ATOM 3510 C CA . LEU A 1 436 ? 3.887 -20.169 -3.398 1.00 94.25 436 LEU A CA 1
ATOM 3511 C C . LEU A 1 436 ? 2.724 -21.151 -3.206 1.00 94.25 436 LEU A C 1
ATOM 3513 O O . LEU A 1 436 ? 2.404 -21.502 -2.078 1.00 94.25 436 LEU A O 1
ATOM 3517 N N . LYS A 1 437 ? 2.122 -21.644 -4.296 1.00 91.62 437 LYS A N 1
ATOM 3518 C CA . LYS A 1 437 ? 1.085 -22.684 -4.255 1.00 91.62 437 LYS A CA 1
ATOM 3519 C C . LYS A 1 437 ? 1.577 -24.009 -3.670 1.00 91.62 437 LYS A C 1
ATOM 3521 O O . LYS A 1 437 ? 0.785 -24.763 -3.122 1.00 91.62 437 LYS A O 1
ATOM 3526 N N . LYS A 1 438 ? 2.861 -24.326 -3.860 1.00 87.19 438 LYS A N 1
ATOM 3527 C CA . LYS A 1 438 ? 3.465 -25.591 -3.415 1.00 87.19 438 LYS A CA 1
ATOM 3528 C C . LYS A 1 438 ? 4.159 -25.473 -2.063 1.00 87.19 438 LYS A C 1
ATOM 3530 O O . LYS A 1 438 ? 4.360 -26.493 -1.418 1.00 87.19 438 LYS A O 1
ATOM 3535 N N . GLU A 1 439 ? 4.595 -24.269 -1.698 1.00 84.31 439 GLU A N 1
ATOM 3536 C CA . GLU A 1 439 ? 5.377 -24.035 -0.479 1.00 84.31 439 GLU A CA 1
ATOM 3537 C C . GLU A 1 439 ? 4.507 -23.831 0.762 1.00 84.31 439 GLU A C 1
ATOM 3539 O O . GLU A 1 439 ? 4.966 -24.112 1.863 1.00 84.31 439 GLU A O 1
ATOM 3544 N N . GLU A 1 440 ? 3.273 -23.357 0.594 1.00 88.75 440 GLU A N 1
ATOM 3545 C CA . GLU A 1 440 ? 2.380 -23.020 1.698 1.00 88.75 440 GLU A CA 1
ATOM 3546 C C . GLU A 1 440 ? 0.929 -23.319 1.302 1.00 88.75 440 GLU A C 1
ATOM 3548 O O . GLU A 1 440 ? 0.565 -23.178 0.134 1.00 88.75 440 GLU A O 1
ATOM 3553 N N . GLU A 1 441 ? 0.091 -23.732 2.250 1.00 88.19 441 GLU A N 1
ATOM 3554 C CA . GLU A 1 441 ? -1.347 -23.941 2.025 1.00 88.19 441 GLU A CA 1
ATOM 3555 C C . GLU A 1 441 ? -2.162 -22.764 2.570 1.00 88.19 441 GLU A C 1
ATOM 3557 O O . GLU A 1 441 ? -3.110 -22.321 1.913 1.00 88.19 441 GLU A O 1
ATOM 3562 N N . ASP A 1 442 ? -1.736 -22.193 3.700 1.00 92.75 442 ASP A N 1
ATOM 3563 C CA . ASP A 1 442 ? -2.396 -21.074 4.366 1.00 92.75 442 ASP A CA 1
ATOM 3564 C C . ASP A 1 442 ? -2.238 -19.767 3.567 1.00 92.75 442 ASP A C 1
ATOM 3566 O O . ASP A 1 442 ? -1.137 -19.309 3.244 1.00 92.75 442 ASP A O 1
ATOM 3570 N N . LEU A 1 443 ? -3.364 -19.133 3.233 1.00 92.69 443 LEU A N 1
ATOM 3571 C CA . LEU A 1 443 ? -3.380 -17.941 2.388 1.00 92.69 443 LEU A CA 1
ATOM 3572 C C . LEU A 1 443 ? -2.764 -16.700 3.074 1.00 92.69 443 LEU A C 1
ATOM 3574 O O . LEU A 1 443 ? -2.164 -15.862 2.393 1.00 92.69 443 LEU A O 1
ATOM 3578 N N . ILE A 1 444 ? -2.848 -16.591 4.403 1.00 94.25 444 ILE A N 1
ATOM 3579 C CA . ILE A 1 444 ? -2.214 -15.515 5.180 1.00 94.25 444 ILE A CA 1
ATOM 3580 C C . ILE A 1 444 ? -0.700 -15.695 5.133 1.00 94.25 444 ILE A C 1
ATOM 3582 O O . ILE A 1 444 ? 0.015 -14.740 4.823 1.00 94.25 444 ILE A O 1
ATOM 3586 N N . LYS A 1 445 ? -0.206 -16.916 5.359 1.00 95.50 445 LYS A N 1
ATOM 3587 C CA . LYS A 1 445 ? 1.225 -17.235 5.242 1.00 95.50 445 LYS A CA 1
ATOM 3588 C C . LYS A 1 445 ? 1.738 -17.038 3.811 1.00 95.50 445 LYS A C 1
ATOM 3590 O O . LYS A 1 445 ? 2.800 -16.441 3.629 1.00 95.50 445 LYS A O 1
ATOM 3595 N N . LYS A 1 446 ? 0.960 -17.390 2.776 1.00 95.69 446 LYS A N 1
ATOM 3596 C CA . LYS A 1 446 ? 1.283 -17.046 1.372 1.00 95.69 446 LYS A CA 1
ATOM 3597 C C . LYS A 1 446 ? 1.439 -15.543 1.173 1.00 95.69 446 LYS A C 1
ATOM 3599 O O . LYS A 1 446 ? 2.369 -15.111 0.490 1.00 95.69 446 LYS A O 1
ATOM 3604 N N . PHE A 1 447 ? 0.542 -14.743 1.746 1.00 96.19 447 PHE A N 1
ATOM 3605 C CA . PHE A 1 447 ? 0.630 -13.290 1.655 1.00 96.19 447 PHE A CA 1
ATOM 3606 C C . PHE A 1 447 ? 1.823 -12.730 2.441 1.00 96.19 447 PHE A C 1
ATOM 3608 O O . PHE A 1 447 ? 2.530 -11.885 1.902 1.00 96.19 447 PHE A O 1
ATOM 3615 N N . ILE A 1 448 ? 2.121 -13.254 3.636 1.00 96.62 448 ILE A N 1
ATOM 3616 C CA . ILE A 1 448 ? 3.352 -12.940 4.387 1.00 96.62 448 ILE A CA 1
ATOM 3617 C C . ILE A 1 448 ? 4.585 -13.189 3.513 1.00 96.62 448 ILE A C 1
ATOM 3619 O O . ILE A 1 448 ? 5.426 -12.299 3.365 1.00 96.62 448 ILE A O 1
ATOM 3623 N N . SER A 1 449 ? 4.661 -14.365 2.885 1.00 96.69 449 SER A N 1
ATOM 3624 C CA . SER A 1 449 ? 5.746 -14.730 1.976 1.00 96.69 449 SER A CA 1
ATOM 3625 C C . SER A 1 449 ? 5.861 -13.758 0.811 1.00 96.69 449 SER A C 1
ATOM 3627 O O . SER A 1 449 ? 6.931 -13.190 0.587 1.00 96.69 449 SER A O 1
ATOM 3629 N N . LEU A 1 450 ? 4.760 -13.516 0.095 1.00 97.50 450 LEU A N 1
ATOM 3630 C CA . LEU A 1 450 ? 4.706 -12.567 -1.016 1.00 97.50 450 LEU A CA 1
ATOM 3631 C C . LEU A 1 450 ? 5.179 -11.169 -0.594 1.00 97.50 450 LEU A C 1
ATOM 3633 O O . LEU A 1 450 ? 5.978 -10.556 -1.306 1.00 97.50 450 LEU A O 1
ATOM 3637 N N . SER A 1 451 ? 4.715 -10.678 0.559 1.00 97.00 451 SER A N 1
ATOM 3638 C CA . SER A 1 451 ? 5.087 -9.361 1.063 1.00 97.00 451 SER A CA 1
ATOM 3639 C C . SER A 1 451 ? 6.583 -9.262 1.337 1.00 97.00 451 SER A C 1
ATOM 3641 O O . SER A 1 451 ? 7.233 -8.355 0.818 1.00 97.00 451 SER A O 1
ATOM 3643 N N . LEU A 1 452 ? 7.146 -10.236 2.058 1.00 96.19 452 LEU A N 1
ATOM 3644 C CA . LEU A 1 452 ? 8.577 -10.282 2.356 1.00 96.19 452 LEU A CA 1
ATOM 3645 C C . LEU A 1 452 ? 9.409 -10.367 1.074 1.00 96.19 452 LEU A C 1
ATOM 3647 O O . LEU A 1 452 ? 10.313 -9.556 0.879 1.00 96.19 452 LEU A O 1
ATOM 3651 N N . TYR A 1 453 ? 9.082 -11.283 0.158 1.00 97.19 453 TYR A N 1
ATOM 3652 C CA . TYR A 1 453 ? 9.780 -11.379 -1.124 1.00 97.19 453 TYR A CA 1
ATOM 3653 C C . TYR A 1 453 ? 9.837 -10.019 -1.830 1.00 97.19 453 TYR A C 1
ATOM 3655 O O . TYR A 1 453 ? 10.913 -9.572 -2.228 1.00 97.19 453 TYR A O 1
ATOM 3663 N N . LEU A 1 454 ? 8.701 -9.331 -1.956 1.00 97.62 454 LEU A N 1
ATOM 3664 C CA . LEU A 1 454 ? 8.624 -8.075 -2.697 1.00 97.62 454 LEU A CA 1
ATOM 3665 C C . LEU A 1 454 ? 9.333 -6.909 -2.002 1.00 97.62 454 LEU A C 1
ATOM 3667 O O . LEU A 1 454 ? 9.987 -6.119 -2.687 1.00 97.62 454 LEU A O 1
ATOM 3671 N N . GLU A 1 455 ? 9.262 -6.801 -0.674 1.00 96.81 455 GLU A N 1
ATOM 3672 C CA . GLU A 1 455 ? 9.979 -5.758 0.069 1.00 96.81 455 GLU A CA 1
ATOM 3673 C C . GLU A 1 455 ? 11.501 -5.899 -0.094 1.00 96.81 455 GLU A C 1
ATOM 3675 O O . GLU A 1 455 ? 12.191 -4.919 -0.409 1.00 96.81 455 GLU A O 1
ATOM 3680 N N . TYR A 1 456 ? 12.023 -7.126 0.022 1.00 96.38 456 TYR A N 1
ATOM 3681 C CA . TYR A 1 456 ? 13.443 -7.410 -0.197 1.00 96.38 456 TYR A CA 1
ATOM 3682 C C . TYR A 1 456 ? 13.857 -7.234 -1.668 1.00 96.38 456 TYR A C 1
ATOM 3684 O O . TYR A 1 456 ? 14.944 -6.713 -1.935 1.00 96.38 456 TYR A O 1
ATOM 3692 N N . ILE A 1 457 ? 13.004 -7.599 -2.631 1.00 97.00 457 ILE A N 1
ATOM 3693 C CA . ILE A 1 457 ? 13.261 -7.372 -4.063 1.00 97.00 457 ILE A CA 1
ATOM 3694 C C . ILE A 1 457 ? 13.352 -5.874 -4.366 1.00 97.00 457 ILE A C 1
ATOM 3696 O O . ILE A 1 457 ? 14.286 -5.448 -5.042 1.00 97.00 457 ILE A O 1
ATOM 3700 N N . VAL A 1 458 ? 12.438 -5.047 -3.847 1.00 97.06 458 VAL A N 1
ATOM 3701 C CA . VAL A 1 458 ? 12.469 -3.587 -4.051 1.00 97.06 458 VAL A CA 1
ATOM 3702 C C . VAL A 1 458 ? 13.737 -2.968 -3.462 1.00 97.06 458 VAL A C 1
ATOM 3704 O O . VAL A 1 458 ? 14.412 -2.190 -4.147 1.00 97.06 458 VAL A O 1
ATOM 3707 N N . LEU A 1 459 ? 14.098 -3.346 -2.232 1.00 95.81 459 LEU A N 1
ATOM 3708 C CA . LEU A 1 459 ? 15.361 -2.951 -1.606 1.00 95.81 459 LEU A CA 1
ATOM 3709 C C . LEU A 1 459 ? 16.561 -3.347 -2.476 1.00 95.81 459 LEU A C 1
ATOM 3711 O O . LEU A 1 459 ? 17.469 -2.545 -2.713 1.00 95.81 459 LEU A O 1
ATOM 3715 N N . GLY A 1 460 ? 16.552 -4.580 -2.973 1.00 95.06 460 GLY A N 1
ATOM 3716 C CA . GLY A 1 460 ? 17.629 -5.129 -3.773 1.00 95.06 460 GLY A CA 1
ATOM 3717 C C . GLY A 1 460 ? 17.788 -4.490 -5.140 1.00 95.06 460 GLY A C 1
ATOM 3718 O O . GLY A 1 460 ? 18.910 -4.181 -5.541 1.00 95.06 460 GLY A O 1
ATOM 3719 N N . ILE A 1 461 ? 16.678 -4.196 -5.816 1.00 95.94 461 ILE A N 1
ATOM 3720 C CA . ILE A 1 461 ? 16.655 -3.418 -7.057 1.00 95.94 461 ILE A CA 1
ATOM 3721 C C . ILE A 1 461 ? 17.274 -2.043 -6.811 1.00 95.94 461 ILE A C 1
ATOM 3723 O O . ILE A 1 461 ? 18.159 -1.627 -7.562 1.00 95.94 461 ILE A O 1
ATOM 3727 N N . ALA A 1 462 ? 16.859 -1.352 -5.745 1.00 95.38 462 ALA A N 1
ATOM 3728 C CA . ALA A 1 462 ? 17.392 -0.041 -5.397 1.00 95.38 462 ALA A CA 1
ATOM 3729 C C . ALA A 1 462 ? 18.902 -0.083 -5.138 1.00 95.38 462 ALA A C 1
ATOM 3731 O O . ALA A 1 462 ? 19.652 0.728 -5.695 1.00 95.38 462 ALA A O 1
ATOM 3732 N N . TYR A 1 463 ? 19.362 -1.060 -4.356 1.00 93.06 463 TYR A N 1
ATOM 3733 C CA . TYR A 1 463 ? 20.779 -1.249 -4.066 1.00 93.06 463 TYR A CA 1
ATOM 3734 C C . TYR A 1 463 ? 21.586 -1.567 -5.328 1.00 93.06 463 TYR A C 1
ATOM 3736 O O . TYR A 1 463 ? 22.546 -0.856 -5.645 1.00 93.06 463 TYR A O 1
ATOM 3744 N N . LYS A 1 464 ? 21.179 -2.586 -6.093 1.00 92.62 464 LYS A N 1
ATOM 3745 C CA . LYS A 1 464 ? 21.904 -3.044 -7.282 1.00 92.62 464 LYS A CA 1
ATOM 3746 C C . LYS A 1 464 ? 21.931 -1.980 -8.376 1.00 92.62 464 LYS A C 1
ATOM 3748 O O . LYS A 1 464 ? 22.991 -1.726 -8.952 1.00 92.62 464 LYS A O 1
ATOM 3753 N N . TYR A 1 465 ? 20.817 -1.281 -8.602 1.00 93.56 465 TYR A N 1
ATOM 3754 C CA . TYR A 1 465 ? 20.766 -0.149 -9.529 1.00 93.56 465 TYR A CA 1
ATOM 3755 C C . TYR A 1 465 ? 21.759 0.943 -9.124 1.00 93.56 465 TYR A C 1
ATOM 3757 O O . TYR A 1 465 ? 22.548 1.408 -9.953 1.00 93.56 465 TYR A O 1
ATOM 3765 N N . SER A 1 466 ? 21.752 1.327 -7.844 1.00 91.81 466 SER A N 1
ATOM 3766 C CA . SER A 1 466 ? 22.644 2.363 -7.309 1.00 91.81 466 SER A CA 1
ATOM 3767 C C . SER A 1 466 ? 24.107 1.955 -7.388 1.00 91.81 466 SER A C 1
ATOM 3769 O O . SER A 1 466 ? 25.004 2.779 -7.613 1.00 91.81 466 SER A O 1
ATOM 3771 N N . PHE A 1 467 ? 24.364 0.659 -7.220 1.00 89.00 467 PHE A N 1
ATOM 3772 C CA . PHE A 1 467 ? 25.691 0.109 -7.348 1.00 89.00 467 PHE A CA 1
ATOM 3773 C C . PHE A 1 467 ? 26.231 0.275 -8.773 1.00 89.00 467 PHE A C 1
ATOM 3775 O O . PHE A 1 467 ? 27.301 0.871 -8.933 1.00 89.00 467 PHE A O 1
ATOM 3782 N N . LEU A 1 468 ? 25.469 -0.180 -9.771 1.00 89.44 468 LEU A N 1
ATOM 3783 C CA . LEU A 1 468 ? 25.870 -0.205 -11.180 1.00 89.44 468 LEU A CA 1
ATOM 3784 C C . LEU A 1 468 ? 25.924 1.191 -11.820 1.00 89.44 468 LEU A C 1
ATOM 3786 O O . LEU A 1 468 ? 26.863 1.490 -12.553 1.00 89.44 468 LEU A O 1
ATOM 3790 N N . ASN A 1 469 ? 24.972 2.073 -11.502 1.00 86.06 469 ASN A N 1
ATOM 3791 C CA . ASN A 1 469 ? 24.826 3.371 -12.178 1.00 86.06 469 ASN A CA 1
ATOM 3792 C C . ASN A 1 469 ? 25.522 4.537 -11.459 1.00 86.06 469 ASN A C 1
ATOM 3794 O O . ASN A 1 469 ? 25.426 5.681 -11.903 1.00 86.06 469 ASN A O 1
ATOM 3798 N N . LYS A 1 470 ? 26.206 4.274 -10.334 1.00 81.50 470 LYS A N 1
ATOM 3799 C CA . LYS A 1 470 ? 26.881 5.288 -9.494 1.00 81.50 470 LYS A CA 1
ATOM 3800 C C . LYS A 1 470 ? 25.975 6.466 -9.084 1.00 81.50 470 LYS A C 1
ATOM 3802 O O . LYS A 1 470 ? 26.473 7.549 -8.789 1.00 81.50 470 LYS A O 1
ATOM 3807 N N . ARG A 1 471 ? 24.654 6.265 -9.072 1.00 88.50 471 ARG A N 1
ATOM 3808 C CA . ARG A 1 471 ? 23.644 7.246 -8.655 1.00 88.50 471 ARG A CA 1
ATOM 3809 C C . ARG A 1 471 ? 22.676 6.573 -7.686 1.00 88.50 471 ARG A C 1
ATOM 3811 O O . ARG A 1 471 ? 22.110 5.550 -8.070 1.00 88.50 471 ARG A O 1
ATOM 3818 N N . PRO A 1 472 ? 22.455 7.119 -6.483 1.00 91.06 472 PRO A N 1
ATOM 3819 C CA . PRO A 1 472 ? 21.568 6.499 -5.512 1.00 91.06 472 PRO A CA 1
ATOM 3820 C C . PRO A 1 472 ? 20.110 6.554 -5.979 1.00 91.06 472 PRO A C 1
ATOM 3822 O O . PRO A 1 472 ? 19.543 7.619 -6.228 1.00 91.06 472 PRO A O 1
ATOM 3825 N N . LEU A 1 473 ? 19.488 5.384 -6.069 1.00 94.06 473 LEU A N 1
ATOM 3826 C CA . LEU A 1 473 ? 18.047 5.213 -6.143 1.00 94.06 473 LEU A CA 1
ATOM 3827 C C . LEU A 1 473 ? 17.521 5.106 -4.712 1.00 94.06 473 LEU A C 1
ATOM 3829 O O . LEU A 1 473 ? 17.383 4.016 -4.165 1.00 94.06 473 LEU A O 1
ATOM 3833 N N . ASN A 1 474 ? 17.276 6.256 -4.085 1.00 94.31 474 ASN A N 1
ATOM 3834 C CA . ASN A 1 474 ? 16.784 6.307 -2.713 1.00 94.31 474 ASN A CA 1
ATOM 3835 C C . ASN A 1 474 ? 15.351 5.791 -2.628 1.00 94.31 474 ASN A C 1
ATOM 3837 O O . ASN A 1 474 ? 14.397 6.524 -2.875 1.00 94.31 474 ASN A O 1
ATOM 3841 N N . PHE A 1 475 ? 15.174 4.525 -2.275 1.00 94.38 475 PHE A N 1
ATOM 3842 C CA . PHE A 1 475 ? 13.871 3.886 -2.383 1.00 94.38 475 PHE A CA 1
ATOM 3843 C C . PHE A 1 475 ? 12.884 4.314 -1.292 1.00 94.38 475 PHE A C 1
ATOM 3845 O O . PHE A 1 475 ? 11.705 3.979 -1.383 1.00 94.38 475 PHE A O 1
ATOM 3852 N N . VAL A 1 476 ? 13.315 5.127 -0.323 1.00 92.19 476 VAL A N 1
ATOM 3853 C CA . VAL A 1 476 ? 12.536 5.482 0.872 1.00 92.19 476 VAL A CA 1
ATOM 3854 C C . VAL A 1 476 ? 11.921 6.886 0.806 1.00 92.19 476 VAL A C 1
ATOM 3856 O O . VAL A 1 476 ? 10.797 7.074 1.268 1.00 92.19 476 VAL A O 1
ATOM 3859 N N . THR A 1 477 ? 12.571 7.835 0.132 1.00 91.56 477 THR A N 1
ATOM 3860 C CA . THR A 1 477 ? 12.074 9.211 -0.080 1.00 91.56 477 THR A CA 1
ATOM 3861 C C . THR A 1 477 ? 10.908 9.293 -1.075 1.00 91.56 477 THR A C 1
ATOM 3863 O O . THR A 1 477 ? 10.740 8.425 -1.931 1.00 91.56 477 THR A O 1
ATOM 3866 N N . GLN A 1 478 ? 10.099 10.353 -0.982 1.00 90.44 478 GLN A N 1
ATOM 3867 C CA . GLN A 1 478 ? 8.925 10.585 -1.841 1.00 90.44 478 GLN A CA 1
ATOM 3868 C C . GLN A 1 478 ? 8.763 12.072 -2.229 1.00 90.44 478 GLN A C 1
ATOM 3870 O O . GLN A 1 478 ? 7.723 12.685 -1.980 1.00 90.44 478 GLN A O 1
ATOM 3875 N N . PRO A 1 479 ? 9.792 12.698 -2.829 1.00 90.94 479 PRO A N 1
ATOM 3876 C CA . PRO A 1 479 ? 9.815 14.149 -3.028 1.00 90.94 479 PRO A CA 1
ATOM 3877 C C . PRO A 1 479 ? 8.637 14.677 -3.858 1.00 90.94 479 PRO A C 1
ATOM 3879 O O . PRO A 1 479 ? 8.183 15.796 -3.632 1.00 90.94 479 PRO A O 1
ATOM 3882 N N . ASN A 1 480 ? 8.107 13.879 -4.792 1.00 91.44 480 ASN A N 1
ATOM 3883 C CA . ASN A 1 480 ? 6.983 14.312 -5.620 1.00 91.44 480 ASN A CA 1
ATOM 3884 C C . ASN A 1 480 ? 5.680 14.313 -4.803 1.00 91.44 480 ASN A C 1
ATOM 3886 O O . ASN A 1 480 ? 4.868 15.221 -4.950 1.00 91.44 480 ASN A O 1
ATOM 3890 N N . VAL A 1 481 ? 5.497 13.344 -3.900 1.00 89.00 481 VAL A N 1
ATOM 3891 C CA . VAL A 1 481 ? 4.346 13.309 -2.978 1.00 89.00 481 VAL A CA 1
ATOM 3892 C C . VAL A 1 481 ? 4.375 14.505 -2.024 1.00 89.00 481 VAL A C 1
ATOM 3894 O O . VAL A 1 481 ? 3.336 15.110 -1.759 1.00 89.00 481 VAL A O 1
ATOM 3897 N N . ASP A 1 482 ? 5.555 14.884 -1.530 1.00 88.12 482 ASP A N 1
ATOM 3898 C CA . ASP A 1 482 ? 5.706 16.064 -0.671 1.00 88.12 482 ASP A CA 1
ATOM 3899 C C . ASP A 1 482 ? 5.363 17.363 -1.420 1.00 88.12 482 ASP A C 1
ATOM 3901 O O . ASP A 1 482 ? 4.681 18.235 -0.876 1.00 88.12 482 ASP A O 1
ATOM 3905 N N . GLU A 1 483 ? 5.755 17.463 -2.691 1.00 89.25 483 GLU A N 1
ATOM 3906 C CA . GLU A 1 483 ? 5.388 18.579 -3.565 1.00 89.25 483 GLU A CA 1
ATOM 3907 C C . GLU A 1 483 ? 3.876 18.636 -3.832 1.00 89.25 483 GLU A C 1
ATOM 3909 O O . GLU A 1 483 ? 3.267 19.702 -3.735 1.00 89.25 483 GLU A O 1
ATOM 3914 N N . TYR A 1 484 ? 3.236 17.492 -4.087 1.00 89.44 484 TYR A N 1
ATOM 3915 C CA . TYR A 1 484 ? 1.778 17.396 -4.194 1.00 89.44 484 TYR A CA 1
ATOM 3916 C C . TYR A 1 484 ? 1.077 17.915 -2.928 1.00 89.44 484 TYR A C 1
ATOM 3918 O O . TYR A 1 484 ? 0.182 18.759 -3.016 1.00 89.44 484 TYR A O 1
ATOM 3926 N N . LYS A 1 485 ? 1.539 17.499 -1.742 1.00 87.81 485 LYS A N 1
ATOM 3927 C CA . LYS A 1 485 ? 1.003 17.975 -0.455 1.00 87.81 485 LYS A CA 1
ATOM 3928 C C . LYS A 1 485 ? 1.192 19.481 -0.266 1.00 87.81 485 LYS A C 1
ATOM 3930 O O . LYS A 1 485 ? 0.343 20.130 0.346 1.00 87.81 485 LYS A O 1
ATOM 3935 N N . ARG A 1 486 ? 2.293 20.051 -0.767 1.00 90.50 486 ARG A N 1
ATOM 3936 C CA . ARG A 1 486 ? 2.515 21.504 -0.769 1.00 90.50 486 ARG A CA 1
ATOM 3937 C C . ARG A 1 486 ? 1.509 22.204 -1.684 1.00 90.50 486 ARG A C 1
ATOM 3939 O O . ARG A 1 486 ? 0.848 23.139 -1.241 1.00 90.50 486 ARG A O 1
ATOM 3946 N N . ILE A 1 487 ? 1.335 21.708 -2.910 1.00 91.12 487 ILE A N 1
ATOM 3947 C CA . ILE A 1 487 ? 0.380 22.248 -3.888 1.00 91.12 487 ILE A CA 1
ATOM 3948 C C . ILE A 1 487 ? -1.049 22.236 -3.336 1.00 91.12 487 ILE A C 1
ATOM 3950 O O . ILE A 1 487 ? -1.745 23.240 -3.482 1.00 91.12 487 ILE A O 1
ATOM 3954 N N . MET A 1 488 ? -1.472 21.153 -2.674 1.00 89.56 488 MET A N 1
ATOM 3955 C CA . MET A 1 488 ? -2.793 21.069 -2.036 1.00 89.56 488 MET A CA 1
ATOM 3956 C C . MET A 1 488 ? -3.057 22.230 -1.073 1.00 89.56 488 MET A C 1
ATOM 3958 O O . MET A 1 488 ? -4.125 22.831 -1.120 1.00 89.56 488 MET A O 1
ATOM 3962 N N . LYS A 1 489 ? -2.075 22.584 -0.234 1.00 88.62 489 LYS A N 1
ATOM 3963 C CA . LYS A 1 489 ? -2.201 23.668 0.756 1.00 88.62 489 LYS A CA 1
ATOM 3964 C C . LYS A 1 489 ? -2.277 25.063 0.129 1.00 88.62 489 LYS A C 1
ATOM 3966 O O . LYS A 1 489 ? -2.729 26.000 0.777 1.00 88.62 489 LYS A O 1
ATOM 3971 N N . GLU A 1 490 ? -1.804 25.215 -1.104 1.00 92.06 490 GLU A N 1
ATOM 3972 C CA . GLU A 1 490 ? -1.743 26.499 -1.813 1.00 92.06 490 GLU A CA 1
ATOM 3973 C C . GLU A 1 490 ? -2.975 26.770 -2.685 1.00 92.06 490 GLU A C 1
ATOM 3975 O O . GLU A 1 490 ? -3.137 27.877 -3.207 1.00 92.06 490 GLU A O 1
ATOM 3980 N N . ILE A 1 491 ? -3.838 25.772 -2.887 1.00 92.69 491 ILE A N 1
ATOM 3981 C CA . ILE A 1 491 ? -5.042 25.916 -3.704 1.00 92.69 491 ILE A CA 1
ATOM 3982 C C . ILE A 1 491 ? -6.096 26.699 -2.920 1.00 92.69 491 ILE A C 1
ATOM 3984 O O . ILE A 1 491 ? -6.563 26.264 -1.874 1.00 92.69 491 ILE A O 1
ATOM 3988 N N . LYS A 1 492 ? -6.469 27.863 -3.459 1.00 90.62 492 LYS A N 1
ATOM 3989 C CA . LYS A 1 492 ? -7.551 28.714 -2.938 1.00 90.62 492 LYS A CA 1
ATOM 3990 C C . LYS A 1 492 ? -8.837 28.605 -3.752 1.00 90.62 492 LYS A C 1
ATOM 3992 O O . LYS A 1 492 ? -9.917 28.773 -3.210 1.00 90.62 492 LYS A O 1
ATOM 3997 N N . GLU A 1 493 ? -8.703 28.333 -5.048 1.00 89.62 493 GLU A N 1
ATOM 3998 C CA . GLU A 1 493 ? -9.810 28.246 -5.998 1.00 89.62 493 GLU A CA 1
ATOM 3999 C C . GLU A 1 493 ? -9.627 27.016 -6.891 1.00 89.62 493 GLU A C 1
ATOM 4001 O O . GLU A 1 493 ? -8.529 26.759 -7.408 1.00 89.62 493 GLU A O 1
ATOM 4006 N N . LEU A 1 494 ? -10.714 26.267 -7.073 1.00 90.25 494 LEU A N 1
ATOM 4007 C CA . LEU A 1 494 ? -10.777 25.098 -7.942 1.00 90.25 494 LEU A CA 1
ATOM 4008 C C . LEU A 1 494 ? -11.175 25.527 -9.354 1.00 90.25 494 LEU A C 1
ATOM 4010 O O . LEU A 1 494 ? -12.080 26.337 -9.536 1.00 90.25 494 LEU A O 1
ATOM 4014 N N . LYS A 1 495 ? -10.501 24.971 -10.366 1.00 87.44 495 LYS A N 1
ATOM 4015 C CA . LYS A 1 495 ? -10.900 25.138 -11.767 1.00 87.44 495 LYS A CA 1
ATOM 4016 C C . LYS A 1 495 ? -11.456 23.829 -12.289 1.00 87.44 495 LYS A C 1
ATOM 4018 O O . LYS A 1 495 ? -10.760 22.813 -12.283 1.00 87.44 495 LYS A O 1
ATOM 4023 N N . GLU A 1 496 ? -12.688 23.881 -12.768 1.00 84.31 496 GLU A N 1
ATOM 4024 C CA . GLU A 1 496 ? -13.337 22.728 -13.375 1.00 84.31 496 GLU A CA 1
ATOM 4025 C C . GLU A 1 496 ? -12.757 22.444 -14.771 1.00 84.31 496 GLU A C 1
ATOM 4027 O O . GLU A 1 496 ? -12.571 23.373 -15.569 1.00 84.31 496 GLU A O 1
ATOM 4032 N N . PRO A 1 497 ? -12.409 21.182 -15.080 1.00 89.69 497 PRO A N 1
ATOM 4033 C CA . PRO A 1 497 ? -11.931 20.823 -16.404 1.00 89.69 497 PRO A CA 1
ATOM 4034 C C . PRO A 1 497 ? -13.079 20.682 -17.409 1.00 89.69 497 PRO A C 1
ATOM 4036 O O . PRO A 1 497 ? -14.258 20.687 -17.071 1.00 89.69 497 PRO A O 1
ATOM 4039 N N . GLN A 1 498 ? -12.724 20.516 -18.684 1.00 91.31 498 GLN A N 1
ATOM 4040 C CA . GLN A 1 498 ? -13.705 20.240 -19.733 1.00 91.31 498 GLN A CA 1
ATOM 4041 C C . GLN A 1 498 ? -14.399 18.894 -19.501 1.00 91.31 498 GLN A C 1
ATOM 4043 O O . GLN A 1 498 ? -13.752 17.916 -19.122 1.00 91.31 498 GLN A O 1
ATOM 4048 N N . GLN A 1 499 ? -15.696 18.835 -19.782 1.00 93.69 499 GLN A N 1
ATOM 4049 C CA . GLN A 1 499 ? -16.470 17.600 -19.717 1.00 93.69 499 GLN A CA 1
ATOM 4050 C C . GLN A 1 499 ? -16.162 16.684 -20.909 1.00 93.69 499 GLN A C 1
ATOM 4052 O O . GLN A 1 499 ? -15.894 17.149 -22.020 1.00 93.69 499 GLN A O 1
ATOM 4057 N N . ILE A 1 500 ? -16.207 15.376 -20.675 1.00 93.31 500 ILE A N 1
ATOM 4058 C CA . ILE A 1 500 ? -16.120 14.335 -21.692 1.00 93.31 500 ILE A CA 1
ATOM 4059 C C . ILE A 1 500 ? -17.172 13.258 -21.425 1.00 93.31 500 ILE A C 1
ATOM 4061 O O . ILE A 1 500 ? -17.406 12.863 -20.284 1.00 93.31 500 ILE A O 1
ATOM 4065 N N . ASP A 1 501 ? -17.793 12.770 -22.495 1.00 90.00 501 ASP A N 1
ATOM 4066 C CA . ASP A 1 501 ? -18.649 11.593 -22.418 1.00 90.00 501 ASP A CA 1
ATOM 4067 C C . ASP A 1 501 ? -17.804 10.312 -22.433 1.00 90.00 501 ASP A C 1
ATOM 4069 O O . ASP A 1 501 ? -16.828 10.200 -23.184 1.00 90.00 501 ASP A O 1
ATOM 4073 N N . ILE A 1 502 ? -18.202 9.318 -21.640 1.00 89.62 502 ILE A N 1
ATOM 4074 C CA . ILE A 1 502 ? -17.480 8.046 -21.528 1.00 89.62 502 ILE A CA 1
ATOM 4075 C C . ILE A 1 502 ? -17.347 7.323 -22.879 1.00 89.62 502 ILE A C 1
ATOM 4077 O O . ILE A 1 502 ? -16.321 6.693 -23.130 1.00 89.62 502 ILE A O 1
ATOM 4081 N N . SER A 1 503 ? -18.317 7.467 -23.794 1.00 89.06 503 SER A N 1
ATOM 4082 C CA . SER A 1 503 ? -18.237 6.867 -25.137 1.00 89.06 503 SER A CA 1
ATOM 4083 C C . SER A 1 503 ? -17.148 7.499 -26.009 1.00 89.06 503 SER A C 1
ATOM 4085 O O . SER A 1 503 ? -16.602 6.851 -26.902 1.00 89.06 503 SER A O 1
ATOM 4087 N N . SER A 1 504 ? -16.789 8.754 -25.727 1.00 92.94 504 SER A N 1
ATOM 4088 C CA . SER A 1 504 ? -15.751 9.495 -26.446 1.00 92.94 504 SER A CA 1
ATOM 4089 C C . SER A 1 504 ? -14.357 9.300 -25.845 1.00 92.94 504 SER A C 1
ATOM 4091 O O . SER A 1 504 ? -13.366 9.688 -26.469 1.00 92.94 504 SER A O 1
ATOM 4093 N N . LEU A 1 505 ? -14.256 8.682 -24.663 1.00 93.12 505 LEU A N 1
ATOM 4094 C CA . LEU A 1 505 ? -13.005 8.542 -23.922 1.00 93.12 505 LEU A CA 1
ATOM 4095 C C . LEU A 1 505 ? -11.935 7.797 -24.727 1.00 93.12 505 LEU A C 1
ATOM 4097 O O . LEU A 1 505 ? -10.820 8.294 -24.858 1.00 93.12 505 LEU A O 1
ATOM 4101 N N . THR A 1 506 ? -12.272 6.656 -25.331 1.00 94.25 506 THR A N 1
ATOM 4102 C CA . THR A 1 506 ? -11.315 5.846 -26.103 1.00 94.25 506 THR A CA 1
ATOM 4103 C C . THR A 1 506 ? -10.728 6.614 -27.286 1.00 94.25 506 THR A C 1
ATOM 4105 O O . THR A 1 506 ? -9.517 6.581 -27.505 1.00 94.25 506 THR A O 1
ATOM 4108 N N . SER A 1 507 ? -11.559 7.354 -28.030 1.00 93.38 507 SER A N 1
ATOM 4109 C CA . SER A 1 507 ? -11.083 8.185 -29.144 1.00 93.38 507 SER A CA 1
ATOM 4110 C C . SER A 1 507 ? -10.246 9.362 -28.645 1.00 93.38 507 SER A C 1
ATOM 4112 O O . SER A 1 507 ? -9.190 9.647 -29.209 1.00 93.38 507 SER A O 1
ATOM 4114 N N . PHE A 1 508 ? -10.672 10.010 -27.561 1.00 95.06 508 PHE A N 1
ATOM 4115 C CA . PHE A 1 508 ? -9.941 11.116 -26.954 1.00 95.06 508 PHE A CA 1
ATOM 4116 C C . PHE A 1 508 ? -8.548 10.692 -26.476 1.00 95.06 508 PHE A C 1
ATOM 4118 O O . PHE A 1 508 ? -7.564 11.357 -26.803 1.00 95.06 508 PHE A O 1
ATOM 4125 N N . VAL A 1 509 ? -8.445 9.568 -25.764 1.00 95.38 509 VAL A N 1
ATOM 4126 C CA . VAL A 1 509 ? -7.161 8.987 -25.351 1.00 95.38 509 VAL A CA 1
ATOM 4127 C C . VAL A 1 509 ? -6.342 8.603 -26.581 1.00 95.38 509 VAL A C 1
ATOM 4129 O O . VAL A 1 509 ? -5.178 8.983 -26.676 1.00 95.38 509 VAL A O 1
ATOM 4132 N N . GLY A 1 510 ? -6.960 7.942 -27.564 1.00 94.06 510 GLY A N 1
ATOM 4133 C CA . GLY A 1 510 ? -6.320 7.556 -28.821 1.00 94.06 510 GLY A CA 1
ATOM 4134 C C . GLY A 1 510 ? -5.647 8.717 -29.557 1.00 94.06 510 GLY A C 1
ATOM 4135 O O . GLY A 1 510 ? -4.525 8.563 -30.031 1.00 94.06 510 GLY A O 1
ATOM 4136 N N . ASN A 1 511 ? -6.287 9.888 -29.585 1.00 95.12 511 ASN A N 1
ATOM 4137 C CA . ASN A 1 511 ? -5.771 11.092 -30.246 1.00 95.12 511 ASN A CA 1
ATOM 4138 C C . ASN A 1 511 ? -4.621 11.778 -29.487 1.00 95.12 511 ASN A C 1
ATOM 4140 O O . ASN A 1 511 ? -3.942 12.630 -30.055 1.00 95.12 511 ASN A O 1
ATOM 4144 N N . ASN A 1 512 ? -4.413 11.435 -28.214 1.00 95.00 512 ASN A N 1
ATOM 4145 C CA . ASN A 1 512 ? -3.359 11.996 -27.364 1.00 95.00 512 ASN A CA 1
ATOM 4146 C C . ASN A 1 512 ? -2.251 10.976 -27.040 1.00 95.00 512 ASN A C 1
ATOM 4148 O O . ASN A 1 512 ? -1.312 11.303 -26.312 1.00 95.00 512 ASN A O 1
ATOM 4152 N N . LEU A 1 513 ? -2.351 9.750 -27.567 1.00 93.94 513 LEU A N 1
ATOM 4153 C CA . LEU A 1 513 ? -1.350 8.705 -27.383 1.00 93.94 513 LEU A CA 1
ATOM 4154 C C . LEU A 1 513 ? -0.117 8.967 -28.258 1.00 93.94 513 LEU A C 1
ATOM 4156 O O . LEU A 1 513 ? -0.188 8.967 -29.485 1.00 93.94 513 LEU A O 1
ATOM 4160 N N . GLY A 1 514 ? 1.032 9.145 -27.615 1.00 91.75 514 GLY A N 1
ATOM 4161 C CA . GLY A 1 514 ? 2.345 9.200 -28.247 1.00 91.75 514 GLY A CA 1
ATOM 4162 C C . GLY A 1 514 ? 2.953 7.813 -28.470 1.00 91.75 514 GLY A C 1
ATOM 4163 O O . GLY A 1 514 ? 2.620 6.839 -27.794 1.00 91.75 514 GLY A O 1
ATOM 4164 N N . GLU A 1 515 ? 3.912 7.723 -29.393 1.00 90.00 515 GLU A N 1
ATOM 4165 C CA . GLU A 1 515 ? 4.551 6.452 -29.767 1.00 90.00 515 GLU A CA 1
ATOM 4166 C C . GLU A 1 515 ? 5.297 5.783 -28.604 1.00 90.00 515 GLU A C 1
ATOM 4168 O O . GLU A 1 515 ? 5.269 4.558 -28.478 1.00 90.00 515 GLU A O 1
ATOM 4173 N N . SER A 1 516 ? 5.915 6.581 -27.725 1.00 89.50 516 SER A N 1
ATOM 4174 C CA . SER A 1 516 ? 6.693 6.099 -26.575 1.00 89.50 516 SER A CA 1
ATOM 4175 C C . SER A 1 516 ? 5.839 5.552 -25.431 1.00 89.50 516 SER A C 1
ATOM 4177 O O . SER A 1 516 ? 6.368 4.902 -24.527 1.00 89.50 516 SER A O 1
ATOM 4179 N N . GLN A 1 517 ? 4.537 5.842 -25.424 1.00 93.88 517 GLN A N 1
ATOM 4180 C CA . GLN A 1 517 ? 3.641 5.426 -24.355 1.00 93.88 517 GLN A CA 1
ATOM 4181 C C . GLN A 1 517 ? 3.244 3.970 -24.574 1.00 93.88 517 GLN A C 1
ATOM 4183 O O . GLN A 1 517 ? 2.740 3.614 -25.633 1.00 93.88 517 GLN A O 1
ATOM 4188 N N . LYS A 1 518 ? 3.483 3.125 -23.574 1.00 94.38 518 LYS A N 1
ATOM 4189 C CA . LYS A 1 518 ? 3.114 1.703 -23.534 1.00 94.38 518 LYS A CA 1
ATOM 4190 C C . LYS A 1 518 ? 1.844 1.464 -22.711 1.00 94.38 518 LYS A C 1
ATOM 4192 O O . LYS A 1 518 ? 1.139 0.481 -22.940 1.00 94.38 518 LYS A O 1
ATOM 4197 N N . PHE A 1 519 ? 1.550 2.383 -21.791 1.00 96.44 519 PHE A N 1
ATOM 4198 C CA . PHE A 1 519 ? 0.474 2.268 -20.816 1.00 96.44 519 PHE A CA 1
ATOM 4199 C C . PHE A 1 519 ? -0.412 3.514 -20.828 1.00 96.44 519 PHE A C 1
ATOM 4201 O O . PHE A 1 519 ? 0.052 4.627 -21.091 1.00 96.44 519 PHE A O 1
ATOM 4208 N N . VAL A 1 520 ? -1.674 3.312 -20.479 1.00 97.00 520 VAL A N 1
ATOM 4209 C CA . VAL A 1 520 ? -2.643 4.354 -20.153 1.00 97.00 520 VAL A CA 1
ATOM 4210 C C . VAL A 1 520 ? -3.091 4.111 -18.722 1.00 97.00 520 VAL A C 1
ATOM 4212 O O . VAL A 1 520 ? -3.525 3.010 -18.398 1.00 97.00 520 VAL A O 1
ATOM 4215 N N . GLU A 1 521 ? -2.992 5.121 -17.868 1.00 97.25 521 GLU A N 1
ATOM 4216 C CA . GLU A 1 521 ? -3.615 5.096 -16.547 1.00 97.25 521 GLU A CA 1
ATOM 4217 C C . GLU A 1 521 ? -4.815 6.029 -16.533 1.00 97.25 521 GLU A C 1
ATOM 4219 O O . GLU A 1 521 ? -4.676 7.238 -16.727 1.00 97.25 521 GLU A O 1
ATOM 4224 N N . ILE A 1 522 ? -5.989 5.455 -16.304 1.00 97.38 522 ILE A N 1
ATOM 4225 C CA . ILE A 1 522 ? -7.231 6.176 -16.076 1.00 97.38 522 ILE A CA 1
ATOM 4226 C C . ILE A 1 522 ? -7.430 6.264 -14.565 1.00 97.38 522 ILE A C 1
ATOM 4228 O O . ILE A 1 522 ? -7.576 5.254 -13.883 1.00 97.38 522 ILE A O 1
ATOM 4232 N N . VAL A 1 523 ? -7.428 7.480 -14.042 1.00 97.19 523 VAL A N 1
ATOM 4233 C CA . VAL A 1 523 ? -7.544 7.770 -12.616 1.00 97.19 523 VAL A CA 1
ATOM 4234 C C . VAL A 1 523 ? -8.890 8.438 -12.384 1.00 97.19 523 VAL A C 1
ATOM 4236 O O . VAL A 1 523 ? -9.095 9.583 -12.787 1.00 97.19 523 VAL A O 1
ATOM 4239 N N . TYR A 1 524 ? -9.819 7.709 -11.774 1.00 96.19 524 TYR A N 1
ATOM 4240 C CA . TYR A 1 524 ? -11.193 8.149 -11.566 1.00 96.19 524 TYR A CA 1
ATOM 4241 C C . TYR A 1 524 ? -11.402 8.666 -10.137 1.00 96.19 524 TYR A C 1
ATOM 4243 O O . TYR A 1 524 ? -11.298 7.923 -9.161 1.00 96.19 524 TYR A O 1
ATOM 4251 N N . TYR A 1 525 ? -11.691 9.960 -10.023 1.00 94.25 525 TYR A N 1
ATOM 4252 C CA . TYR A 1 525 ? -12.031 10.668 -8.792 1.00 94.25 525 TYR A CA 1
ATOM 4253 C C . TYR A 1 525 ? -13.551 10.761 -8.669 1.00 94.25 525 TYR A C 1
ATOM 4255 O O . TYR A 1 525 ? -14.149 11.781 -9.011 1.00 94.25 525 TYR A O 1
ATOM 4263 N N . GLY A 1 526 ? -14.168 9.678 -8.209 1.00 91.00 526 GLY A N 1
ATOM 4264 C CA . GLY A 1 526 ? -15.609 9.601 -8.033 1.00 91.00 526 GLY A CA 1
ATOM 4265 C C . GLY A 1 526 ? -16.062 8.336 -7.324 1.00 91.00 526 GLY A C 1
ATOM 42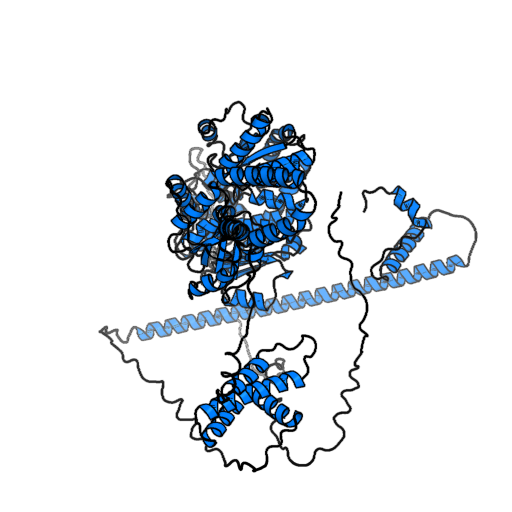66 O O . GLY A 1 526 ? -15.260 7.448 -7.012 1.00 91.00 526 GLY A O 1
ATOM 4267 N N . THR A 1 527 ? -17.363 8.293 -7.069 1.00 86.00 527 THR A N 1
ATOM 4268 C CA . THR A 1 527 ? -18.038 7.251 -6.288 1.00 86.00 527 THR A CA 1
ATOM 4269 C C . THR A 1 527 ? -19.080 6.482 -7.099 1.00 86.00 527 THR A C 1
ATOM 4271 O O . THR A 1 527 ? -19.634 5.514 -6.590 1.00 86.00 527 THR A O 1
ATOM 4274 N N . ASP A 1 528 ? -19.318 6.851 -8.363 1.00 89.31 528 ASP A N 1
ATOM 4275 C CA . ASP A 1 528 ? -20.205 6.107 -9.259 1.00 89.31 528 ASP A CA 1
ATOM 4276 C C . ASP A 1 528 ? -19.520 4.798 -9.701 1.00 89.31 528 ASP A C 1
ATOM 4278 O O . ASP A 1 528 ? -18.587 4.772 -10.516 1.00 89.31 528 ASP A O 1
ATOM 4282 N N . GLU A 1 529 ? -19.987 3.693 -9.119 1.00 89.56 529 GLU A N 1
ATOM 4283 C CA . GLU A 1 529 ? -19.509 2.341 -9.411 1.00 89.56 529 GLU A CA 1
ATOM 4284 C C . GLU A 1 529 ? -19.777 1.917 -10.857 1.00 89.56 529 GLU A C 1
ATOM 4286 O O . GLU A 1 529 ? -18.966 1.198 -11.443 1.00 89.56 529 GLU A O 1
ATOM 4291 N N . ASP A 1 530 ? -20.866 2.379 -11.473 1.00 91.75 530 ASP A N 1
ATOM 4292 C CA . ASP A 1 530 ? -21.186 2.036 -12.857 1.00 91.75 530 ASP A CA 1
ATOM 4293 C C . ASP A 1 530 ? -20.180 2.682 -13.810 1.00 91.75 530 ASP A C 1
ATOM 4295 O O . ASP A 1 530 ? -19.674 2.023 -14.726 1.00 91.75 530 ASP A O 1
ATOM 4299 N N . ILE A 1 531 ? -19.829 3.953 -13.579 1.00 92.88 531 ILE A N 1
ATOM 4300 C CA . ILE A 1 531 ? -18.749 4.616 -14.318 1.00 92.88 531 ILE A CA 1
ATOM 4301 C C . ILE A 1 531 ? -17.441 3.851 -14.112 1.00 92.88 531 ILE A C 1
ATOM 4303 O O . ILE A 1 531 ? -16.783 3.502 -15.097 1.00 92.88 531 ILE A O 1
ATOM 4307 N N . TYR A 1 532 ? -17.068 3.553 -12.866 1.00 93.25 532 TYR A N 1
ATOM 4308 C CA . TYR A 1 532 ? -15.811 2.867 -12.570 1.00 93.25 532 TYR A CA 1
ATOM 4309 C C . TYR A 1 532 ? -15.720 1.485 -13.239 1.00 93.25 532 TYR A C 1
ATOM 4311 O O . TYR A 1 532 ? -14.712 1.173 -13.879 1.00 93.25 532 TYR A O 1
ATOM 4319 N N . ASN A 1 533 ? -16.789 0.687 -13.182 1.00 93.31 533 ASN A N 1
ATOM 4320 C CA . ASN A 1 533 ? -16.859 -0.636 -13.804 1.00 93.31 533 ASN A CA 1
ATOM 4321 C C . ASN A 1 533 ? -16.796 -0.560 -15.335 1.00 93.31 533 ASN A C 1
ATOM 4323 O O . ASN A 1 533 ? -16.095 -1.349 -15.976 1.00 93.31 533 ASN A O 1
ATOM 4327 N N . ARG A 1 534 ? -17.457 0.434 -15.942 1.00 94.12 534 ARG A N 1
ATOM 4328 C CA . ARG A 1 534 ? -17.342 0.685 -17.386 1.00 94.12 534 ARG A CA 1
ATOM 4329 C C . ARG A 1 534 ? -15.922 1.068 -17.778 1.00 94.12 534 ARG A C 1
ATOM 4331 O O . ARG A 1 534 ? -15.435 0.571 -18.791 1.00 94.12 534 ARG A O 1
ATOM 4338 N N . LEU A 1 535 ? -15.243 1.900 -16.989 1.00 94.75 535 LEU A N 1
ATOM 4339 C CA . LEU A 1 535 ? -13.838 2.232 -17.225 1.00 94.75 535 LEU A CA 1
ATOM 4340 C C . LEU A 1 535 ? -12.953 0.984 -17.107 1.00 94.75 535 LEU A C 1
ATOM 4342 O O . LEU A 1 535 ? -12.158 0.740 -18.012 1.00 94.75 535 LEU A O 1
ATOM 4346 N N . LYS A 1 536 ? -13.129 0.164 -16.059 1.00 93.75 536 LYS A N 1
ATOM 4347 C CA . LYS A 1 536 ? -12.399 -1.106 -15.861 1.00 93.75 536 LYS A CA 1
ATOM 4348 C C . LYS A 1 536 ? -12.552 -2.077 -17.037 1.00 93.75 536 LYS A C 1
ATOM 4350 O O . LYS A 1 536 ? -11.611 -2.801 -17.338 1.00 93.75 536 LYS A O 1
ATOM 4355 N N . SER A 1 537 ? -13.697 -2.071 -17.726 1.00 92.44 537 SER A N 1
ATOM 4356 C CA . SER A 1 537 ? -13.922 -2.915 -18.913 1.00 92.44 537 SER A CA 1
ATOM 4357 C C . SER A 1 537 ? -13.082 -2.521 -20.140 1.00 92.44 537 SER A C 1
ATOM 4359 O O . SER A 1 537 ? -13.005 -3.273 -21.113 1.00 92.44 537 SER A O 1
ATOM 4361 N N . ILE A 1 538 ? -12.448 -1.344 -20.121 1.00 92.12 538 ILE A N 1
ATOM 4362 C CA . ILE A 1 538 ? -11.559 -0.881 -21.187 1.00 92.12 538 ILE A CA 1
ATOM 4363 C C . ILE A 1 538 ? -10.172 -1.487 -20.954 1.00 92.12 538 ILE A C 1
ATOM 4365 O O . ILE A 1 538 ? -9.317 -0.873 -20.327 1.00 92.12 538 ILE A O 1
ATOM 4369 N N . GLU A 1 539 ? -9.934 -2.689 -21.473 1.00 85.56 539 GLU A N 1
ATOM 4370 C CA . GLU A 1 539 ? -8.657 -3.397 -21.273 1.00 85.56 539 GLU A CA 1
ATOM 4371 C C . GLU A 1 539 ? -7.510 -2.848 -22.144 1.00 85.56 539 GLU A C 1
ATOM 4373 O O . GLU A 1 539 ? -6.330 -2.915 -21.783 1.00 85.56 539 GLU A O 1
ATOM 4378 N N . GLU A 1 540 ? -7.840 -2.303 -23.318 1.00 87.56 540 GLU A N 1
ATOM 4379 C CA . GLU A 1 540 ? -6.859 -1.886 -24.316 1.00 87.56 540 GLU A CA 1
ATOM 4380 C C . GLU A 1 540 ? -7.326 -0.659 -25.108 1.00 87.56 540 GLU A C 1
ATOM 4382 O O . GLU A 1 540 ? -8.460 -0.585 -25.579 1.00 87.56 540 GLU A O 1
ATOM 4387 N N . ILE A 1 541 ? -6.408 0.287 -25.328 1.00 90.25 541 ILE A N 1
ATOM 4388 C CA . ILE A 1 541 ? -6.582 1.401 -26.269 1.00 90.25 541 ILE A CA 1
ATOM 4389 C C . ILE A 1 541 ? -5.357 1.420 -27.182 1.00 90.25 541 ILE A C 1
ATOM 4391 O O . ILE A 1 541 ? -4.229 1.542 -26.708 1.00 90.25 541 ILE A O 1
ATOM 4395 N N . ASN A 1 542 ? -5.548 1.282 -28.498 1.00 88.00 542 ASN A N 1
ATOM 4396 C CA . ASN A 1 542 ? -4.460 1.288 -29.489 1.00 88.00 542 ASN A CA 1
ATOM 4397 C C . ASN A 1 542 ? -3.282 0.347 -29.130 1.00 88.00 542 ASN A C 1
ATOM 4399 O O . ASN A 1 542 ? -2.108 0.727 -29.239 1.00 88.00 542 ASN A O 1
ATOM 4403 N N . LYS A 1 543 ? -3.567 -0.890 -28.693 1.00 89.44 543 LYS A N 1
ATOM 4404 C CA . LYS A 1 543 ? -2.549 -1.884 -28.285 1.00 89.44 543 LYS A CA 1
ATOM 4405 C C . LYS A 1 543 ? -1.768 -1.553 -27.017 1.00 89.44 543 LYS A C 1
ATOM 4407 O O . LYS A 1 543 ? -0.780 -2.228 -26.720 1.00 89.44 543 LYS A O 1
ATOM 4412 N N . ARG A 1 544 ? -2.189 -0.535 -26.262 1.00 92.50 544 ARG A N 1
ATOM 4413 C CA . ARG A 1 544 ? -1.592 -0.144 -24.978 1.00 92.50 544 ARG A CA 1
ATOM 4414 C C . ARG A 1 544 ? -2.337 -0.785 -23.821 1.00 92.50 544 ARG A C 1
ATOM 4416 O O . ARG A 1 544 ? -3.551 -0.944 -23.892 1.00 92.50 544 ARG A O 1
ATOM 4423 N N . PHE A 1 545 ? -1.603 -1.137 -22.771 1.00 94.69 545 PHE A N 1
ATOM 4424 C CA . PHE A 1 545 ? -2.212 -1.622 -21.535 1.00 94.69 545 PHE A CA 1
ATOM 4425 C C . PHE A 1 545 ? -2.955 -0.476 -20.854 1.00 94.69 545 PHE A C 1
ATOM 4427 O O . PHE A 1 545 ? -2.371 0.593 -20.658 1.00 94.69 545 PHE A O 1
ATOM 4434 N N . VAL A 1 546 ? -4.220 -0.692 -20.509 1.00 95.62 546 VAL A N 1
ATOM 4435 C CA . VAL A 1 546 ? -5.031 0.280 -19.775 1.00 95.62 546 VAL A CA 1
ATOM 4436 C C . VAL A 1 546 ? -5.156 -0.187 -18.333 1.00 95.62 546 VAL A C 1
ATOM 4438 O O . VAL A 1 546 ? -5.450 -1.348 -18.069 1.00 95.62 546 VAL A O 1
ATOM 4441 N N . LEU A 1 547 ? -4.899 0.723 -17.402 1.00 95.44 547 LEU A N 1
ATOM 4442 C CA . LEU A 1 547 ? -5.029 0.501 -15.969 1.00 95.44 547 LEU A CA 1
ATOM 4443 C C . LEU A 1 547 ? -5.993 1.536 -15.409 1.00 95.44 547 LEU A C 1
ATOM 4445 O O . LEU A 1 547 ? -5.888 2.716 -15.747 1.00 95.44 547 LEU A O 1
ATOM 4449 N N . VAL A 1 548 ? -6.920 1.101 -14.561 1.00 95.06 548 VAL A N 1
ATOM 4450 C CA . VAL A 1 548 ? -7.974 1.959 -14.017 1.00 95.06 548 VAL A CA 1
ATOM 4451 C C . VAL A 1 548 ? -7.885 1.974 -12.500 1.00 95.06 548 VAL A C 1
ATOM 4453 O O . VAL A 1 548 ? -7.995 0.934 -11.856 1.00 95.06 548 VAL A O 1
ATOM 4456 N N . PHE A 1 549 ? -7.711 3.161 -11.928 1.00 94.62 549 PHE A N 1
ATOM 4457 C CA . PHE A 1 549 ? -7.500 3.351 -10.497 1.00 94.62 549 PHE A CA 1
ATOM 4458 C C . PHE A 1 549 ? -8.513 4.323 -9.902 1.00 94.62 549 PHE A C 1
ATOM 4460 O O . PHE A 1 549 ? -8.965 5.257 -10.569 1.00 94.62 549 PHE A O 1
ATOM 4467 N N . ARG A 1 550 ? -8.833 4.125 -8.620 1.00 92.19 550 ARG A N 1
ATOM 4468 C CA . ARG A 1 550 ? -9.503 5.143 -7.806 1.00 92.19 550 ARG A CA 1
ATOM 4469 C C . ARG A 1 550 ? -8.514 6.259 -7.514 1.00 92.19 550 ARG A C 1
ATOM 4471 O O . ARG A 1 550 ? -7.369 6.000 -7.156 1.00 92.19 550 ARG A O 1
ATOM 4478 N N . GLY A 1 551 ? -8.962 7.496 -7.663 1.00 91.56 551 GLY A N 1
ATOM 4479 C CA . GLY A 1 551 ? -8.121 8.677 -7.545 1.00 91.56 551 GLY A CA 1
ATOM 4480 C C . GLY A 1 551 ? -7.379 8.799 -6.216 1.00 91.56 551 GLY A C 1
ATOM 4481 O O . GLY A 1 551 ? -6.149 8.807 -6.237 1.00 91.56 551 GLY A O 1
ATOM 4482 N N . PRO A 1 552 ? -8.079 8.848 -5.067 1.00 85.75 552 PRO A N 1
ATOM 4483 C CA . PRO A 1 552 ? -7.426 8.961 -3.765 1.00 85.75 552 PRO A CA 1
ATOM 4484 C C . PRO A 1 552 ? -6.378 7.865 -3.516 1.00 85.75 552 PRO A C 1
ATOM 4486 O O . PRO A 1 552 ? -5.265 8.180 -3.108 1.00 85.75 552 PRO A O 1
ATOM 4489 N N . ASP A 1 553 ? -6.664 6.607 -3.859 1.00 86.44 553 ASP A N 1
ATOM 4490 C CA . ASP A 1 553 ? -5.685 5.516 -3.754 1.00 86.44 553 ASP A CA 1
ATOM 4491 C C . ASP A 1 553 ? -4.484 5.725 -4.692 1.00 86.44 553 ASP A C 1
ATOM 4493 O O . ASP A 1 553 ? -3.328 5.611 -4.268 1.00 86.44 553 ASP A O 1
ATOM 4497 N N . TRP A 1 554 ? -4.735 6.106 -5.948 1.00 93.25 554 TRP A N 1
ATOM 4498 C CA . TRP A 1 554 ? -3.703 6.357 -6.958 1.00 93.25 554 TRP A CA 1
ATOM 4499 C C . TRP A 1 554 ? -2.690 7.415 -6.531 1.00 93.25 554 TRP A C 1
ATOM 4501 O O . TRP A 1 554 ? -1.476 7.252 -6.730 1.00 93.25 554 TRP A O 1
ATOM 4511 N N . ASN A 1 555 ? -3.176 8.467 -5.871 1.00 90.88 555 ASN A N 1
ATOM 4512 C CA . ASN A 1 555 ? -2.353 9.516 -5.280 1.00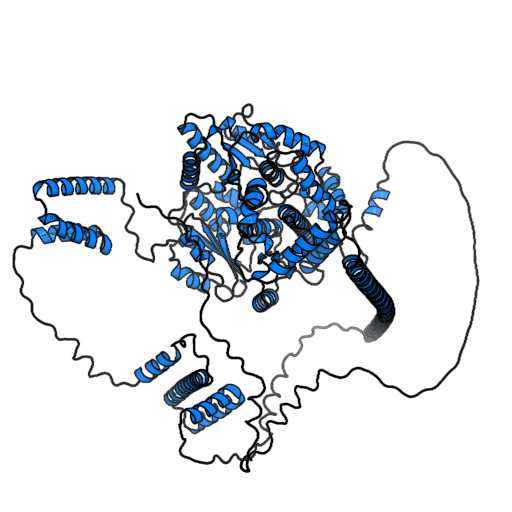 90.88 555 ASN A CA 1
ATOM 4513 C C . ASN A 1 555 ? -1.335 8.990 -4.266 1.00 90.88 555 ASN A C 1
ATOM 4515 O O . ASN A 1 555 ? -0.258 9.573 -4.119 1.00 90.88 555 ASN A O 1
ATOM 4519 N N . HIS A 1 556 ? -1.660 7.891 -3.591 1.00 84.44 556 HIS A N 1
ATOM 4520 C CA . HIS A 1 556 ? -0.798 7.279 -2.596 1.00 84.44 556 HIS A CA 1
ATOM 4521 C C . HIS A 1 556 ? 0.038 6.115 -3.130 1.00 84.44 556 HIS A C 1
ATOM 4523 O O . HIS A 1 556 ? 0.985 5.762 -2.446 1.00 84.44 556 HIS A O 1
ATOM 4529 N N . HIS A 1 557 ? -0.241 5.544 -4.310 1.00 87.38 557 HIS A N 1
ATOM 4530 C CA . HIS A 1 557 ? 0.533 4.403 -4.827 1.00 87.38 557 HIS A CA 1
ATOM 4531 C C . HIS A 1 557 ? 1.366 4.679 -6.088 1.00 87.38 557 HIS A C 1
ATOM 4533 O O . HIS A 1 557 ? 2.483 4.178 -6.208 1.00 87.38 557 HIS A O 1
ATOM 4539 N N . SER A 1 558 ? 0.868 5.484 -7.029 1.00 92.25 558 SER A N 1
ATOM 4540 C CA . SER A 1 558 ? 1.501 5.665 -8.351 1.00 92.25 558 SER A CA 1
ATOM 4541 C C . SER A 1 558 ? 1.966 7.093 -8.616 1.00 92.25 558 SER A C 1
ATOM 4543 O O . SER A 1 558 ? 2.841 7.308 -9.459 1.00 92.25 558 SER A O 1
ATOM 4545 N N . PHE A 1 559 ? 1.463 8.072 -7.859 1.00 93.88 559 PHE A N 1
ATOM 4546 C CA . PHE A 1 559 ? 1.788 9.488 -8.050 1.00 93.88 559 PHE A CA 1
ATOM 4547 C C . PHE A 1 559 ? 3.298 9.775 -8.080 1.00 93.88 559 PHE A C 1
ATOM 4549 O O . PHE A 1 559 ? 3.797 10.508 -8.940 1.00 93.88 559 PHE A O 1
ATOM 4556 N N . GLN A 1 560 ? 4.049 9.160 -7.161 1.00 93.94 560 GLN A N 1
ATOM 4557 C CA . GLN A 1 560 ? 5.498 9.332 -7.060 1.00 93.94 560 GLN A CA 1
ATOM 4558 C C . GLN A 1 560 ? 6.217 8.927 -8.360 1.00 93.94 560 GLN A C 1
ATOM 4560 O O . GLN A 1 560 ? 7.120 9.649 -8.795 1.00 93.94 560 GLN A O 1
ATOM 4565 N N . ALA A 1 561 ? 5.794 7.834 -9.007 1.00 93.44 561 ALA A N 1
ATOM 4566 C CA . ALA A 1 561 ? 6.321 7.382 -10.296 1.00 93.44 561 ALA A CA 1
ATOM 4567 C C . ALA A 1 561 ? 5.846 8.255 -11.463 1.00 93.44 561 ALA A C 1
ATOM 4569 O O . ALA A 1 561 ? 6.642 8.606 -12.342 1.00 93.44 561 ALA A O 1
ATOM 4570 N N . ALA A 1 562 ? 4.578 8.675 -11.432 1.00 93.62 562 ALA A N 1
ATOM 4571 C CA . ALA A 1 562 ? 3.933 9.419 -12.509 1.00 93.62 562 ALA A CA 1
ATOM 4572 C C . ALA A 1 562 ? 4.678 10.704 -12.900 1.00 93.62 562 ALA A C 1
ATOM 4574 O O . ALA A 1 562 ? 4.737 11.071 -14.075 1.00 93.62 562 ALA A O 1
ATOM 4575 N N . TYR A 1 563 ? 5.337 11.354 -11.937 1.00 89.19 563 TYR A N 1
ATOM 4576 C CA . TYR A 1 563 ? 6.047 12.609 -12.172 1.00 89.19 563 TYR A CA 1
ATOM 4577 C C . TYR A 1 563 ? 7.141 12.519 -13.249 1.00 89.19 563 TYR A C 1
ATOM 4579 O O . TYR A 1 563 ? 7.363 13.489 -13.979 1.00 89.19 563 TYR A O 1
ATOM 4587 N N . LYS A 1 564 ? 7.832 11.377 -13.385 1.00 89.38 564 LYS A N 1
ATOM 4588 C CA . LYS A 1 564 ? 8.879 11.166 -14.410 1.00 89.38 564 LYS A CA 1
ATOM 4589 C C . LYS A 1 564 ? 8.530 10.073 -15.421 1.00 89.38 564 LYS A C 1
ATOM 4591 O O . LYS A 1 564 ? 9.375 9.771 -16.261 1.00 89.38 564 LYS A O 1
ATOM 4596 N N . ALA A 1 565 ? 7.305 9.555 -15.389 1.00 92.62 565 ALA A N 1
ATOM 4597 C CA . ALA A 1 565 ? 6.884 8.498 -16.289 1.00 92.62 565 ALA A CA 1
ATOM 4598 C C . ALA A 1 565 ? 6.800 8.987 -17.738 1.00 92.62 565 ALA A C 1
ATOM 4600 O O . ALA A 1 565 ? 6.065 9.922 -18.061 1.00 92.62 565 ALA A O 1
ATOM 4601 N N . LYS A 1 566 ? 7.585 8.361 -18.617 1.00 91.94 566 LYS A N 1
ATOM 4602 C CA . LYS A 1 566 ? 7.639 8.666 -20.058 1.00 91.94 566 LYS A CA 1
ATOM 4603 C C . LYS A 1 566 ? 6.819 7.678 -20.879 1.00 91.94 566 LYS A C 1
ATOM 4605 O O . LYS A 1 566 ? 6.379 8.004 -21.980 1.00 91.94 566 LYS A O 1
ATOM 4610 N N . HIS A 1 567 ? 6.628 6.472 -20.349 1.00 94.00 567 HIS A N 1
ATOM 4611 C CA . HIS A 1 567 ? 5.913 5.396 -21.026 1.00 94.00 567 HIS A CA 1
ATOM 4612 C C . HIS A 1 567 ? 4.417 5.336 -20.676 1.00 94.00 567 HIS A C 1
ATOM 4614 O O . HIS A 1 567 ? 3.728 4.442 -21.162 1.00 94.00 567 HIS A O 1
ATOM 4620 N N . THR A 1 568 ? 3.909 6.238 -19.833 1.00 95.44 568 THR A N 1
ATOM 4621 C CA . THR A 1 568 ? 2.509 6.236 -19.387 1.00 95.44 568 THR A CA 1
ATOM 4622 C C . THR A 1 568 ? 1.820 7.535 -19.795 1.00 95.44 568 THR A C 1
ATOM 4624 O O . THR A 1 568 ? 2.356 8.619 -19.568 1.00 95.44 568 THR A O 1
ATOM 4627 N N . LEU A 1 569 ? 0.632 7.424 -20.389 1.00 96.38 569 LEU A N 1
ATOM 4628 C CA . LEU A 1 569 ? -0.315 8.530 -20.516 1.00 96.38 569 LEU A CA 1
ATOM 4629 C C . LEU A 1 569 ? -1.260 8.518 -19.311 1.00 96.38 569 LEU A C 1
ATOM 4631 O O . LEU A 1 569 ? -1.884 7.494 -19.042 1.00 96.38 569 LEU A O 1
ATOM 4635 N N . PHE A 1 570 ? -1.392 9.649 -18.619 1.00 97.12 570 PHE A N 1
ATOM 4636 C CA . PHE A 1 570 ? -2.291 9.783 -17.470 1.00 97.12 570 PHE A CA 1
ATOM 4637 C C . PHE A 1 570 ? -3.582 10.492 -17.877 1.00 97.12 570 PHE A C 1
ATOM 4639 O O . PHE A 1 570 ? -3.545 11.560 -18.495 1.00 97.12 570 PHE A O 1
ATOM 4646 N N . VAL A 1 571 ? -4.719 9.918 -17.503 1.00 97.12 571 VAL A N 1
ATOM 4647 C CA . VAL A 1 571 ? -6.060 10.440 -17.771 1.00 97.12 571 VAL A CA 1
ATOM 4648 C C . VAL A 1 571 ? -6.779 10.582 -16.436 1.00 97.12 571 VAL A C 1
ATOM 4650 O O . VAL A 1 571 ? -7.196 9.595 -15.846 1.00 97.12 571 VAL A O 1
ATOM 4653 N N . LEU A 1 572 ? -6.900 11.810 -15.943 1.00 97.31 572 LEU A N 1
ATOM 4654 C CA . LEU A 1 572 ? -7.586 12.119 -14.693 1.00 97.31 572 LEU A CA 1
ATOM 4655 C C . LEU A 1 572 ? -9.048 12.455 -15.007 1.00 97.31 572 LEU A C 1
ATOM 4657 O O . LEU A 1 572 ? -9.328 13.423 -15.722 1.00 97.31 572 LEU A O 1
ATOM 4661 N N . LEU A 1 573 ? -9.966 11.661 -14.472 1.00 96.88 573 LEU A N 1
ATOM 4662 C CA . LEU A 1 573 ? -11.404 11.809 -14.653 1.00 96.88 573 LEU A CA 1
ATOM 4663 C C . LEU A 1 573 ? -12.034 12.187 -13.318 1.00 96.88 573 LEU A C 1
ATOM 4665 O O . LEU A 1 573 ? -11.969 11.417 -12.367 1.00 96.88 573 LEU A O 1
ATOM 4669 N N . LEU A 1 574 ? -12.628 13.370 -13.248 1.00 95.56 574 LEU A N 1
ATOM 4670 C CA . LEU A 1 574 ? -13.380 13.834 -12.090 1.00 95.56 574 LEU A CA 1
ATOM 4671 C C . LEU A 1 574 ? -14.863 13.552 -12.303 1.00 95.56 574 LEU A C 1
ATOM 4673 O O . LEU A 1 574 ? -15.415 13.942 -13.333 1.00 95.56 574 LEU A O 1
ATOM 4677 N N . ASP A 1 575 ? -15.511 12.913 -11.337 1.00 92.06 575 ASP A N 1
ATOM 4678 C CA . ASP A 1 575 ? -16.964 12.813 -11.349 1.00 92.06 575 ASP A CA 1
ATOM 4679 C C . ASP A 1 575 ? -17.594 14.193 -11.145 1.00 92.06 575 ASP A C 1
ATOM 4681 O O . ASP A 1 575 ? -17.196 14.963 -10.265 1.00 92.06 575 ASP A O 1
ATOM 4685 N N . LYS A 1 576 ? -18.597 14.504 -11.964 1.00 88.50 576 LYS A N 1
ATOM 4686 C CA . LYS A 1 576 ? -19.391 15.732 -11.881 1.00 88.50 576 LYS A CA 1
ATOM 4687 C C . LYS A 1 576 ? -19.934 15.992 -10.468 1.00 88.50 576 LYS A C 1
ATOM 4689 O O . LYS A 1 576 ? -19.972 17.147 -10.035 1.00 88.50 576 LYS A O 1
ATOM 4694 N N . TYR A 1 577 ? -20.315 14.934 -9.758 1.00 88.38 577 TYR A N 1
ATOM 4695 C CA . TYR A 1 577 ? -20.943 14.982 -8.438 1.00 88.38 577 TYR A CA 1
ATOM 4696 C C . TYR A 1 577 ? -19.973 14.703 -7.284 1.00 88.38 577 TYR A C 1
ATOM 4698 O O . TYR A 1 577 ? -20.412 14.571 -6.145 1.00 88.38 577 TYR A O 1
ATOM 4706 N N . ALA A 1 578 ? -18.665 14.639 -7.549 1.00 89.12 578 ALA A N 1
ATOM 4707 C CA . ALA A 1 578 ? -17.668 14.418 -6.509 1.00 89.12 578 ALA A CA 1
ATOM 4708 C C . ALA A 1 578 ? -17.719 15.493 -5.404 1.00 89.12 578 ALA A C 1
ATOM 4710 O O . ALA A 1 578 ? -17.882 16.686 -5.686 1.00 89.12 578 ALA A O 1
ATOM 4711 N N . ASP A 1 579 ? -17.506 15.068 -4.156 1.00 89.56 579 ASP A N 1
ATOM 4712 C CA . ASP A 1 579 ? -17.359 15.948 -2.991 1.00 89.56 579 ASP A CA 1
ATOM 4713 C C . ASP A 1 579 ? -16.232 16.985 -3.184 1.00 89.56 579 ASP A C 1
ATOM 4715 O O . ASP A 1 579 ? -15.250 16.744 -3.897 1.00 89.56 579 ASP A O 1
ATOM 4719 N N . GLU A 1 580 ? -16.338 18.143 -2.528 1.00 89.69 580 GLU A N 1
ATOM 4720 C CA . GLU A 1 580 ? -15.345 19.221 -2.637 1.00 89.69 580 GLU A CA 1
ATOM 4721 C C . GLU A 1 580 ? -13.923 18.771 -2.267 1.00 89.69 580 GLU A C 1
ATOM 4723 O O . GLU A 1 580 ? -12.960 19.185 -2.921 1.00 89.69 580 GLU A O 1
ATOM 4728 N N . ASN A 1 581 ? -13.768 17.875 -1.285 1.00 88.50 581 ASN A N 1
ATOM 4729 C CA . ASN A 1 581 ? -12.460 17.333 -0.914 1.00 88.50 581 ASN A CA 1
ATOM 4730 C C . ASN A 1 581 ? -11.870 16.478 -2.043 1.00 88.50 581 ASN A C 1
ATOM 4732 O O . ASN A 1 581 ? -10.674 16.563 -2.333 1.00 88.50 581 ASN A O 1
ATOM 4736 N N . ILE A 1 582 ? -12.708 15.693 -2.726 1.00 90.56 582 ILE A N 1
ATOM 4737 C CA . ILE A 1 582 ? -12.298 14.878 -3.875 1.00 90.56 582 ILE A CA 1
ATOM 4738 C C . ILE A 1 582 ? -11.932 15.773 -5.064 1.00 90.56 582 ILE A C 1
ATOM 4740 O O . ILE A 1 582 ? -10.895 15.559 -5.699 1.00 90.56 582 ILE A O 1
ATOM 4744 N N . LYS A 1 583 ? -12.717 16.828 -5.324 1.00 92.94 583 LYS A N 1
ATOM 4745 C CA . LYS A 1 583 ? -12.410 17.842 -6.347 1.00 92.94 583 LYS A CA 1
ATOM 4746 C C . LYS A 1 583 ? -11.065 18.525 -6.079 1.00 92.94 583 LYS A C 1
ATOM 4748 O O . LYS A 1 583 ? -10.274 18.705 -7.009 1.00 92.94 583 LYS A O 1
ATOM 4753 N N . LEU A 1 584 ? -10.777 18.861 -4.820 1.00 91.75 584 LEU A N 1
ATOM 4754 C CA . LEU A 1 584 ? -9.501 19.445 -4.401 1.00 91.75 584 LEU A CA 1
ATOM 4755 C C . LEU A 1 584 ? -8.320 18.503 -4.668 1.00 91.75 584 LEU A C 1
ATOM 4757 O O . LEU A 1 584 ? -7.328 18.930 -5.266 1.00 91.75 584 LEU A O 1
ATOM 4761 N N . ILE A 1 585 ? -8.437 17.231 -4.281 1.00 91.50 585 ILE A N 1
ATOM 4762 C CA . ILE A 1 585 ? -7.416 16.198 -4.518 1.00 91.50 585 ILE A CA 1
ATOM 4763 C C . ILE A 1 585 ? -7.165 16.022 -6.026 1.00 91.50 585 ILE A C 1
ATOM 4765 O O . ILE A 1 585 ? -6.017 16.092 -6.480 1.00 91.50 585 ILE A O 1
ATOM 4769 N N . ALA A 1 586 ? -8.222 15.861 -6.829 1.00 94.06 586 ALA A N 1
ATOM 4770 C CA . ALA A 1 586 ? -8.121 15.687 -8.280 1.00 94.06 586 ALA A CA 1
ATOM 4771 C C . ALA A 1 586 ? -7.428 16.884 -8.955 1.00 94.06 586 ALA A C 1
ATOM 4773 O O . ALA A 1 586 ? -6.509 16.725 -9.767 1.00 94.06 586 ALA A O 1
ATOM 4774 N N . TYR A 1 587 ? -7.816 18.101 -8.566 1.00 94.19 587 TYR A N 1
ATOM 4775 C CA . TYR A 1 587 ? -7.238 19.328 -9.102 1.00 94.19 587 TYR A CA 1
ATOM 4776 C C . TYR A 1 587 ? -5.769 19.511 -8.695 1.00 94.19 587 TYR A C 1
ATOM 4778 O O . TYR A 1 587 ? -4.934 19.844 -9.543 1.00 94.19 587 TYR A O 1
ATOM 4786 N N . ALA A 1 588 ? -5.421 19.243 -7.431 1.00 93.75 588 ALA A N 1
ATOM 4787 C CA . ALA A 1 588 ? -4.037 19.271 -6.962 1.00 93.75 588 ALA A CA 1
ATOM 4788 C C . ALA A 1 588 ? -3.159 18.282 -7.736 1.00 93.75 588 ALA A C 1
ATOM 4790 O O . ALA A 1 588 ? -2.051 18.628 -8.155 1.00 93.75 588 ALA A O 1
ATOM 4791 N N . THR A 1 589 ? -3.691 17.090 -8.003 1.00 94.44 589 THR A N 1
ATOM 4792 C CA . THR A 1 589 ? -3.030 16.060 -8.808 1.00 94.44 589 THR A CA 1
ATOM 4793 C C . THR A 1 589 ? -2.768 16.542 -10.229 1.00 94.44 589 THR A C 1
ATOM 4795 O O . THR A 1 589 ? -1.631 16.486 -10.703 1.00 94.44 589 THR A O 1
ATOM 4798 N N . SER A 1 590 ? -3.795 17.072 -10.899 1.00 94.50 590 SER A N 1
ATOM 4799 C CA . SER A 1 590 ? -3.665 17.622 -12.251 1.00 94.50 590 SER A CA 1
ATOM 4800 C C . SER A 1 590 ? -2.621 18.738 -12.304 1.00 94.50 590 SER A C 1
ATOM 4802 O O . SER A 1 590 ? -1.757 18.738 -13.183 1.00 94.50 590 SER A O 1
ATOM 4804 N N . LYS A 1 591 ? -2.645 19.657 -11.333 1.00 93.38 591 LYS A N 1
ATOM 4805 C CA . LYS A 1 591 ? -1.687 20.764 -11.249 1.00 93.38 591 LYS A CA 1
ATOM 4806 C C . LYS A 1 591 ? -0.254 20.265 -11.053 1.00 93.38 591 LYS A C 1
ATOM 4808 O O . LYS A 1 591 ? 0.654 20.791 -11.696 1.00 93.38 591 LYS A O 1
ATOM 4813 N N . ALA A 1 592 ? -0.060 19.244 -10.221 1.00 92.56 592 ALA A N 1
ATOM 4814 C CA . ALA A 1 592 ? 1.254 18.673 -9.946 1.00 92.56 592 ALA A CA 1
ATOM 4815 C C . ALA A 1 592 ? 1.824 17.875 -11.136 1.00 92.56 592 ALA A C 1
ATOM 4817 O O . ALA A 1 592 ? 3.021 17.951 -11.409 1.00 92.56 592 ALA A O 1
ATOM 4818 N N . LEU A 1 593 ? 0.979 17.170 -11.897 1.00 91.31 593 LEU A N 1
ATOM 4819 C CA . LEU A 1 593 ? 1.388 16.493 -13.138 1.00 91.31 593 LEU A CA 1
ATOM 4820 C C . LEU A 1 593 ? 1.511 17.451 -14.335 1.00 91.31 593 LEU A C 1
ATOM 4822 O O . LEU A 1 593 ? 2.143 17.115 -15.342 1.00 91.31 593 LEU A O 1
ATOM 4826 N N . SER A 1 594 ? 0.962 18.664 -14.225 1.00 83.56 594 SER A N 1
ATOM 4827 C CA . SER A 1 594 ? 1.008 19.699 -15.259 1.00 83.56 594 SER A CA 1
ATOM 4828 C C . SER A 1 594 ? 0.479 19.168 -16.606 1.00 83.56 594 SER A C 1
ATOM 4830 O O . SER A 1 594 ? -0.491 18.415 -16.657 1.00 83.56 594 SER A O 1
ATOM 4832 N N . LYS A 1 595 ? 1.121 19.526 -17.726 1.00 80.50 595 LYS A N 1
ATOM 4833 C CA . LYS A 1 595 ? 0.743 19.113 -19.093 1.00 80.50 595 LYS A CA 1
ATOM 4834 C C . LYS A 1 595 ? 0.870 17.605 -19.377 1.00 80.50 595 LYS A C 1
ATOM 4836 O O . LYS A 1 595 ? 0.605 17.198 -20.503 1.00 80.50 595 LYS A O 1
ATOM 4841 N N . LYS A 1 596 ? 1.308 16.780 -18.417 1.00 82.88 596 LYS A N 1
ATOM 4842 C CA . LYS A 1 596 ? 1.483 15.327 -18.614 1.00 82.88 596 LYS A CA 1
ATOM 4843 C C . LYS A 1 596 ? 0.190 14.531 -18.461 1.00 82.88 596 LYS A C 1
ATOM 4845 O O . LYS A 1 596 ? 0.147 13.378 -18.883 1.00 82.88 596 LYS A O 1
ATOM 4850 N N . ALA A 1 597 ? -0.830 15.128 -17.852 1.00 90.88 597 ALA A N 1
ATOM 4851 C CA . ALA A 1 597 ? -2.102 14.478 -17.598 1.00 90.88 597 ALA A CA 1
ATOM 4852 C C . ALA A 1 597 ? -3.237 15.138 -18.388 1.00 90.88 597 ALA A C 1
ATOM 4854 O O . ALA A 1 597 ? -3.330 16.364 -18.481 1.00 90.88 597 ALA A O 1
ATOM 4855 N N . LEU A 1 598 ? -4.132 14.314 -18.926 1.00 93.62 598 LEU A N 1
ATOM 4856 C CA . LEU A 1 598 ? -5.389 14.758 -19.513 1.00 93.62 598 LEU A CA 1
ATOM 4857 C C . LEU A 1 598 ? -6.433 14.835 -18.398 1.00 93.62 598 LEU A C 1
ATOM 4859 O O . LEU A 1 598 ? -6.825 13.804 -17.871 1.00 93.62 598 LEU A O 1
ATOM 4863 N N . TYR A 1 599 ? -6.875 16.037 -18.030 1.00 94.06 599 TYR A N 1
ATOM 4864 C CA . TYR A 1 599 ? -7.844 16.240 -16.946 1.00 94.06 599 TYR A CA 1
ATOM 4865 C C . TYR A 1 599 ? -9.229 16.595 -17.497 1.00 94.06 599 TYR A C 1
ATOM 4867 O O . TYR A 1 599 ? -9.344 17.552 -18.274 1.00 94.06 599 TYR A O 1
ATOM 4875 N N . ARG A 1 600 ? -10.264 15.817 -17.156 1.00 94.94 600 ARG A N 1
ATOM 4876 C CA . ARG A 1 600 ? -11.644 15.971 -17.657 1.00 94.94 600 ARG A CA 1
ATOM 4877 C C . ARG A 1 600 ? -12.687 15.688 -16.573 1.00 94.94 600 ARG A C 1
ATOM 4879 O O . ARG A 1 600 ? -12.413 14.930 -15.650 1.00 94.94 600 ARG A O 1
ATOM 4886 N N . ILE A 1 601 ? -13.879 16.270 -16.717 1.00 92.75 601 ILE A N 1
ATOM 4887 C CA . ILE A 1 601 ? -15.076 15.849 -15.973 1.00 92.75 601 ILE A CA 1
ATOM 4888 C C . ILE A 1 601 ? -15.740 14.715 -16.749 1.00 92.75 601 ILE A C 1
ATOM 4890 O O . ILE A 1 601 ? -15.901 14.836 -17.962 1.00 92.75 601 ILE A O 1
ATOM 4894 N N . ILE A 1 602 ? -16.141 13.645 -16.071 1.00 90.88 602 ILE A N 1
ATOM 4895 C CA . ILE A 1 602 ? -16.919 12.551 -16.656 1.00 90.88 602 ILE A CA 1
ATOM 4896 C C . ILE A 1 602 ? -18.345 12.552 -16.098 1.00 90.88 602 ILE A C 1
ATOM 4898 O O . ILE A 1 602 ? -18.577 12.898 -14.942 1.00 90.88 602 ILE A O 1
ATOM 4902 N N . SER A 1 603 ? -19.304 12.184 -16.944 1.00 81.81 603 SER A N 1
ATOM 4903 C CA . SER A 1 603 ? -20.715 12.037 -16.583 1.00 81.81 603 SER A CA 1
ATOM 4904 C C . SER A 1 603 ? -21.309 10.830 -17.298 1.00 81.81 603 SER A C 1
ATOM 4906 O O . SER A 1 603 ? -20.972 10.589 -18.461 1.00 81.81 603 SER A O 1
ATOM 4908 N N . ASN A 1 604 ? -22.227 10.119 -16.646 1.00 72.12 604 ASN A N 1
ATOM 4909 C CA . ASN A 1 604 ? -22.930 8.974 -17.234 1.00 72.12 604 ASN A CA 1
ATOM 4910 C C . ASN A 1 604 ? -24.133 9.393 -18.111 1.00 72.12 604 ASN A C 1
ATOM 4912 O O . ASN A 1 604 ? -24.779 8.556 -18.735 1.00 72.12 604 ASN A O 1
ATOM 4916 N N . ASP A 1 605 ? -24.409 10.698 -18.194 1.00 62.12 605 ASP A N 1
ATOM 4917 C CA . ASP A 1 605 ? -25.611 11.322 -18.766 1.00 62.12 605 ASP A CA 1
ATOM 4918 C C . ASP A 1 605 ? -25.797 11.079 -20.291 1.00 62.12 605 ASP A C 1
ATOM 4920 O O . ASP A 1 605 ? -26.744 11.581 -20.900 1.00 62.12 605 ASP A O 1
ATOM 4924 N N . GLY A 1 606 ? -24.899 10.328 -20.945 1.00 53.91 606 GLY A N 1
ATOM 4925 C CA . GLY A 1 606 ? -24.993 9.937 -22.357 1.00 53.91 606 GLY A CA 1
ATOM 4926 C C . GLY A 1 606 ? -25.020 11.119 -23.327 1.00 53.91 606 GLY A C 1
ATOM 4927 O O . GLY A 1 606 ? -25.660 11.048 -24.377 1.00 53.91 606 GLY A O 1
ATOM 4928 N N . GLY A 1 607 ? -24.408 12.245 -22.953 1.00 42.12 607 GLY A N 1
ATOM 4929 C CA . GLY A 1 607 ? -24.468 13.484 -23.730 1.00 42.12 607 GLY A CA 1
ATOM 4930 C C . GLY A 1 607 ? -25.860 14.125 -23.819 1.00 42.12 607 GLY A C 1
ATOM 4931 O O . GLY A 1 607 ? -26.024 15.098 -24.559 1.00 42.12 607 GLY A O 1
ATOM 4932 N N . LYS A 1 608 ? -26.868 13.657 -23.065 1.00 38.06 608 LYS A N 1
ATOM 4933 C CA . LYS A 1 608 ? -28.061 14.474 -22.828 1.00 38.06 608 LYS A CA 1
ATOM 4934 C C . LYS A 1 608 ? -27.645 15.589 -21.883 1.00 38.06 608 LYS A C 1
ATOM 4936 O O . LYS A 1 608 ? -27.423 15.346 -20.705 1.00 38.06 608 LYS A O 1
ATOM 4941 N N . VAL A 1 609 ? -27.509 16.796 -22.431 1.00 31.70 609 VAL A N 1
ATOM 4942 C CA . VAL A 1 609 ? -27.334 18.051 -21.688 1.00 31.70 609 VAL A CA 1
ATOM 4943 C C . VAL A 1 609 ? -28.212 18.000 -20.440 1.00 31.70 609 VAL A C 1
ATOM 4945 O O . VAL A 1 609 ? -29.438 18.055 -20.537 1.00 31.70 609 VAL A O 1
ATOM 4948 N N . SER A 1 610 ? -27.587 17.821 -19.277 1.00 36.25 610 SER A N 1
ATOM 4949 C CA . SER A 1 610 ? -28.298 17.760 -18.012 1.00 36.25 610 SER A CA 1
ATOM 4950 C C . SER A 1 610 ? -29.002 19.091 -17.804 1.00 36.25 610 SER A C 1
ATOM 4952 O O . SER A 1 610 ? -28.352 20.136 -17.718 1.00 36.25 610 SER A O 1
ATOM 4954 N N . GLN A 1 611 ? -30.330 19.038 -17.731 1.00 39.78 611 GLN A N 1
ATOM 4955 C CA . GLN A 1 611 ? -31.108 20.075 -17.080 1.00 39.78 611 GLN A CA 1
ATOM 4956 C C . GLN A 1 611 ? -30.514 20.301 -15.689 1.00 39.78 611 GLN A C 1
ATOM 4958 O O . GLN A 1 611 ? -30.196 19.359 -14.965 1.00 39.78 611 GLN A O 1
ATOM 4963 N N . VAL A 1 612 ? -30.287 21.576 -15.403 1.00 35.00 612 VAL A N 1
ATOM 4964 C CA . VAL A 1 612 ? -29.773 22.122 -14.151 1.00 35.00 612 VAL A CA 1
ATOM 4965 C C . VAL A 1 612 ? -30.535 21.499 -12.977 1.00 35.00 612 VAL A C 1
ATOM 4967 O O . VAL A 1 612 ? -31.762 21.419 -13.024 1.00 35.00 612 VAL A O 1
ATOM 4970 N N . ALA A 1 613 ? -29.812 21.038 -11.951 1.00 35.59 613 ALA A N 1
ATOM 4971 C CA . ALA A 1 613 ? -30.418 20.667 -10.674 1.00 35.59 613 ALA A CA 1
ATOM 4972 C C . ALA A 1 613 ? -31.255 21.859 -10.177 1.00 35.59 613 ALA A C 1
ATOM 4974 O O . ALA A 1 613 ? -30.744 22.980 -10.224 1.00 35.59 613 ALA A O 1
ATOM 4975 N N . PRO A 1 614 ? -32.519 21.669 -9.766 1.00 35.22 614 PRO A N 1
ATOM 4976 C CA . PRO A 1 614 ? -33.361 22.796 -9.422 1.00 35.22 614 PRO A CA 1
ATOM 4977 C C . PRO A 1 614 ? -32.754 23.533 -8.225 1.00 35.22 614 PRO A C 1
ATOM 4979 O O . PRO A 1 614 ? -32.474 22.928 -7.191 1.00 35.22 614 PRO A O 1
ATOM 4982 N N . ASP A 1 615 ? -32.541 24.839 -8.390 1.00 40.62 615 ASP A N 1
ATOM 4983 C CA . ASP A 1 615 ? -32.244 25.759 -7.296 1.00 40.62 615 ASP A CA 1
ATOM 4984 C C . ASP A 1 615 ? -33.338 25.622 -6.219 1.00 40.62 615 ASP A C 1
ATOM 4986 O O . ASP A 1 615 ? -34.480 25.259 -6.529 1.00 40.62 615 ASP A O 1
ATOM 4990 N N . VAL A 1 616 ? -33.024 25.903 -4.955 1.00 44.34 616 VAL A N 1
ATOM 4991 C CA . VAL A 1 616 ? -33.938 25.697 -3.809 1.00 44.34 616 VAL A CA 1
ATOM 4992 C C . VAL A 1 616 ? -35.275 26.438 -4.003 1.00 44.34 616 VAL A C 1
ATOM 4994 O O . VAL A 1 616 ? -36.314 25.999 -3.508 1.00 44.34 616 VAL A O 1
ATOM 4997 N N . GLU A 1 617 ? -35.277 27.511 -4.796 1.00 41.66 617 GLU A N 1
ATOM 4998 C CA . GLU A 1 617 ? -36.473 28.243 -5.233 1.00 41.66 617 GLU A CA 1
ATOM 4999 C C . GLU A 1 617 ? -37.388 27.428 -6.163 1.00 41.66 617 GLU A C 1
ATOM 5001 O O . GLU A 1 617 ? -38.603 27.407 -5.979 1.00 41.66 617 GLU A O 1
ATOM 5006 N N . SER A 1 618 ? -36.816 26.667 -7.095 1.00 46.22 618 SER A N 1
ATOM 5007 C CA . SER A 1 618 ? -37.570 25.844 -8.053 1.00 46.22 618 SER A CA 1
ATOM 5008 C C . SER A 1 618 ? -38.126 24.544 -7.457 1.00 46.22 618 SER A C 1
ATOM 5010 O O . SER A 1 618 ? -39.144 24.041 -7.926 1.00 46.22 618 SER A O 1
ATOM 5012 N N . VAL A 1 619 ? -37.535 24.032 -6.369 1.00 45.59 619 VAL A N 1
ATOM 5013 C CA . VAL A 1 619 ? -38.152 22.960 -5.558 1.00 45.59 619 VAL A CA 1
ATOM 5014 C C . VAL A 1 619 ? -39.399 23.481 -4.837 1.00 45.59 619 VAL A C 1
ATOM 5016 O O . VAL A 1 619 ? -40.390 22.765 -4.713 1.00 45.59 619 VAL A O 1
ATOM 5019 N N . LYS A 1 620 ? -39.377 24.747 -4.409 1.00 46.78 620 LYS A N 1
ATOM 5020 C CA . LYS A 1 620 ? -40.510 25.409 -3.756 1.00 46.78 620 LYS A CA 1
ATOM 5021 C C . LYS A 1 620 ? -41.648 25.696 -4.740 1.00 46.78 620 LYS A C 1
ATOM 5023 O O . LYS A 1 620 ? -42.794 25.392 -4.433 1.00 46.78 620 LYS A O 1
ATOM 5028 N N . GLU A 1 621 ? -41.326 26.168 -5.946 1.00 48.50 621 GLU A N 1
ATOM 5029 C CA . GLU A 1 621 ? -42.308 26.306 -7.033 1.00 48.50 621 GLU A CA 1
ATOM 5030 C C . GLU A 1 621 ? -42.900 24.955 -7.454 1.00 48.50 621 GLU A C 1
ATOM 5032 O O . GLU A 1 621 ? -44.102 24.863 -7.694 1.00 48.50 621 GLU A O 1
ATOM 5037 N N . ALA A 1 622 ? -42.098 23.887 -7.497 1.00 43.53 622 ALA A N 1
ATOM 5038 C CA . ALA A 1 622 ? -42.598 22.547 -7.799 1.00 43.53 622 ALA A CA 1
ATOM 5039 C C . ALA A 1 622 ? -43.560 22.025 -6.716 1.00 43.53 622 ALA A C 1
ATOM 5041 O O . ALA A 1 622 ? -44.571 21.398 -7.042 1.00 43.53 622 ALA A O 1
ATOM 5042 N N . ASP A 1 623 ? -43.283 22.308 -5.441 1.00 50.19 623 ASP A N 1
ATOM 5043 C CA . ASP A 1 623 ? -44.155 21.935 -4.323 1.00 50.19 623 ASP A CA 1
ATOM 5044 C C . ASP A 1 623 ? -45.470 22.742 -4.336 1.00 50.19 623 ASP A C 1
ATOM 5046 O O . ASP A 1 623 ? -46.549 22.185 -4.114 1.00 50.19 623 ASP A O 1
ATOM 5050 N N . ASP A 1 624 ? -45.414 24.026 -4.701 1.00 59.00 624 ASP A N 1
ATOM 5051 C CA . ASP A 1 624 ? -46.597 24.883 -4.845 1.00 59.00 624 ASP A CA 1
ATOM 5052 C C . ASP A 1 624 ? -47.458 24.493 -6.062 1.00 59.00 624 ASP A C 1
ATOM 5054 O O . ASP A 1 624 ? -48.684 24.405 -5.946 1.00 59.00 624 ASP A O 1
ATOM 5058 N N . ILE A 1 625 ? -46.842 24.147 -7.200 1.00 51.81 625 ILE A N 1
ATOM 5059 C CA . ILE A 1 625 ? -47.545 23.604 -8.376 1.00 51.81 625 ILE A CA 1
ATOM 5060 C C . ILE A 1 625 ? -48.183 22.253 -8.040 1.00 51.81 625 ILE A C 1
ATOM 5062 O O . ILE A 1 625 ? -49.334 22.008 -8.400 1.00 51.81 625 ILE A O 1
ATOM 5066 N N . THR A 1 626 ? -47.481 21.383 -7.310 1.00 48.94 626 THR A N 1
ATOM 5067 C CA . THR A 1 626 ? -48.010 20.071 -6.906 1.00 48.94 626 THR A CA 1
ATOM 5068 C C . THR A 1 626 ? -49.214 20.224 -5.978 1.00 48.94 626 THR A C 1
ATOM 5070 O O . THR A 1 626 ? -50.233 19.555 -6.168 1.00 48.94 626 THR A O 1
ATOM 5073 N N . LYS A 1 627 ? -49.153 21.154 -5.018 1.00 60.12 627 LYS A N 1
ATOM 5074 C CA . LYS A 1 627 ? -50.283 21.484 -4.137 1.00 60.12 627 LYS A CA 1
ATOM 5075 C C . LYS A 1 627 ? -51.477 22.037 -4.911 1.00 60.12 627 LYS A C 1
ATOM 5077 O O . LYS A 1 627 ? -52.610 21.660 -4.608 1.00 60.12 627 LYS A O 1
ATOM 5082 N N . GLU A 1 628 ? -51.245 22.873 -5.919 1.00 56.03 628 GLU A N 1
ATOM 5083 C CA . GLU A 1 628 ? -52.323 23.436 -6.734 1.00 56.03 628 GLU A CA 1
ATOM 5084 C C . GLU A 1 628 ? -52.944 22.388 -7.674 1.00 56.03 628 GLU A C 1
ATOM 5086 O O . GLU A 1 628 ? -54.167 22.313 -7.790 1.00 56.03 628 GLU A O 1
ATOM 5091 N N . VAL A 1 629 ? -52.141 21.486 -8.247 1.00 49.72 629 VAL A N 1
ATOM 5092 C CA . VAL A 1 629 ? -52.626 20.346 -9.048 1.00 49.72 629 VAL A CA 1
ATOM 5093 C C . VAL A 1 629 ? -53.459 19.384 -8.196 1.00 49.72 629 VAL A C 1
ATOM 5095 O O . VAL A 1 629 ? -54.530 18.960 -8.631 1.00 49.72 629 VAL A O 1
ATOM 5098 N N . ILE A 1 630 ? -53.037 19.089 -6.960 1.00 56.06 630 ILE A N 1
ATOM 5099 C CA . ILE A 1 630 ? -53.821 18.273 -6.017 1.00 56.06 630 ILE A CA 1
ATOM 5100 C C . ILE A 1 630 ? -55.139 18.977 -5.658 1.00 56.06 630 ILE A C 1
ATOM 5102 O O . ILE A 1 630 ? -56.188 18.332 -5.608 1.00 56.06 630 ILE A O 1
ATOM 5106 N N . ARG A 1 631 ? -55.114 20.301 -5.465 1.00 63.44 631 ARG A N 1
ATOM 5107 C CA . ARG A 1 631 ? -56.304 21.106 -5.156 1.00 63.44 631 ARG A CA 1
ATOM 5108 C C . ARG A 1 631 ? -57.304 21.137 -6.324 1.00 63.44 631 ARG A C 1
ATOM 5110 O O . ARG A 1 631 ? -58.508 21.053 -6.084 1.00 63.44 631 ARG A O 1
ATOM 5117 N N . VAL A 1 632 ? -56.833 21.208 -7.572 1.00 57.34 632 VAL A N 1
ATOM 5118 C CA . VAL A 1 632 ? -57.673 21.127 -8.785 1.00 57.34 632 VAL A CA 1
ATOM 5119 C C . VAL A 1 632 ? -58.216 19.708 -8.989 1.00 57.34 632 VAL A C 1
ATOM 5121 O O . VAL A 1 632 ? -59.403 19.536 -9.269 1.00 57.34 632 VAL A O 1
ATOM 5124 N N . TRP A 1 633 ? -57.392 18.681 -8.762 1.00 51.88 633 TRP A N 1
ATOM 5125 C CA . TRP A 1 633 ? -57.798 17.275 -8.863 1.00 51.88 633 TRP A CA 1
ATOM 5126 C C . TRP A 1 633 ? -58.920 16.915 -7.879 1.00 51.88 633 TRP A C 1
ATOM 5128 O O . TRP A 1 633 ? -59.894 16.264 -8.259 1.00 51.88 633 TRP A O 1
ATOM 5138 N N . GLN A 1 634 ? -58.848 17.425 -6.645 1.00 55.53 634 GLN A N 1
ATOM 5139 C CA . GLN A 1 634 ? -59.903 17.263 -5.638 1.00 55.53 634 GLN A CA 1
ATOM 5140 C C . GLN A 1 634 ? -61.226 17.952 -6.011 1.00 55.53 634 GLN A C 1
ATOM 5142 O O . GLN A 1 634 ? -62.262 17.625 -5.433 1.00 55.53 634 GLN A O 1
ATOM 5147 N N . LYS A 1 635 ? -61.212 18.898 -6.959 1.00 53.06 635 LYS A N 1
ATOM 5148 C CA . LYS A 1 635 ? -62.376 19.716 -7.314 1.00 53.06 635 LYS A CA 1
ATOM 5149 C C . LYS A 1 635 ? -63.108 19.232 -8.569 1.00 53.06 635 LYS A C 1
ATOM 5151 O O . LYS A 1 635 ? -64.319 19.421 -8.643 1.00 53.06 635 LYS A O 1
ATOM 5156 N N . GLU A 1 636 ? -62.415 18.606 -9.525 1.00 51.69 636 GLU A N 1
ATOM 5157 C CA . GLU A 1 636 ? -62.999 18.284 -10.845 1.00 51.69 636 GLU A CA 1
ATOM 5158 C C . GLU A 1 636 ? -63.055 16.791 -11.223 1.00 51.69 636 GLU A C 1
ATOM 5160 O O . GLU A 1 636 ? -63.662 16.442 -12.238 1.00 51.69 636 GLU A O 1
ATOM 5165 N N . GLY A 1 637 ? -62.522 15.883 -10.397 1.00 50.41 637 GLY A N 1
ATOM 5166 C CA . GLY A 1 637 ? -62.656 14.434 -10.609 1.00 50.41 637 GLY A CA 1
ATOM 5167 C C . GLY A 1 637 ? -62.006 13.908 -11.904 1.00 50.41 637 GLY A C 1
ATOM 5168 O O . GLY A 1 637 ? -61.240 14.601 -12.567 1.00 50.41 637 GLY A O 1
ATOM 5169 N N . GLU A 1 638 ? -62.287 12.646 -12.258 1.00 43.25 638 GLU A N 1
ATOM 5170 C CA . GLU A 1 638 ? -61.528 11.763 -13.181 1.00 43.25 638 GLU A CA 1
ATOM 5171 C C . GLU A 1 638 ? -61.164 12.291 -14.590 1.00 43.25 638 GLU A C 1
ATOM 5173 O O . GLU A 1 638 ? -60.376 11.658 -15.292 1.00 43.25 638 GLU A O 1
ATOM 5178 N N . LYS A 1 639 ? -61.639 13.462 -15.026 1.00 44.75 639 LYS A N 1
ATOM 5179 C CA . LYS A 1 639 ? -61.283 14.036 -16.340 1.00 44.75 639 LYS A CA 1
ATOM 5180 C C . LYS A 1 639 ? -59.846 14.569 -16.440 1.00 44.75 639 LYS A C 1
ATOM 5182 O O . LYS A 1 639 ? -59.381 14.834 -17.547 1.00 44.75 639 LYS A O 1
ATOM 5187 N N . VAL A 1 640 ? -59.124 14.685 -15.324 1.00 49.19 640 VAL A N 1
ATOM 5188 C CA . VAL A 1 640 ? -57.761 15.253 -15.275 1.00 49.19 640 VAL A CA 1
ATOM 5189 C C . VAL A 1 640 ? -56.660 14.196 -15.496 1.00 49.19 640 VAL A C 1
ATOM 5191 O O . VAL A 1 640 ? -55.530 14.536 -15.844 1.00 49.19 640 VAL A O 1
ATOM 5194 N N . TYR A 1 641 ? -56.978 12.900 -15.387 1.00 43.19 641 TYR A N 1
ATOM 5195 C CA . TYR A 1 641 ? -55.970 11.827 -15.381 1.00 43.19 641 TYR A CA 1
ATOM 5196 C C . TYR A 1 641 ? -55.189 11.709 -16.705 1.00 43.19 641 TYR A C 1
ATOM 5198 O O . TYR A 1 641 ? -53.966 11.590 -16.701 1.00 43.19 641 TYR A O 1
ATOM 5206 N N . LEU A 1 642 ? -55.875 11.852 -17.847 1.00 41.25 642 LEU A N 1
ATOM 5207 C CA . LEU A 1 642 ? -55.246 11.766 -19.173 1.00 41.25 642 LEU A CA 1
ATOM 5208 C C . LEU A 1 642 ? -54.313 12.959 -19.466 1.00 41.25 642 LEU A C 1
ATOM 5210 O O . LEU A 1 642 ? -53.340 12.836 -20.206 1.00 41.25 642 LEU A O 1
ATOM 5214 N N . TRP A 1 643 ? -54.599 14.118 -18.869 1.00 48.00 643 TRP A N 1
ATOM 5215 C CA . TRP A 1 643 ? -53.818 15.343 -19.044 1.00 48.00 643 TRP A CA 1
ATOM 5216 C C . TRP A 1 643 ? -52.572 15.365 -18.157 1.00 48.00 643 TRP A C 1
ATOM 5218 O O . TRP A 1 643 ? -51.542 15.897 -18.569 1.00 48.00 643 TRP A O 1
ATOM 5228 N N . ILE A 1 644 ? -52.637 14.725 -16.986 1.00 50.41 644 ILE A N 1
ATOM 5229 C CA . ILE A 1 644 ? -51.484 14.521 -16.102 1.00 50.41 644 ILE A CA 1
ATOM 5230 C C . ILE A 1 644 ? -50.485 13.549 -16.738 1.00 50.41 644 ILE A C 1
ATOM 5232 O O . ILE A 1 644 ? -49.295 13.850 -16.750 1.00 50.41 644 ILE A O 1
ATOM 5236 N N . GLU A 1 645 ? -50.933 12.447 -17.348 1.00 44.91 645 GLU A N 1
ATOM 5237 C CA . GLU A 1 645 ? -50.017 11.541 -18.060 1.00 44.91 645 GLU A CA 1
ATOM 5238 C C . GLU A 1 645 ? -49.350 12.208 -19.270 1.00 44.91 645 GLU A C 1
ATOM 5240 O O . GLU A 1 645 ? -48.146 12.055 -19.473 1.00 44.91 645 GLU A O 1
ATOM 5245 N N . LEU A 1 646 ? -50.093 13.012 -20.040 1.00 43.84 646 LEU A N 1
ATOM 5246 C CA . LEU A 1 646 ? -49.537 13.798 -21.147 1.00 43.84 646 LEU A CA 1
ATOM 5247 C C . LEU A 1 646 ? -48.550 14.872 -20.661 1.00 43.84 646 LEU A C 1
ATOM 5249 O O . LEU A 1 646 ? -47.506 15.067 -21.283 1.00 43.84 646 LEU A O 1
ATOM 5253 N N . GLY A 1 647 ? -48.837 15.527 -19.533 1.00 47.72 647 GLY A N 1
ATOM 5254 C CA . GLY A 1 647 ? -47.929 16.478 -18.891 1.00 47.72 647 GLY A CA 1
ATOM 5255 C C . GLY A 1 647 ? -46.641 15.815 -18.402 1.00 47.72 647 GLY A C 1
ATOM 5256 O O . GLY A 1 647 ? -45.551 16.289 -18.717 1.00 47.72 647 GLY A O 1
ATOM 5257 N N . ILE A 1 648 ? -46.747 14.671 -17.720 1.00 48.41 648 ILE A N 1
ATOM 5258 C CA . ILE A 1 648 ? -45.598 13.871 -17.269 1.00 48.41 648 ILE A CA 1
ATOM 5259 C C . ILE A 1 648 ? -44.774 13.394 -18.472 1.00 48.41 648 ILE A C 1
ATOM 5261 O O . ILE A 1 648 ? -43.547 13.495 -18.450 1.00 48.41 648 ILE A O 1
ATOM 5265 N N . TYR A 1 649 ? -45.427 12.966 -19.556 1.00 44.28 649 TYR A N 1
ATOM 5266 C CA . TYR A 1 649 ? -44.763 12.563 -20.795 1.00 44.28 649 TYR A CA 1
ATOM 5267 C C . TYR A 1 649 ? -43.970 13.712 -21.446 1.00 44.28 649 TYR A C 1
ATOM 5269 O O . TYR A 1 649 ? -42.826 13.515 -21.864 1.00 44.28 649 TYR A O 1
ATOM 5277 N N . PHE A 1 650 ? -44.527 14.928 -21.499 1.00 42.88 650 PHE A N 1
ATOM 5278 C CA . PHE A 1 650 ? -43.818 16.103 -22.025 1.00 42.88 650 PHE A CA 1
ATOM 5279 C C . PHE A 1 650 ? -42.680 16.571 -21.104 1.00 42.88 650 PHE A C 1
ATOM 5281 O O . PHE A 1 650 ? -41.608 16.924 -21.603 1.00 42.88 650 PHE A O 1
ATOM 5288 N N . ILE A 1 651 ? -42.852 16.501 -19.779 1.00 45.94 651 ILE A N 1
ATOM 5289 C CA . ILE A 1 651 ? -41.793 16.806 -18.799 1.00 45.94 651 ILE A CA 1
ATOM 5290 C C . ILE A 1 651 ? -40.624 15.826 -18.951 1.00 45.94 651 ILE A C 1
ATOM 5292 O O . ILE A 1 651 ? -39.470 16.253 -19.003 1.00 45.94 651 ILE A O 1
ATOM 5296 N N . GLN A 1 652 ? -40.913 14.532 -19.107 1.00 41.53 652 GLN A N 1
ATOM 5297 C CA . GLN A 1 652 ? -39.899 13.487 -19.275 1.00 41.53 652 GLN A CA 1
ATOM 5298 C C . GLN A 1 652 ? -39.143 13.573 -20.610 1.00 41.53 652 GLN A C 1
ATOM 5300 O O . GLN A 1 652 ? -38.013 13.085 -20.700 1.00 41.53 652 GLN A O 1
ATOM 5305 N N . ARG A 1 653 ? -39.741 14.168 -21.654 1.00 37.34 653 ARG A N 1
ATOM 5306 C CA . ARG A 1 653 ? -39.172 14.153 -23.012 1.00 37.34 653 ARG A CA 1
ATOM 5307 C C . ARG A 1 653 ? -38.607 15.494 -23.492 1.00 37.34 653 ARG A C 1
ATOM 5309 O O . ARG A 1 653 ? -37.633 15.467 -24.242 1.00 37.34 653 ARG A O 1
ATOM 5316 N N . GLU A 1 654 ? -39.166 16.633 -23.073 1.00 39.16 654 GLU A N 1
ATOM 5317 C CA . GLU A 1 654 ? -38.807 17.965 -23.605 1.00 39.16 654 GLU A CA 1
ATOM 5318 C C . GLU A 1 654 ? -38.436 19.028 -22.551 1.00 39.16 654 GLU A C 1
ATOM 5320 O O . GLU A 1 654 ? -37.841 20.047 -22.907 1.00 39.16 654 GLU A O 1
ATOM 5325 N N . GLY A 1 655 ? -38.697 18.795 -21.260 1.00 41.28 655 GLY A N 1
ATOM 5326 C CA . GLY A 1 655 ? -38.301 19.701 -20.173 1.00 41.28 655 GLY A CA 1
ATOM 5327 C C . GLY A 1 655 ? -39.258 20.855 -19.851 1.00 41.28 655 GLY A C 1
ATOM 5328 O O . GLY A 1 655 ? -40.107 21.248 -20.648 1.00 41.28 655 GLY A O 1
ATOM 5329 N N . TYR A 1 656 ? -39.079 21.441 -18.659 1.00 44.31 656 TYR A N 1
ATOM 5330 C CA . TYR A 1 656 ? -40.022 22.384 -18.032 1.00 44.31 656 TYR A CA 1
ATOM 5331 C C . TYR A 1 656 ? -40.280 23.694 -18.801 1.00 44.31 656 TYR A C 1
ATOM 5333 O O . TYR A 1 656 ? -41.396 24.207 -18.761 1.00 44.31 656 TYR A O 1
ATOM 5341 N N . LYS A 1 657 ? -39.313 24.222 -19.568 1.00 45.59 657 LYS A N 1
ATOM 5342 C CA . LYS A 1 657 ? -39.486 25.486 -20.325 1.00 45.59 657 LYS A CA 1
ATOM 5343 C C . LYS A 1 657 ? -40.548 25.417 -21.432 1.00 45.59 657 LYS A C 1
ATOM 5345 O O . LYS A 1 657 ? -41.093 26.449 -21.808 1.00 45.59 657 LYS A O 1
ATOM 5350 N N . ASN A 1 658 ? -40.871 24.224 -21.937 1.00 45.12 658 ASN A N 1
ATOM 5351 C CA . ASN A 1 658 ? -41.935 24.049 -22.932 1.00 45.12 658 ASN A CA 1
ATOM 5352 C C . ASN A 1 658 ? -43.322 23.845 -22.299 1.00 45.12 658 ASN A C 1
ATOM 5354 O O . ASN A 1 658 ? -44.327 24.003 -22.995 1.00 45.12 658 ASN A O 1
ATOM 5358 N N . LEU A 1 659 ? -43.399 23.562 -20.992 1.00 43.97 659 LEU A N 1
ATOM 5359 C CA . LEU A 1 659 ? -44.666 23.400 -20.274 1.00 43.97 659 LEU A CA 1
ATOM 5360 C C . LEU A 1 659 ? -45.432 24.728 -20.195 1.00 43.97 659 LEU A C 1
ATOM 5362 O O . LEU A 1 659 ? -46.635 24.764 -20.424 1.00 43.97 659 LEU A O 1
ATOM 5366 N N . GLU A 1 660 ? -44.721 25.836 -19.985 1.00 44.56 660 GLU A N 1
ATOM 5367 C CA . GLU A 1 660 ? -45.293 27.189 -19.950 1.00 44.56 660 GLU A CA 1
ATOM 5368 C C . GLU A 1 660 ? -45.918 27.584 -21.306 1.00 44.56 660 GLU A C 1
ATOM 5370 O O . GLU A 1 660 ? -46.984 28.199 -21.376 1.00 44.56 660 GLU A O 1
ATOM 5375 N N . GLY A 1 661 ? -45.293 27.153 -22.409 1.00 48.34 661 GLY A N 1
ATOM 5376 C CA . GLY A 1 661 ? -45.819 27.316 -23.767 1.00 48.34 661 GLY A CA 1
ATOM 5377 C C . GLY A 1 661 ? -46.991 26.382 -24.095 1.00 48.34 661 GLY A C 1
ATOM 5378 O O . GLY A 1 661 ? -47.847 26.740 -24.904 1.00 48.34 661 GLY A O 1
ATOM 5379 N N . PHE A 1 662 ? -47.050 25.203 -23.471 1.00 44.25 662 PHE A N 1
ATOM 5380 C CA . PHE A 1 662 ? -48.155 24.251 -23.598 1.00 44.25 662 PHE A CA 1
ATOM 5381 C C . PHE A 1 662 ? -49.396 24.715 -22.821 1.00 44.25 662 PHE A C 1
ATOM 5383 O O . PHE A 1 662 ? -50.492 24.719 -23.380 1.00 44.25 662 PHE A O 1
ATOM 5390 N N . VAL A 1 663 ? -49.217 25.219 -21.595 1.00 47.16 663 VAL A N 1
ATOM 5391 C CA . VAL A 1 663 ? -50.286 25.827 -20.784 1.00 47.16 663 VAL A CA 1
ATOM 5392 C C . VAL A 1 663 ? -50.865 27.060 -21.490 1.00 47.16 663 VAL A C 1
ATOM 5394 O O . VAL A 1 663 ? -52.078 27.144 -21.670 1.00 47.16 663 VAL A O 1
ATOM 5397 N N . LYS A 1 664 ? -50.016 27.938 -22.051 1.00 45.19 664 LYS A N 1
ATOM 5398 C CA . LYS A 1 664 ? -50.472 29.068 -22.889 1.00 45.19 664 LYS A CA 1
ATOM 5399 C C . LYS A 1 664 ? -51.213 28.648 -24.162 1.00 45.19 664 LYS A C 1
ATOM 5401 O O . LYS A 1 664 ? -52.062 29.390 -24.645 1.00 45.19 664 LYS A O 1
ATOM 5406 N N . LYS A 1 665 ? -50.899 27.486 -24.746 1.00 43.66 665 LYS A N 1
ATOM 5407 C CA . LYS A 1 665 ? -51.612 26.963 -25.927 1.00 43.66 665 LYS A CA 1
ATOM 5408 C C . LYS A 1 665 ? -52.965 26.348 -25.572 1.00 43.66 665 LYS A C 1
ATOM 5410 O O . LYS A 1 665 ? -53.868 26.405 -26.403 1.00 43.66 665 LYS A O 1
ATOM 5415 N N . LEU A 1 666 ? -53.119 25.804 -24.366 1.00 40.00 666 LEU A N 1
ATOM 5416 C CA . LEU A 1 666 ? -54.395 25.279 -23.877 1.00 40.00 666 LEU A CA 1
ATOM 5417 C C . LEU A 1 666 ? -55.416 26.387 -23.602 1.00 40.00 666 LEU A C 1
ATOM 5419 O O . LEU A 1 666 ? -56.598 26.193 -23.865 1.00 40.00 666 LEU A O 1
ATOM 5423 N N . GLU A 1 667 ? -54.964 27.572 -23.188 1.00 41.06 667 GLU A N 1
ATOM 5424 C CA . GLU A 1 667 ? -55.836 28.743 -23.012 1.00 41.06 667 GLU A CA 1
ATOM 5425 C C . GLU A 1 667 ? -56.344 29.342 -24.338 1.00 41.06 667 GLU A C 1
ATOM 5427 O O . GLU A 1 667 ? -57.345 30.056 -24.349 1.00 41.06 667 GLU A O 1
ATOM 5432 N N . VAL A 1 668 ? -55.693 29.046 -25.470 1.00 41.22 668 VAL A N 1
ATOM 5433 C CA . VAL A 1 668 ? -55.964 29.697 -26.770 1.00 41.22 668 VAL A CA 1
ATOM 5434 C C . VAL A 1 668 ? -56.621 28.748 -27.794 1.00 41.22 668 VAL A C 1
ATOM 5436 O O . VAL A 1 668 ? -57.036 29.169 -28.870 1.00 41.22 668 VAL A O 1
ATOM 5439 N N . GLY A 1 669 ? -56.782 27.464 -27.471 1.00 33.53 669 GLY A N 1
ATOM 5440 C CA . GLY A 1 669 ? -57.180 26.410 -28.413 1.00 33.53 669 GLY A CA 1
ATOM 5441 C C . GLY A 1 669 ? -58.676 26.098 -28.542 1.00 33.53 669 GLY A C 1
ATOM 5442 O O . GLY A 1 669 ? -59.002 24.980 -28.923 1.00 33.53 669 GLY A O 1
ATOM 5443 N N . ASN A 1 670 ? -59.592 27.026 -28.252 1.00 36.44 670 ASN A N 1
ATOM 5444 C CA . ASN A 1 670 ? -60.980 26.919 -28.723 1.00 36.44 670 ASN A CA 1
ATOM 5445 C C . ASN A 1 670 ? -61.051 27.525 -30.130 1.00 36.44 670 ASN A C 1
ATOM 5447 O O . ASN A 1 670 ? -61.252 28.731 -30.244 1.00 36.44 670 ASN A O 1
ATOM 5451 N N . ASN A 1 671 ? -60.807 26.721 -31.172 1.00 30.53 671 ASN A N 1
ATOM 5452 C CA . ASN A 1 671 ? -61.476 26.762 -32.488 1.00 30.53 671 ASN A CA 1
ATOM 5453 C C . ASN A 1 671 ? -60.738 25.894 -33.531 1.00 30.53 671 ASN A C 1
ATOM 5455 O O . ASN A 1 671 ? -59.511 25.827 -33.571 1.00 30.53 671 ASN A O 1
ATOM 5459 N N . GLU A 1 672 ? -61.535 25.217 -34.358 1.00 31.20 672 GLU A N 1
ATOM 5460 C CA . GLU A 1 672 ? -61.187 24.185 -35.345 1.00 31.20 672 GLU A CA 1
ATOM 5461 C C . GLU A 1 672 ? -60.126 24.585 -36.390 1.00 31.20 672 GLU A C 1
ATOM 5463 O O . GLU A 1 672 ? -60.133 25.697 -36.917 1.00 31.20 672 GLU A O 1
ATOM 5468 N N . VAL A 1 673 ? -59.290 23.617 -36.800 1.00 25.14 673 VAL A N 1
ATOM 5469 C CA . VAL A 1 673 ? -58.478 23.693 -38.030 1.00 25.14 673 VAL A CA 1
ATOM 5470 C C . VAL A 1 673 ? -58.545 22.372 -38.809 1.00 25.14 673 VAL A C 1
ATOM 5472 O O . VAL A 1 673 ? -58.207 21.308 -38.294 1.00 25.14 673 VAL A O 1
ATOM 5475 N N . SER A 1 674 ? -58.932 22.460 -40.086 1.00 29.03 674 SER A N 1
ATOM 5476 C CA . SER A 1 674 ? -58.904 21.389 -41.094 1.00 29.03 674 SER A CA 1
ATOM 5477 C C . SER A 1 674 ? -57.557 21.301 -41.839 1.00 29.03 674 SER A C 1
ATOM 5479 O O . SER A 1 674 ? -56.997 22.330 -42.217 1.00 29.03 674 SER A O 1
ATOM 5481 N N . LEU A 1 675 ? -57.086 20.084 -42.148 1.00 29.41 675 LEU A N 1
ATOM 5482 C CA . LEU A 1 675 ? -55.906 19.787 -42.995 1.00 29.41 675 LEU A CA 1
ATOM 5483 C C . LEU A 1 675 ? -56.190 19.900 -44.513 1.00 29.41 675 LEU A C 1
ATOM 5485 O O . LEU A 1 675 ? -57.291 19.541 -44.936 1.00 29.41 675 LEU A O 1
ATOM 5489 N N . PRO A 1 676 ? -55.180 20.225 -45.365 1.00 32.19 676 PRO A N 1
ATOM 5490 C CA . PRO A 1 676 ? -54.749 19.208 -46.350 1.00 32.19 676 PRO A CA 1
ATOM 5491 C C . PRO A 1 676 ? -53.270 19.203 -46.853 1.00 32.19 676 PRO A C 1
ATOM 5493 O O . PRO A 1 676 ? -52.678 20.227 -47.170 1.00 32.19 676 PRO A O 1
ATOM 5496 N N . LYS A 1 677 ? -52.805 17.956 -47.085 1.00 28.61 677 LYS A N 1
ATOM 5497 C CA . LYS A 1 677 ? -52.014 17.343 -48.194 1.00 28.61 677 LYS A CA 1
ATOM 5498 C C . LYS A 1 677 ? -50.526 17.646 -48.493 1.00 28.61 677 LYS A C 1
ATOM 5500 O O . LYS A 1 677 ? -50.093 18.738 -48.833 1.00 28.61 677 LYS A O 1
ATOM 5505 N N . ALA A 1 678 ? -49.801 16.522 -48.559 1.00 34.59 678 ALA A N 1
ATOM 5506 C CA . ALA A 1 678 ? -48.431 16.292 -49.005 1.00 34.59 678 ALA A CA 1
ATOM 5507 C C . ALA A 1 678 ? -48.286 16.116 -50.531 1.00 34.59 678 ALA A C 1
ATOM 5509 O O . ALA A 1 678 ? -49.124 15.463 -51.150 1.00 34.59 678 ALA A O 1
ATOM 5510 N N . THR A 1 679 ? -47.173 16.594 -51.119 1.00 36.44 679 THR A N 1
ATOM 5511 C CA . THR A 1 679 ? -46.459 15.968 -52.267 1.00 36.44 679 THR A CA 1
ATOM 5512 C C . THR A 1 679 ? -45.183 16.747 -52.645 1.00 36.44 679 THR A C 1
ATOM 5514 O O . THR A 1 679 ? -45.214 17.681 -53.442 1.00 36.44 679 THR A O 1
ATOM 5517 N N . ARG A 1 680 ? -44.013 16.347 -52.120 1.00 29.98 680 ARG A N 1
ATOM 5518 C CA . ARG A 1 680 ? -42.705 16.823 -52.642 1.00 29.98 680 ARG A CA 1
ATOM 5519 C C . ARG A 1 680 ? -41.580 15.777 -52.655 1.00 29.98 680 ARG A C 1
ATOM 5521 O O . ARG A 1 680 ? -40.544 16.024 -53.261 1.00 29.98 680 ARG A O 1
ATOM 5528 N N . LEU A 1 681 ? -41.792 14.599 -52.063 1.00 28.78 681 LEU A N 1
ATOM 5529 C CA . LEU A 1 681 ? -40.747 13.578 -51.908 1.00 28.78 681 LEU A CA 1
ATOM 5530 C C . LEU A 1 681 ? -40.642 12.623 -53.114 1.00 28.78 681 LEU A C 1
ATOM 5532 O O . LEU A 1 681 ? -39.544 12.311 -53.563 1.00 28.78 681 LEU A O 1
ATOM 5536 N N . ASN A 1 682 ? -41.768 12.268 -53.741 1.00 32.50 682 ASN A N 1
ATOM 5537 C CA . ASN A 1 682 ? -41.790 11.258 -54.811 1.00 32.50 682 ASN A CA 1
ATOM 5538 C C . ASN A 1 682 ? -41.237 11.733 -56.168 1.00 32.50 682 ASN A C 1
ATOM 5540 O O . ASN A 1 682 ? -41.002 10.912 -57.045 1.00 32.50 682 ASN A O 1
ATOM 5544 N N . ARG A 1 683 ? -40.974 13.036 -56.355 1.00 31.38 683 ARG A N 1
ATOM 5545 C CA . ARG A 1 683 ? -40.344 13.555 -57.588 1.00 31.38 683 ARG A CA 1
ATOM 5546 C C . ARG A 1 683 ? -38.814 13.522 -57.572 1.00 31.38 683 ARG A C 1
ATOM 5548 O O . ARG A 1 683 ? -38.218 13.665 -58.631 1.00 31.38 683 ARG A O 1
ATOM 5555 N N . ARG A 1 684 ? -38.169 13.327 -56.414 1.00 32.41 684 ARG A N 1
ATOM 5556 C CA . ARG A 1 684 ? -36.694 13.326 -56.314 1.00 32.41 684 ARG A CA 1
ATOM 5557 C C . ARG A 1 684 ? -36.049 11.951 -56.490 1.00 32.41 684 ARG A C 1
ATOM 5559 O O . ARG A 1 684 ? -34.845 11.888 -56.690 1.00 32.41 684 ARG A O 1
ATOM 5566 N N . LEU A 1 685 ? -36.831 10.873 -56.477 1.00 31.67 685 LEU A N 1
ATOM 5567 C CA . LEU A 1 685 ? -36.304 9.506 -56.570 1.00 31.67 685 LEU A CA 1
ATOM 5568 C C . LEU A 1 685 ? -36.131 8.995 -58.012 1.00 31.67 685 LEU A C 1
ATOM 5570 O O . LEU A 1 685 ? -35.511 7.963 -58.213 1.00 31.67 685 LEU A O 1
ATOM 5574 N N . ALA A 1 686 ? -36.615 9.723 -59.023 1.00 30.48 686 ALA A N 1
ATOM 5575 C CA . ALA A 1 686 ? -36.579 9.278 -60.422 1.00 30.48 686 ALA A CA 1
ATOM 5576 C C . ALA A 1 686 ? -35.437 9.883 -61.272 1.00 30.48 686 ALA A C 1
ATOM 5578 O O . ALA A 1 686 ? -35.458 9.737 -62.490 1.00 30.48 686 ALA A O 1
ATOM 5579 N N . GLN A 1 687 ? -34.457 10.584 -60.679 1.00 32.44 687 GLN A N 1
ATOM 5580 C CA . GLN A 1 687 ? -33.411 11.303 -61.440 1.00 32.44 687 GLN A CA 1
ATOM 5581 C C . GLN A 1 687 ? -31.951 11.016 -61.041 1.00 32.44 687 GLN A C 1
ATOM 5583 O O . GLN A 1 687 ? -31.053 11.667 -61.568 1.00 32.44 687 GLN A O 1
ATOM 5588 N N . ALA A 1 688 ? -31.665 10.034 -60.186 1.00 30.52 688 ALA A N 1
ATOM 5589 C CA . ALA A 1 688 ? -30.280 9.663 -59.880 1.00 30.52 688 ALA A CA 1
ATOM 5590 C C . ALA A 1 688 ? -29.869 8.398 -60.655 1.00 30.52 688 ALA A C 1
ATOM 5592 O O . ALA A 1 688 ? -30.335 7.303 -60.357 1.00 30.52 688 ALA A O 1
ATOM 5593 N N . GLY A 1 689 ? -29.011 8.558 -61.667 1.00 33.94 689 GLY A N 1
ATOM 5594 C CA . GLY A 1 689 ? -28.344 7.456 -62.363 1.00 33.94 689 GLY A CA 1
ATOM 5595 C C . GLY A 1 689 ? -27.403 6.695 -61.423 1.00 33.94 689 GLY A C 1
ATOM 5596 O O . GLY A 1 689 ? -26.573 7.292 -60.742 1.00 33.94 689 GLY A O 1
ATOM 5597 N N . ILE A 1 690 ? -27.573 5.374 -61.390 1.00 45.09 690 ILE A N 1
ATOM 5598 C CA . ILE A 1 690 ? -27.044 4.439 -60.392 1.00 45.09 690 ILE A CA 1
ATOM 5599 C C . ILE A 1 690 ? -25.711 3.842 -60.870 1.00 45.09 690 ILE A C 1
ATOM 5601 O O . ILE A 1 690 ? -25.695 3.001 -61.767 1.00 45.09 690 ILE A O 1
ATOM 5605 N N . THR A 1 691 ? -24.598 4.229 -60.240 1.00 41.91 691 THR A N 1
ATOM 5606 C CA . THR A 1 691 ? -23.301 3.514 -60.325 1.00 41.91 691 THR A CA 1
ATOM 5607 C C . THR A 1 691 ? -22.554 3.423 -58.987 1.00 41.91 691 THR A C 1
ATOM 5609 O O . THR A 1 691 ? -21.740 2.520 -58.816 1.00 41.91 691 THR A O 1
ATOM 5612 N N . SER A 1 692 ? -22.863 4.259 -57.991 1.00 40.69 692 SER A N 1
ATOM 5613 C CA . SER A 1 692 ? -22.269 4.182 -56.642 1.00 40.69 692 SER A CA 1
ATOM 5614 C C . SER A 1 692 ? -22.869 3.077 -55.759 1.00 40.69 692 SER A C 1
ATOM 5616 O O . SER A 1 692 ? -22.181 2.524 -54.903 1.00 40.69 692 SER A O 1
ATOM 5618 N N . GLU A 1 693 ? -24.124 2.699 -56.007 1.00 42.59 693 GLU A N 1
ATOM 5619 C CA . GLU A 1 693 ? -24.891 1.783 -55.151 1.00 42.59 693 GLU A CA 1
ATOM 5620 C C . GLU A 1 693 ? -24.407 0.323 -55.252 1.00 42.59 693 GLU A C 1
ATOM 5622 O O . GLU A 1 693 ? -24.449 -0.413 -54.271 1.00 42.59 693 GLU A O 1
ATOM 5627 N N . ARG A 1 694 ? -23.833 -0.101 -56.393 1.00 42.66 694 ARG A N 1
ATOM 5628 C CA . ARG A 1 694 ? -23.243 -1.451 -56.533 1.00 42.66 694 ARG A CA 1
ATOM 5629 C C . ARG A 1 694 ? -22.052 -1.675 -55.598 1.00 42.66 694 ARG A C 1
ATOM 5631 O O . ARG A 1 694 ? -21.942 -2.740 -54.997 1.00 42.66 694 ARG A O 1
ATOM 5638 N N . ILE A 1 695 ? -21.203 -0.662 -55.423 1.00 42.97 695 ILE A N 1
ATOM 5639 C CA . ILE A 1 695 ? -20.039 -0.719 -54.523 1.00 42.97 695 ILE A CA 1
ATOM 5640 C C . ILE A 1 695 ? -20.482 -0.659 -53.062 1.00 42.97 695 ILE A C 1
ATOM 5642 O O . ILE A 1 695 ? -19.891 -1.322 -52.213 1.00 42.97 695 ILE A O 1
ATOM 5646 N N . GLU A 1 696 ? -21.532 0.105 -52.765 1.00 44.25 696 GLU A N 1
ATOM 5647 C CA . GLU A 1 696 ? -22.119 0.171 -51.427 1.00 44.25 696 GLU A CA 1
ATOM 5648 C C . GLU A 1 696 ? -22.780 -1.154 -51.029 1.00 44.25 696 GLU A C 1
ATOM 5650 O O . GLU A 1 696 ? -22.557 -1.633 -49.919 1.00 44.25 696 GLU A O 1
ATOM 5655 N N . ILE A 1 697 ? -23.483 -1.814 -51.957 1.00 43.59 697 ILE A N 1
ATOM 5656 C CA . ILE A 1 697 ? -24.070 -3.145 -51.750 1.00 43.59 697 ILE A CA 1
ATOM 5657 C C . ILE A 1 697 ? -22.973 -4.203 -51.561 1.00 43.59 697 ILE A C 1
ATOM 5659 O O . ILE A 1 697 ? -23.059 -5.015 -50.640 1.00 43.59 697 ILE A O 1
ATOM 5663 N N . LEU A 1 698 ? -21.906 -4.181 -52.368 1.00 41.69 698 LEU A N 1
ATOM 5664 C CA . LEU A 1 698 ? -20.788 -5.120 -52.219 1.00 41.69 698 LEU A CA 1
ATOM 5665 C C . LEU A 1 698 ? -20.001 -4.894 -50.916 1.00 41.69 698 LEU A C 1
ATOM 5667 O O . LEU A 1 698 ? -19.666 -5.861 -50.231 1.00 41.69 698 LEU A O 1
ATOM 5671 N N . ASN A 1 699 ? -19.770 -3.640 -50.516 1.00 44.12 699 ASN A N 1
ATOM 5672 C CA . ASN A 1 699 ? -19.153 -3.317 -49.223 1.00 44.12 699 ASN A CA 1
ATOM 5673 C C . ASN A 1 699 ? -20.075 -3.677 -48.044 1.00 44.12 699 ASN A C 1
ATOM 5675 O O . ASN A 1 699 ? -19.596 -4.152 -47.013 1.00 44.12 699 ASN A O 1
ATOM 5679 N N . SER A 1 700 ? -21.392 -3.508 -48.192 1.00 43.56 700 SER A N 1
ATOM 5680 C CA . SER A 1 700 ? -22.397 -3.935 -47.210 1.00 43.56 700 SER A CA 1
ATOM 5681 C C . SER A 1 700 ? -22.431 -5.455 -47.041 1.00 43.56 700 SER A C 1
ATOM 5683 O O . SER A 1 700 ? -22.641 -5.933 -45.926 1.00 43.56 700 SER A O 1
ATOM 5685 N N . LEU A 1 701 ? -22.233 -6.221 -48.115 1.00 43.09 701 LEU A N 1
ATOM 5686 C CA . LEU A 1 701 ? -22.159 -7.680 -48.049 1.00 43.09 701 LEU A CA 1
ATOM 5687 C C . LEU A 1 701 ? -20.839 -8.150 -47.424 1.00 43.09 701 LEU A C 1
ATOM 5689 O O . LEU A 1 701 ? -20.851 -9.092 -46.639 1.00 43.09 701 LEU A O 1
ATOM 5693 N N . ALA A 1 702 ? -19.726 -7.460 -47.697 1.00 45.28 702 ALA A N 1
ATOM 5694 C CA . ALA A 1 702 ? -18.413 -7.779 -47.131 1.00 45.28 702 ALA A CA 1
ATOM 5695 C C . ALA A 1 702 ? -18.286 -7.479 -45.623 1.00 45.28 702 ALA A C 1
ATOM 5697 O O . ALA A 1 702 ? -17.408 -8.038 -44.968 1.00 45.28 702 ALA A O 1
ATOM 5698 N N . THR A 1 703 ? -19.137 -6.602 -45.078 1.00 42.22 703 THR A N 1
ATOM 5699 C CA . THR A 1 703 ? -19.097 -6.137 -43.675 1.00 42.22 703 THR A CA 1
ATOM 5700 C C . THR A 1 703 ? -20.067 -6.866 -42.745 1.00 42.22 703 THR A C 1
ATOM 5702 O O . THR A 1 703 ? -20.039 -6.639 -41.535 1.00 42.22 703 THR A O 1
ATOM 5705 N N . ARG A 1 704 ? -20.899 -7.777 -43.264 1.00 41.84 704 ARG A N 1
ATOM 5706 C CA . ARG A 1 704 ? -21.751 -8.628 -42.424 1.00 41.84 704 ARG A CA 1
ATOM 5707 C C . ARG A 1 704 ? -20.935 -9.795 -41.871 1.00 41.84 704 ARG A C 1
ATOM 5709 O O . ARG A 1 704 ? -20.543 -10.700 -42.601 1.00 41.84 704 ARG A O 1
ATOM 5716 N N . THR A 1 705 ? -20.701 -9.783 -40.563 1.00 42.28 705 THR A N 1
ATOM 5717 C CA . THR A 1 705 ? -20.140 -10.911 -39.812 1.00 42.28 705 THR A CA 1
ATOM 5718 C C . THR A 1 705 ? -21.039 -12.141 -39.947 1.00 42.28 705 THR A C 1
ATOM 5720 O O . THR A 1 705 ? -22.258 -12.053 -39.796 1.00 42.28 705 THR A O 1
ATOM 5723 N N . LEU A 1 706 ? -20.439 -13.303 -40.229 1.00 35.09 706 LEU A N 1
ATOM 5724 C CA . LEU A 1 706 ? -21.165 -14.572 -40.298 1.00 35.09 706 LEU A CA 1
ATOM 5725 C C . LEU A 1 706 ? -21.903 -14.847 -38.971 1.00 35.09 706 LEU A C 1
ATOM 5727 O O . LEU A 1 706 ? -21.320 -14.629 -37.903 1.00 35.09 706 LEU A O 1
ATOM 5731 N N . PRO A 1 707 ? -23.125 -15.415 -38.992 1.00 33.41 707 PRO A N 1
ATOM 5732 C CA . PRO A 1 707 ? -23.699 -16.025 -37.799 1.00 33.41 707 PRO A CA 1
ATOM 5733 C C . PRO A 1 707 ? -22.714 -17.074 -37.264 1.00 33.41 707 PRO A C 1
ATOM 5735 O O . PRO A 1 707 ? -22.243 -17.920 -38.026 1.00 33.41 707 PRO A O 1
ATOM 5738 N N . LYS A 1 708 ? -22.396 -17.020 -35.963 1.00 38.75 708 LYS A N 1
ATOM 5739 C CA . LYS A 1 708 ? -21.325 -17.773 -35.269 1.00 38.75 708 LYS A CA 1
ATOM 5740 C C . LYS A 1 708 ? -21.390 -19.320 -35.355 1.00 38.75 708 LYS A C 1
ATOM 5742 O O . LYS A 1 708 ? -20.667 -19.986 -34.627 1.00 38.75 708 LYS A O 1
ATOM 5747 N N . ARG A 1 709 ? -22.221 -19.923 -36.215 1.00 40.41 709 ARG A N 1
ATOM 5748 C CA . ARG A 1 709 ? -22.429 -21.383 -36.297 1.00 40.41 709 ARG A CA 1
ATOM 5749 C C . ARG A 1 709 ? -22.107 -22.070 -37.633 1.00 40.41 709 ARG A C 1
ATOM 5751 O O . ARG A 1 709 ? -22.387 -23.253 -37.750 1.00 40.41 709 ARG A O 1
ATOM 5758 N N . LEU A 1 710 ? -21.462 -21.424 -38.611 1.00 39.50 710 LEU A N 1
ATOM 5759 C CA . LEU A 1 710 ? -21.042 -22.100 -39.859 1.00 39.50 710 LEU A CA 1
ATOM 5760 C C . LEU A 1 710 ? -19.648 -21.657 -40.351 1.00 39.50 710 LEU A C 1
ATOM 5762 O O . LEU A 1 710 ? -19.515 -20.883 -41.298 1.00 39.50 710 LEU A O 1
ATOM 5766 N N . LEU A 1 711 ? -18.584 -22.198 -39.752 1.00 48.66 711 LEU A N 1
ATOM 5767 C CA . LEU A 1 711 ? -17.238 -22.192 -40.346 1.00 48.66 711 LEU A CA 1
ATOM 5768 C C . LEU A 1 711 ? -17.124 -23.360 -41.337 1.00 48.66 711 LEU A C 1
ATOM 5770 O O . LEU A 1 711 ? -16.572 -24.408 -41.024 1.00 48.66 711 LEU A O 1
ATOM 5774 N N . SER A 1 712 ? -17.692 -23.199 -42.534 1.00 52.97 712 SER A N 1
ATOM 5775 C CA . SER A 1 712 ? -17.497 -24.155 -43.631 1.00 52.97 712 SER A CA 1
ATOM 5776 C C . SER A 1 712 ? -16.528 -23.577 -44.659 1.00 52.97 712 SER A C 1
ATOM 5778 O O . SER A 1 712 ? -16.512 -22.371 -44.893 1.00 52.97 712 SER A O 1
ATOM 5780 N N . LEU A 1 713 ? -15.757 -24.429 -45.339 1.00 47.81 713 LEU A N 1
ATOM 5781 C CA . LEU A 1 713 ? -14.847 -24.019 -46.420 1.00 47.81 713 LEU A CA 1
ATOM 5782 C C . LEU A 1 713 ? -15.557 -23.151 -47.487 1.00 47.81 713 LEU A C 1
ATOM 5784 O O . LEU A 1 713 ? -14.940 -22.275 -48.091 1.00 47.81 713 LEU A O 1
ATOM 5788 N N . LYS A 1 714 ? -16.876 -23.333 -47.666 1.00 46.03 714 LYS A N 1
ATOM 5789 C CA . LYS A 1 714 ? -17.724 -22.533 -48.562 1.00 46.03 714 LYS A CA 1
ATOM 5790 C C . LYS A 1 714 ? -17.880 -21.071 -48.119 1.00 46.03 714 LYS A C 1
ATOM 5792 O O . LYS A 1 714 ? -17.930 -20.208 -48.990 1.00 46.03 714 LYS A O 1
ATOM 5797 N N . SER A 1 715 ? -17.925 -20.765 -46.817 1.00 53.50 715 SER A N 1
ATOM 5798 C CA . SER A 1 715 ? -18.077 -19.379 -46.335 1.00 53.50 715 SER A CA 1
ATOM 5799 C C . SER A 1 715 ? -16.778 -18.579 -46.446 1.00 53.50 715 SER A C 1
ATOM 5801 O O . SER A 1 715 ? -16.805 -17.436 -46.900 1.00 53.50 715 SER A O 1
ATOM 5803 N N . ALA A 1 716 ? -15.633 -19.200 -46.146 1.00 54.59 716 ALA A N 1
ATOM 5804 C CA . ALA A 1 716 ? -14.319 -18.594 -46.375 1.00 54.59 716 ALA A CA 1
ATOM 5805 C C . ALA A 1 716 ? -14.057 -18.345 -47.875 1.00 54.59 716 ALA A C 1
ATOM 5807 O O . ALA A 1 716 ? -13.595 -17.270 -48.260 1.00 54.59 716 ALA A O 1
ATOM 5808 N N . SER A 1 717 ? -14.439 -19.305 -48.723 1.00 50.91 717 SER A N 1
ATOM 5809 C CA . SER A 1 717 ? -14.369 -19.198 -50.189 1.00 50.91 717 SER A CA 1
ATOM 5810 C C . SER A 1 717 ? -15.241 -18.049 -50.724 1.00 50.91 717 SER A C 1
ATOM 5812 O O . SER A 1 717 ? -14.799 -17.225 -51.524 1.00 50.91 717 SER A O 1
ATOM 5814 N N . PHE A 1 718 ? -16.468 -17.912 -50.214 1.00 51.75 718 PHE A N 1
ATOM 5815 C CA . PHE A 1 718 ? -17.384 -16.839 -50.609 1.00 51.75 718 PHE A CA 1
ATOM 5816 C C . PHE A 1 718 ? -16.866 -15.439 -50.231 1.00 51.75 718 PHE A C 1
ATOM 5818 O O . PHE A 1 718 ? -16.929 -14.514 -51.042 1.00 51.75 718 PHE A O 1
ATOM 5825 N N . GLN A 1 719 ? -16.275 -15.286 -49.041 1.00 61.00 719 GLN A N 1
ATOM 5826 C CA . GLN A 1 719 ? -15.686 -14.013 -48.614 1.00 61.00 719 GLN A CA 1
ATOM 5827 C C . GLN A 1 719 ? -14.452 -13.634 -49.452 1.00 61.00 719 GLN A C 1
ATOM 5829 O O . GLN A 1 719 ? -14.268 -12.463 -49.796 1.00 61.00 719 GLN A O 1
ATOM 5834 N N . ALA A 1 720 ? -13.624 -14.616 -49.825 1.00 55.00 720 ALA A N 1
ATOM 5835 C CA . ALA A 1 720 ? -12.488 -14.400 -50.719 1.00 55.00 720 ALA A CA 1
ATOM 5836 C C . ALA A 1 720 ? -12.944 -13.930 -52.115 1.00 55.00 720 ALA A C 1
ATOM 5838 O O . ALA A 1 720 ? -12.368 -12.986 -52.662 1.00 55.00 720 ALA A O 1
ATOM 5839 N N . LEU A 1 721 ? -14.021 -14.519 -52.651 1.00 52.78 721 LEU A N 1
ATOM 5840 C CA . LEU A 1 721 ? -14.618 -14.135 -53.932 1.00 52.78 721 LEU A CA 1
ATOM 5841 C C . LEU A 1 721 ? -15.156 -12.691 -53.917 1.00 52.78 721 LEU A C 1
ATOM 5843 O O . LEU A 1 721 ? -14.852 -11.921 -54.828 1.00 52.78 721 LEU A O 1
ATOM 5847 N N . ILE A 1 722 ? -15.878 -12.285 -52.864 1.00 57.19 722 ILE A N 1
ATOM 5848 C CA . ILE A 1 722 ? -16.383 -10.905 -52.721 1.00 57.19 722 ILE A CA 1
ATOM 5849 C C . ILE A 1 722 ? -15.229 -9.895 -52.631 1.00 57.19 722 ILE A C 1
ATOM 5851 O O . ILE A 1 722 ? -15.239 -8.871 -53.317 1.00 57.19 722 ILE A O 1
ATOM 5855 N N . ASN A 1 723 ? -14.191 -10.201 -51.850 1.00 59.66 723 ASN A N 1
ATOM 5856 C CA . ASN A 1 723 ? -13.030 -9.320 -51.701 1.00 59.66 723 ASN A CA 1
ATOM 5857 C C . ASN A 1 723 ? -12.206 -9.182 -52.994 1.00 59.66 723 ASN A C 1
ATOM 5859 O O . ASN A 1 723 ? -11.538 -8.161 -53.196 1.00 59.66 723 ASN A O 1
ATOM 5863 N N . TYR A 1 724 ? -12.214 -10.201 -53.857 1.00 61.06 724 TYR A N 1
ATOM 5864 C CA . TYR A 1 724 ? -11.606 -10.126 -55.184 1.00 61.06 724 TYR A CA 1
ATOM 5865 C C . TYR A 1 724 ? -12.452 -9.267 -56.136 1.00 61.06 724 TYR A C 1
ATOM 5867 O O . TYR A 1 724 ? -11.918 -8.341 -56.744 1.00 61.06 724 TYR A O 1
ATOM 5875 N N . LEU A 1 725 ? -13.771 -9.487 -56.197 1.00 53.84 725 LEU A N 1
ATOM 5876 C CA . LEU A 1 725 ? -14.679 -8.726 -57.067 1.00 53.84 725 LEU A CA 1
ATOM 5877 C C . LEU A 1 725 ? -14.667 -7.220 -56.754 1.00 53.84 725 LEU A C 1
ATOM 5879 O O . LEU A 1 725 ? -14.554 -6.409 -57.672 1.00 53.84 725 LEU A O 1
ATOM 5883 N N . ILE A 1 726 ? -14.655 -6.840 -55.469 1.00 58.75 726 ILE A N 1
ATOM 5884 C CA . ILE A 1 726 ? -14.544 -5.432 -55.036 1.00 58.75 726 ILE A CA 1
ATOM 5885 C C . ILE A 1 726 ? -13.234 -4.794 -55.517 1.00 58.75 726 ILE A C 1
ATOM 5887 O O . ILE A 1 726 ? -13.203 -3.616 -55.885 1.00 58.75 726 ILE A O 1
ATOM 5891 N N . ARG A 1 727 ? -12.129 -5.548 -55.502 1.00 61.59 727 ARG A N 1
ATOM 5892 C CA . ARG A 1 727 ? -10.833 -5.057 -55.988 1.00 61.59 727 ARG A CA 1
ATOM 5893 C C . ARG A 1 727 ? -10.820 -4.936 -57.508 1.00 61.59 727 ARG A C 1
ATOM 5895 O O . ARG A 1 727 ? -10.401 -3.897 -58.010 1.00 61.59 727 ARG A O 1
ATOM 5902 N N . HIS A 1 728 ? -11.327 -5.940 -58.216 1.00 57.66 728 HIS A N 1
ATOM 5903 C CA . HIS A 1 728 ? -11.408 -5.951 -59.675 1.00 57.66 728 HIS A CA 1
ATOM 5904 C C . HIS A 1 728 ? -12.254 -4.779 -60.210 1.00 57.66 728 HIS A C 1
ATOM 5906 O O . HIS A 1 728 ? -11.818 -4.044 -61.097 1.00 57.66 728 HIS A O 1
ATOM 5912 N N . GLU A 1 729 ? -13.418 -4.520 -59.608 1.00 55.88 729 GLU A N 1
ATOM 5913 C CA . GLU A 1 729 ? -14.299 -3.408 -59.993 1.00 55.88 729 GLU A CA 1
ATOM 5914 C C . GLU A 1 729 ? -13.670 -2.037 -59.663 1.00 55.88 729 GLU A C 1
ATOM 5916 O O . GLU A 1 729 ? -13.725 -1.113 -60.477 1.00 55.88 729 GLU A O 1
ATOM 5921 N N . LYS A 1 730 ? -12.946 -1.919 -58.536 1.00 54.12 730 LYS A N 1
ATOM 5922 C CA . LYS A 1 730 ? -12.152 -0.717 -58.204 1.00 54.12 730 LYS A CA 1
ATOM 5923 C C . LYS A 1 730 ? -11.006 -0.451 -59.184 1.00 54.12 730 LYS A C 1
ATOM 5925 O O . LYS A 1 730 ? -10.659 0.713 -59.382 1.00 54.12 730 LYS A O 1
ATOM 5930 N N . PHE A 1 731 ? -10.404 -1.480 -59.777 1.00 53.75 731 PHE A N 1
ATOM 5931 C CA . PHE A 1 731 ? -9.339 -1.309 -60.771 1.00 53.75 731 PHE A CA 1
ATOM 5932 C C . PHE A 1 731 ? -9.883 -0.956 -62.161 1.00 53.75 731 PHE A C 1
ATOM 5934 O O . PHE A 1 731 ? -9.307 -0.087 -62.817 1.00 53.75 731 PHE A O 1
ATOM 5941 N N . HIS A 1 732 ? -11.033 -1.507 -62.561 1.00 48.47 732 HIS A N 1
ATOM 5942 C CA . HIS A 1 732 ? -11.732 -1.077 -63.779 1.00 48.47 732 HIS A CA 1
ATOM 5943 C C . HIS A 1 732 ? -12.194 0.384 -63.711 1.00 48.47 732 HIS A C 1
ATOM 5945 O O . HIS A 1 732 ? -12.022 1.129 -64.673 1.00 48.47 732 HIS A O 1
ATOM 5951 N N . LEU A 1 733 ? -12.697 0.835 -62.557 1.00 45.59 733 LEU A N 1
ATOM 5952 C CA . LEU A 1 733 ? -13.084 2.237 -62.347 1.00 45.59 733 LEU A CA 1
ATOM 5953 C C . LEU A 1 733 ? -11.897 3.211 -62.338 1.00 45.59 733 LEU A C 1
ATOM 5955 O O . LEU A 1 733 ? -12.093 4.418 -62.454 1.00 45.59 733 LEU A O 1
ATOM 5959 N N . ARG A 1 734 ? -10.665 2.700 -62.233 1.00 47.22 734 ARG A N 1
ATOM 5960 C CA . ARG A 1 734 ? -9.425 3.478 -62.386 1.00 47.22 734 ARG A CA 1
ATOM 5961 C C . ARG A 1 734 ? -8.897 3.495 -63.825 1.00 47.22 734 ARG A C 1
ATOM 5963 O O . ARG A 1 734 ? -7.809 4.013 -64.050 1.00 47.22 734 ARG A O 1
ATOM 5970 N N . GLY A 1 735 ? -9.646 2.950 -64.788 1.00 41.84 735 GLY A N 1
ATOM 5971 C CA . GLY A 1 735 ? -9.311 3.008 -66.214 1.00 41.84 735 GLY A CA 1
ATOM 5972 C C . GLY A 1 735 ? -8.108 2.155 -66.624 1.00 41.84 735 GLY A C 1
ATOM 5973 O O . GLY A 1 735 ? -7.530 2.389 -67.683 1.00 41.84 735 GLY A O 1
ATOM 5974 N N . LEU A 1 736 ? -7.702 1.182 -65.800 1.00 48.16 736 LEU A N 1
ATOM 5975 C CA . LEU A 1 736 ? -6.636 0.249 -66.160 1.00 48.16 736 LEU A CA 1
ATOM 5976 C C . LEU A 1 736 ? -7.123 -0.679 -67.277 1.00 48.16 736 LEU A C 1
ATOM 5978 O O . LEU A 1 736 ? -8.213 -1.242 -67.189 1.00 48.16 736 LEU A O 1
ATOM 5982 N N . ASN A 1 737 ? -6.316 -0.834 -68.328 1.00 58.25 737 ASN A N 1
ATOM 5983 C CA . ASN A 1 737 ? -6.646 -1.756 -69.412 1.00 58.25 737 ASN A CA 1
ATOM 5984 C C . ASN A 1 737 ? -6.523 -3.223 -68.952 1.00 58.25 737 ASN A C 1
ATOM 5986 O O . ASN A 1 737 ? -5.864 -3.532 -67.955 1.00 58.25 737 ASN A O 1
ATOM 5990 N N . GLU A 1 738 ? -7.141 -4.135 -69.703 1.00 48.44 738 GLU A N 1
ATOM 5991 C CA . GLU A 1 738 ? -7.182 -5.573 -69.393 1.00 48.44 738 GLU A CA 1
ATOM 5992 C C . GLU A 1 738 ? -5.790 -6.191 -69.182 1.00 48.44 738 GLU A C 1
ATOM 5994 O O . GLU A 1 738 ? -5.602 -7.014 -68.288 1.00 48.44 738 GLU A O 1
ATOM 5999 N N . ILE A 1 739 ? -4.785 -5.735 -69.933 1.00 53.72 739 ILE A N 1
ATOM 6000 C CA . ILE A 1 739 ? -3.402 -6.228 -69.849 1.00 53.72 739 ILE A CA 1
ATOM 6001 C C . ILE A 1 739 ? -2.752 -5.834 -68.509 1.00 53.72 739 ILE A C 1
ATOM 6003 O O . ILE A 1 739 ? -2.016 -6.620 -67.905 1.00 53.72 739 ILE A O 1
ATOM 6007 N N . ALA A 1 740 ? -3.037 -4.632 -68.001 1.00 55.03 740 ALA A N 1
ATOM 6008 C CA . ALA A 1 740 ? -2.546 -4.169 -66.705 1.00 55.03 740 ALA A CA 1
ATOM 6009 C C . ALA A 1 740 ? -3.213 -4.915 -65.537 1.00 55.03 740 ALA A C 1
ATOM 6011 O O . ALA A 1 740 ? -2.544 -5.236 -64.551 1.00 55.03 740 ALA A O 1
ATOM 6012 N N . ILE A 1 741 ? -4.501 -5.245 -65.670 1.00 54.94 741 ILE A N 1
ATOM 6013 C CA . ILE A 1 741 ? -5.239 -6.044 -64.681 1.00 54.94 741 ILE A CA 1
ATOM 6014 C C . ILE A 1 741 ? -4.686 -7.477 -64.637 1.00 54.94 741 ILE A C 1
ATOM 6016 O O . ILE A 1 741 ? -4.388 -7.982 -63.556 1.00 54.94 741 ILE A O 1
ATOM 6020 N N . GLN A 1 742 ? -4.417 -8.091 -65.794 1.00 59.06 742 GLN A N 1
ATOM 6021 C CA . GLN A 1 742 ? -3.803 -9.423 -65.869 1.00 59.06 742 GLN A CA 1
ATOM 6022 C C . GLN A 1 742 ? -2.389 -9.467 -65.260 1.00 59.06 742 GLN A C 1
ATOM 6024 O O . GLN A 1 742 ? -2.037 -10.433 -64.578 1.00 59.06 742 GLN A O 1
ATOM 6029 N N . ARG A 1 743 ? -1.576 -8.414 -65.441 1.00 63.06 743 ARG A N 1
ATOM 6030 C CA . ARG A 1 743 ? -0.258 -8.298 -64.783 1.00 63.06 743 ARG A CA 1
ATOM 6031 C C . ARG A 1 743 ? -0.371 -8.188 -63.262 1.00 63.06 743 ARG A C 1
ATOM 6033 O O . ARG A 1 743 ? 0.419 -8.810 -62.552 1.00 63.06 743 ARG A O 1
ATOM 6040 N N . LEU A 1 744 ? -1.344 -7.430 -62.760 1.00 58.34 744 LEU A N 1
ATOM 6041 C CA . LEU A 1 744 ? -1.581 -7.284 -61.321 1.00 58.34 744 LEU A CA 1
ATOM 6042 C C . LEU A 1 744 ? -2.094 -8.579 -60.685 1.00 58.34 744 LEU A C 1
ATOM 6044 O O . LEU A 1 744 ? -1.631 -8.930 -59.601 1.00 58.34 744 LEU A O 1
ATOM 6048 N N . ASP A 1 745 ? -2.956 -9.327 -61.376 1.00 54.72 745 ASP A N 1
ATOM 6049 C CA . ASP A 1 745 ? -3.392 -10.658 -60.935 1.00 54.72 745 ASP A CA 1
ATOM 6050 C C . ASP A 1 745 ? -2.215 -11.640 -60.851 1.00 54.72 745 ASP A C 1
ATOM 6052 O O . ASP A 1 745 ? -2.122 -12.416 -59.898 1.00 54.72 745 ASP A O 1
ATOM 6056 N N . ARG A 1 746 ? -1.251 -11.549 -61.777 1.00 58.34 746 ARG A N 1
ATOM 6057 C CA . ARG A 1 746 ? -0.010 -12.340 -61.733 1.00 58.34 746 ARG A CA 1
ATOM 6058 C C . ARG A 1 746 ? 0.836 -12.008 -60.502 1.00 58.34 746 ARG A C 1
ATOM 6060 O O . ARG A 1 746 ? 1.249 -12.914 -59.781 1.00 58.34 746 ARG A O 1
ATOM 6067 N N . ILE A 1 747 ? 1.030 -10.720 -60.210 1.00 60.66 747 ILE A N 1
ATOM 6068 C CA . ILE A 1 747 ? 1.760 -10.260 -59.015 1.00 60.66 747 ILE A CA 1
ATOM 6069 C C . ILE A 1 747 ? 1.033 -10.691 -57.734 1.00 60.66 747 ILE A C 1
ATOM 6071 O O . ILE A 1 747 ? 1.674 -11.090 -56.761 1.00 60.66 747 ILE A O 1
ATOM 6075 N N . TYR A 1 748 ? -0.301 -10.641 -57.732 1.00 55.97 748 TYR A N 1
ATOM 6076 C CA . TYR A 1 748 ? -1.106 -11.057 -56.589 1.00 55.97 748 TYR A CA 1
ATOM 6077 C C . TYR A 1 748 ? -1.021 -12.569 -56.352 1.00 55.97 748 TYR A C 1
ATOM 6079 O O . TYR A 1 748 ? -0.822 -12.978 -55.212 1.00 55.97 748 TYR A O 1
ATOM 6087 N N . SER A 1 749 ? -1.066 -13.387 -57.411 1.00 53.34 749 SER A N 1
ATOM 6088 C CA . SER A 1 749 ? -0.893 -14.845 -57.312 1.00 53.34 749 SER A CA 1
ATOM 6089 C C . SER A 1 749 ? 0.471 -15.245 -56.736 1.00 53.34 749 SER A C 1
ATOM 6091 O O . SER A 1 749 ? 0.554 -16.199 -55.968 1.00 53.34 749 SER A O 1
ATOM 6093 N N . PHE A 1 750 ? 1.523 -14.469 -57.029 1.00 47.66 750 PHE A N 1
ATOM 6094 C CA . PHE A 1 750 ? 2.864 -14.684 -56.482 1.00 47.66 750 PHE A CA 1
ATOM 6095 C C . PHE A 1 750 ? 2.988 -14.264 -55.014 1.00 47.66 750 PHE A C 1
ATOM 6097 O O . PHE A 1 750 ? 3.664 -14.932 -54.236 1.00 47.66 750 PHE A O 1
ATOM 6104 N N . LYS A 1 751 ? 2.351 -13.154 -54.622 1.00 46.69 751 LYS A N 1
ATOM 6105 C CA . LYS A 1 751 ? 2.434 -12.629 -53.249 1.00 46.69 751 LYS A CA 1
ATOM 6106 C C . LYS A 1 751 ? 1.465 -13.304 -52.275 1.00 46.69 751 LYS A C 1
ATOM 6108 O O . LYS A 1 751 ? 1.733 -13.309 -51.078 1.00 46.69 751 LYS A O 1
ATOM 6113 N N . HIS A 1 752 ? 0.357 -13.848 -52.778 1.00 55.41 752 HIS A N 1
ATOM 6114 C CA . HIS A 1 752 ? -0.747 -14.406 -51.988 1.00 55.41 752 HIS A CA 1
ATOM 6115 C C . HIS A 1 752 ? -1.259 -15.727 -52.595 1.00 55.41 752 HIS A C 1
ATOM 6117 O O . HIS A 1 752 ? -2.408 -15.812 -53.042 1.00 55.41 752 HIS A O 1
ATOM 6123 N N . PRO A 1 753 ? -0.405 -16.767 -52.671 1.00 49.50 753 PRO A N 1
ATOM 6124 C CA . PRO A 1 753 ? -0.717 -17.998 -53.397 1.00 49.50 753 PRO A CA 1
ATOM 6125 C C . PRO A 1 753 ? -1.894 -18.771 -52.788 1.00 49.50 753 PRO A C 1
ATOM 6127 O O . PRO A 1 753 ? -2.663 -19.392 -53.519 1.00 49.50 753 PRO A O 1
ATOM 6130 N N . ILE A 1 754 ? -2.082 -18.699 -51.467 1.00 52.12 754 ILE A N 1
ATOM 6131 C CA . ILE A 1 754 ? -3.152 -19.411 -50.753 1.00 52.12 754 ILE A CA 1
ATOM 6132 C C . ILE A 1 754 ? -4.508 -18.741 -51.012 1.00 52.12 754 ILE A C 1
ATOM 6134 O O . ILE A 1 754 ? -5.483 -19.414 -51.339 1.00 52.12 754 ILE A O 1
ATOM 6138 N N . GLU A 1 755 ? -4.580 -17.414 -50.931 1.00 58.09 755 GLU A N 1
ATOM 6139 C CA . GLU A 1 755 ? -5.798 -16.644 -51.192 1.00 58.09 755 GLU A CA 1
ATOM 6140 C C . GLU A 1 755 ? -6.205 -16.714 -52.665 1.00 58.09 755 GLU A C 1
ATOM 6142 O O . GLU A 1 755 ? -7.394 -16.795 -52.980 1.00 58.09 755 GLU A O 1
ATOM 6147 N N . TYR A 1 756 ? -5.222 -16.739 -53.568 1.00 58.44 756 TYR A N 1
ATOM 6148 C CA . TYR A 1 756 ? -5.460 -16.937 -54.993 1.00 58.44 756 TYR A CA 1
ATOM 6149 C C . TYR A 1 756 ? -5.952 -18.362 -55.297 1.00 58.44 756 TYR A C 1
ATOM 6151 O O . TYR A 1 756 ? -6.889 -18.545 -56.073 1.00 58.44 756 TYR A O 1
ATOM 6159 N N . PHE A 1 757 ? -5.402 -19.376 -54.624 1.00 56.31 757 PHE A N 1
ATOM 6160 C CA . PHE A 1 757 ? -5.872 -20.758 -54.727 1.00 56.31 757 PHE A CA 1
ATOM 6161 C C . PHE A 1 757 ? -7.311 -20.927 -54.206 1.00 56.31 757 PHE A C 1
ATOM 6163 O O . PHE A 1 757 ? -8.146 -21.546 -54.869 1.00 56.31 757 PHE A O 1
ATOM 6170 N N . LEU A 1 758 ? -7.645 -20.305 -53.070 1.00 51.84 758 LEU A N 1
ATOM 6171 C CA . LEU A 1 758 ? -9.011 -20.274 -52.533 1.00 51.84 758 LEU A CA 1
ATOM 6172 C C . LEU A 1 758 ? -9.983 -19.538 -53.466 1.00 51.84 758 LEU A C 1
ATOM 6174 O O . LEU A 1 758 ? -11.126 -19.970 -53.632 1.00 51.84 758 LEU A O 1
ATOM 6178 N N . PHE A 1 759 ? -9.536 -18.473 -54.133 1.00 62.78 759 PHE A N 1
ATOM 6179 C CA . PHE A 1 759 ? -10.308 -17.784 -55.167 1.00 62.78 759 PHE A CA 1
ATOM 6180 C C . PHE A 1 759 ? -10.614 -18.692 -56.374 1.00 62.78 759 PHE A C 1
ATOM 6182 O O . PHE A 1 759 ? -11.769 -18.770 -56.799 1.00 62.78 759 PHE A O 1
ATOM 6189 N N . LEU A 1 760 ? -9.632 -19.450 -56.875 1.00 56.03 760 LEU A N 1
ATOM 6190 C CA . LEU A 1 760 ? -9.836 -20.404 -57.976 1.00 56.03 760 LEU A CA 1
ATOM 6191 C C . LEU A 1 760 ? -10.801 -21.540 -57.597 1.00 56.03 760 LEU A C 1
ATOM 6193 O O . LEU A 1 760 ? -11.669 -21.909 -58.391 1.00 56.03 760 LEU A O 1
ATOM 6197 N N . ILE A 1 761 ? -10.700 -22.055 -56.367 1.00 53.81 761 ILE A N 1
ATOM 6198 C CA . ILE A 1 761 ? -11.651 -23.034 -55.818 1.00 53.81 761 ILE A CA 1
ATOM 6199 C C . ILE A 1 761 ? -13.064 -22.438 -55.750 1.00 53.81 761 ILE A C 1
ATOM 6201 O O . ILE A 1 761 ? -14.033 -23.115 -56.094 1.00 53.81 761 ILE A O 1
ATOM 6205 N N . SER A 1 762 ? -13.185 -21.165 -55.370 1.00 53.94 762 SER A N 1
ATOM 6206 C CA . SER A 1 762 ? -14.468 -20.459 -55.276 1.00 53.94 762 SER A CA 1
ATOM 6207 C C . SER A 1 762 ? -15.144 -20.317 -56.640 1.00 53.94 762 SER A C 1
ATOM 6209 O O . SER A 1 762 ? -16.322 -20.641 -56.767 1.00 53.94 762 SER A O 1
ATOM 6211 N N . LEU A 1 763 ? -14.409 -19.915 -57.683 1.00 52.59 763 LEU A N 1
ATOM 6212 C CA . LEU A 1 763 ? -14.954 -19.818 -59.045 1.00 52.59 763 LEU A CA 1
ATOM 6213 C C . LEU A 1 763 ? -15.539 -21.155 -59.528 1.00 52.59 763 LEU A C 1
ATOM 6215 O O . LEU A 1 763 ? -16.614 -21.182 -60.128 1.00 52.59 763 LEU A O 1
ATOM 6219 N N . ARG A 1 764 ? -14.869 -22.266 -59.196 1.00 47.25 764 ARG A N 1
ATOM 6220 C CA . ARG A 1 764 ? -15.313 -23.625 -59.533 1.00 47.25 764 ARG A CA 1
ATOM 6221 C C . ARG A 1 764 ? -16.511 -24.085 -58.697 1.00 47.25 764 ARG A C 1
ATOM 6223 O O . ARG A 1 764 ? -17.440 -24.669 -59.242 1.00 47.25 764 ARG A O 1
ATOM 6230 N N . LEU A 1 765 ? -16.512 -23.804 -57.391 1.00 45.50 765 LEU A N 1
ATOM 6231 C CA . LEU A 1 765 ? -17.600 -24.169 -56.472 1.00 45.50 765 LEU A CA 1
ATOM 6232 C C . LEU A 1 765 ? -18.907 -23.416 -56.747 1.00 45.50 765 LEU A C 1
ATOM 6234 O O . LEU A 1 765 ? -19.977 -23.942 -56.450 1.00 45.50 765 LEU A O 1
ATOM 6238 N N . PHE A 1 766 ? -18.824 -22.205 -57.302 1.00 49.81 766 PHE A N 1
ATOM 6239 C CA . PHE A 1 766 ? -19.983 -21.363 -57.610 1.00 49.81 766 PHE A CA 1
ATOM 6240 C C . PHE A 1 766 ? -20.369 -21.366 -59.099 1.00 49.81 766 PHE A C 1
ATOM 6242 O O . PHE A 1 766 ? -21.199 -20.560 -59.511 1.00 49.81 766 PHE A O 1
ATOM 6249 N N . GLY A 1 767 ? -19.808 -22.282 -59.899 1.00 38.50 767 GLY A N 1
ATOM 6250 C CA . GLY A 1 767 ? -20.231 -22.514 -61.285 1.00 38.50 767 GLY A CA 1
ATOM 6251 C C . GLY A 1 767 ? -19.930 -21.362 -62.248 1.00 38.50 767 GLY A C 1
ATOM 6252 O O . GLY A 1 767 ? -20.632 -21.196 -63.242 1.00 38.50 767 GLY A O 1
ATOM 6253 N N . VAL A 1 768 ? -18.909 -20.549 -61.962 1.00 41.62 768 VAL A N 1
ATOM 6254 C CA . VAL A 1 768 ? -18.513 -19.436 -62.833 1.00 41.62 768 VAL A CA 1
ATOM 6255 C C . VAL A 1 768 ? -17.541 -19.962 -63.888 1.00 41.62 768 VAL A C 1
ATOM 6257 O O . VAL A 1 768 ? -16.329 -20.011 -63.674 1.00 41.62 768 VAL A O 1
ATOM 6260 N N . GLU A 1 769 ? -18.066 -20.380 -65.038 1.00 35.72 769 GLU A N 1
ATOM 6261 C CA . GLU A 1 769 ? -17.241 -20.756 -66.189 1.00 35.72 769 GLU A CA 1
ATOM 6262 C C . GLU A 1 769 ? -16.693 -19.506 -66.891 1.00 35.72 769 GLU A C 1
ATOM 6264 O O . GLU A 1 769 ? -17.442 -18.686 -67.429 1.00 35.72 769 GLU A O 1
ATOM 6269 N N . ARG A 1 770 ? -15.362 -19.361 -66.934 1.00 36.12 770 ARG A N 1
ATOM 6270 C CA . ARG A 1 770 ? -14.721 -18.458 -67.898 1.00 36.12 770 ARG A CA 1
ATOM 6271 C C . ARG A 1 770 ? -14.861 -19.078 -69.288 1.00 36.12 770 ARG A C 1
ATOM 6273 O O . ARG A 1 770 ? -14.321 -20.155 -69.535 1.00 36.12 770 ARG A O 1
ATOM 6280 N N . LYS A 1 771 ? -15.548 -18.386 -70.204 1.00 29.14 771 LYS A N 1
ATOM 6281 C CA . LYS A 1 771 ? -15.430 -18.670 -71.642 1.00 29.14 771 LYS A CA 1
ATOM 6282 C C . LYS A 1 771 ? -13.965 -18.495 -72.054 1.00 29.14 771 LYS A C 1
ATOM 6284 O O . LYS A 1 771 ? -13.303 -17.577 -71.579 1.00 29.14 771 LYS A O 1
ATOM 6289 N N . GLY A 1 772 ? -13.486 -19.452 -72.842 1.00 31.02 772 GLY A N 1
ATOM 6290 C CA . GLY A 1 772 ? -12.073 -19.770 -73.015 1.00 31.02 772 GLY A CA 1
ATOM 6291 C C . GLY A 1 772 ? -11.185 -18.647 -73.543 1.00 31.02 772 GLY A C 1
ATOM 6292 O O . GLY A 1 772 ? -11.641 -17.740 -74.220 1.00 31.02 772 GLY A O 1
ATOM 6293 N N . GLU A 1 773 ? -9.900 -18.765 -73.231 1.00 27.69 773 GLU A N 1
ATOM 6294 C CA . GLU A 1 773 ? -8.834 -19.060 -74.194 1.00 27.69 773 GLU A CA 1
ATOM 6295 C C . GLU A 1 773 ? -7.627 -19.566 -73.392 1.00 27.69 773 GLU A C 1
ATOM 6297 O O . GLU A 1 773 ? -7.369 -19.127 -72.268 1.00 27.69 773 GLU A O 1
ATOM 6302 N N . VAL A 1 774 ? -6.953 -20.586 -73.922 1.00 29.20 774 VAL A N 1
ATOM 6303 C CA . VAL A 1 774 ? -5.758 -21.181 -73.320 1.00 29.20 774 VAL A CA 1
ATOM 6304 C C . VAL A 1 774 ? -4.649 -20.133 -73.377 1.00 29.20 774 VAL A C 1
ATOM 6306 O O . VAL A 1 774 ? -4.219 -19.752 -74.460 1.00 29.20 774 VAL A O 1
ATOM 6309 N N . LEU A 1 775 ? -4.211 -19.645 -72.215 1.00 28.03 775 LEU A N 1
ATOM 6310 C CA . LEU A 1 775 ? -3.047 -18.768 -72.120 1.00 28.03 775 LEU A CA 1
ATOM 6311 C C . LEU A 1 775 ? -1.788 -19.614 -72.311 1.00 28.03 775 LEU A C 1
ATOM 6313 O O . LEU A 1 775 ? -1.396 -20.367 -71.421 1.00 28.03 775 LEU A O 1
ATOM 6317 N N . ASP A 1 776 ? -1.189 -19.484 -73.490 1.00 29.09 776 ASP A N 1
ATOM 6318 C CA . ASP A 1 776 ? 0.153 -19.964 -73.788 1.00 29.09 776 ASP A CA 1
ATOM 6319 C C . ASP A 1 776 ? 1.162 -19.159 -72.954 1.00 29.09 776 ASP A C 1
ATOM 6321 O O . ASP A 1 776 ? 1.243 -17.927 -73.042 1.00 29.09 776 ASP A O 1
ATOM 6325 N N . TYR A 1 777 ? 1.877 -19.845 -72.068 1.00 28.47 777 TYR A N 1
ATOM 6326 C CA . TYR A 1 777 ? 2.883 -19.239 -71.207 1.00 28.47 777 TYR A CA 1
ATOM 6327 C C . TYR A 1 777 ? 4.255 -19.481 -71.825 1.00 28.47 777 TYR A C 1
ATOM 6329 O O . TYR A 1 777 ? 4.912 -20.472 -71.520 1.00 28.47 777 TYR A O 1
ATOM 6337 N N . GLY A 1 778 ? 4.675 -18.547 -72.679 1.00 29.61 778 GLY A N 1
ATOM 6338 C CA . GLY A 1 778 ? 6.049 -18.478 -73.169 1.00 29.61 778 GLY A CA 1
ATOM 6339 C C . GLY A 1 778 ? 7.073 -18.466 -72.027 1.00 29.61 778 GLY A C 1
ATOM 6340 O O . GLY A 1 778 ? 6.803 -17.958 -70.933 1.00 29.61 778 GLY A O 1
ATOM 6341 N N . GLU A 1 779 ? 8.228 -19.065 -72.315 1.00 30.09 779 GLU A N 1
ATOM 6342 C CA . GLU A 1 779 ? 9.359 -19.298 -71.416 1.00 30.09 779 GLU A CA 1
ATOM 6343 C C . GLU A 1 779 ? 9.847 -18.027 -70.699 1.00 30.09 779 GLU A C 1
ATOM 6345 O O . GLU A 1 779 ? 9.813 -16.915 -71.229 1.00 30.09 779 GLU A O 1
ATOM 6350 N N . PHE A 1 780 ? 10.290 -18.214 -69.454 1.00 27.48 780 PHE A N 1
ATOM 6351 C CA . PHE A 1 780 ? 10.896 -17.181 -68.620 1.00 27.48 780 PHE A CA 1
ATOM 6352 C C . PHE A 1 780 ? 12.342 -16.926 -69.052 1.00 27.48 780 PHE A C 1
ATOM 6354 O O . PHE A 1 780 ? 13.148 -17.852 -69.065 1.00 27.48 780 PHE A O 1
ATOM 6361 N N . ASP A 1 781 ? 12.667 -15.661 -69.315 1.00 32.12 781 ASP A N 1
ATOM 6362 C CA . ASP A 1 781 ? 14.043 -15.179 -69.422 1.00 32.12 781 ASP A CA 1
ATOM 6363 C C . ASP A 1 781 ? 14.541 -14.744 -68.029 1.00 32.12 781 ASP A C 1
ATOM 6365 O O . ASP A 1 781 ? 13.889 -13.963 -67.325 1.00 32.12 781 ASP A O 1
ATOM 6369 N N . GLU A 1 782 ? 15.669 -15.307 -67.603 1.00 31.28 782 GLU A N 1
ATOM 6370 C CA . GLU A 1 782 ? 16.186 -15.304 -66.226 1.00 31.28 782 GLU A CA 1
ATOM 6371 C C . GLU A 1 782 ? 16.987 -14.030 -65.863 1.00 31.28 782 GLU A C 1
ATOM 6373 O O . GLU A 1 782 ? 17.585 -13.947 -64.788 1.00 31.28 782 GLU A O 1
ATOM 6378 N N . GLU A 1 783 ? 17.000 -13.005 -66.722 1.00 33.16 783 GLU A N 1
ATOM 6379 C CA . GLU A 1 783 ? 17.878 -11.833 -66.552 1.00 33.16 783 GLU A CA 1
ATOM 6380 C C . GLU A 1 783 ? 17.276 -10.636 -65.796 1.00 33.16 783 GLU A C 1
ATOM 6382 O O . GLU A 1 783 ? 18.021 -9.790 -65.304 1.00 33.16 783 GLU A O 1
ATOM 6387 N N . VAL A 1 784 ? 15.961 -10.570 -65.567 1.00 34.38 784 VAL A N 1
ATOM 6388 C CA . VAL A 1 784 ? 15.343 -9.379 -64.930 1.00 34.38 784 VAL A CA 1
ATOM 6389 C C . VAL A 1 784 ? 15.483 -9.363 -63.394 1.00 34.38 784 VAL A C 1
ATOM 6391 O O . VAL A 1 784 ? 15.306 -8.329 -62.755 1.00 34.38 784 VAL A O 1
ATOM 6394 N N . LEU A 1 785 ? 15.879 -10.479 -62.772 1.00 31.53 785 LEU A N 1
ATOM 6395 C CA . LEU A 1 785 ? 16.061 -10.582 -61.313 1.00 31.53 785 LEU A CA 1
ATOM 6396 C C . LEU A 1 785 ? 17.495 -10.288 -60.831 1.00 31.53 785 LEU A C 1
ATOM 6398 O O . LEU A 1 785 ? 17.749 -10.314 -59.626 1.00 31.53 785 LEU A O 1
ATOM 6402 N N . LYS A 1 786 ? 18.426 -9.963 -61.740 1.00 32.75 786 LYS A N 1
ATOM 6403 C CA . LYS A 1 786 ? 19.813 -9.602 -61.390 1.00 32.75 786 LYS A CA 1
ATOM 6404 C C . LYS A 1 786 ? 20.086 -8.097 -61.303 1.00 32.75 786 LYS A C 1
ATOM 6406 O O . LYS A 1 786 ? 21.111 -7.724 -60.739 1.00 32.75 786 LYS A O 1
ATOM 6411 N N . GLU A 1 787 ? 19.182 -7.228 -61.758 1.00 33.09 787 GLU A N 1
ATOM 6412 C CA . GLU A 1 787 ? 19.462 -5.782 -61.824 1.00 33.09 787 GLU A CA 1
ATOM 6413 C C . GLU A 1 787 ? 18.949 -4.947 -60.633 1.00 33.09 787 GLU A C 1
ATOM 6415 O O . GLU A 1 787 ? 19.498 -3.881 -60.361 1.00 33.09 787 GLU A O 1
ATOM 6420 N N . GLU A 1 788 ? 18.001 -5.437 -59.823 1.00 33.19 788 GLU A N 1
ATOM 6421 C CA . GLU A 1 788 ? 17.500 -4.681 -58.651 1.00 33.19 788 GLU A CA 1
ATOM 6422 C C . GLU A 1 788 ? 18.255 -4.938 -57.330 1.00 33.19 788 GLU A C 1
ATOM 6424 O O . GLU A 1 788 ? 18.005 -4.260 -56.333 1.00 33.19 788 GLU A O 1
ATOM 6429 N N . LEU A 1 789 ? 19.244 -5.840 -57.310 1.00 32.09 789 LEU A N 1
ATOM 6430 C CA . LEU A 1 789 ? 20.110 -6.070 -56.139 1.00 32.09 789 LEU A CA 1
ATOM 6431 C C . LEU A 1 789 ? 21.512 -5.442 -56.259 1.00 32.09 789 LEU A C 1
ATOM 6433 O O . LEU A 1 789 ? 22.303 -5.543 -55.323 1.00 32.09 789 LEU A O 1
ATOM 6437 N N . SER A 1 790 ? 21.810 -4.724 -57.351 1.00 34.47 790 SER A N 1
ATOM 6438 C CA . SER A 1 790 ? 23.119 -4.076 -57.568 1.00 34.47 790 SER A CA 1
ATOM 6439 C C . SER A 1 790 ? 23.164 -2.567 -57.251 1.00 34.47 790 SER A C 1
ATOM 6441 O O . SER A 1 790 ? 24.223 -1.952 -57.383 1.00 34.47 790 SER A O 1
ATOM 6443 N N . ILE A 1 791 ? 22.073 -1.937 -56.794 1.00 37.56 791 ILE A N 1
ATOM 6444 C CA . ILE A 1 791 ? 22.039 -0.486 -56.503 1.00 37.56 791 ILE A CA 1
ATOM 6445 C C . ILE A 1 791 ? 21.648 -0.232 -55.042 1.00 37.56 791 ILE A C 1
ATOM 6447 O O . ILE A 1 791 ? 20.584 0.298 -54.741 1.00 37.56 791 ILE A O 1
ATOM 6451 N N . ARG A 1 792 ? 22.526 -0.606 -54.105 1.00 32.00 792 ARG A N 1
ATOM 6452 C CA . ARG A 1 792 ? 22.600 -0.012 -52.751 1.00 32.00 792 ARG A CA 1
ATOM 6453 C C . ARG A 1 792 ? 23.938 -0.355 -52.099 1.00 32.00 792 ARG A C 1
ATOM 6455 O O . ARG A 1 792 ? 24.026 -1.089 -51.125 1.00 32.00 792 ARG A O 1
ATOM 6462 N N . GLY A 1 793 ? 25.003 0.183 -52.683 1.00 33.94 793 GLY A N 1
ATOM 6463 C CA . GLY A 1 793 ? 26.366 -0.073 -52.229 1.00 33.94 793 GLY A CA 1
ATOM 6464 C C . GLY A 1 793 ? 27.349 1.041 -52.555 1.00 33.94 793 GLY A C 1
ATOM 6465 O O . GLY A 1 793 ? 28.494 0.739 -52.833 1.00 33.94 793 GLY A O 1
ATOM 6466 N N . HIS A 1 794 ? 26.942 2.314 -52.544 1.00 29.66 794 HIS A N 1
ATOM 6467 C CA . HIS A 1 794 ? 27.891 3.431 -52.592 1.00 29.66 794 HIS A CA 1
ATOM 6468 C C . HIS A 1 794 ? 27.308 4.675 -51.923 1.00 29.66 794 HIS A C 1
ATOM 6470 O O . HIS A 1 794 ? 26.465 5.348 -52.502 1.00 29.66 794 HIS A O 1
ATOM 6476 N N . ASN A 1 795 ? 27.757 4.963 -50.697 1.00 30.06 795 ASN A N 1
ATOM 6477 C CA . ASN A 1 795 ? 28.089 6.309 -50.215 1.00 30.06 795 ASN A CA 1
ATOM 6478 C C . ASN A 1 795 ? 28.460 6.245 -48.733 1.00 30.06 795 ASN A C 1
ATOM 6480 O O . ASN A 1 795 ? 27.585 6.065 -47.899 1.00 30.06 795 ASN A O 1
ATOM 6484 N N . LEU A 1 796 ? 29.750 6.418 -48.433 1.00 29.22 796 LEU A N 1
ATOM 6485 C CA . LEU A 1 796 ? 30.270 7.116 -47.250 1.00 29.22 796 LEU A CA 1
ATOM 6486 C C . LEU A 1 796 ? 31.786 7.273 -47.450 1.00 29.22 796 LEU A C 1
ATOM 6488 O O . LEU A 1 796 ? 32.586 6.407 -47.101 1.00 29.22 796 LEU A O 1
ATOM 6492 N N . LYS A 1 797 ? 32.169 8.375 -48.106 1.00 30.28 797 LYS A N 1
ATOM 6493 C CA . LYS A 1 797 ? 33.553 8.854 -48.148 1.00 30.28 797 LYS A CA 1
ATOM 6494 C C . LYS A 1 797 ? 33.839 9.668 -46.886 1.00 30.28 797 LYS A C 1
ATOM 6496 O O . LYS A 1 797 ? 33.048 10.505 -46.467 1.00 30.28 797 LYS A O 1
ATOM 6501 N N . SER A 1 798 ? 35.009 9.379 -46.345 1.00 31.00 798 SER A N 1
ATOM 6502 C CA . SER A 1 798 ? 35.720 9.952 -45.208 1.00 31.00 798 SER A CA 1
ATOM 6503 C C . SER A 1 798 ? 35.915 11.474 -45.228 1.00 31.00 798 SER A C 1
ATOM 6505 O O . SER A 1 798 ? 36.331 12.024 -46.248 1.00 31.00 798 SER A O 1
ATOM 6507 N N . GLN A 1 799 ? 35.835 12.093 -44.047 1.00 28.34 799 GLN A N 1
ATOM 6508 C CA . GLN A 1 799 ? 36.765 13.145 -43.623 1.00 28.34 799 GLN A CA 1
ATOM 6509 C C . GLN A 1 799 ? 37.675 12.558 -42.531 1.00 28.34 799 GLN A C 1
ATOM 6511 O O . GLN A 1 799 ? 37.192 12.061 -41.516 1.00 28.34 799 GLN A O 1
ATOM 6516 N N . ARG A 1 800 ? 38.990 12.567 -42.776 1.00 32.28 800 ARG A N 1
ATOM 6517 C CA . ARG A 1 800 ? 40.050 12.352 -41.783 1.00 32.28 800 ARG A CA 1
ATOM 6518 C C . ARG A 1 800 ? 40.834 13.655 -41.699 1.00 32.28 800 ARG A C 1
ATOM 6520 O O . ARG A 1 800 ? 41.353 14.086 -42.725 1.00 32.28 800 ARG A O 1
ATOM 6527 N N . ASP A 1 801 ? 40.959 14.191 -40.492 1.00 30.98 801 ASP A N 1
ATOM 6528 C CA . ASP A 1 801 ? 42.061 15.074 -40.120 1.00 30.98 801 ASP A CA 1
ATOM 6529 C C . ASP A 1 801 ? 43.132 14.274 -39.371 1.00 30.98 801 ASP A C 1
ATOM 6531 O O . ASP A 1 801 ? 42.885 13.187 -38.844 1.00 30.98 801 ASP A O 1
ATOM 6535 N N . GLY A 1 802 ? 44.354 14.792 -39.453 1.00 35.06 802 GLY A N 1
ATOM 6536 C CA . GLY A 1 802 ? 45.620 14.081 -39.326 1.00 35.06 802 GLY A CA 1
ATOM 6537 C C . GLY A 1 802 ? 45.947 13.458 -37.968 1.00 35.06 802 GLY A C 1
ATOM 6538 O O . GLY A 1 802 ? 45.627 13.979 -36.905 1.00 35.06 802 GLY A O 1
ATOM 6539 N N . GLY A 1 803 ? 46.712 12.370 -38.041 1.00 31.91 803 GLY A N 1
ATOM 6540 C CA . GLY A 1 803 ? 47.391 11.738 -36.917 1.00 31.91 803 GLY A CA 1
ATOM 6541 C C . GLY A 1 803 ? 48.252 10.586 -37.422 1.00 31.91 803 GLY A C 1
ATOM 6542 O O . GLY A 1 803 ? 47.758 9.481 -37.622 1.00 31.91 803 GLY A O 1
ATOM 6543 N N . VAL A 1 804 ? 49.525 10.858 -37.710 1.00 40.44 804 VAL A N 1
ATOM 6544 C CA . VAL A 1 804 ? 50.509 9.846 -38.118 1.00 40.44 804 VAL A CA 1
ATOM 6545 C C . VAL A 1 804 ? 50.814 8.961 -36.908 1.00 40.44 804 VAL A C 1
ATOM 6547 O O . VAL A 1 804 ? 51.491 9.406 -35.987 1.00 40.44 804 VAL A O 1
ATOM 6550 N N . ILE A 1 805 ? 50.329 7.718 -36.912 1.00 34.19 805 ILE A N 1
ATOM 6551 C CA . ILE A 1 805 ? 50.765 6.670 -35.977 1.00 34.19 805 ILE A CA 1
ATOM 6552 C C . ILE A 1 805 ? 51.718 5.743 -36.731 1.00 34.19 805 ILE A C 1
ATOM 6554 O O . ILE A 1 805 ? 51.481 5.361 -37.879 1.00 34.19 805 ILE A O 1
ATOM 6558 N N . SER A 1 806 ? 52.862 5.470 -36.110 1.00 45.22 806 SER A N 1
ATOM 6559 C CA . SER A 1 806 ? 53.971 4.745 -36.719 1.00 45.22 806 SER A CA 1
ATOM 6560 C C . SER A 1 806 ? 53.671 3.246 -36.837 1.00 45.22 806 SER A C 1
ATOM 6562 O O . SER A 1 806 ? 53.048 2.651 -35.963 1.00 45.22 806 SER A O 1
ATOM 6564 N N . LYS A 1 807 ? 54.202 2.610 -37.889 1.00 43.50 807 LYS A N 1
ATOM 6565 C CA . LYS A 1 807 ? 54.092 1.171 -38.222 1.00 43.50 807 LYS A CA 1
ATOM 6566 C C . LYS A 1 807 ? 54.600 0.175 -37.152 1.00 43.50 807 LYS A C 1
ATOM 6568 O O . LYS A 1 807 ? 54.709 -1.012 -37.445 1.00 43.50 807 LYS A O 1
ATOM 6573 N N . ARG A 1 808 ? 54.947 0.621 -35.940 1.00 41.31 808 ARG A N 1
ATOM 6574 C CA . ARG A 1 808 ? 55.352 -0.250 -34.822 1.00 41.31 808 ARG A CA 1
ATOM 6575 C C . ARG A 1 808 ? 54.218 -0.587 -33.850 1.00 41.31 808 ARG A C 1
ATOM 6577 O O . ARG A 1 808 ? 54.352 -1.588 -33.155 1.00 41.31 808 ARG A O 1
ATOM 6584 N N . ASP A 1 809 ? 53.106 0.149 -33.864 1.00 39.84 809 ASP A N 1
ATOM 6585 C CA . ASP A 1 809 ? 52.014 -0.061 -32.898 1.00 39.84 809 ASP A CA 1
ATOM 6586 C C . ASP A 1 809 ? 50.959 -1.087 -33.373 1.00 39.84 809 ASP A C 1
ATOM 6588 O O . ASP A 1 809 ? 50.349 -1.761 -32.549 1.00 39.84 809 ASP A O 1
ATOM 6592 N N . GLU A 1 810 ? 50.825 -1.330 -34.685 1.00 44.19 810 GLU A N 1
ATOM 6593 C CA . GLU A 1 810 ? 49.893 -2.345 -35.230 1.00 44.19 810 GLU A CA 1
ATOM 6594 C C . GLU A 1 810 ? 50.337 -3.799 -34.969 1.00 44.19 810 GLU A C 1
ATOM 6596 O O . GLU A 1 810 ? 49.510 -4.708 -34.917 1.00 44.19 810 GLU A O 1
ATOM 6601 N N . ILE A 1 811 ? 51.638 -4.050 -34.776 1.00 46.38 811 ILE A N 1
ATOM 6602 C CA . ILE A 1 811 ? 52.159 -5.413 -34.558 1.00 46.38 811 ILE A CA 1
ATOM 6603 C C . ILE A 1 811 ? 51.945 -5.863 -33.100 1.00 46.38 811 ILE A C 1
ATOM 6605 O O . ILE A 1 811 ? 51.717 -7.044 -32.849 1.00 46.38 811 ILE A O 1
ATOM 6609 N N . VAL A 1 812 ? 51.925 -4.928 -32.142 1.00 48.94 812 VAL A N 1
ATOM 6610 C CA . VAL A 1 812 ? 51.719 -5.230 -30.711 1.00 48.94 812 VAL A CA 1
ATOM 6611 C C . VAL A 1 812 ? 50.248 -5.552 -30.403 1.00 48.94 812 VAL A C 1
ATOM 6613 O O . VAL A 1 812 ? 49.959 -6.376 -29.534 1.00 48.94 812 VAL A O 1
ATOM 6616 N N . GLU A 1 813 ? 49.305 -4.974 -31.151 1.00 49.28 813 GLU A N 1
ATOM 6617 C CA . GLU A 1 813 ? 47.866 -5.198 -30.950 1.00 49.28 813 GLU A CA 1
ATOM 6618 C C . GLU A 1 813 ? 47.392 -6.568 -31.476 1.00 49.28 813 GLU A C 1
ATOM 6620 O O . GLU A 1 813 ? 46.552 -7.225 -30.854 1.00 49.28 813 GLU A O 1
ATOM 6625 N N . ILE A 1 814 ? 47.983 -7.056 -32.572 1.00 51.06 814 ILE A N 1
ATOM 6626 C CA . ILE A 1 814 ? 47.647 -8.364 -33.160 1.00 51.06 814 ILE A CA 1
ATOM 6627 C C . ILE A 1 814 ? 48.115 -9.520 -32.263 1.00 51.06 814 ILE A C 1
ATOM 6629 O O . ILE A 1 814 ? 47.393 -10.509 -32.101 1.00 51.06 814 ILE A O 1
ATOM 6633 N N . ASP A 1 815 ? 49.285 -9.402 -31.633 1.00 56.50 815 ASP A N 1
ATOM 6634 C CA . ASP A 1 815 ? 49.791 -10.444 -30.732 1.00 56.50 815 ASP A CA 1
ATOM 6635 C C . ASP A 1 815 ? 49.045 -10.462 -29.386 1.00 56.50 815 ASP A C 1
ATOM 6637 O O . ASP A 1 815 ? 48.772 -11.539 -28.843 1.00 56.50 815 ASP A O 1
ATOM 6641 N N . GLY A 1 816 ? 48.588 -9.300 -28.902 1.00 59.97 816 GLY A N 1
ATOM 6642 C CA . GLY A 1 816 ? 47.681 -9.213 -27.752 1.00 59.97 816 GLY A CA 1
ATOM 6643 C C . GLY A 1 816 ? 46.318 -9.873 -28.005 1.00 59.97 816 GLY A C 1
ATOM 6644 O O . GLY A 1 816 ? 45.773 -10.545 -27.123 1.00 59.97 816 GLY A O 1
ATOM 6645 N N . LEU A 1 817 ? 45.783 -9.753 -29.226 1.00 51.66 817 LEU A N 1
ATOM 6646 C CA . LEU A 1 817 ? 44.543 -10.425 -29.629 1.00 51.66 817 LEU A CA 1
ATOM 6647 C C . LEU A 1 817 ? 44.713 -11.947 -29.729 1.00 51.66 817 LEU A C 1
ATOM 6649 O O . LEU A 1 817 ? 43.852 -12.682 -29.245 1.00 51.66 817 LEU A O 1
ATOM 6653 N N . LYS A 1 818 ? 45.842 -12.435 -30.259 1.00 60.75 818 LYS A N 1
ATOM 6654 C CA . LYS A 1 818 ? 46.147 -13.878 -30.288 1.00 60.75 818 LYS A CA 1
ATOM 6655 C C . LYS A 1 818 ? 46.262 -14.478 -28.888 1.00 60.75 818 LYS A C 1
ATOM 6657 O O . LYS A 1 818 ? 45.754 -15.572 -28.653 1.00 60.75 818 LYS A O 1
ATOM 6662 N N . MET A 1 819 ? 46.874 -13.764 -27.939 1.00 66.62 819 MET A N 1
ATOM 6663 C CA . MET A 1 819 ? 46.938 -14.221 -26.545 1.00 66.62 819 MET A CA 1
ATOM 6664 C C . MET A 1 819 ? 45.550 -14.335 -25.906 1.00 66.62 819 MET A C 1
ATOM 6666 O O . MET A 1 819 ? 45.277 -15.324 -25.227 1.00 66.62 819 MET A O 1
ATOM 6670 N N . ARG A 1 820 ? 44.656 -13.372 -26.163 1.00 60.78 820 ARG A N 1
ATOM 6671 C CA . ARG A 1 820 ? 43.267 -13.420 -25.678 1.00 60.78 820 ARG A CA 1
ATOM 6672 C C . ARG A 1 820 ? 42.463 -14.562 -26.291 1.00 60.78 820 ARG A C 1
ATOM 6674 O O . ARG A 1 820 ? 41.705 -15.203 -25.570 1.00 60.78 820 ARG A O 1
ATOM 6681 N N . ILE A 1 821 ? 42.645 -14.840 -27.582 1.00 63.81 821 ILE A N 1
ATOM 6682 C CA . ILE A 1 821 ? 41.995 -15.976 -28.253 1.00 63.81 821 ILE A CA 1
ATOM 6683 C C . ILE A 1 821 ? 42.452 -17.296 -27.617 1.00 63.81 821 ILE A C 1
ATOM 6685 O O . ILE A 1 821 ? 41.612 -18.087 -27.201 1.00 63.81 821 ILE A O 1
ATOM 6689 N N . ASN A 1 822 ? 43.759 -17.478 -27.409 1.00 76.19 822 ASN A N 1
ATOM 6690 C CA . ASN A 1 822 ? 44.297 -18.686 -26.772 1.00 76.19 822 ASN A CA 1
ATOM 6691 C C . ASN A 1 822 ? 43.819 -18.863 -25.316 1.00 76.19 822 ASN A C 1
ATOM 6693 O O . ASN A 1 822 ? 43.635 -19.986 -24.842 1.00 76.19 822 ASN A O 1
ATOM 6697 N N . GLU A 1 823 ? 43.629 -17.768 -24.575 1.00 73.62 823 GLU A N 1
ATOM 6698 C CA . GLU A 1 823 ? 43.076 -17.819 -23.217 1.00 73.62 823 GLU A CA 1
ATOM 6699 C C . GLU A 1 823 ? 41.597 -18.236 -23.222 1.00 73.62 823 GLU A C 1
ATOM 6701 O O . GLU A 1 823 ? 41.172 -19.032 -22.381 1.00 73.62 823 GLU A O 1
ATOM 6706 N N . LEU A 1 824 ? 40.820 -17.734 -24.185 1.00 62.09 824 LEU A N 1
ATOM 6707 C CA . LEU A 1 824 ? 39.419 -18.112 -24.362 1.00 62.09 824 LEU A CA 1
ATOM 6708 C C . LEU A 1 824 ? 39.277 -19.582 -24.768 1.00 62.09 824 LEU A C 1
ATOM 6710 O O . LEU A 1 824 ? 38.441 -20.281 -24.199 1.00 62.09 824 LEU A O 1
ATOM 6714 N N . GLU A 1 825 ? 40.131 -20.083 -25.659 1.00 70.50 825 GLU A N 1
ATOM 6715 C CA . GLU A 1 825 ? 40.149 -21.500 -26.045 1.00 70.50 825 GLU A CA 1
ATOM 6716 C C . GLU A 1 825 ? 40.435 -22.422 -24.850 1.00 70.50 825 GLU A C 1
ATOM 6718 O O . GLU A 1 825 ? 39.765 -23.442 -24.678 1.00 70.50 825 GLU A O 1
ATOM 6723 N N . ARG A 1 826 ? 41.359 -22.042 -23.954 1.00 83.38 826 ARG A N 1
ATOM 6724 C CA . ARG A 1 826 ? 41.587 -22.799 -22.708 1.00 83.38 826 ARG A CA 1
ATOM 6725 C C . ARG A 1 826 ? 40.357 -22.821 -21.807 1.00 83.38 826 ARG A C 1
ATOM 6727 O O . ARG A 1 826 ? 40.011 -23.880 -21.293 1.00 83.38 826 ARG A O 1
ATOM 6734 N N . LYS A 1 827 ? 39.681 -21.681 -21.634 1.00 71.88 827 LYS A N 1
ATOM 6735 C CA . LYS A 1 827 ? 38.465 -21.594 -20.805 1.00 71.88 827 LYS A CA 1
ATOM 6736 C C . LYS A 1 827 ? 37.316 -22.423 -21.381 1.00 71.88 827 LYS A C 1
ATOM 6738 O O . LYS A 1 827 ? 36.562 -23.026 -20.615 1.00 71.88 827 LYS A O 1
ATOM 6743 N N . ILE A 1 828 ? 37.201 -22.482 -22.708 1.00 66.00 828 ILE A N 1
ATOM 6744 C CA . ILE A 1 828 ? 36.230 -23.338 -23.400 1.00 66.00 828 ILE A CA 1
ATOM 6745 C C . ILE A 1 828 ? 36.540 -24.814 -23.124 1.00 66.00 828 ILE A C 1
ATOM 6747 O O . ILE A 1 828 ? 35.645 -25.541 -22.697 1.00 66.00 828 ILE A O 1
ATOM 6751 N N . ASN A 1 829 ? 37.801 -25.236 -23.258 1.00 82.00 829 ASN A N 1
ATOM 6752 C CA . ASN A 1 829 ? 38.206 -26.622 -23.000 1.00 82.00 829 ASN A CA 1
ATOM 6753 C C . ASN A 1 829 ? 37.996 -27.040 -21.531 1.00 82.00 829 ASN A C 1
ATOM 6755 O O . ASN A 1 829 ? 37.489 -28.130 -21.262 1.00 82.00 829 ASN A O 1
ATOM 6759 N N . ASP A 1 830 ? 38.315 -26.168 -20.570 1.00 83.62 830 ASP A N 1
ATOM 6760 C CA . ASP A 1 830 ? 38.064 -26.436 -19.146 1.00 83.62 830 ASP A CA 1
ATOM 6761 C C . ASP A 1 830 ? 36.564 -26.552 -18.837 1.00 83.62 830 ASP A C 1
ATOM 6763 O O . ASP A 1 830 ? 36.152 -27.359 -17.998 1.00 83.62 830 ASP A O 1
ATOM 6767 N N . SER A 1 831 ? 35.733 -25.766 -19.525 1.00 68.88 831 SER A N 1
ATOM 6768 C CA . SER A 1 831 ? 34.275 -25.821 -19.377 1.00 68.88 831 SER A CA 1
ATOM 6769 C C . SER A 1 831 ? 33.693 -27.100 -19.980 1.00 68.88 831 SER A C 1
ATOM 6771 O O . SER A 1 831 ? 32.850 -27.731 -19.347 1.00 68.88 831 SER A O 1
ATOM 6773 N N . GLN A 1 832 ? 34.188 -27.540 -21.142 1.00 73.88 832 GLN A N 1
ATOM 6774 C CA . GLN A 1 832 ? 33.800 -28.818 -21.752 1.00 73.88 832 GLN A CA 1
ATOM 6775 C C . GLN A 1 832 ? 34.115 -30.000 -20.828 1.00 73.88 832 GLN A C 1
ATOM 6777 O O . GLN A 1 832 ? 33.252 -30.840 -20.589 1.00 73.88 832 GLN A O 1
ATOM 6782 N N . LYS A 1 833 ? 35.293 -30.003 -20.196 1.00 88.44 833 LYS A N 1
ATOM 6783 C CA . LYS A 1 833 ? 35.678 -31.050 -19.239 1.00 88.44 833 LYS A CA 1
ATOM 6784 C C . LYS A 1 833 ? 34.794 -31.083 -17.984 1.00 88.44 833 LYS A C 1
ATOM 6786 O O . LYS A 1 833 ? 34.548 -32.146 -17.420 1.00 88.44 833 LYS A O 1
ATOM 6791 N N . LYS A 1 834 ? 34.303 -29.924 -17.526 1.00 81.06 834 LYS A N 1
ATOM 6792 C CA . LYS A 1 834 ? 33.325 -29.860 -16.424 1.00 81.06 834 LYS A CA 1
ATOM 6793 C C . LYS A 1 834 ? 31.967 -30.429 -16.833 1.00 81.06 834 LYS A C 1
ATOM 6795 O O . LYS A 1 834 ? 31.349 -31.102 -16.015 1.00 81.06 834 LYS A O 1
ATOM 6800 N N . ILE A 1 835 ? 31.527 -30.174 -18.066 1.00 72.31 835 ILE A N 1
ATOM 6801 C CA . ILE A 1 835 ? 30.276 -30.726 -18.605 1.00 72.31 835 ILE A CA 1
ATOM 6802 C C . ILE A 1 835 ? 30.363 -32.255 -18.676 1.00 72.31 835 ILE A C 1
ATOM 6804 O O . ILE A 1 835 ? 29.477 -32.920 -18.151 1.00 72.31 835 ILE A O 1
ATOM 6808 N N . GLU A 1 836 ? 31.460 -32.810 -19.197 1.00 85.00 836 GLU A N 1
ATOM 6809 C CA . GLU A 1 836 ? 31.672 -34.267 -19.256 1.00 85.00 836 GLU A CA 1
ATOM 6810 C C . GLU A 1 836 ? 31.610 -34.927 -17.864 1.00 85.00 836 GLU A C 1
ATOM 6812 O O . GLU A 1 836 ? 30.954 -35.953 -17.684 1.00 85.00 836 GLU A O 1
ATOM 6817 N N . ASN A 1 837 ? 32.225 -34.309 -16.848 1.00 89.25 837 ASN A N 1
ATOM 6818 C CA . ASN A 1 837 ? 32.162 -34.816 -15.473 1.00 89.25 837 ASN A CA 1
ATOM 6819 C C . ASN A 1 837 ? 30.733 -34.797 -14.896 1.00 89.25 837 ASN A C 1
ATOM 6821 O O . ASN A 1 837 ? 30.352 -35.716 -14.170 1.00 89.25 837 ASN A O 1
ATOM 6825 N N . LEU A 1 838 ? 29.942 -33.763 -15.206 1.00 81.69 838 LEU A N 1
ATOM 6826 C CA . LEU A 1 838 ? 28.547 -33.663 -14.762 1.00 81.69 838 LEU A CA 1
ATOM 6827 C C . LEU A 1 838 ? 27.653 -34.692 -15.465 1.00 81.69 838 LEU A C 1
ATOM 6829 O O . LEU A 1 838 ? 26.781 -35.278 -14.826 1.00 81.69 838 LEU A O 1
ATOM 6833 N N . GLU A 1 839 ? 27.885 -34.958 -16.751 1.00 80.69 839 GLU A N 1
ATOM 6834 C CA . GLU A 1 839 ? 27.173 -36.004 -17.492 1.00 80.69 839 GLU A CA 1
ATOM 6835 C C . GLU A 1 839 ? 27.434 -37.400 -16.899 1.00 80.69 839 GLU A C 1
ATOM 6837 O O . GLU A 1 839 ? 26.501 -38.198 -16.754 1.00 80.69 839 GLU A O 1
ATOM 6842 N N . GLU A 1 840 ? 28.671 -37.693 -16.475 1.00 90.50 840 GLU A N 1
ATOM 6843 C CA . GLU A 1 840 ? 28.979 -38.935 -15.752 1.00 90.50 840 GLU A CA 1
ATOM 6844 C C . GLU A 1 840 ? 28.270 -39.028 -14.392 1.00 90.50 840 GLU A C 1
ATOM 6846 O O . GLU A 1 840 ? 27.834 -40.113 -13.992 1.00 90.50 840 GLU A O 1
ATOM 6851 N N . GLU A 1 841 ? 28.148 -37.914 -13.668 1.00 88.94 841 GLU A N 1
ATOM 6852 C CA . GLU A 1 841 ? 27.466 -37.872 -12.372 1.00 88.94 841 GLU A CA 1
ATOM 6853 C C . GLU A 1 841 ? 25.950 -38.079 -12.518 1.00 88.94 841 GLU A C 1
ATOM 6855 O O . GLU A 1 841 ? 25.368 -38.893 -11.793 1.00 88.94 841 GLU A O 1
ATOM 6860 N N . ILE A 1 842 ? 25.326 -37.444 -13.517 1.00 82.62 842 ILE A N 1
ATOM 6861 C CA . ILE A 1 842 ? 23.909 -37.645 -13.858 1.00 82.62 842 ILE A CA 1
ATOM 6862 C C . ILE A 1 842 ? 23.644 -39.117 -14.189 1.00 82.62 842 ILE A C 1
ATOM 6864 O O . ILE A 1 842 ? 22.703 -39.710 -13.657 1.00 82.62 842 ILE A O 1
ATOM 6868 N N . LYS A 1 843 ? 24.516 -39.745 -14.985 1.00 91.12 843 LYS A N 1
ATOM 6869 C CA . LYS A 1 843 ? 24.377 -41.161 -15.347 1.00 91.12 843 LYS A CA 1
ATOM 6870 C C . LYS A 1 843 ? 24.419 -42.087 -14.124 1.00 91.12 843 LYS A C 1
ATOM 6872 O O . LYS A 1 843 ? 23.619 -43.018 -14.032 1.00 91.12 843 LYS A O 1
ATOM 6877 N N . LYS A 1 844 ? 25.297 -41.812 -13.150 1.00 91.69 844 LYS A N 1
ATOM 6878 C CA . LYS A 1 844 ? 25.351 -42.565 -11.880 1.00 91.69 844 LYS A CA 1
ATOM 6879 C C . LYS A 1 844 ? 24.067 -42.400 -11.062 1.00 91.69 844 LYS A C 1
ATOM 6881 O O . LYS A 1 844 ? 23.584 -43.369 -10.478 1.00 91.69 844 LYS A O 1
ATOM 6886 N N . LEU A 1 845 ? 23.492 -41.197 -11.024 1.00 85.69 845 LEU A N 1
ATOM 6887 C CA . LEU A 1 845 ? 22.243 -40.933 -10.301 1.00 85.69 845 LEU A CA 1
ATOM 6888 C C . LEU A 1 845 ? 21.034 -41.630 -10.945 1.00 85.69 845 LEU A C 1
ATOM 6890 O O . LEU A 1 845 ? 20.178 -42.153 -10.227 1.00 85.69 845 LEU A O 1
ATOM 6894 N N . GLU A 1 846 ? 20.980 -41.702 -12.275 1.00 84.69 846 GLU A N 1
ATOM 6895 C CA . GLU A 1 846 ? 19.934 -42.442 -12.992 1.00 84.69 846 GLU A CA 1
ATOM 6896 C C . GLU A 1 846 ? 19.987 -43.952 -12.720 1.00 84.69 846 GLU A C 1
ATOM 6898 O O . GLU A 1 846 ? 18.941 -44.582 -12.537 1.00 84.69 846 GLU A O 1
ATOM 6903 N N . GLU A 1 847 ? 21.184 -44.540 -12.629 1.00 91.31 847 GLU A N 1
ATOM 6904 C CA . GLU A 1 847 ? 21.352 -45.949 -12.248 1.00 91.31 847 GLU A CA 1
ATOM 6905 C C . GLU A 1 847 ? 20.855 -46.217 -10.818 1.00 91.31 847 GLU A C 1
ATOM 6907 O O . GLU A 1 847 ? 20.129 -47.188 -10.581 1.00 91.31 847 GLU A O 1
ATOM 6912 N N . VAL A 1 848 ? 21.163 -45.323 -9.869 1.00 91.12 848 VAL A N 1
ATOM 6913 C CA . VAL A 1 848 ? 20.658 -45.416 -8.487 1.00 91.12 848 VAL A CA 1
ATOM 6914 C C . VAL A 1 848 ? 19.132 -45.306 -8.444 1.00 91.12 848 VAL A C 1
ATOM 6916 O O . VAL A 1 848 ? 18.483 -46.051 -7.704 1.00 91.12 848 VAL A O 1
ATOM 6919 N N . ARG A 1 849 ? 18.539 -44.411 -9.243 1.00 88.75 849 ARG A N 1
ATOM 6920 C CA . ARG A 1 849 ? 17.082 -44.259 -9.330 1.00 88.75 849 ARG A CA 1
ATOM 6921 C C . ARG A 1 849 ? 16.410 -45.527 -9.860 1.00 88.75 849 ARG A C 1
ATOM 6923 O O . ARG A 1 849 ? 15.472 -46.005 -9.226 1.00 88.75 849 ARG A O 1
ATOM 6930 N N . LYS A 1 850 ? 16.917 -46.103 -10.957 1.00 89.81 850 LYS A N 1
ATOM 6931 C CA . LYS A 1 850 ? 16.386 -47.357 -11.526 1.00 89.81 850 LYS A CA 1
ATOM 6932 C C . LYS A 1 850 ? 16.437 -48.507 -10.522 1.00 89.81 850 LYS A C 1
ATOM 6934 O O . LYS A 1 850 ? 15.486 -49.276 -10.421 1.00 89.81 850 LYS A O 1
ATOM 6939 N N . LYS A 1 851 ? 17.512 -48.594 -9.730 1.00 90.81 851 LYS A N 1
ATOM 6940 C CA . LYS A 1 851 ? 17.627 -49.603 -8.669 1.00 90.81 851 LYS A CA 1
ATOM 6941 C C . LYS A 1 851 ? 16.550 -49.435 -7.587 1.00 90.81 851 LYS A C 1
ATOM 6943 O O . LYS A 1 851 ? 15.946 -50.422 -7.183 1.00 90.81 851 LYS A O 1
ATOM 6948 N N . LYS A 1 852 ? 16.270 -48.198 -7.158 1.00 85.75 852 LYS A N 1
ATOM 6949 C CA . LYS A 1 852 ? 15.207 -47.912 -6.176 1.00 85.75 852 LYS A CA 1
ATOM 6950 C C . LYS A 1 852 ? 13.803 -48.191 -6.718 1.00 85.75 852 LYS A C 1
ATOM 6952 O O . LYS A 1 852 ? 12.944 -48.631 -5.960 1.00 85.75 852 LYS A O 1
ATOM 6957 N N . GLU A 1 853 ? 13.561 -47.939 -8.005 1.00 82.81 853 GLU A N 1
ATOM 6958 C CA . GLU A 1 853 ? 12.280 -48.268 -8.649 1.00 82.81 853 GLU A CA 1
ATOM 6959 C C . GLU A 1 853 ? 12.058 -49.790 -8.700 1.00 82.81 853 GLU A C 1
ATOM 6961 O O . GLU A 1 853 ? 10.989 -50.247 -8.301 1.00 82.81 853 GLU A O 1
ATOM 6966 N N . LEU A 1 854 ? 13.090 -50.573 -9.039 1.00 88.06 854 LEU A N 1
ATOM 6967 C CA . LEU A 1 854 ? 13.053 -52.043 -8.972 1.00 88.06 854 LEU A CA 1
ATOM 6968 C C . LEU A 1 854 ? 12.814 -52.570 -7.546 1.00 88.06 854 LEU A C 1
ATOM 6970 O O . LEU A 1 854 ? 12.012 -53.479 -7.351 1.00 88.06 854 LEU A O 1
ATOM 6974 N N . GLU A 1 855 ? 13.469 -51.991 -6.533 1.00 87.69 855 GLU A N 1
ATOM 6975 C CA . GLU A 1 855 ? 13.244 -52.361 -5.124 1.00 87.69 855 GLU A CA 1
ATOM 6976 C C . GLU A 1 855 ? 11.806 -52.054 -4.671 1.00 87.69 855 GLU A C 1
ATOM 6978 O O . GLU A 1 855 ? 11.202 -52.835 -3.932 1.00 87.69 855 GLU A O 1
ATOM 6983 N N . LYS A 1 856 ? 11.231 -50.937 -5.134 1.00 83.50 856 LYS A N 1
ATOM 6984 C CA . LYS A 1 856 ? 9.837 -50.570 -4.856 1.00 83.50 856 LYS A CA 1
ATOM 6985 C C . LYS A 1 856 ? 8.855 -51.543 -5.513 1.00 83.50 856 LYS A C 1
ATOM 6987 O O . LYS A 1 856 ? 7.869 -51.921 -4.882 1.00 83.50 856 LYS A O 1
ATOM 6992 N N . GLU A 1 857 ? 9.120 -51.945 -6.751 1.00 85.62 857 GLU A N 1
ATOM 6993 C CA . GLU A 1 857 ? 8.291 -52.900 -7.490 1.00 85.62 857 GLU A CA 1
ATOM 6994 C C . GLU A 1 857 ? 8.332 -54.297 -6.848 1.00 85.62 857 GLU A C 1
ATOM 6996 O O . GLU A 1 857 ? 7.288 -54.915 -6.639 1.00 85.62 857 GLU A O 1
ATOM 7001 N N . ASP A 1 858 ? 9.510 -54.751 -6.407 1.00 88.44 858 ASP A N 1
ATOM 7002 C CA . ASP A 1 858 ? 9.664 -56.000 -5.652 1.00 88.44 858 ASP A CA 1
ATOM 7003 C C . ASP A 1 858 ? 8.922 -55.971 -4.300 1.00 88.44 858 ASP A C 1
ATOM 7005 O O . ASP A 1 858 ? 8.286 -56.952 -3.904 1.00 88.44 858 ASP A O 1
ATOM 7009 N N . LEU A 1 859 ? 8.940 -54.834 -3.594 1.00 82.19 859 LEU A N 1
ATOM 7010 C CA . LEU A 1 859 ? 8.157 -54.651 -2.368 1.00 82.19 859 LEU A CA 1
ATOM 7011 C C . LEU A 1 859 ? 6.645 -54.696 -2.631 1.00 82.19 859 LEU A C 1
ATOM 7013 O O . LEU A 1 859 ? 5.923 -55.329 -1.855 1.00 82.19 859 LEU A O 1
ATOM 7017 N N . LEU A 1 860 ? 6.167 -54.078 -3.718 1.00 76.88 860 LEU A N 1
ATOM 7018 C CA . LEU A 1 860 ? 4.758 -54.151 -4.119 1.00 76.88 860 LEU A CA 1
ATOM 7019 C C . LEU A 1 860 ? 4.348 -55.588 -4.457 1.00 76.88 860 LEU A C 1
ATOM 7021 O O . LEU A 1 860 ? 3.317 -56.060 -3.981 1.00 76.88 860 LEU A O 1
ATOM 7025 N N . ASN A 1 861 ? 5.173 -56.306 -5.217 1.00 84.81 861 ASN A N 1
ATOM 7026 C CA . ASN A 1 861 ? 4.900 -57.694 -5.582 1.00 84.81 861 ASN A CA 1
ATOM 7027 C C . ASN A 1 861 ? 4.852 -58.600 -4.344 1.00 84.81 861 ASN A C 1
ATOM 7029 O O . ASN A 1 861 ? 3.922 -59.393 -4.192 1.00 84.81 861 ASN A O 1
ATOM 7033 N N . ARG A 1 862 ? 5.784 -58.430 -3.394 1.00 84.12 862 ARG A N 1
ATOM 7034 C CA . ARG A 1 862 ? 5.744 -59.142 -2.105 1.00 84.12 862 ARG A CA 1
ATOM 7035 C C . ARG A 1 862 ? 4.492 -58.818 -1.291 1.00 84.12 862 ARG A C 1
ATOM 7037 O O . ARG A 1 862 ? 3.984 -59.697 -0.595 1.00 84.12 862 ARG A O 1
ATOM 7044 N N . TRP A 1 863 ? 3.996 -57.585 -1.361 1.00 80.44 863 TRP A N 1
ATOM 7045 C CA . TRP A 1 863 ? 2.753 -57.194 -0.700 1.00 80.44 863 TRP A CA 1
ATOM 7046 C C . TRP A 1 863 ? 1.528 -57.870 -1.335 1.00 80.44 863 TRP A C 1
ATOM 7048 O O . TRP A 1 863 ? 0.715 -58.437 -0.606 1.00 80.44 863 TRP A O 1
ATOM 7058 N N . PHE A 1 864 ? 1.438 -57.910 -2.669 1.00 75.44 864 PHE A N 1
ATOM 7059 C CA . PHE A 1 864 ? 0.349 -58.599 -3.373 1.00 75.44 864 PHE A CA 1
ATOM 7060 C C . PHE A 1 864 ? 0.319 -60.107 -3.103 1.00 75.44 864 PHE A C 1
ATOM 7062 O O . PHE A 1 864 ? -0.755 -60.656 -2.866 1.00 75.44 864 PHE A O 1
ATOM 7069 N N . VAL A 1 865 ? 1.481 -60.767 -3.055 1.00 81.75 865 VAL A N 1
ATOM 7070 C CA . VAL A 1 865 ? 1.561 -62.196 -2.698 1.00 81.75 865 VAL A CA 1
ATOM 7071 C C . VAL A 1 865 ? 1.057 -62.432 -1.271 1.00 81.75 865 VAL A C 1
ATOM 7073 O O . VAL A 1 865 ? 0.221 -63.305 -1.053 1.00 81.75 865 VAL A O 1
ATOM 7076 N N . ARG A 1 866 ? 1.478 -61.606 -0.299 1.00 77.94 866 ARG A N 1
ATOM 7077 C CA . ARG A 1 866 ? 0.980 -61.713 1.085 1.00 77.94 866 ARG A CA 1
ATOM 7078 C C . ARG A 1 866 ? -0.523 -61.473 1.188 1.00 77.94 866 ARG A C 1
ATOM 7080 O O . ARG A 1 866 ? -1.169 -62.121 2.004 1.00 77.94 866 ARG A O 1
ATOM 7087 N N . ARG A 1 867 ? -1.072 -60.549 0.394 1.00 74.25 867 ARG A N 1
ATOM 7088 C CA . ARG A 1 867 ? -2.517 -60.298 0.337 1.00 74.25 867 ARG A CA 1
ATOM 7089 C C . ARG A 1 867 ? -3.269 -61.538 -0.153 1.00 74.25 867 ARG A C 1
ATOM 7091 O O . ARG A 1 867 ? -4.204 -61.952 0.522 1.00 74.25 867 ARG A O 1
ATOM 7098 N N . GLY A 1 868 ? -2.810 -62.165 -1.239 1.00 78.25 868 GLY A N 1
ATOM 7099 C CA . GLY A 1 868 ? -3.395 -63.409 -1.750 1.00 78.25 868 GLY A CA 1
ATOM 7100 C C . GLY A 1 868 ? -3.328 -64.563 -0.742 1.00 78.25 868 GLY A C 1
ATOM 7101 O O . GLY A 1 868 ? -4.316 -65.259 -0.534 1.00 78.25 868 GLY A O 1
ATOM 7102 N N . ASP A 1 869 ? -2.206 -64.718 -0.031 1.00 76.44 869 ASP A N 1
ATOM 7103 C CA . ASP A 1 869 ? -2.069 -65.733 1.026 1.00 76.44 869 ASP A CA 1
ATOM 7104 C C . ASP A 1 869 ? -3.019 -65.492 2.213 1.00 76.44 869 ASP A C 1
ATOM 7106 O O . ASP A 1 869 ? -3.479 -66.443 2.849 1.00 76.44 869 ASP A O 1
ATOM 7110 N N . ILE A 1 870 ? -3.299 -64.227 2.545 1.00 73.38 870 ILE A N 1
ATOM 7111 C CA . ILE A 1 870 ? -4.253 -63.856 3.599 1.00 73.38 870 ILE A CA 1
ATOM 7112 C C . ILE A 1 870 ? -5.689 -64.113 3.134 1.00 73.38 870 ILE A C 1
ATOM 7114 O O . ILE A 1 870 ? -6.474 -64.659 3.905 1.00 73.38 870 ILE A O 1
ATOM 7118 N N . GLU A 1 871 ? -6.023 -63.758 1.893 1.00 73.75 871 GLU A N 1
ATOM 7119 C CA . GLU A 1 871 ? -7.343 -64.002 1.300 1.00 73.75 871 GLU A CA 1
ATOM 7120 C C . GLU A 1 871 ? -7.646 -65.510 1.226 1.00 73.75 871 GLU A C 1
ATOM 7122 O O . GLU A 1 871 ? -8.691 -65.932 1.720 1.00 73.75 871 GLU A O 1
ATOM 7127 N N . ASN A 1 872 ? -6.689 -66.336 0.786 1.00 71.75 872 ASN A N 1
ATOM 7128 C CA . ASN A 1 872 ? -6.833 -67.799 0.765 1.00 71.75 872 ASN A CA 1
ATOM 7129 C C . ASN A 1 872 ? -6.990 -68.394 2.177 1.00 71.75 872 ASN A C 1
ATOM 7131 O O . ASN A 1 872 ? -7.860 -69.228 2.412 1.00 71.75 872 ASN A O 1
ATOM 7135 N N . LYS A 1 873 ? -6.212 -67.923 3.166 1.00 72.88 873 LYS A N 1
ATOM 7136 C CA . LYS A 1 873 ? -6.366 -68.357 4.571 1.00 72.88 873 LYS A CA 1
ATOM 7137 C C . LYS A 1 873 ? -7.698 -67.932 5.193 1.00 72.88 873 LYS A C 1
ATOM 7139 O O . LYS A 1 873 ? -8.132 -68.545 6.170 1.00 72.88 873 LYS A O 1
ATOM 7144 N N . LEU A 1 874 ? -8.311 -66.859 4.694 1.00 61.41 874 LEU A N 1
ATOM 7145 C CA . LEU A 1 874 ? -9.634 -66.404 5.118 1.00 61.41 874 LEU A CA 1
ATOM 7146 C C . LEU A 1 874 ? -10.755 -67.196 4.436 1.00 61.41 874 LEU A C 1
ATOM 7148 O O . LEU A 1 874 ? -11.794 -67.382 5.066 1.00 61.41 874 LEU A O 1
ATOM 7152 N N . GLU A 1 875 ? -10.558 -67.680 3.208 1.00 61.97 875 GLU A N 1
ATOM 7153 C CA . GLU A 1 875 ? -11.476 -68.622 2.554 1.00 61.97 875 GLU A CA 1
ATOM 7154 C C . GLU A 1 875 ? -11.422 -70.010 3.206 1.00 61.97 875 GLU A C 1
ATOM 7156 O O . GLU A 1 875 ? -12.472 -70.522 3.589 1.00 61.97 875 GLU A O 1
ATOM 7161 N N . ASP A 1 876 ? -10.230 -70.542 3.500 1.00 58.53 876 ASP A N 1
ATOM 7162 C CA . ASP A 1 876 ? -10.073 -71.827 4.206 1.00 58.53 876 ASP A CA 1
ATOM 7163 C C . ASP A 1 876 ? -10.668 -71.800 5.631 1.00 58.53 876 ASP A C 1
ATOM 7165 O O . ASP A 1 876 ? -11.148 -72.812 6.141 1.00 58.53 876 ASP A O 1
ATOM 7169 N N . LYS A 1 877 ? -10.691 -70.629 6.289 1.00 55.91 877 LYS A N 1
ATOM 7170 C CA . LYS A 1 877 ? -11.346 -70.444 7.599 1.00 55.91 877 LYS A CA 1
ATOM 7171 C C . LYS A 1 877 ? -12.864 -70.260 7.523 1.00 55.91 877 LYS A C 1
ATOM 7173 O O . LYS A 1 877 ? -13.511 -70.319 8.563 1.00 55.91 877 LYS A O 1
ATOM 7178 N N . ARG A 1 878 ? -13.450 -70.025 6.343 1.00 51.88 878 ARG A N 1
ATOM 7179 C CA . ARG A 1 878 ? -14.917 -69.958 6.184 1.00 51.88 878 ARG A CA 1
ATOM 7180 C C . ARG A 1 878 ? -15.562 -71.335 6.049 1.00 51.88 878 ARG A C 1
ATOM 7182 O O . ARG A 1 878 ? -16.765 -71.435 6.270 1.00 51.88 878 ARG A O 1
ATOM 7189 N N . GLU A 1 879 ? -14.791 -72.378 5.742 1.00 51.69 879 GLU A N 1
ATOM 7190 C CA . GLU A 1 879 ? -15.298 -73.755 5.653 1.00 51.69 879 GLU A CA 1
ATOM 7191 C C . GLU A 1 879 ? -15.205 -74.555 6.965 1.00 51.69 879 GLU A C 1
ATOM 7193 O O . GLU A 1 879 ? -15.740 -75.661 7.027 1.00 51.69 879 GLU A O 1
ATOM 7198 N N . PHE A 1 880 ? -14.616 -74.010 8.039 1.00 47.34 880 PHE A N 1
ATOM 7199 C CA . PHE A 1 880 ? -14.530 -74.701 9.332 1.00 47.34 880 PHE A CA 1
ATOM 7200 C C . PHE A 1 880 ? -14.928 -73.825 10.534 1.00 47.34 880 PHE A C 1
ATOM 7202 O O . PHE A 1 880 ? -14.296 -72.818 10.838 1.00 47.34 880 PHE A O 1
ATOM 7209 N N . ASP A 1 881 ? -15.945 -74.329 11.237 1.00 39.78 881 ASP A N 1
ATOM 7210 C CA . ASP A 1 881 ? -16.438 -74.026 12.585 1.00 39.78 881 ASP A CA 1
ATOM 7211 C C . ASP A 1 881 ? -17.240 -72.742 12.861 1.00 39.78 881 ASP A C 1
ATOM 7213 O O . ASP A 1 881 ? -16.747 -71.618 12.955 1.00 39.78 881 ASP A O 1
ATOM 7217 N N . GLY A 1 882 ? -18.524 -72.981 13.162 1.00 51.84 882 GLY A N 1
ATOM 7218 C CA . GLY A 1 882 ? -19.301 -72.158 14.074 1.00 51.84 882 GLY A CA 1
ATOM 7219 C C . GLY A 1 882 ? -18.834 -72.381 15.513 1.00 51.84 882 GLY A C 1
ATOM 7220 O O . GLY A 1 882 ? -18.840 -73.504 16.008 1.00 51.84 882 GLY A O 1
ATOM 7221 N N . GLY A 1 883 ? -18.461 -71.298 16.191 1.00 45.88 883 GLY A N 1
ATOM 7222 C CA . GLY A 1 883 ? -18.126 -71.319 17.614 1.00 45.88 883 GLY A CA 1
ATOM 7223 C C . GLY A 1 883 ? -17.156 -70.211 18.014 1.00 45.88 883 GLY A C 1
ATOM 7224 O O . GLY A 1 883 ? -15.967 -70.309 17.756 1.00 45.88 883 GLY A O 1
ATOM 7225 N N . GLU A 1 884 ? -17.700 -69.169 18.649 1.00 45.84 884 GLU A N 1
ATOM 7226 C CA . GLU A 1 884 ? -17.059 -68.210 19.568 1.00 45.84 884 GLU A CA 1
ATOM 7227 C C . GLU A 1 884 ? -15.603 -67.749 19.318 1.00 45.84 884 GLU A C 1
ATOM 7229 O O . GLU A 1 884 ? -14.640 -68.428 19.671 1.00 45.84 884 GLU A O 1
ATOM 7234 N N . LYS A 1 885 ? -15.454 -66.478 18.906 1.00 41.72 885 LYS A N 1
ATOM 7235 C CA . LYS A 1 885 ? -14.668 -65.433 19.609 1.00 41.72 885 LYS A CA 1
ATOM 7236 C C . LYS A 1 885 ? -14.780 -64.088 18.872 1.00 41.72 885 LYS A C 1
ATOM 7238 O O . LYS A 1 885 ? -14.152 -63.877 17.838 1.00 41.72 885 LYS A O 1
ATOM 7243 N N . LEU A 1 886 ? -15.580 -63.172 19.427 1.00 49.66 886 LEU A N 1
ATOM 7244 C CA . LEU A 1 886 ? -15.580 -61.749 19.067 1.00 49.66 886 LEU A CA 1
ATOM 7245 C C . LEU A 1 886 ? -14.348 -61.077 19.690 1.00 49.66 886 LEU A C 1
ATOM 7247 O O . LEU A 1 886 ? -14.168 -61.131 20.904 1.00 49.66 886 LEU A O 1
ATOM 7251 N N . GLY A 1 887 ? -13.519 -60.434 18.869 1.00 47.12 887 GLY A N 1
ATOM 7252 C CA . GLY A 1 887 ? -12.411 -59.602 19.347 1.00 47.12 887 GLY A CA 1
ATOM 7253 C C . GLY A 1 887 ? -11.519 -59.027 18.245 1.00 47.12 887 GLY A C 1
ATOM 7254 O O . GLY A 1 887 ? -11.001 -57.932 18.405 1.00 47.12 887 GLY A O 1
ATOM 7255 N N . GLU A 1 888 ? -11.388 -59.705 17.099 1.00 44.75 888 GLU A N 1
ATOM 7256 C CA . GLU A 1 888 ? -10.526 -59.243 15.989 1.00 44.75 888 GLU A CA 1
ATOM 7257 C C . GLU A 1 888 ? -11.279 -58.982 14.671 1.00 44.75 888 GLU A C 1
ATOM 7259 O O . GLU A 1 888 ? -10.703 -58.451 13.723 1.00 44.75 888 GLU A O 1
ATOM 7264 N N . LEU A 1 889 ? -12.580 -59.291 14.602 1.00 43.75 889 LEU A N 1
ATOM 7265 C CA . LEU A 1 889 ? -13.390 -59.066 13.397 1.00 43.75 889 LEU A CA 1
ATOM 7266 C C . LEU A 1 889 ? -13.830 -57.598 13.218 1.00 43.75 889 LEU A C 1
ATOM 7268 O O . LEU A 1 889 ? -14.130 -57.187 12.100 1.00 43.75 889 LEU A O 1
ATOM 7272 N N . ASP A 1 890 ? -13.827 -56.794 14.285 1.00 47.91 890 ASP A N 1
ATOM 7273 C CA . ASP A 1 890 ? -14.348 -55.415 14.263 1.00 47.91 890 ASP A CA 1
ATOM 7274 C C . ASP A 1 890 ? -13.443 -54.453 13.471 1.00 47.91 890 ASP A C 1
ATOM 7276 O O . ASP A 1 890 ? -13.916 -53.584 12.742 1.00 47.91 890 ASP A O 1
ATOM 7280 N N . TYR A 1 891 ? -12.123 -54.663 13.512 1.00 45.72 891 TYR A N 1
ATOM 7281 C CA . TYR A 1 891 ? -11.162 -53.780 12.842 1.00 45.72 891 TYR A CA 1
ATOM 7282 C C . TYR A 1 891 ? -11.109 -53.993 11.318 1.00 45.72 891 TYR A C 1
ATOM 7284 O O . TYR A 1 891 ? -10.949 -53.048 10.546 1.00 45.72 891 TYR A O 1
ATOM 7292 N N . LEU A 1 892 ? -11.278 -55.239 10.861 1.00 47.59 892 LEU A N 1
ATOM 7293 C CA . LEU A 1 892 ? -11.243 -55.583 9.433 1.00 47.59 892 LEU A CA 1
ATOM 7294 C C . LEU A 1 892 ? -12.581 -55.333 8.729 1.00 47.59 892 LEU A C 1
ATOM 7296 O O . LEU A 1 892 ? -12.591 -55.065 7.527 1.00 47.59 892 LEU A O 1
ATOM 7300 N N . THR A 1 893 ? -13.693 -55.366 9.468 1.00 51.28 893 THR A N 1
ATOM 7301 C CA . THR A 1 893 ? -15.008 -54.981 8.934 1.00 51.28 893 THR A CA 1
ATOM 7302 C C . THR A 1 893 ? -15.051 -53.468 8.679 1.00 51.28 893 THR A C 1
ATOM 7304 O O . THR A 1 893 ? -15.422 -53.053 7.586 1.00 51.28 893 THR A O 1
ATOM 7307 N N . HIS A 1 894 ? -14.489 -52.654 9.584 1.00 50.06 894 HIS A N 1
ATOM 7308 C CA . HIS A 1 894 ? -14.329 -51.206 9.378 1.00 50.06 894 HIS A CA 1
ATOM 7309 C C . HIS A 1 894 ? -13.449 -50.823 8.178 1.00 50.06 894 HIS A C 1
ATOM 7311 O O . HIS A 1 894 ? -13.749 -49.850 7.487 1.00 50.06 894 HIS A O 1
ATOM 7317 N N . LEU A 1 895 ? -12.389 -51.583 7.884 1.00 44.97 895 LEU A N 1
ATOM 7318 C CA . LEU A 1 895 ? -11.547 -51.319 6.710 1.00 44.97 895 LEU A CA 1
ATOM 7319 C C . LEU A 1 895 ? -12.264 -51.636 5.391 1.00 44.97 895 LEU A C 1
ATOM 7321 O O . LEU A 1 895 ? -12.115 -50.883 4.432 1.00 44.97 895 LEU A O 1
ATOM 7325 N N . LYS A 1 896 ? -13.083 -52.695 5.351 1.00 45.94 896 LYS A N 1
ATOM 7326 C CA . LYS A 1 896 ? -13.918 -53.003 4.179 1.00 45.94 896 LYS A CA 1
ATOM 7327 C C . LYS A 1 896 ? -15.054 -52.005 3.989 1.00 45.94 896 LYS A C 1
ATOM 7329 O O . LYS A 1 896 ? -15.344 -51.654 2.850 1.00 45.94 896 LYS A O 1
ATOM 7334 N N . ASP A 1 897 ? -15.650 -51.514 5.070 1.00 48.34 897 ASP A N 1
ATOM 7335 C CA . ASP A 1 897 ? -16.688 -50.486 4.986 1.00 48.34 897 ASP A CA 1
ATOM 7336 C C . ASP A 1 897 ? -16.109 -49.154 4.478 1.00 48.34 897 ASP A C 1
ATOM 7338 O O . ASP A 1 897 ? -16.707 -48.516 3.612 1.00 48.34 897 ASP A O 1
ATOM 7342 N N . LEU A 1 898 ? -14.891 -48.786 4.898 1.00 44.31 898 LEU A N 1
ATOM 7343 C CA . LEU A 1 898 ? -14.162 -47.628 4.360 1.00 44.31 898 LEU A CA 1
ATOM 7344 C C . LEU A 1 898 ? -13.786 -47.790 2.876 1.00 44.31 898 LEU A C 1
ATOM 7346 O O . LEU A 1 898 ? -13.855 -46.817 2.118 1.00 44.31 898 LEU A O 1
ATOM 7350 N N . GLU A 1 899 ? -13.431 -49.003 2.441 1.00 43.81 899 GLU A N 1
ATOM 7351 C CA . GLU A 1 899 ? -13.083 -49.307 1.044 1.00 43.81 899 GLU A CA 1
ATOM 7352 C C . GLU A 1 899 ? -14.335 -49.309 0.137 1.00 43.81 899 GLU A C 1
ATOM 7354 O O . GLU A 1 899 ? -14.323 -48.708 -0.935 1.00 43.81 899 GLU A O 1
ATOM 7359 N N . ILE A 1 900 ? -15.469 -49.850 0.606 1.00 47.34 900 ILE A N 1
ATOM 7360 C CA . ILE A 1 900 ? -16.763 -49.802 -0.105 1.00 47.34 900 ILE A CA 1
ATOM 7361 C C . ILE A 1 900 ? -17.283 -48.359 -0.219 1.00 47.34 900 ILE A C 1
ATOM 7363 O O . ILE A 1 900 ? -17.853 -47.989 -1.253 1.00 47.34 900 ILE A O 1
ATOM 7367 N N . ILE A 1 901 ? -17.063 -47.525 0.805 1.00 45.16 901 ILE A N 1
ATOM 7368 C CA . ILE A 1 901 ? -17.403 -46.094 0.771 1.00 45.16 901 ILE A CA 1
ATOM 7369 C C . ILE A 1 901 ? -16.543 -45.365 -0.272 1.00 45.16 901 ILE A C 1
ATOM 7371 O O . ILE A 1 901 ? -17.083 -44.631 -1.100 1.00 45.16 901 ILE A O 1
ATOM 7375 N N . THR A 1 902 ? -15.233 -45.622 -0.326 1.00 43.72 902 THR A N 1
ATOM 7376 C CA . THR A 1 902 ? -14.344 -44.968 -1.307 1.00 43.72 902 THR A CA 1
ATOM 7377 C C . THR A 1 902 ? -14.553 -45.454 -2.745 1.00 43.72 902 THR A C 1
ATOM 7379 O O . THR A 1 902 ? -14.393 -44.669 -3.685 1.00 43.72 902 THR A O 1
ATOM 7382 N N . GLU A 1 903 ? -14.969 -46.705 -2.949 1.00 40.16 903 GLU A N 1
ATOM 7383 C CA . GLU A 1 903 ? -15.243 -47.246 -4.284 1.00 40.16 903 GLU A CA 1
ATOM 7384 C C . GLU A 1 903 ? -16.614 -46.812 -4.833 1.00 40.16 903 GLU A C 1
ATOM 7386 O O . GLU A 1 903 ? -16.742 -46.558 -6.036 1.00 40.16 903 GLU A O 1
ATOM 7391 N N . ARG A 1 904 ? -17.623 -46.619 -3.965 1.00 37.78 904 ARG A N 1
ATOM 7392 C CA . ARG A 1 904 ? -18.910 -46.010 -4.356 1.00 37.78 904 ARG A CA 1
ATOM 7393 C C . ARG A 1 904 ? -18.790 -44.519 -4.671 1.00 37.78 904 ARG A C 1
ATOM 7395 O O . ARG A 1 904 ? -19.470 -44.051 -5.578 1.00 37.78 904 ARG A O 1
ATOM 7402 N N . TRP A 1 905 ? -17.892 -43.794 -4.005 1.00 43.22 905 TRP A N 1
ATOM 7403 C CA . TRP A 1 905 ? -17.681 -42.358 -4.242 1.00 43.22 905 TRP A CA 1
ATOM 7404 C C . TRP A 1 905 ? -16.916 -42.053 -5.538 1.00 43.22 905 TRP A C 1
ATOM 7406 O O . TRP A 1 905 ? -16.965 -40.935 -6.040 1.00 43.22 905 TRP A O 1
ATOM 7416 N N . ARG A 1 906 ? -16.248 -43.049 -6.135 1.00 42.81 906 ARG A N 1
ATOM 7417 C CA . ARG A 1 906 ? -15.536 -42.897 -7.415 1.00 42.81 906 ARG A CA 1
ATOM 7418 C C . ARG A 1 906 ? -16.414 -43.051 -8.662 1.00 42.81 906 ARG A C 1
ATOM 7420 O O . ARG A 1 906 ? -15.882 -42.936 -9.763 1.00 42.81 906 ARG A O 1
ATOM 7427 N N . LYS A 1 907 ? -17.719 -43.330 -8.528 1.00 43.75 907 LYS A N 1
ATOM 7428 C CA . LYS A 1 907 ? -18.577 -43.708 -9.669 1.00 43.75 907 LYS A CA 1
ATOM 7429 C C . LYS A 1 907 ? -19.850 -42.884 -9.904 1.00 43.75 907 LYS A C 1
ATOM 7431 O O . LYS A 1 907 ? -20.647 -43.306 -10.736 1.00 43.75 907 LYS A O 1
ATOM 7436 N N . SER A 1 908 ? -20.058 -41.728 -9.277 1.00 39.19 908 SER A N 1
ATOM 7437 C CA . SER A 1 908 ? -21.250 -40.919 -9.586 1.00 39.19 908 SER A CA 1
ATOM 7438 C C . SER A 1 908 ? -20.951 -39.442 -9.788 1.00 39.19 908 SER A C 1
ATOM 7440 O O . SER A 1 908 ? -20.467 -38.754 -8.892 1.00 39.19 908 SER A O 1
ATOM 7442 N N . ASP A 1 909 ? -21.307 -38.973 -10.978 1.00 41.28 909 ASP A N 1
ATOM 7443 C CA . ASP A 1 909 ? -21.327 -37.579 -11.383 1.00 41.28 909 ASP A CA 1
ATOM 7444 C C . ASP A 1 909 ? -22.324 -36.781 -10.517 1.00 41.28 909 ASP A C 1
ATOM 7446 O O . ASP A 1 909 ? -23.536 -36.890 -10.675 1.00 41.28 909 ASP A O 1
ATOM 7450 N N . GLY A 1 910 ? -21.812 -35.959 -9.599 1.00 44.03 910 GLY A N 1
ATOM 7451 C CA . GLY A 1 910 ? -22.426 -34.672 -9.247 1.00 44.03 910 GLY A CA 1
ATOM 7452 C C . GLY A 1 910 ? -23.661 -34.599 -8.335 1.00 44.03 910 GLY A C 1
ATOM 7453 O O . GLY A 1 910 ? -24.084 -33.476 -8.078 1.00 44.03 910 GLY A O 1
ATOM 7454 N N . GLU A 1 911 ? -24.212 -35.685 -7.785 1.00 39.78 911 GLU A N 1
ATOM 7455 C CA . GLU A 1 911 ? -25.242 -35.604 -6.724 1.00 39.78 911 GLU A CA 1
ATOM 7456 C C . GLU A 1 911 ? -24.940 -36.545 -5.546 1.00 39.78 911 GLU A C 1
ATOM 7458 O O . GLU A 1 911 ? -24.719 -37.744 -5.721 1.00 39.78 911 GLU A O 1
ATOM 7463 N N . ILE A 1 912 ? -24.945 -35.999 -4.322 1.00 42.84 912 ILE A N 1
ATOM 7464 C CA . ILE A 1 912 ? -24.778 -36.765 -3.080 1.00 42.84 912 ILE A CA 1
ATOM 7465 C C . ILE A 1 912 ? -26.157 -37.251 -2.625 1.00 42.84 912 ILE A C 1
ATOM 7467 O O . ILE A 1 912 ? -26.966 -36.470 -2.127 1.00 42.84 912 ILE A O 1
ATOM 7471 N N . VAL A 1 913 ? -26.419 -38.553 -2.754 1.00 41.09 913 VAL A N 1
ATOM 7472 C CA . VAL A 1 913 ? -27.598 -39.201 -2.160 1.00 41.09 913 VAL A CA 1
ATOM 7473 C C . VAL A 1 913 ? -27.185 -39.852 -0.841 1.00 41.09 913 VAL A C 1
ATOM 7475 O O . VAL A 1 913 ? -26.450 -40.840 -0.834 1.00 41.09 913 VAL A O 1
ATOM 7478 N N . ILE A 1 914 ? -27.653 -39.301 0.281 1.00 49.50 914 ILE A N 1
ATOM 7479 C CA . ILE A 1 914 ? -27.419 -39.866 1.617 1.00 49.50 914 ILE A CA 1
ATOM 7480 C C . ILE A 1 914 ? -28.406 -41.027 1.844 1.00 49.50 914 ILE A C 1
ATOM 7482 O O . ILE A 1 914 ? -29.616 -40.816 1.729 1.00 49.50 914 ILE A O 1
ATOM 7486 N N . PRO A 1 915 ? -27.938 -42.246 2.175 1.00 46.03 915 PRO A N 1
ATOM 7487 C CA . PRO A 1 915 ? -28.821 -43.363 2.500 1.00 46.03 915 PRO A CA 1
ATOM 7488 C C . PRO A 1 915 ? -29.686 -43.062 3.741 1.00 46.03 915 PRO A C 1
ATOM 7490 O O . PRO A 1 915 ? -29.166 -42.485 4.700 1.00 46.03 915 PRO A O 1
ATOM 7493 N N . PRO A 1 916 ? -30.966 -43.487 3.784 1.00 43.75 916 PRO A N 1
ATOM 7494 C CA . PRO A 1 916 ? -31.881 -43.209 4.905 1.00 43.75 916 PRO A CA 1
ATOM 7495 C C . PRO A 1 916 ? -31.336 -43.653 6.270 1.00 43.75 916 PRO A C 1
ATOM 7497 O O . PRO A 1 916 ? -31.605 -43.039 7.299 1.00 43.75 916 PRO A O 1
ATOM 7500 N N . ASP A 1 917 ? -30.517 -44.697 6.251 1.00 49.12 917 ASP A N 1
ATOM 7501 C CA . ASP A 1 917 ? -29.972 -45.384 7.417 1.00 49.12 917 ASP A CA 1
ATOM 7502 C C . ASP A 1 917 ? -28.807 -44.604 8.064 1.00 49.12 917 ASP A C 1
ATOM 7504 O O . ASP A 1 917 ? -28.457 -44.842 9.218 1.00 49.12 917 ASP A O 1
ATOM 7508 N N . LEU A 1 918 ? -28.223 -43.645 7.332 1.00 45.03 918 LEU A N 1
ATOM 7509 C CA . LEU A 1 918 ? -27.119 -42.779 7.770 1.00 45.03 918 LEU A CA 1
ATOM 7510 C C . LEU A 1 918 ? -27.594 -41.418 8.303 1.00 45.03 918 LEU A C 1
ATOM 7512 O O . LEU A 1 918 ? -26.827 -40.716 8.963 1.00 45.03 918 LEU A O 1
ATOM 7516 N N . ALA A 1 919 ? -28.863 -41.058 8.087 1.00 46.88 919 ALA A N 1
ATOM 7517 C CA . ALA A 1 919 ? -29.440 -39.802 8.568 1.00 46.88 919 ALA A CA 1
ATOM 7518 C C . ALA A 1 919 ? -29.392 -39.627 10.107 1.00 46.88 919 ALA A C 1
ATOM 7520 O O . ALA A 1 919 ? -29.083 -38.523 10.560 1.00 46.88 919 ALA A O 1
ATOM 7521 N N . PRO A 1 920 ? -29.606 -40.671 10.938 1.00 43.25 920 PRO A N 1
ATOM 7522 C CA . PRO A 1 920 ? -29.502 -40.532 12.393 1.00 43.25 920 PRO A CA 1
ATOM 7523 C C . PRO A 1 920 ? -28.062 -40.294 12.868 1.00 43.25 920 PRO A C 1
ATOM 7525 O O . PRO A 1 920 ? -27.846 -39.566 13.831 1.00 43.25 920 PRO A O 1
ATOM 7528 N N . VAL A 1 921 ? -27.076 -40.875 12.176 1.00 42.69 921 VAL A N 1
ATOM 7529 C CA . VAL A 1 921 ? -25.648 -40.754 12.519 1.00 42.69 921 VAL A CA 1
ATOM 7530 C C . VAL A 1 921 ? -25.126 -39.359 12.173 1.00 42.69 921 VAL A C 1
ATOM 7532 O O . VAL A 1 921 ? -24.404 -38.758 12.962 1.00 42.69 921 VAL A O 1
ATOM 7535 N N . ILE A 1 922 ? -25.564 -38.800 11.043 1.00 50.09 922 ILE A N 1
ATOM 7536 C CA . ILE A 1 922 ? -25.219 -37.433 10.629 1.00 50.09 922 ILE A CA 1
ATOM 7537 C C . ILE A 1 922 ? -25.867 -36.397 11.562 1.00 50.09 922 ILE A C 1
ATOM 7539 O O . ILE A 1 922 ? -25.215 -35.431 11.946 1.00 50.09 922 ILE A O 1
ATOM 7543 N N . SER A 1 923 ? -27.097 -36.638 12.032 1.00 45.12 923 SER A N 1
ATOM 7544 C CA . SER A 1 923 ? -27.749 -35.786 13.040 1.00 45.12 923 SER A CA 1
ATOM 7545 C C . SER A 1 923 ? -27.044 -35.793 14.405 1.00 45.12 923 SER A C 1
ATOM 7547 O O . SER A 1 923 ? -27.265 -34.873 15.192 1.00 45.12 923 SER A O 1
ATOM 7549 N N . MET A 1 924 ? -26.239 -36.816 14.714 1.00 40.09 924 MET A N 1
ATOM 7550 C CA . MET A 1 924 ? -25.507 -36.922 15.982 1.00 40.09 924 MET A CA 1
ATOM 7551 C C . MET A 1 924 ? -24.119 -36.274 15.945 1.00 40.09 924 MET A C 1
ATOM 7553 O O . MET A 1 924 ? -23.557 -36.031 17.009 1.00 40.09 924 MET A O 1
ATOM 7557 N N . LEU A 1 925 ? -23.566 -35.989 14.761 1.00 41.34 925 LEU A N 1
ATOM 7558 C CA . LEU A 1 925 ? -22.186 -35.508 14.624 1.00 41.34 925 LEU A CA 1
ATOM 7559 C C . LEU A 1 925 ? -22.023 -33.980 14.681 1.00 41.34 925 LEU A C 1
ATOM 7561 O O . LEU A 1 925 ? -20.891 -33.514 14.710 1.00 41.34 925 LEU A O 1
ATOM 7565 N N . GLY A 1 926 ? -23.113 -33.218 14.817 1.00 35.53 926 GLY A N 1
ATOM 7566 C CA . GLY A 1 926 ? -23.068 -31.765 15.011 1.00 35.53 926 GLY A CA 1
ATOM 7567 C C . GLY A 1 926 ? -22.602 -30.991 13.771 1.00 35.53 926 GLY A C 1
ATOM 7568 O O . GLY A 1 926 ? -21.882 -31.501 12.920 1.00 35.53 926 GLY A O 1
ATOM 7569 N N . GLU A 1 927 ? -23.037 -29.738 13.652 1.00 38.88 927 GLU A N 1
ATOM 7570 C CA . GLU A 1 927 ? -22.803 -28.881 12.475 1.00 38.88 927 GLU A CA 1
ATOM 7571 C C . GLU A 1 927 ? -21.324 -28.507 12.231 1.00 38.88 927 GLU A C 1
ATOM 7573 O O . GLU A 1 927 ? -21.018 -27.883 11.224 1.00 38.88 927 GLU A O 1
ATOM 7578 N N . GLU A 1 928 ? -20.385 -28.902 13.095 1.00 36.28 928 GLU A N 1
ATOM 7579 C CA . GLU A 1 928 ? -18.979 -28.464 13.028 1.00 36.28 928 GLU A CA 1
ATOM 7580 C C . GLU A 1 928 ? -18.084 -29.251 12.049 1.00 36.28 928 GLU A C 1
ATOM 7582 O O . GLU A 1 928 ? -16.899 -28.942 11.940 1.00 36.28 928 GLU A O 1
ATOM 7587 N N . ILE A 1 929 ? -18.602 -30.253 11.326 1.00 37.44 929 ILE A N 1
ATOM 7588 C CA . ILE A 1 929 ? -17.793 -31.073 10.392 1.00 37.44 929 ILE A CA 1
ATOM 7589 C C . ILE A 1 929 ? -18.191 -30.888 8.909 1.00 37.44 929 ILE A C 1
ATOM 7591 O O . ILE A 1 929 ? -17.579 -31.507 8.039 1.00 37.44 929 ILE A O 1
ATOM 7595 N N . PHE A 1 930 ? -19.158 -30.023 8.582 1.00 31.64 930 PHE A N 1
ATOM 7596 C CA . PHE A 1 930 ? -19.553 -29.769 7.185 1.00 31.64 930 PHE A CA 1
ATOM 7597 C C . PHE A 1 930 ? -18.907 -28.532 6.560 1.00 31.64 930 PHE A C 1
ATOM 7599 O O . PHE A 1 930 ? -19.006 -27.441 7.164 1.00 31.64 930 PHE A O 1
#

Foldseek 3Di:
DDDDDDDDDDDDDDDDDDDDDDPVPVPPPPPDDDDDDDDDDPVVVVVPPPPPPDDDDDDDDDDDDDDDDDDDDDDDDDDDDDDDDDDDDDDDDDPPVVVVVVVPPQAADPVRQGFDALVVLQVLLVCLQVCVDFCPDPCNQCQLQQDDPSHGQSCLSYADDLVLLLVQLVVCLVLQLQAQAEEEEDFALLCLLLLLLCLQLVRPRYHYDHALDLVVLVVVVVVVVVVVHDPVSYAYEQEDALLDPPSSVSSLVSVCVVCVVVVHDNQSRYEYAYLPVNLVVVVVVVDDSVSHHYDYQASVSDSNHFSLSSPDRTCSNLVSVCVSVSSDSVVSVVLVVLLVVQSPDPCLSVLLSVLLCLQDDLVDHAQEAEEEDECVCVSSQVSVQLSLLQLRQQQQAQQDQPRQHHYHYYYPVRDDPVVVVLCVVVPHGYRYLNCLVVVDDRPSSSVSSVSVSSNSSSVSNQSRVCVNVVHGRRRRDQVLLVVLVVLLVVDPDFDAAAADEPVCVLVVVLVVDDPLAQEEEEEELDDPPVSQVSQVVCQDRPNHGYHYYHHSSCSNRNLSRLLSHPRYQYEYEYEPPHDPVSSSSSRSSCVSSDPRYHYHYYDNCRPPPDDDDDDPVVVVVVVVVVVVVVVVCVPPDDPCPVVVVVVVVCCVPPNDVCVVVVVVCVVVPPDDDDDDDDDDPVVVPPPDDDDVVVLVVLVVVLPDDDDPPDPDLLVVLVNLQSVVVSVVVVVVVVVDDPVRVVVVLVVCCVVPVPSNVSPVVSCVVVVPDDDDDDDDDDDDDPPPVPPPVPPDPDDDDDDDDDDDDDPPPVVVVVVVVVVVVVVVVVVVVVVVVVVVVVVVVVVVVVVVVVVVVVVVVVVVVVVVVVVVVVVVVVVVVVVDDDDDDPDPVPVVVVVVVVVVVVVVVVPDPDDDDDDPVCVVVVVPPDPPPD